Protein AF-A0A5N7XAN8-F1 (afdb_monomer)

Solvent-accessible surface area (backbone atoms only — not comparable to full-atom values): 53240 Å² total; per-residue (Å²): 127,88,76,73,79,57,90,89,50,70,60,90,85,42,97,58,27,72,60,46,53,51,50,52,51,31,22,45,68,47,75,44,75,97,44,58,69,82,52,76,64,63,40,39,79,68,49,58,24,40,84,37,102,83,81,48,78,39,79,50,81,86,82,87,80,84,79,43,78,50,57,37,69,55,53,51,70,75,47,65,48,52,42,47,48,33,35,41,38,36,36,53,80,86,84,63,63,42,13,84,13,81,47,35,39,39,32,30,34,38,80,55,64,92,91,60,83,82,56,44,72,92,72,43,42,82,74,50,72,46,68,86,41,64,51,77,48,79,49,65,50,64,39,36,35,26,31,34,35,29,33,25,18,60,57,71,26,50,18,83,49,62,27,40,68,70,50,31,44,72,39,56,23,38,77,60,66,68,60,52,51,54,68,53,57,73,74,69,43,72,66,57,52,49,52,59,52,46,58,55,51,54,50,36,70,30,74,88,14,70,53,27,46,47,53,52,50,51,50,51,51,50,51,52,48,51,50,50,52,52,50,51,50,48,52,50,49,50,52,49,49,50,50,49,52,50,50,50,54,49,49,50,52,38,52,74,68,34,43,47,64,40,90,90,76,72,46,80,44,44,52,72,57,53,55,51,51,54,50,50,54,52,49,50,54,51,49,53,52,50,52,53,53,51,61,72,71,69,50,71,67,64,57,53,52,55,51,58,72,70,72,64,62,97,80,77,83,78,82,86,83,86,90,86,76,83,74,77,69,70,74,73,64,71,80,73,71,71,85,71,77,65,99,71,82,85,93,67,66,81,64,54,55,56,56,54,48,54,52,48,53,54,49,46,54,51,46,52,52,48,62,76,43,71,60,43,70,65,57,48,50,48,51,48,44,53,46,48,50,52,44,48,51,48,45,52,52,59,67,66,46,53,58,68,59,52,49,50,48,52,51,49,49,57,45,48,51,51,52,49,51,49,48,51,50,50,51,52,50,48,52,51,50,51,50,51,50,47,55,50,50,51,50,50,50,51,49,52,50,52,52,49,51,51,51,50,51,54,50,53,50,51,50,50,49,52,52,51,54,49,49,52,52,51,51,51,50,52,49,50,50,52,50,49,51,52,48,51,52,48,50,51,52,52,49,49,50,49,48,51,53,48,48,54,49,45,51,50,51,48,47,52,48,47,48,52,46,48,50,49,46,50,55,41,47,76,71,70,68,81,86,91,88,86,72,71,56,76,50,78,47,76,62,96,89,49,79,49,75,32,36,47,41,66,50,75,51,74,53,97,87,75,53,79,45,76,48,79,49,78,44,64,92,65,66,73,65,67,69,62,92,86,62,61,98,86,69,74,81,52,56,62,49,41,61,36,92,52,68,42,72,59,96,85,40,83,41,67,52,44,80,46,59,86,70,83,91,72,94,75,88,86,74,98,79,85,87,67,97,73,84,88,72,99,74,86,89,71,99,71,83,92,61,98,73,76,75,70,76,96,63,81,62,90,54,71,50,60,47,94,67,49,39,92,97,73,33,43,32,40,39,38,72,88,72,55,68,48,62,67,71,84,88,83,86,80,88,85,89,72,72,57,51,74,58,96,75,31,38,39,40,93,48,30,45,19,22,72,52,32,86,36,96,54,74,38,63,73,93,42,41,40,34,29,44,35,92,62,26,37,40,35,42,18,66,78,66,73,51,30,39,36,32,41,63,86,66,52,72,50,40,83,57,66,45,77,53,100,90,46,72,49,68,53,74,68,74,56,96,54,84,86,88,73,98,61,90,82,90,71,96,83,85,84,55,90,85,82,62,62,71,74,71,63,76,56,81,45,79,38,71,28,80,34,45,51,38,64,49,80,43,75,59,36,41,65,65,26,34,39,41,32,43,34,33,40,37,44,61,78,84,79,63,79,98,46,63,29,33,45,32,36,23,51,70,86,40,81,76,47,76,42,75,45,37,38,48,81,48,79,27,71,44,77,50,75,49,74,48,64,31,82,58,50,62,42,44,38,36,40,38,51,51,39,97,88,57,86,64,60,21,38,27,38,42,30,41,33,46,37,48,103

Mean predicted aligned error: 25.42 Å

Secondary structure (DSSP, 8-state):
---PPPTTS--TTSTTHHHHHHHHHHHHTTSSSS--PPPHHHHHHTTSEEE-TTS-EEE--PPPPPP--PPPPPP-S-EEEE-SSEEEEE-PPP---GGGSEEEEEEEEEE--TTSPPPPGGG-EEEEEESSSEEEEE--TT-EEEEEEEEEETTSPBPSS-BS-SS-EEEEPPP-HHHHHHHHTTSS-HHHHHHHHHHHHHHHHSTTSHHHHHHHHHHHHHHHHHHHHHHHHHHHHHHHHHHHHHHHHHHHHHHHTTEEE-TTT--EEEHHHHHHHHHHHHHHHHHHHHHHHHHHH-SHHHHHHHHHHHH--TTSSSS-----SSSSSGGGTTTSSSTTS------STHHHHHHHHHHHHHHHHHHHHHHHT-S-HHHHHHHHHHHHHHHHHHHHHHHHS-HHHHHHHHHHHHHHHHHHHHHHHHHHHHHHHHHHHHHHHHHHHHHHHHHHHHHHHHHHHHHHHHHHHHHHHHHHHHHHHHHHHHHHHHHHHHHHHHHHHHHHHHHHHHHHHHHHHHHHHHHHHHHH-------EEEEEEEETTEEEEEEEEEEEE--TTT--EEEEEEE-S-----PPTTPPTT-----S-EEESS-EEETTEEE-SEEE-S----S----S----SS---S----S----S----SS----S-EE-TT-BTTTBSEEE-TTS-EEESS----S----SSEEETTEEEETTEEEEET-SSSSPPSTT--EEEEETTEEEEEEGGGTEEEEEETT--EE-TTEEEETTEEEE-S---S-----SS----S----GGG--TTS--EEEEEEESSSEEEEEEPP--TTEEEEEEEEEEEE-------EEEEEEEETTEEEEEEEEEETTS-EEEEEEEEEE--SS-EEEEEEEE-TT---EEEEEEEEEEEE-

Sequence (902 aa):
MATTPRKDLPGTNAPNWSQRVTEELRVLMGRAGNGRALTAKDLMDSGIAKPGAGGGLVPGGAGERQPDLTPPPTPTGFVANAAISNIVIEHDAPTYRQGHGHGMTVVYGVIHESGSELPTFDQTVELMRFMGTVASYSTNPATKWRLWIKWLTADGVLSAAPAGGINGLAVETGQDVDRLLNALQGKITESQLYEHLGSRIDLLDKEDGPLGRSLVTAAQQQDALNQSVRGNINQMAEGLLEAALAADKALERITDAGVYVDPATGQVKIYGLEQTNEHVTTLQVLLDAVQGQLVLKATTAYVDGAIADATLSPADLILYEGLDARIVEVTQQLDSINGQLSQKASALELQGAMVRLTAAESNLDALNGQIALRVTRAEYEADKGLLNERMNSAEIQLSAIDAPAITATVIAVKKAERDAQKSAEALLRDILSGEQTRNAADTALAFARTELTAKVEEGLSAEATARTELAATVDEQAAALSQESKVRATDIAAEAFAREQLAARVDGDLGEVSAAIAEEKSVRTDQTGYLGALYSLRMQLSQGGQLVVGGVAISGTSSEESGPRIDYGVMANSFWIAAPAGSPVGVSNVKPFTVQTTEQTINGVVVPAGVYMDAAYINNVTVLFGRFGTLLADKIQATAISASQLTAGNGVIGGTLKSSNYVAGSSGWTMRPDGMAEFSGVIVRGTIYSTAGTIGGITINGNGLNAGGFWGYAWPPAGQSGFHIGPNGILLGNANNGRYVEIQSSGNIYAPGLRIENGNATFFGNLSGASGTFSGTITAQKVITTGNLEDNAAAVPLFAQSASTYTALWVPAFDGAMTCVVHYGGSFNFMNFRDEAVYLTLYVDGVAVQSIVIGSLNYPGNGAFAFAFSGNGAGRSIELRLSAGGQTPSANVFVQATLHKR

Structure (mmCIF, N/CA/C/O backbone):
data_AF-A0A5N7XAN8-F1
#
_entry.id   AF-A0A5N7XAN8-F1
#
loop_
_atom_site.group_PDB
_atom_site.id
_atom_site.type_symbol
_atom_site.label_atom_id
_atom_site.label_alt_id
_atom_site.label_comp_id
_atom_site.label_asym_id
_atom_site.label_entity_id
_atom_site.label_seq_id
_atom_site.pdbx_PDB_ins_code
_atom_site.Cartn_x
_atom_site.Cartn_y
_atom_site.Cartn_z
_atom_site.occupancy
_atom_site.B_iso_or_equiv
_atom_site.auth_seq_id
_atom_site.auth_comp_id
_atom_site.auth_asym_id
_atom_site.auth_atom_id
_atom_site.pdbx_PDB_model_num
ATOM 1 N N . MET A 1 1 ? -80.202 28.716 107.932 1.00 34.88 1 MET A N 1
ATOM 2 C CA . MET A 1 1 ? -78.830 28.341 107.525 1.00 34.88 1 MET A CA 1
ATOM 3 C C . MET A 1 1 ? -77.984 29.597 107.538 1.00 34.88 1 MET A C 1
ATOM 5 O O . MET A 1 1 ? -78.483 30.624 107.101 1.00 34.88 1 MET A O 1
ATOM 9 N N . ALA A 1 2 ? -76.794 29.527 108.139 1.00 33.88 2 ALA A N 1
ATOM 10 C CA . ALA A 1 2 ? -75.928 30.663 108.448 1.00 33.88 2 ALA A CA 1
ATOM 11 C C . ALA A 1 2 ? -75.774 31.610 107.248 1.00 33.88 2 ALA A C 1
ATOM 13 O O . ALA A 1 2 ? -75.170 31.254 106.240 1.00 33.88 2 ALA A O 1
ATOM 14 N N . THR A 1 3 ? -76.357 32.805 107.351 1.00 44.62 3 THR A N 1
ATOM 15 C CA . THR A 1 3 ? -76.182 33.854 106.352 1.00 44.62 3 THR A CA 1
ATOM 16 C C . THR A 1 3 ? -74.739 34.316 106.429 1.00 44.62 3 THR A C 1
ATOM 18 O O . THR A 1 3 ? -74.326 34.906 107.429 1.00 44.62 3 THR A O 1
ATOM 21 N N . THR A 1 4 ? -73.966 34.011 105.392 1.00 50.56 4 THR A N 1
ATOM 22 C CA . THR A 1 4 ? -72.638 34.578 105.172 1.00 50.56 4 THR A CA 1
ATOM 23 C C . THR A 1 4 ? -72.724 36.096 105.381 1.00 50.56 4 THR A C 1
ATOM 25 O O . THR A 1 4 ? -73.610 36.717 104.786 1.00 50.56 4 THR A O 1
ATOM 28 N N . PRO A 1 5 ? -71.878 36.710 106.229 1.00 54.62 5 PRO A N 1
ATOM 29 C CA . PRO A 1 5 ? -71.885 38.156 106.397 1.00 54.62 5 PRO A CA 1
ATOM 30 C C . PRO A 1 5 ? -71.664 38.802 105.028 1.00 54.62 5 PRO A C 1
ATOM 32 O O . PRO A 1 5 ? -70.673 38.506 104.356 1.00 54.62 5 PRO A O 1
ATOM 35 N N . ARG A 1 6 ? -72.613 39.632 104.584 1.00 59.69 6 ARG A N 1
ATOM 36 C CA . ARG A 1 6 ? -72.471 40.410 103.351 1.00 59.69 6 ARG A CA 1
ATOM 37 C C . ARG A 1 6 ? -71.214 41.274 103.496 1.00 59.69 6 ARG A C 1
ATOM 39 O O . ARG A 1 6 ? -71.140 42.082 104.415 1.00 59.69 6 ARG A O 1
ATOM 46 N N . LYS A 1 7 ? -70.205 41.036 102.646 1.00 62.28 7 LYS A N 1
ATOM 47 C CA . LYS A 1 7 ? -68.853 41.646 102.712 1.00 62.28 7 LYS A CA 1
ATOM 48 C C . LYS A 1 7 ? -68.866 43.179 102.706 1.00 62.28 7 LYS A C 1
ATOM 50 O O . LYS A 1 7 ? -67.899 43.815 103.103 1.00 62.28 7 LYS A O 1
ATOM 55 N N . ASP A 1 8 ? -69.950 43.731 102.202 1.00 64.19 8 ASP A N 1
ATOM 56 C CA . ASP A 1 8 ? -70.263 45.128 101.964 1.00 64.19 8 ASP A CA 1
ATOM 57 C C . ASP A 1 8 ? -70.964 45.815 103.150 1.00 64.19 8 ASP A C 1
ATOM 59 O O . ASP A 1 8 ? -71.103 47.036 103.154 1.00 64.19 8 ASP A O 1
ATOM 63 N N . LEU A 1 9 ? -71.342 45.070 104.197 1.00 69.19 9 LEU A N 1
ATOM 64 C CA . LEU A 1 9 ? -71.888 45.636 105.428 1.00 69.19 9 LEU A CA 1
ATOM 65 C C . LEU A 1 9 ? -71.008 45.269 106.643 1.00 69.19 9 LEU A C 1
ATOM 67 O O . LEU A 1 9 ? -70.583 44.120 106.768 1.00 69.19 9 LEU A O 1
ATOM 71 N N . PRO A 1 10 ? -70.714 46.219 107.557 1.00 70.62 10 PRO A N 1
ATOM 72 C CA . PRO A 1 10 ? -69.946 45.931 108.774 1.00 70.62 10 PRO A CA 1
ATOM 73 C C . PRO A 1 10 ? -70.711 44.975 109.712 1.00 70.62 10 PRO A C 1
ATOM 75 O O . PRO A 1 10 ? -71.866 44.666 109.472 1.00 70.62 10 PRO A O 1
ATOM 78 N N . GLY A 1 11 ? -70.115 44.471 110.797 1.00 72.81 11 GLY A N 1
ATOM 79 C CA . GLY A 1 11 ? -70.859 43.623 111.748 1.00 72.81 11 GLY A CA 1
ATOM 80 C C . GLY A 1 11 ? -72.094 44.339 112.322 1.00 72.81 11 GLY A C 1
ATOM 81 O O . GLY A 1 11 ? -72.054 45.549 112.533 1.00 72.81 11 GLY A O 1
ATOM 82 N N . THR A 1 12 ? -73.180 43.614 112.621 1.00 74.56 12 THR A N 1
ATOM 83 C CA . THR A 1 12 ? -74.475 44.199 113.053 1.00 74.56 12 THR A CA 1
ATOM 84 C C . THR A 1 12 ? -74.397 45.064 114.314 1.00 74.56 12 THR A C 1
ATOM 86 O O . THR A 1 12 ? -75.289 45.867 114.565 1.00 74.56 12 THR A O 1
ATOM 89 N N . ASN A 1 13 ? -73.327 44.915 115.099 1.00 72.25 13 ASN A N 1
ATOM 90 C CA . ASN A 1 13 ? -73.088 45.655 116.339 1.00 72.25 13 ASN A CA 1
ATOM 91 C C . ASN A 1 13 ? -72.145 46.861 116.139 1.00 72.25 13 ASN A C 1
ATOM 93 O O . ASN A 1 13 ? -71.763 47.508 117.112 1.00 72.25 13 ASN A O 1
ATOM 97 N N . ALA A 1 14 ? -71.725 47.152 114.902 1.00 73.75 14 ALA A N 1
ATOM 98 C CA . ALA A 1 14 ? -70.848 48.276 114.600 1.00 73.75 14 ALA A CA 1
ATOM 99 C C . ALA A 1 14 ? -71.610 49.614 114.706 1.00 73.75 14 ALA A C 1
ATOM 101 O O . ALA A 1 14 ? -72.736 49.708 114.208 1.00 73.75 14 ALA A O 1
ATOM 102 N N . PRO A 1 15 ? -71.002 50.681 115.264 1.00 71.50 15 PRO A N 1
ATOM 103 C CA . PRO A 1 15 ? -71.670 51.976 115.448 1.00 71.50 15 PRO A CA 1
ATOM 104 C C . PRO A 1 15 ? -72.216 52.599 114.152 1.00 71.50 15 PRO A C 1
ATOM 106 O O . PRO A 1 15 ? -73.148 53.394 114.191 1.00 71.50 15 PRO A O 1
ATOM 109 N N . ASN A 1 16 ? -71.648 52.236 112.998 1.00 76.69 16 ASN A N 1
ATOM 110 C CA . ASN A 1 16 ? -72.017 52.735 111.672 1.00 76.69 16 ASN A CA 1
ATOM 111 C C . ASN A 1 16 ? -72.892 51.762 110.851 1.00 76.69 16 ASN A C 1
ATOM 113 O O . ASN A 1 16 ? -73.129 52.021 109.669 1.00 76.69 16 ASN A O 1
ATOM 117 N N . TRP A 1 17 ? -73.375 50.659 111.439 1.00 80.56 17 TRP A N 1
ATOM 118 C CA . TRP A 1 17 ? -74.181 49.645 110.742 1.00 80.56 17 TRP A CA 1
ATOM 119 C C . TRP A 1 17 ? -75.414 50.242 110.056 1.00 80.56 17 TRP A C 1
ATOM 121 O O . TRP A 1 17 ? -75.611 50.052 108.857 1.00 80.56 17 TRP A O 1
ATOM 131 N N . SER A 1 18 ? -76.216 51.022 110.783 1.00 78.44 18 SER A N 1
ATOM 132 C CA . SER A 1 18 ? -77.442 51.629 110.248 1.00 78.44 18 SER A CA 1
ATOM 133 C C . SER A 1 18 ? -77.165 52.590 109.086 1.00 78.44 18 SER A C 1
ATOM 135 O O . SER A 1 18 ? -77.911 52.604 108.103 1.00 78.44 18 SER A O 1
ATOM 137 N N . GLN A 1 19 ? -76.067 53.348 109.157 1.00 80.06 19 GLN A N 1
ATOM 138 C CA . GLN A 1 19 ? -75.661 54.266 108.096 1.00 80.06 19 GLN A CA 1
ATOM 139 C C . GLN A 1 19 ? -75.235 53.504 106.833 1.00 80.06 19 GLN A C 1
ATOM 141 O O . GLN A 1 19 ? -75.716 53.819 105.746 1.00 80.06 19 GLN A O 1
ATOM 146 N N . ARG A 1 20 ? -74.423 52.447 106.977 1.00 80.44 20 ARG A N 1
ATOM 147 C CA . ARG A 1 20 ? -73.975 51.612 105.850 1.00 80.44 20 ARG A CA 1
ATOM 148 C C . ARG A 1 20 ? -75.099 50.809 105.207 1.00 80.44 20 ARG A C 1
ATOM 150 O O . ARG A 1 20 ? -75.183 50.768 103.986 1.00 80.44 20 ARG A O 1
ATOM 157 N N . VAL A 1 21 ? -76.012 50.250 106.001 1.00 79.88 21 VAL A N 1
ATOM 158 C CA . VAL A 1 21 ? -77.214 49.581 105.474 1.00 79.88 21 VAL A CA 1
ATOM 159 C C . VAL A 1 21 ? -78.057 50.553 104.652 1.00 79.88 21 VAL A C 1
ATOM 161 O O . VAL A 1 21 ? -78.540 50.191 103.583 1.00 79.88 21 VAL A O 1
ATOM 164 N N . THR A 1 22 ? -78.202 51.797 105.114 1.00 80.94 22 THR A N 1
ATOM 165 C CA . THR A 1 22 ? -78.964 52.825 104.393 1.00 80.94 22 THR A CA 1
ATOM 166 C C . THR A 1 22 ? -78.279 53.243 103.089 1.00 80.94 22 THR A C 1
ATOM 168 O O . THR A 1 22 ? -78.963 53.416 102.080 1.00 80.94 22 THR A O 1
ATOM 171 N N . GLU A 1 23 ? -76.951 53.388 103.080 1.00 78.19 23 GLU A N 1
ATOM 172 C CA . GLU A 1 23 ? -76.176 53.657 101.860 1.00 78.19 23 GLU A CA 1
ATOM 173 C C . GLU A 1 23 ? -76.320 52.527 100.835 1.00 78.19 23 GLU A C 1
ATOM 175 O O . GLU A 1 23 ? -76.705 52.790 99.697 1.00 78.19 23 GLU A O 1
ATOM 180 N N . GLU A 1 24 ? -76.123 51.274 101.244 1.00 75.81 24 GLU A N 1
ATOM 181 C CA . GLU A 1 24 ? -76.223 50.116 100.346 1.00 75.81 24 GLU A CA 1
ATOM 182 C C . GLU A 1 24 ? -77.645 49.905 99.808 1.00 75.81 24 GLU A C 1
ATOM 184 O O . GLU A 1 24 ? -77.834 49.583 98.635 1.00 75.81 24 GLU A O 1
ATOM 189 N N . LEU A 1 25 ? -78.679 50.155 100.620 1.00 76.06 25 LEU A N 1
ATOM 190 C CA . LEU A 1 25 ? -80.066 50.149 100.143 1.00 76.06 25 LEU A CA 1
ATOM 191 C C . LEU A 1 25 ? -80.328 51.264 99.125 1.00 76.06 25 LEU A C 1
ATOM 193 O O . LEU A 1 25 ? -81.045 51.036 98.151 1.00 76.06 25 LEU A O 1
ATOM 197 N N . ARG A 1 26 ? -79.748 52.460 99.301 1.00 75.56 26 ARG A N 1
ATOM 198 C CA . ARG A 1 26 ? -79.880 53.541 98.310 1.00 75.56 26 ARG A CA 1
ATOM 199 C C . ARG A 1 26 ? -79.170 53.213 97.000 1.00 75.56 26 ARG A C 1
ATOM 201 O O . ARG A 1 26 ? -79.738 53.529 95.955 1.00 75.56 26 ARG A O 1
ATOM 208 N N . VAL A 1 27 ? -78.005 52.562 97.045 1.00 76.69 27 VAL A N 1
ATOM 209 C CA . VAL A 1 27 ? -77.306 52.074 95.845 1.00 76.69 27 VAL A CA 1
ATOM 210 C C . VAL A 1 27 ? -78.124 50.984 95.157 1.00 76.69 27 VAL A C 1
ATOM 212 O O . VAL A 1 27 ? -78.408 51.089 93.973 1.00 76.69 27 VAL A O 1
ATOM 215 N N . LEU A 1 28 ? -78.626 49.980 95.877 1.00 73.88 28 LEU A N 1
ATOM 216 C CA . LEU A 1 28 ? -79.417 48.903 95.263 1.00 73.88 28 LEU A CA 1
ATOM 217 C C . LEU A 1 28 ? -80.753 49.385 94.671 1.00 73.88 28 LEU A C 1
ATOM 219 O O . LEU A 1 28 ? -81.203 48.848 93.657 1.00 73.88 28 LEU A O 1
ATOM 223 N N . MET A 1 29 ? -81.364 50.423 95.250 1.00 74.81 29 MET A N 1
ATOM 224 C CA . MET A 1 29 ? -82.565 51.073 94.708 1.00 74.81 29 MET A CA 1
ATOM 225 C C . MET A 1 29 ? -82.274 52.102 93.600 1.00 74.81 29 MET A C 1
ATOM 227 O O . MET A 1 29 ? -83.215 52.727 93.109 1.00 74.81 29 MET A O 1
ATOM 231 N N . GLY A 1 30 ? -81.009 52.315 93.214 1.00 68.69 30 GLY A N 1
ATOM 232 C CA . GLY A 1 30 ? -80.628 53.282 92.178 1.00 68.69 30 GLY A CA 1
ATOM 233 C C . GLY A 1 30 ? -80.856 54.746 92.552 1.00 68.69 30 GLY A C 1
ATOM 234 O O . GLY A 1 30 ? -81.049 55.581 91.674 1.00 68.69 30 GLY A O 1
ATOM 235 N N . ARG A 1 31 ? -80.879 55.072 93.852 1.00 72.88 31 ARG A N 1
ATOM 236 C CA . ARG A 1 31 ? -81.083 56.439 94.371 1.00 72.88 31 ARG A CA 1
ATOM 237 C C . ARG A 1 31 ? -79.786 57.139 94.803 1.00 72.88 31 ARG A C 1
ATOM 239 O O . ARG A 1 31 ? -79.844 58.301 95.196 1.00 72.88 31 ARG A O 1
ATOM 246 N N . ALA A 1 32 ? -78.641 56.455 94.748 1.00 64.62 32 ALA A N 1
ATOM 247 C CA . ALA A 1 32 ? -77.298 57.026 94.896 1.00 64.62 32 ALA A CA 1
ATOM 248 C C . ALA A 1 32 ? -76.258 56.102 94.225 1.00 64.62 32 ALA A C 1
ATOM 250 O O . ALA A 1 32 ? -76.325 54.893 94.407 1.00 64.62 32 ALA A O 1
ATOM 251 N N . GLY A 1 33 ? -75.297 56.653 93.473 1.00 67.81 33 GLY A N 1
ATOM 252 C CA . GLY A 1 33 ? -74.335 55.869 92.676 1.00 67.81 33 GLY A CA 1
ATOM 253 C C . GLY A 1 33 ? -74.924 55.275 91.381 1.00 67.81 33 GLY A C 1
ATOM 254 O O . GLY A 1 33 ? -76.118 55.387 91.127 1.00 67.81 33 GLY A O 1
ATOM 255 N N . ASN A 1 34 ? -74.080 54.645 90.552 1.00 63.31 34 ASN A N 1
ATOM 256 C CA . ASN A 1 34 ? -74.459 54.083 89.237 1.00 63.31 34 ASN A CA 1
ATOM 257 C C . ASN A 1 34 ? -74.998 52.634 89.293 1.00 63.31 34 ASN A C 1
ATOM 259 O O . ASN A 1 34 ? -75.123 51.982 88.259 1.00 63.31 34 ASN A O 1
ATOM 263 N N . GLY A 1 35 ? -75.284 52.098 90.482 1.00 61.44 35 GLY A N 1
ATOM 264 C CA . GLY A 1 35 ? -75.844 50.752 90.644 1.00 61.44 35 GLY A CA 1
ATOM 265 C C . GLY A 1 35 ? -77.369 50.782 90.756 1.00 61.44 35 GLY A C 1
ATOM 266 O O . GLY A 1 35 ? -77.909 51.694 91.362 1.00 61.44 35 GLY A O 1
ATOM 267 N N . ARG A 1 36 ? -78.069 49.788 90.197 1.00 74.75 36 ARG A N 1
ATOM 268 C CA . ARG A 1 36 ? -79.465 49.422 90.518 1.00 74.75 36 ARG A CA 1
ATOM 269 C C . ARG A 1 36 ? -79.572 47.899 90.431 1.00 74.75 36 ARG A C 1
ATOM 271 O O . ARG A 1 36 ? -79.008 47.304 89.516 1.00 74.75 36 ARG A O 1
ATOM 278 N N . ALA A 1 37 ? -80.301 47.262 91.345 1.00 72.81 37 ALA A N 1
ATOM 279 C CA . ALA A 1 37 ? -80.584 45.831 91.242 1.00 72.81 37 ALA A CA 1
ATOM 280 C C . ALA A 1 37 ? -81.543 45.542 90.066 1.00 72.81 37 ALA A C 1
ATOM 282 O O . ALA A 1 37 ? -82.616 46.144 89.973 1.00 72.81 37 ALA A O 1
ATOM 283 N N . LEU A 1 38 ? -81.154 44.620 89.180 1.00 69.94 38 LEU A N 1
ATOM 284 C CA . LEU A 1 38 ? -81.971 44.138 88.063 1.00 69.94 38 LEU A CA 1
ATOM 285 C C . LEU A 1 38 ? -82.814 42.941 88.529 1.00 69.94 38 LEU A C 1
ATOM 287 O O . LEU A 1 38 ? -82.279 42.016 89.144 1.00 69.94 38 LEU A O 1
ATOM 291 N N . THR A 1 39 ? -84.120 42.943 88.264 1.00 76.00 39 THR A N 1
ATOM 292 C CA . THR A 1 39 ? -84.992 41.819 88.638 1.00 76.00 39 THR A CA 1
ATOM 293 C C . THR A 1 39 ? -85.053 40.772 87.524 1.00 76.00 39 THR A C 1
ATOM 295 O O . THR A 1 39 ? -84.833 41.072 86.353 1.00 76.00 39 THR A O 1
ATOM 298 N N . ALA A 1 40 ? -85.411 39.529 87.861 1.00 70.12 40 ALA A N 1
ATOM 299 C CA . ALA A 1 40 ? -85.619 38.477 86.861 1.00 70.12 40 ALA A CA 1
ATOM 300 C C . ALA A 1 40 ? -86.695 38.847 85.820 1.00 70.12 40 ALA A C 1
ATOM 302 O O . ALA A 1 40 ? -86.618 38.410 84.675 1.00 70.12 40 ALA A O 1
ATOM 303 N N . LYS A 1 41 ? -87.666 39.688 86.200 1.00 73.81 41 LYS A N 1
ATOM 304 C CA . LYS A 1 41 ? -88.689 40.220 85.295 1.00 73.81 41 LYS A CA 1
ATOM 305 C C . LYS A 1 41 ? -88.092 41.175 84.255 1.00 73.81 41 LYS A C 1
ATOM 307 O O . LYS A 1 41 ? -88.418 41.050 83.081 1.00 73.81 41 LYS A O 1
ATOM 312 N N . ASP A 1 42 ? -87.162 42.043 84.661 1.00 75.31 42 ASP A N 1
ATOM 313 C CA . ASP A 1 42 ? -86.473 42.974 83.751 1.00 75.31 42 ASP A CA 1
ATOM 314 C C . ASP A 1 42 ? -85.650 42.223 82.671 1.00 75.31 42 ASP A C 1
ATOM 316 O O . ASP A 1 42 ? -85.520 42.678 81.533 1.00 75.31 42 ASP A O 1
ATOM 320 N N . LEU A 1 43 ? -85.129 41.032 82.993 1.00 75.62 43 LEU A N 1
ATOM 321 C CA . LEU A 1 43 ? -84.410 40.166 82.043 1.00 75.62 43 LEU A CA 1
ATOM 322 C C . LEU A 1 43 ? -85.332 39.414 81.066 1.00 75.62 43 LEU A C 1
ATOM 324 O O . LEU A 1 43 ? -84.918 39.128 79.944 1.00 75.62 43 LEU A O 1
ATOM 328 N N . MET A 1 44 ? -86.567 39.098 81.471 1.00 74.12 44 MET A N 1
ATOM 329 C CA . MET A 1 44 ? -87.556 38.474 80.582 1.00 74.12 44 MET A CA 1
ATOM 330 C C . MET A 1 44 ? -88.185 39.491 79.628 1.00 74.12 44 MET A C 1
ATOM 332 O O . MET A 1 44 ? -88.294 39.227 78.433 1.00 74.12 44 MET A O 1
ATOM 336 N N . ASP A 1 45 ? -88.544 40.672 80.138 1.00 76.19 45 ASP A N 1
ATOM 337 C CA . ASP A 1 45 ? -89.183 41.731 79.347 1.00 76.19 45 ASP A CA 1
ATOM 338 C C . ASP A 1 45 ? -88.226 42.306 78.271 1.00 76.19 45 ASP A C 1
ATOM 340 O O . ASP A 1 45 ? -88.678 42.855 77.269 1.00 76.19 45 ASP A O 1
ATOM 344 N N . SER A 1 46 ? -86.905 42.138 78.430 1.00 73.69 46 SER A N 1
ATOM 345 C CA . SER A 1 46 ? -85.884 42.537 77.441 1.00 73.69 46 SER A CA 1
ATOM 346 C C . SER A 1 46 ? -85.577 41.478 76.370 1.00 73.69 46 SER A C 1
ATOM 348 O O . SER A 1 46 ? -84.796 41.748 75.459 1.00 73.69 46 SER A O 1
ATOM 350 N N . GLY A 1 47 ? -86.154 40.274 76.459 1.00 68.62 47 GLY A N 1
ATOM 351 C CA . GLY A 1 47 ? -85.936 39.183 75.497 1.00 68.62 47 GLY A CA 1
ATOM 352 C C . GLY A 1 47 ? -84.585 38.464 75.617 1.00 68.62 47 GLY A C 1
ATOM 353 O O . GLY A 1 47 ? -84.334 37.507 74.888 1.00 68.62 47 GLY A O 1
ATOM 354 N N . ILE A 1 48 ? -83.730 38.881 76.558 1.00 70.75 48 ILE A N 1
ATOM 355 C CA . ILE A 1 48 ? -82.416 38.272 76.814 1.00 70.75 48 ILE A CA 1
ATOM 356 C C . ILE A 1 48 ? -82.574 36.905 77.497 1.00 70.75 48 ILE A C 1
ATOM 358 O O . ILE A 1 48 ? -81.764 36.004 77.269 1.00 70.75 48 ILE A O 1
ATOM 362 N N . ALA A 1 49 ? -83.633 36.717 78.293 1.00 73.00 49 ALA A N 1
ATOM 363 C CA . ALA A 1 49 ? -83.949 35.443 78.925 1.00 73.00 49 ALA A CA 1
ATOM 364 C C . ALA A 1 49 ? -85.446 35.084 78.867 1.00 73.00 49 ALA A C 1
ATOM 366 O O . ALA A 1 49 ? -86.308 35.938 78.704 1.00 73.00 49 ALA A O 1
ATOM 367 N N . LYS A 1 50 ? -85.763 33.801 79.053 1.00 73.38 50 LYS A N 1
ATOM 368 C CA . LYS A 1 50 ? -87.115 33.245 79.211 1.00 73.38 50 LYS A CA 1
ATOM 369 C C . LYS A 1 50 ? -87.173 32.312 80.434 1.00 73.38 50 LYS A C 1
ATOM 371 O O . LYS A 1 50 ? -86.120 31.856 80.889 1.00 73.38 50 LYS A O 1
ATOM 376 N N . PRO A 1 51 ? -88.362 31.988 80.974 1.00 71.25 51 PRO A N 1
ATOM 377 C CA . PRO A 1 51 ? -88.478 31.023 82.063 1.00 71.25 51 PRO A CA 1
ATOM 378 C C . PRO A 1 51 ? -88.095 29.608 81.598 1.00 71.25 51 PRO A C 1
ATOM 380 O O . PRO A 1 51 ? -88.583 29.127 80.575 1.00 71.25 51 PRO A O 1
ATOM 383 N N . GLY A 1 52 ? -87.232 28.934 82.356 1.00 68.06 52 GLY A N 1
ATOM 384 C CA . GLY A 1 52 ? -86.933 27.509 82.225 1.00 68.06 52 GLY A CA 1
ATOM 385 C C . GLY A 1 52 ? -87.833 26.656 83.125 1.00 68.06 52 GLY A C 1
ATOM 386 O O . GLY A 1 52 ? -88.346 27.129 84.139 1.00 68.06 52 GLY A O 1
ATOM 387 N N . ALA A 1 53 ? -87.993 25.374 82.789 1.00 62.72 53 ALA A N 1
ATOM 388 C CA . ALA A 1 53 ? -88.957 24.451 83.407 1.00 62.72 53 ALA A CA 1
ATOM 389 C C . ALA A 1 53 ? -88.778 24.185 84.927 1.00 62.72 53 ALA A C 1
ATOM 391 O O . ALA A 1 53 ? -89.606 23.505 85.521 1.00 62.72 53 ALA A O 1
ATOM 392 N N . GLY A 1 54 ? -87.737 24.735 85.567 1.00 59.03 54 GLY A N 1
ATOM 393 C CA . GLY A 1 54 ? -87.466 24.631 87.010 1.00 59.03 54 GLY A CA 1
ATOM 394 C C . GLY A 1 54 ? -87.451 25.965 87.771 1.00 59.03 54 GLY A C 1
ATOM 395 O O . GLY A 1 54 ? -86.937 26.013 88.883 1.00 59.03 54 GLY A O 1
ATOM 396 N N . GLY A 1 55 ? -87.953 27.059 87.182 1.00 66.19 55 GLY A N 1
ATOM 397 C CA . GLY A 1 55 ? -88.022 28.378 87.836 1.00 66.19 55 GLY A CA 1
ATOM 398 C C . GLY A 1 55 ? -86.772 29.264 87.699 1.00 66.19 55 GLY A C 1
ATOM 399 O O . GLY A 1 55 ? -86.752 30.364 88.245 1.00 66.19 55 GLY A O 1
ATOM 400 N N . GLY A 1 56 ? -85.749 28.827 86.953 1.00 73.81 56 GLY A N 1
ATOM 401 C CA . GLY A 1 56 ? -84.588 29.643 86.554 1.00 73.81 56 GLY A CA 1
ATOM 402 C C . GLY A 1 56 ? -84.758 30.321 85.183 1.00 73.81 56 GLY A C 1
ATOM 403 O O . GLY A 1 56 ? -85.647 29.959 84.417 1.00 73.81 56 GLY A O 1
ATOM 404 N N . LEU A 1 57 ? -83.901 31.294 84.858 1.00 69.88 57 LEU A N 1
ATOM 405 C CA . LEU A 1 57 ? -83.858 31.990 83.560 1.00 69.88 57 LEU A CA 1
ATOM 406 C C . LEU A 1 57 ? -82.941 31.261 82.556 1.00 69.88 57 LEU A C 1
ATOM 408 O O . LEU A 1 57 ? -81.844 30.856 82.932 1.00 69.88 57 LEU A O 1
ATOM 412 N N . VAL A 1 58 ? -83.350 31.135 81.286 1.00 74.38 58 VAL A N 1
ATOM 413 C CA . VAL A 1 58 ? -82.523 30.609 80.169 1.00 74.38 58 VAL A CA 1
ATOM 414 C C . VAL A 1 58 ? -82.479 31.594 78.985 1.00 74.38 58 VAL A C 1
ATOM 416 O O . VAL A 1 58 ? -83.444 32.334 78.823 1.00 74.38 58 VAL A O 1
ATOM 419 N N . PRO A 1 59 ? -81.428 31.630 78.139 1.00 69.19 59 PRO A N 1
ATOM 420 C CA . PRO A 1 59 ? -81.291 32.630 77.064 1.00 69.19 59 PRO A CA 1
ATOM 421 C C . PRO A 1 59 ? -82.362 32.541 75.950 1.00 69.19 59 PRO A C 1
ATOM 423 O O . PRO A 1 59 ? -82.800 31.442 75.599 1.00 69.19 59 PRO A O 1
ATOM 426 N N . GLY A 1 60 ? -82.769 33.681 75.370 1.00 59.84 60 GLY A N 1
ATOM 427 C CA . GLY A 1 60 ? -83.674 33.778 74.204 1.00 59.84 60 GLY A CA 1
ATOM 428 C C . GLY A 1 60 ? -82.929 34.068 72.886 1.00 59.84 60 GLY A C 1
ATOM 429 O O . GLY A 1 60 ? -82.114 34.982 72.840 1.00 59.84 60 GLY A O 1
ATOM 430 N N . GLY A 1 61 ? -83.173 33.290 71.818 1.00 59.47 61 GLY A N 1
ATOM 431 C CA . GLY A 1 61 ? -82.519 33.428 70.500 1.00 59.47 61 GLY A CA 1
ATOM 432 C C . GLY A 1 61 ? -83.436 34.010 69.410 1.00 59.47 61 GLY A C 1
ATOM 433 O O . GLY A 1 61 ? -84.635 33.736 69.409 1.00 59.47 61 GLY A O 1
ATOM 434 N N . ALA A 1 62 ? -82.871 34.813 68.498 1.00 51.19 62 ALA A N 1
ATOM 435 C CA . ALA A 1 62 ? -83.552 35.481 67.379 1.00 51.19 62 ALA A CA 1
ATOM 436 C C . ALA A 1 62 ? -83.975 34.508 66.249 1.00 51.19 62 ALA A C 1
ATOM 438 O O . ALA A 1 62 ? -83.308 33.504 66.018 1.00 51.19 62 ALA A O 1
ATOM 439 N N . GLY A 1 63 ? -85.093 34.814 65.573 1.00 53.44 63 GLY A N 1
ATOM 440 C CA . GLY A 1 63 ? -85.865 33.908 64.706 1.00 53.44 63 GLY A CA 1
ATOM 441 C C . GLY A 1 63 ? -85.199 33.390 63.420 1.00 53.44 63 GLY A C 1
ATOM 442 O O . GLY A 1 63 ? -84.274 33.990 62.875 1.00 53.44 63 GLY A O 1
ATOM 443 N N . GLU A 1 64 ? -85.718 32.254 62.943 1.00 50.47 64 GLU A N 1
ATOM 444 C CA . GLU A 1 64 ? -85.268 31.501 61.764 1.00 50.47 64 GLU A CA 1
ATOM 445 C C . GLU A 1 64 ? -85.476 32.277 60.446 1.00 50.47 64 GLU A C 1
ATOM 447 O O . GLU A 1 64 ? -86.538 32.848 60.194 1.00 50.47 64 GLU A O 1
ATOM 452 N N . ARG A 1 65 ? -84.449 32.290 59.587 1.00 58.72 65 ARG A N 1
ATOM 453 C CA . ARG A 1 65 ? -84.437 32.939 58.265 1.00 58.72 65 ARG A CA 1
ATOM 454 C C . ARG A 1 65 ? -85.074 31.988 57.234 1.00 58.72 65 ARG A C 1
ATOM 456 O O . ARG A 1 65 ? -84.613 30.858 57.110 1.00 58.72 65 ARG A O 1
ATOM 463 N N . GLN A 1 66 ? -86.118 32.411 56.512 1.00 72.31 66 GLN A N 1
ATOM 464 C CA . GLN A 1 66 ? -86.757 31.585 55.471 1.00 72.31 66 GLN A CA 1
ATOM 465 C C . GLN A 1 66 ? -85.869 31.535 54.204 1.00 72.31 66 GLN A C 1
ATOM 467 O O . GLN A 1 66 ? -85.568 32.607 53.675 1.00 72.31 66 GLN A O 1
ATOM 472 N N . PRO A 1 67 ? -85.440 30.353 53.712 1.00 76.69 67 PRO A N 1
ATOM 473 C CA . PRO A 1 67 ? -84.592 30.250 52.515 1.00 76.69 67 PRO A CA 1
ATOM 474 C C . PRO A 1 67 ? -85.339 30.618 51.220 1.00 76.69 67 PRO A C 1
ATOM 476 O O . PRO A 1 67 ? -86.439 30.113 50.984 1.00 76.69 67 PRO A O 1
ATOM 479 N N . ASP A 1 68 ? -84.736 31.443 50.357 1.00 83.62 68 ASP A N 1
ATOM 480 C CA . ASP A 1 68 ? -85.188 31.692 48.983 1.00 83.62 68 ASP A CA 1
ATOM 481 C C . ASP A 1 68 ? -84.522 30.688 48.028 1.00 83.62 68 ASP A C 1
ATOM 483 O O . ASP A 1 68 ? -83.323 30.739 47.750 1.00 83.62 68 ASP A O 1
ATOM 487 N N . LEU A 1 69 ? -85.329 29.758 47.509 1.00 87.62 69 LEU A N 1
ATOM 488 C CA . LEU A 1 69 ? -84.858 28.672 46.651 1.00 87.62 69 LEU A CA 1
ATOM 489 C C . LEU A 1 69 ? -84.858 29.016 45.149 1.00 87.62 69 LEU A C 1
ATOM 491 O O . LEU A 1 69 ? -84.705 28.123 44.311 1.00 87.62 69 LEU A O 1
ATOM 495 N N . THR A 1 70 ? -85.050 30.285 44.777 1.00 86.88 70 THR A N 1
ATOM 496 C CA . THR A 1 70 ? -85.066 30.696 43.368 1.00 86.88 70 THR A CA 1
ATOM 497 C C . THR A 1 70 ? -83.648 30.633 42.774 1.00 86.88 70 THR A C 1
ATOM 499 O O . THR A 1 70 ? -82.735 31.251 43.326 1.00 86.88 70 THR A O 1
ATOM 502 N N . PRO A 1 71 ? -83.417 29.933 41.644 1.00 90.12 71 PRO A N 1
ATOM 503 C CA . PRO A 1 71 ? -82.093 29.882 41.030 1.00 90.12 71 PRO A CA 1
ATOM 504 C C . PRO A 1 71 ? -81.601 31.254 40.545 1.00 90.12 71 PRO A C 1
ATOM 506 O O . PRO A 1 71 ? -82.390 32.037 40.003 1.00 90.12 71 PRO A O 1
ATOM 509 N N . PRO A 1 72 ? -80.295 31.546 40.669 1.00 93.12 72 PRO A N 1
ATOM 510 C CA . PRO A 1 72 ? -79.698 32.735 40.086 1.00 93.12 72 PRO A CA 1
ATOM 511 C C . PRO A 1 72 ? -79.578 32.589 38.556 1.00 93.12 72 PRO A C 1
ATOM 513 O O . PRO A 1 72 ? -79.604 31.470 38.026 1.00 93.12 72 PRO A O 1
ATOM 516 N N . PRO A 1 73 ? -79.417 33.699 37.813 1.00 94.25 73 PRO A N 1
ATOM 517 C CA . PRO A 1 73 ? -79.142 33.643 36.380 1.00 94.25 73 PRO A CA 1
ATOM 518 C C . PRO A 1 73 ? -77.816 32.921 36.081 1.00 94.25 73 PRO A C 1
ATOM 520 O O . PRO A 1 73 ? -76.975 32.720 36.963 1.00 94.25 73 PRO A O 1
ATOM 523 N N . THR A 1 74 ? -77.625 32.521 34.823 1.00 94.25 74 THR A N 1
ATOM 524 C CA . THR A 1 74 ? -76.347 31.977 34.340 1.00 94.25 74 THR A CA 1
ATOM 525 C C . THR A 1 74 ? -75.259 33.058 34.390 1.00 94.25 74 THR A C 1
ATOM 527 O O . THR A 1 74 ? -75.542 34.191 33.995 1.00 94.25 74 THR A O 1
ATOM 530 N N . PRO A 1 75 ? -74.033 32.737 34.852 1.00 95.44 75 PRO A N 1
ATOM 531 C CA . PRO A 1 75 ? -72.931 33.697 34.879 1.00 95.44 75 PRO A CA 1
ATOM 532 C C . PRO A 1 75 ? -72.629 34.292 33.497 1.00 95.44 75 PRO A C 1
ATOM 534 O O . PRO A 1 75 ? -72.701 33.591 32.486 1.00 95.44 75 PRO A O 1
ATOM 537 N N . THR A 1 76 ? -72.244 35.566 33.452 1.00 93.38 76 THR A N 1
ATOM 538 C CA . THR A 1 76 ? -71.816 36.261 32.224 1.00 93.38 76 THR A CA 1
ATOM 539 C C . THR A 1 76 ? -70.338 36.648 32.301 1.00 93.38 76 THR A C 1
ATOM 541 O O . THR A 1 76 ? -69.738 36.607 33.375 1.00 93.38 76 THR A O 1
ATOM 544 N N . GLY A 1 77 ? -69.721 36.952 31.154 1.00 92.94 77 GLY A N 1
ATOM 545 C CA . GLY A 1 77 ? -68.319 37.388 31.092 1.00 92.94 77 GLY A CA 1
ATOM 546 C C . GLY A 1 77 ? -67.288 36.311 31.441 1.00 92.94 77 GLY A C 1
ATOM 547 O O . GLY A 1 77 ? -66.148 36.646 31.736 1.00 92.94 77 GLY A O 1
ATOM 548 N N . PHE A 1 78 ? -67.671 35.027 31.436 1.00 96.50 78 PHE A N 1
ATOM 549 C CA . PHE A 1 78 ? -66.765 33.936 31.798 1.00 96.50 78 PHE A CA 1
ATOM 550 C C . PHE A 1 78 ? -65.591 33.819 30.816 1.00 96.50 78 PHE A C 1
ATOM 552 O O . PHE A 1 78 ? -65.789 33.476 29.647 1.00 96.50 78 PHE A O 1
ATOM 559 N N . VAL A 1 79 ? -64.378 34.049 31.315 1.00 95.69 79 VAL A N 1
ATOM 560 C CA . VAL A 1 79 ? -63.115 33.861 30.593 1.00 95.69 79 VAL A CA 1
ATOM 561 C C . VAL A 1 79 ? -62.125 33.066 31.445 1.00 95.69 79 VAL A C 1
ATOM 563 O O . VAL A 1 79 ? -62.186 33.081 32.675 1.00 95.69 79 VAL A O 1
ATOM 566 N N . ALA A 1 80 ? -61.214 32.350 30.789 1.00 95.00 80 ALA A N 1
ATOM 567 C CA . ALA A 1 80 ? -60.157 31.589 31.439 1.00 95.00 80 ALA A CA 1
ATOM 568 C C . ALA A 1 80 ? -58.851 31.726 30.649 1.00 95.00 80 ALA A C 1
ATOM 570 O O . ALA A 1 80 ? -58.819 31.434 29.455 1.00 95.00 80 ALA A O 1
ATOM 571 N N . ASN A 1 81 ? -57.782 32.144 31.323 1.00 93.75 81 ASN A N 1
ATOM 572 C CA . ASN A 1 81 ? -56.452 32.341 30.750 1.00 93.75 81 ASN A CA 1
ATOM 573 C C . ASN A 1 81 ? -55.443 31.448 31.476 1.00 93.75 81 ASN A C 1
ATOM 575 O O . ASN A 1 81 ? -55.370 31.472 32.703 1.00 93.75 81 ASN A O 1
ATOM 579 N N . ALA A 1 82 ? -54.651 30.669 30.744 1.00 90.69 82 ALA A N 1
ATOM 580 C CA . ALA A 1 82 ? -53.634 29.807 31.343 1.00 90.69 82 ALA A CA 1
ATOM 581 C C . ALA A 1 82 ? -52.248 30.457 31.387 1.00 90.69 82 ALA A C 1
ATOM 583 O O . ALA A 1 82 ? -51.825 31.136 30.453 1.00 90.69 82 ALA A O 1
ATOM 584 N N . ALA A 1 83 ? -51.527 30.166 32.466 1.00 87.31 83 ALA A N 1
ATOM 585 C CA . ALA A 1 83 ? -50.079 30.282 32.574 1.00 87.31 83 ALA A CA 1
ATOM 586 C C . ALA A 1 83 ? -49.443 28.875 32.498 1.00 87.31 83 ALA A C 1
ATOM 588 O O . ALA A 1 83 ? -50.061 27.925 32.017 1.00 87.31 83 ALA A O 1
ATOM 589 N N . ILE A 1 84 ? -48.196 28.711 32.952 1.00 85.75 84 ILE A N 1
ATOM 590 C CA . ILE A 1 84 ? -47.500 27.411 32.900 1.00 85.75 84 ILE A CA 1
ATOM 591 C C . ILE A 1 84 ? -48.091 26.410 33.909 1.00 85.75 84 ILE A C 1
ATOM 593 O O . ILE A 1 84 ? -48.234 25.242 33.577 1.00 85.75 84 ILE A O 1
ATOM 597 N N . SER A 1 85 ? -48.475 26.842 35.116 1.00 89.00 85 SER A N 1
ATOM 598 C CA . SER A 1 85 ? -48.925 25.941 36.199 1.00 89.00 85 SER A CA 1
ATOM 599 C C . SER A 1 85 ? -50.233 26.364 36.880 1.00 89.00 85 SER A C 1
ATOM 601 O O . SER A 1 85 ? -50.598 25.864 37.947 1.00 89.00 85 SER A O 1
ATOM 603 N N . ASN A 1 86 ? -50.969 27.300 36.286 1.00 91.25 86 ASN A N 1
ATOM 604 C CA . ASN A 1 86 ? -52.261 27.740 36.797 1.00 91.25 86 ASN A CA 1
ATOM 605 C C . ASN A 1 86 ? -53.143 28.319 35.688 1.00 91.25 86 ASN A C 1
ATOM 607 O O . ASN A 1 86 ? -52.659 28.737 34.638 1.00 91.25 86 ASN A O 1
ATOM 611 N N . ILE A 1 87 ? -54.446 28.360 35.951 1.00 95.56 87 ILE A N 1
ATOM 612 C CA . ILE A 1 87 ? -55.467 28.969 35.103 1.00 95.56 87 ILE A CA 1
ATOM 613 C C . ILE A 1 87 ? -56.146 30.078 35.904 1.00 95.56 87 ILE A C 1
ATOM 615 O O . ILE A 1 87 ? -56.663 29.831 36.991 1.00 95.56 87 ILE A O 1
ATOM 619 N N . VAL A 1 88 ? -56.157 31.291 35.363 1.00 95.44 88 VAL A N 1
ATOM 620 C CA . VAL A 1 88 ? -56.892 32.439 35.899 1.00 95.44 88 VAL A CA 1
ATOM 621 C C . VAL A 1 88 ? -58.291 32.443 35.293 1.00 95.44 88 VAL A C 1
ATOM 623 O O . VAL A 1 88 ? -58.434 32.434 34.074 1.00 95.44 88 VAL A O 1
ATOM 626 N N . ILE A 1 89 ? -59.310 32.426 36.143 1.00 96.38 89 ILE A N 1
ATOM 627 C CA . ILE A 1 89 ? -60.731 32.355 35.803 1.00 96.38 89 ILE A CA 1
ATOM 628 C C . ILE A 1 89 ? -61.397 33.658 36.221 1.00 96.38 89 ILE A C 1
ATOM 630 O O . ILE A 1 89 ? -61.268 34.068 37.374 1.00 96.38 89 ILE A O 1
ATOM 634 N N . GLU A 1 90 ? -62.150 34.269 35.312 1.00 95.88 90 GLU A N 1
ATOM 635 C CA . GLU A 1 90 ? -62.836 35.539 35.548 1.00 95.88 90 GLU A CA 1
ATOM 636 C C . GLU A 1 90 ? -64.290 35.482 35.071 1.00 95.88 90 GLU A C 1
ATOM 638 O O . GLU A 1 90 ? -64.623 34.722 34.161 1.00 95.88 90 GLU A O 1
ATOM 643 N N . HIS A 1 91 ? -65.165 36.275 35.688 1.00 95.94 91 HIS A N 1
ATOM 644 C CA . HIS A 1 91 ? -66.541 36.508 35.239 1.00 95.94 91 HIS A CA 1
ATOM 645 C C . HIS A 1 91 ? -67.031 37.903 35.650 1.00 95.94 91 HIS A C 1
ATOM 647 O O . HIS A 1 91 ? -66.447 38.548 36.520 1.00 95.94 91 HIS A O 1
ATOM 653 N N . ASP A 1 92 ? -68.152 38.355 35.085 1.00 95.44 92 ASP A N 1
ATOM 654 C CA . ASP A 1 92 ? -68.740 39.658 35.418 1.00 95.44 92 ASP A CA 1
ATOM 655 C C . ASP A 1 92 ? -69.206 39.735 36.882 1.00 95.44 92 ASP A C 1
ATOM 657 O O . ASP A 1 92 ? -69.558 38.728 37.503 1.00 95.44 92 ASP A O 1
ATOM 661 N N . ALA A 1 93 ? -69.280 40.946 37.440 1.00 92.12 93 ALA A N 1
ATOM 662 C CA . ALA A 1 93 ? -69.791 41.167 38.793 1.00 92.12 93 ALA A CA 1
ATOM 663 C C . ALA A 1 93 ? -71.253 40.673 38.944 1.00 92.12 93 ALA A C 1
ATOM 665 O O . ALA A 1 93 ? -72.137 41.156 38.227 1.00 92.12 93 ALA A O 1
ATOM 666 N N . PRO A 1 94 ? -71.555 39.760 39.890 1.00 90.38 94 PRO A N 1
ATOM 667 C CA . PRO A 1 94 ? -72.917 39.271 40.097 1.00 90.38 94 PRO A CA 1
ATOM 668 C C . PRO A 1 94 ? -73.835 40.374 40.651 1.00 90.38 94 PRO A C 1
ATOM 670 O O . PRO A 1 94 ? -73.595 40.904 41.733 1.00 90.38 94 PRO A O 1
ATOM 673 N N . THR A 1 95 ? -74.915 40.707 39.938 1.00 89.25 95 THR A N 1
ATOM 674 C CA . THR A 1 95 ? -75.880 41.765 40.331 1.00 89.25 95 THR A CA 1
ATOM 675 C C . THR A 1 95 ? -77.277 41.236 40.684 1.00 89.25 95 THR A C 1
ATOM 677 O O . THR A 1 95 ? -78.213 42.009 40.906 1.00 89.25 95 THR A O 1
ATOM 680 N N . TYR A 1 96 ? -77.436 39.913 40.753 1.00 90.62 96 TYR A N 1
ATOM 681 C CA . TYR A 1 96 ? -78.712 39.253 41.025 1.00 90.62 96 TYR A CA 1
ATOM 682 C C . TYR A 1 96 ? -79.086 39.284 42.521 1.00 90.62 96 TYR A C 1
ATOM 684 O O . TYR A 1 96 ? -78.224 39.435 43.387 1.00 90.62 96 TYR A O 1
ATOM 692 N N . ARG A 1 97 ? -80.383 39.138 42.834 1.00 88.81 97 ARG A N 1
ATOM 693 C CA . ARG A 1 97 ? -80.915 39.193 44.217 1.00 88.81 97 ARG A CA 1
ATOM 694 C C . ARG A 1 97 ? -81.544 37.886 44.712 1.00 88.81 97 ARG A C 1
ATOM 696 O O . ARG A 1 97 ? -81.805 37.777 45.905 1.00 88.81 97 ARG A O 1
ATOM 703 N N . GLN A 1 98 ? -81.779 36.926 43.818 1.00 91.00 98 GLN A N 1
ATOM 704 C CA . GLN A 1 98 ? -82.293 35.591 44.133 1.00 91.00 98 GLN A CA 1
ATOM 705 C C . GLN A 1 98 ? -81.418 34.900 45.192 1.00 91.00 98 GLN A C 1
ATOM 707 O O . GLN A 1 98 ? -80.195 35.054 45.171 1.00 91.00 98 GLN A O 1
ATOM 712 N N . GLY A 1 99 ? -82.040 34.167 46.116 1.00 86.12 99 GLY A N 1
ATOM 713 C CA . GLY A 1 99 ? -81.382 33.431 47.200 1.00 86.12 99 GLY A CA 1
ATOM 714 C C . GLY A 1 99 ? -80.544 34.313 48.129 1.00 86.12 99 GLY A C 1
ATOM 715 O O . GLY A 1 99 ? -79.429 33.943 48.491 1.00 86.12 99 GLY A O 1
ATOM 716 N N . HIS A 1 100 ? -81.045 35.517 48.431 1.00 88.12 100 HIS A N 1
ATOM 717 C CA . HIS A 1 100 ? -80.355 36.583 49.172 1.00 88.12 100 HIS A CA 1
ATOM 718 C C . HIS A 1 100 ? -79.054 37.098 48.522 1.00 88.12 100 HIS A C 1
ATOM 720 O O . HIS A 1 100 ? -78.216 37.709 49.189 1.00 88.12 100 HIS A O 1
ATOM 726 N N . GLY A 1 101 ? -78.924 36.937 47.203 1.00 88.94 101 GLY A N 1
ATOM 727 C CA . GLY A 1 101 ? -77.802 37.440 46.415 1.00 88.94 101 GLY A CA 1
ATOM 728 C C . GLY A 1 101 ? -76.671 36.428 46.272 1.00 88.94 101 GLY A C 1
ATOM 729 O O . GLY A 1 101 ? -76.829 35.237 46.536 1.00 88.94 101 GLY A O 1
ATOM 730 N N . HIS A 1 102 ? -75.525 36.902 45.786 1.00 93.00 102 HIS A N 1
ATOM 731 C CA . HIS A 1 102 ? -74.406 36.031 45.450 1.00 93.00 102 HIS A CA 1
ATOM 732 C C . HIS A 1 102 ? -73.709 35.469 46.687 1.00 93.00 102 HIS A C 1
ATOM 734 O O . HIS A 1 102 ? -73.210 36.220 47.522 1.00 93.00 102 HIS A O 1
ATOM 740 N N . GLY A 1 103 ? -73.650 34.141 46.772 1.00 92.12 103 GLY A N 1
ATOM 741 C CA . GLY A 1 103 ? -72.846 33.425 47.751 1.00 92.12 103 GLY A CA 1
ATOM 742 C C . GLY A 1 103 ? -71.436 33.178 47.222 1.00 92.12 103 GLY A C 1
ATOM 743 O O . GLY A 1 103 ? -70.469 33.694 47.775 1.00 92.12 103 GLY A O 1
ATOM 744 N N . MET A 1 104 ? -71.325 32.378 46.157 1.00 94.62 104 MET A N 1
ATOM 745 C CA . MET A 1 104 ? -70.049 31.921 45.585 1.00 94.62 104 MET A CA 1
ATOM 746 C C . MET A 1 104 ? -70.163 31.683 44.075 1.00 94.62 104 MET A C 1
ATOM 748 O O . MET A 1 104 ? -71.241 31.381 43.560 1.00 94.62 104 MET A O 1
ATOM 752 N N . THR A 1 105 ? -69.038 31.695 43.369 1.00 96.75 105 THR A N 1
ATOM 753 C CA . THR A 1 105 ? -68.910 31.083 42.042 1.00 96.75 105 THR A CA 1
ATOM 754 C C . THR A 1 105 ? -68.307 29.696 42.187 1.00 96.75 105 THR A C 1
ATOM 756 O O . THR A 1 105 ? -67.301 29.523 42.870 1.00 96.75 105 THR A O 1
ATOM 759 N N . VAL A 1 106 ? -68.922 28.705 41.544 1.00 97.19 106 VAL A N 1
ATOM 760 C CA . VAL A 1 106 ? -68.450 27.320 41.501 1.00 97.19 106 VAL A CA 1
ATOM 761 C C . VAL A 1 106 ? -67.869 27.043 40.122 1.00 97.19 106 VAL A C 1
ATOM 763 O O . VAL A 1 106 ? -68.558 27.223 39.116 1.00 97.19 106 VAL A O 1
ATOM 766 N N . VAL A 1 107 ? -66.610 26.617 40.086 1.00 97.12 107 VAL A N 1
ATOM 767 C CA . VAL A 1 107 ? -65.869 26.272 38.873 1.00 97.12 107 VAL A CA 1
ATOM 768 C C . VAL A 1 107 ? -65.906 24.767 38.677 1.00 97.12 107 VAL A C 1
ATOM 770 O O . VAL A 1 107 ? -65.589 24.010 39.592 1.00 97.12 107 VAL A O 1
ATOM 773 N N . TYR A 1 108 ? -66.223 24.350 37.461 1.00 97.12 108 TYR A N 1
ATOM 774 C CA . TYR A 1 108 ? -66.201 22.964 37.025 1.00 97.12 108 TYR A CA 1
ATOM 775 C C . TYR A 1 108 ? -65.217 22.795 35.879 1.00 97.12 108 TYR A C 1
ATOM 777 O O . TYR A 1 108 ? -65.041 23.705 35.064 1.00 97.12 108 TYR A O 1
ATOM 785 N N . GLY A 1 109 ? -64.613 21.619 35.773 1.00 95.75 109 GLY A N 1
ATOM 786 C CA . GLY A 1 109 ? -63.765 21.324 34.636 1.00 95.75 109 GLY A CA 1
ATOM 787 C C . GLY A 1 109 ? -63.415 19.863 34.455 1.00 95.75 109 GLY A C 1
ATOM 788 O O . GLY A 1 109 ? -63.670 19.023 35.316 1.00 95.75 109 GLY A O 1
ATOM 789 N N . VAL A 1 110 ? -62.830 19.580 33.296 1.00 95.62 110 VAL A N 1
ATOM 790 C CA . VAL A 1 110 ? -62.309 18.267 32.911 1.00 95.62 110 VAL A CA 1
ATOM 791 C C . VAL A 1 110 ? -61.084 18.437 32.008 1.00 95.62 110 VAL A C 1
ATOM 793 O O . VAL A 1 110 ? -61.019 19.377 31.208 1.00 95.62 110 VAL A O 1
ATOM 796 N N . ILE A 1 111 ? -60.108 17.537 32.142 1.00 93.75 111 ILE A N 1
ATOM 797 C CA . ILE A 1 111 ? -58.934 17.477 31.265 1.00 93.75 111 ILE A CA 1
ATOM 798 C C . ILE A 1 111 ? -59.347 16.822 29.944 1.00 93.75 111 ILE A C 1
ATOM 800 O O . ILE A 1 111 ? -60.012 15.789 29.936 1.00 93.75 111 ILE A O 1
ATOM 804 N N . HIS A 1 112 ? -58.958 17.424 28.826 1.00 90.88 112 HIS A N 1
ATOM 805 C CA . HIS A 1 112 ? -59.292 16.963 27.486 1.00 90.88 112 HIS A CA 1
ATOM 806 C C . HIS A 1 112 ? -58.034 16.562 26.716 1.00 90.88 112 HIS A C 1
ATOM 808 O O . HIS A 1 112 ? -57.219 17.402 26.335 1.00 90.88 112 HIS A O 1
ATOM 814 N N . GLU A 1 113 ? -57.918 15.267 26.450 1.00 84.88 113 GLU A N 1
ATOM 815 C CA . GLU A 1 113 ? -56.837 14.674 25.667 1.00 84.88 113 GLU A CA 1
ATOM 816 C C . GLU A 1 113 ? -57.000 14.994 24.173 1.00 84.88 113 GLU A C 1
ATOM 818 O O . GLU A 1 113 ? -58.112 14.992 23.631 1.00 84.88 113 GLU A O 1
ATOM 823 N N . SER A 1 114 ? -55.887 15.249 23.484 1.00 75.62 114 SER A N 1
ATOM 824 C CA . SER A 1 114 ? -55.902 15.569 22.054 1.00 75.62 114 SER A CA 1
ATOM 825 C C . SER A 1 114 ? -56.418 14.378 21.233 1.00 75.62 114 SER A C 1
ATOM 827 O O . SER A 1 114 ? -55.877 13.281 21.324 1.00 75.62 114 SER A O 1
ATOM 829 N N . GLY A 1 115 ? -57.470 14.587 20.433 1.00 76.06 115 GLY A N 1
ATOM 830 C CA . GLY A 1 115 ? -58.092 13.543 19.602 1.00 76.06 115 GLY A CA 1
ATOM 831 C C . GLY A 1 115 ? -59.288 12.815 20.232 1.00 76.06 115 GLY A C 1
ATOM 832 O O . GLY A 1 115 ? -59.884 11.973 19.566 1.00 76.06 115 GLY A O 1
ATOM 833 N N . SER A 1 116 ? -59.668 13.147 21.472 1.00 83.38 116 SER A N 1
ATOM 834 C CA . SER A 1 116 ? -60.902 12.654 22.108 1.00 83.38 116 SER A CA 1
ATOM 835 C C . SER A 1 116 ? -62.138 13.489 21.720 1.00 83.38 116 SER A C 1
ATOM 837 O O . SER A 1 116 ? -62.007 14.607 21.214 1.00 83.38 116 SER A O 1
ATOM 839 N N . GLU A 1 117 ? -63.352 12.964 21.930 1.00 88.50 117 GLU A N 1
ATOM 840 C CA . GLU A 1 117 ? -64.588 13.745 21.750 1.00 88.50 117 GLU A CA 1
ATOM 841 C C . GLU A 1 117 ? -64.666 14.910 22.756 1.00 88.50 117 GLU A C 1
ATOM 843 O O . GLU A 1 117 ? -64.082 14.866 23.841 1.00 88.50 117 GLU A O 1
ATOM 848 N N . LEU A 1 118 ? -65.366 15.991 22.386 1.00 90.38 118 LEU A N 1
ATOM 849 C CA . LEU A 1 118 ? -65.499 17.160 23.256 1.00 90.38 118 LEU A CA 1
ATOM 850 C C . LEU A 1 118 ? -66.421 16.847 24.442 1.00 90.38 118 LEU A C 1
ATOM 852 O O . LEU A 1 118 ? -67.557 16.431 24.214 1.00 90.38 118 LEU A O 1
ATOM 856 N N . PRO A 1 119 ? -65.970 17.075 25.687 1.00 91.56 119 PRO A N 1
ATOM 857 C CA . PRO A 1 119 ? -66.751 16.708 26.853 1.00 91.56 119 PRO A CA 1
ATOM 858 C C . PRO A 1 119 ? -67.902 17.680 27.109 1.00 91.56 119 PRO A C 1
ATOM 860 O O . PRO A 1 119 ? -67.784 18.880 26.852 1.00 91.56 119 PRO A O 1
ATOM 863 N N . THR A 1 120 ? -68.988 17.168 27.683 1.00 93.62 120 THR A N 1
ATOM 864 C CA . THR A 1 120 ? -70.150 17.955 28.124 1.00 93.62 120 THR A CA 1
ATOM 865 C C . THR A 1 120 ? -70.135 18.181 29.635 1.00 93.62 120 THR A C 1
ATOM 867 O O . THR A 1 120 ? -69.422 17.499 30.370 1.00 93.62 120 THR A O 1
ATOM 870 N N . PHE A 1 121 ? -70.956 19.116 30.128 1.00 93.81 121 PHE A N 1
ATOM 871 C CA . PHE A 1 121 ? -70.987 19.492 31.551 1.00 93.81 121 PHE A CA 1
ATOM 872 C C . PHE A 1 121 ? -71.176 18.302 32.518 1.00 93.81 121 PHE A C 1
ATOM 874 O O . PHE A 1 121 ? -70.594 18.301 33.600 1.00 93.81 121 PHE A O 1
ATOM 881 N N . ASP A 1 122 ? -71.906 17.259 32.116 1.00 92.75 122 ASP A N 1
ATOM 882 C CA . ASP A 1 122 ? -72.149 16.058 32.935 1.00 92.75 122 ASP A CA 1
ATOM 883 C C . ASP A 1 122 ? -70.884 15.227 33.234 1.00 92.75 122 ASP A C 1
ATOM 885 O O . ASP A 1 122 ? -70.896 14.382 34.125 1.00 92.75 122 ASP A O 1
ATOM 889 N N . GLN A 1 123 ? -69.789 15.460 32.504 1.00 91.06 123 GLN A N 1
ATOM 890 C CA . GLN A 1 123 ? -68.498 14.783 32.691 1.00 91.06 123 GLN A CA 1
ATOM 891 C C . GLN A 1 123 ? -67.518 15.601 33.544 1.00 91.06 123 GLN A C 1
ATOM 893 O O . GLN A 1 123 ? -66.360 15.217 33.711 1.00 91.06 123 GLN A O 1
ATOM 898 N N . THR A 1 124 ? -67.952 16.757 34.043 1.00 94.12 124 THR A N 1
ATOM 899 C CA . THR A 1 124 ? -67.093 17.679 34.785 1.00 94.12 124 THR A CA 1
ATOM 900 C C . THR A 1 124 ? -67.055 17.346 36.266 1.00 94.12 124 THR A C 1
ATOM 902 O O . THR A 1 124 ? -68.008 16.814 36.834 1.00 94.12 124 THR A O 1
ATOM 905 N N . VAL A 1 125 ? -65.950 17.710 36.911 1.00 94.88 125 VAL A N 1
ATOM 906 C CA . VAL A 1 125 ? -65.844 17.722 38.371 1.00 94.88 125 VAL A CA 1
ATOM 907 C C . VAL A 1 125 ? -65.777 19.159 38.865 1.00 94.88 125 VAL A C 1
ATOM 909 O O . VAL A 1 125 ? -65.296 20.050 38.162 1.00 94.88 125 VAL A O 1
ATOM 912 N N . GLU A 1 126 ? -66.267 19.396 40.079 1.00 96.25 126 GLU A N 1
ATOM 913 C CA . GLU A 1 126 ? -66.075 20.679 40.746 1.00 96.25 126 GLU A CA 1
ATOM 914 C C . GLU A 1 126 ? -64.589 20.852 41.090 1.00 96.25 126 GLU A C 1
ATOM 916 O O . GLU A 1 126 ? -64.002 20.016 41.774 1.00 96.25 126 GLU A O 1
ATOM 921 N N . LEU A 1 127 ? -63.982 21.931 40.599 1.00 95.25 127 LEU A N 1
ATOM 922 C CA . LEU A 1 127 ? -62.566 22.229 40.805 1.00 95.25 127 LEU A CA 1
ATOM 923 C C . LEU A 1 127 ? -62.349 23.121 42.022 1.00 95.25 127 LEU A C 1
ATOM 925 O O . LEU A 1 127 ? -61.457 22.869 42.829 1.00 95.25 127 LEU A O 1
ATOM 929 N N . MET A 1 128 ? -63.140 24.190 42.131 1.00 95.94 128 MET A N 1
ATOM 930 C CA . MET A 1 128 ? -63.033 25.150 43.224 1.00 95.94 128 MET A CA 1
ATOM 931 C C . MET A 1 128 ? -64.285 26.016 43.364 1.00 95.94 128 MET A C 1
ATOM 933 O O . MET A 1 128 ? -65.093 26.138 42.441 1.00 95.94 128 MET A O 1
ATOM 937 N N . ARG A 1 129 ? -64.388 26.696 44.509 1.00 96.19 129 ARG A N 1
ATOM 938 C CA . ARG A 1 129 ? -65.348 27.777 44.750 1.00 96.19 129 ARG A CA 1
ATOM 939 C C . ARG A 1 129 ? -64.610 29.038 45.159 1.00 96.19 129 ARG A C 1
ATOM 941 O O . ARG A 1 129 ? -63.620 28.951 45.882 1.00 96.19 129 ARG A O 1
ATOM 948 N N . PHE A 1 130 ? -65.094 30.197 44.737 1.00 95.50 130 PHE A N 1
ATOM 949 C CA . PHE A 1 130 ? -64.517 31.472 45.153 1.00 95.50 130 PHE A CA 1
ATOM 950 C C . PHE A 1 130 ? -65.562 32.577 45.284 1.00 95.50 130 PHE A C 1
ATOM 952 O O . PHE A 1 130 ? -66.638 32.511 44.689 1.00 95.50 130 PHE A O 1
ATOM 959 N N . MET A 1 131 ? -65.218 33.597 46.072 1.00 88.19 131 MET A N 1
ATOM 960 C CA . MET A 1 131 ? -65.959 34.854 46.175 1.00 88.19 131 MET A CA 1
ATOM 961 C C . MET A 1 131 ? -65.289 35.917 45.302 1.00 88.19 131 MET A C 1
ATOM 963 O O . MET A 1 131 ? -64.063 35.962 45.221 1.00 88.19 131 MET A O 1
ATOM 967 N N . GLY A 1 132 ? -66.079 36.811 44.708 1.00 87.88 132 GLY A N 1
ATOM 968 C CA . GLY A 1 132 ? -65.576 37.879 43.838 1.00 87.88 132 GLY A CA 1
ATOM 969 C C . GLY A 1 132 ? -65.701 37.531 42.355 1.00 87.88 132 GLY A C 1
ATOM 970 O O . GLY A 1 132 ? -66.550 36.728 41.983 1.00 87.88 132 GLY A O 1
ATOM 971 N N . THR A 1 133 ? -64.896 38.176 41.508 1.00 92.50 133 THR A N 1
ATOM 972 C CA . THR A 1 133 ? -64.979 38.067 40.037 1.00 92.50 133 THR A CA 1
ATOM 973 C C . THR A 1 133 ? -63.787 37.373 39.389 1.00 92.50 133 THR A C 1
ATOM 975 O O . THR A 1 133 ? -63.848 37.090 38.199 1.00 92.50 133 THR A O 1
ATOM 978 N N . VAL A 1 134 ? -62.715 37.096 40.141 1.00 94.19 134 VAL A N 1
ATOM 979 C CA . VAL A 1 134 ? -61.475 36.483 39.637 1.00 94.19 134 VAL A CA 1
ATOM 980 C C . VAL A 1 134 ? -60.954 35.449 40.631 1.00 94.19 134 VAL A C 1
ATOM 982 O O . VAL A 1 134 ? -60.941 35.699 41.837 1.00 94.19 134 VAL A O 1
ATOM 985 N N . ALA A 1 135 ? -60.472 34.316 40.126 1.00 94.19 135 ALA A N 1
ATOM 986 C CA . ALA A 1 135 ? -59.762 33.304 40.899 1.00 94.19 135 ALA A CA 1
ATOM 987 C C . ALA A 1 135 ? -58.671 32.616 40.074 1.00 94.19 135 ALA A C 1
ATOM 989 O O . ALA A 1 135 ? -58.695 32.637 38.849 1.00 94.19 135 ALA A O 1
ATOM 990 N N . SER A 1 136 ? -57.713 31.983 40.751 1.00 94.06 136 SER A N 1
ATOM 991 C CA . SER A 1 136 ? -56.659 31.187 40.118 1.00 94.06 136 SER A CA 1
ATOM 992 C C . SER A 1 136 ? -56.758 29.736 40.574 1.00 94.06 136 SER A C 1
ATOM 994 O O . SER A 1 136 ? -56.858 29.472 41.772 1.00 94.06 136 SER A O 1
ATOM 996 N N . TYR A 1 137 ? -56.697 28.807 39.624 1.00 94.94 137 TYR A N 1
ATOM 997 C CA . TYR A 1 137 ? -56.689 27.365 39.847 1.00 94.94 137 TYR A CA 1
ATOM 998 C C . TYR A 1 137 ? -55.335 26.778 39.434 1.00 94.94 137 TYR A C 1
ATOM 1000 O O . TYR A 1 137 ? -54.948 26.876 38.271 1.00 94.94 137 TYR A O 1
ATOM 1008 N N . SER A 1 138 ? -54.599 26.178 40.369 1.00 93.31 138 SER A N 1
ATOM 1009 C CA . SER A 1 138 ? -53.312 25.527 40.081 1.00 93.31 138 SER A CA 1
ATOM 1010 C C . SER A 1 138 ? -53.507 24.194 39.357 1.00 93.31 138 SER A C 1
ATOM 1012 O O . SER A 1 138 ? -54.343 23.385 39.752 1.00 93.31 138 SER A O 1
ATOM 1014 N N . THR A 1 139 ? -52.724 23.945 38.307 1.00 91.88 139 THR A N 1
ATOM 1015 C CA . THR A 1 139 ? -52.797 22.717 37.504 1.00 91.88 139 THR A CA 1
ATOM 1016 C C . THR A 1 139 ? -51.449 22.383 36.855 1.00 91.88 139 THR A C 1
ATOM 1018 O O . THR A 1 139 ? -50.509 23.174 36.907 1.00 91.88 139 THR A O 1
ATOM 1021 N N . ASN A 1 140 ? -51.328 21.198 36.260 1.00 88.50 140 ASN A N 1
ATOM 1022 C CA . ASN A 1 140 ? -50.079 20.752 35.647 1.00 88.50 140 ASN A CA 1
ATOM 1023 C C . ASN A 1 140 ? -49.770 21.527 34.345 1.00 88.50 140 ASN A C 1
ATOM 1025 O O . ASN A 1 140 ? -50.700 21.923 33.636 1.00 88.50 140 ASN A O 1
ATOM 1029 N N . PRO A 1 141 ? -48.484 21.702 33.985 1.00 87.62 141 PRO A N 1
ATOM 1030 C CA . PRO A 1 141 ? -48.067 22.162 32.657 1.00 87.62 141 PRO A CA 1
ATOM 1031 C C . PRO A 1 141 ? -48.568 21.254 31.523 1.00 87.62 141 PRO A C 1
ATOM 1033 O O . PRO A 1 141 ? -48.894 20.088 31.757 1.00 87.62 141 PRO A O 1
ATOM 1036 N N . ALA A 1 142 ? -48.616 21.783 30.296 1.00 85.94 142 ALA A N 1
ATOM 1037 C CA . ALA A 1 142 ? -49.038 21.084 29.074 1.00 85.94 142 ALA A CA 1
ATOM 1038 C C . ALA A 1 142 ? -50.392 20.346 29.185 1.00 85.94 142 ALA A C 1
ATOM 1040 O O . ALA A 1 142 ? -50.588 19.284 28.596 1.00 85.94 142 ALA A O 1
ATOM 1041 N N . THR A 1 143 ? -51.324 20.886 29.972 1.00 90.50 143 THR A N 1
ATOM 1042 C CA . THR A 1 143 ? -52.625 20.270 30.251 1.00 90.50 143 THR A CA 1
ATOM 1043 C C . THR A 1 143 ? -53.739 21.103 29.636 1.00 90.50 143 THR A C 1
ATOM 1045 O O . THR A 1 143 ? -53.865 22.300 29.905 1.00 90.50 143 THR A O 1
ATOM 1048 N N . LYS A 1 144 ? -54.587 20.458 28.835 1.00 92.69 144 LYS A N 1
ATOM 1049 C CA . LYS A 1 144 ? -55.735 21.089 28.186 1.00 92.69 144 LYS A CA 1
ATOM 1050 C C . LYS A 1 144 ? -57.009 20.843 28.985 1.00 92.69 144 LYS A C 1
ATOM 1052 O O . LYS A 1 144 ? -57.391 19.702 29.216 1.00 92.69 144 LYS A O 1
ATOM 1057 N N . TRP A 1 145 ? -57.685 21.913 29.375 1.00 94.75 145 TRP A N 1
ATOM 1058 C CA . TRP A 1 145 ? -58.902 21.909 30.177 1.00 94.75 145 TRP A CA 1
ATOM 1059 C C . TRP A 1 145 ? -60.116 22.386 29.380 1.00 94.75 145 TRP A C 1
ATOM 1061 O O . TRP A 1 145 ? -60.018 23.250 28.503 1.00 94.75 145 TRP A O 1
ATOM 1071 N N . ARG A 1 146 ? -61.282 21.843 29.734 1.00 95.81 146 ARG A N 1
ATOM 1072 C CA . ARG A 1 146 ? -62.604 22.390 29.410 1.00 95.81 146 ARG A CA 1
ATOM 1073 C C . ARG A 1 146 ? -63.259 22.841 30.704 1.00 95.81 146 ARG A C 1
ATOM 1075 O O . ARG A 1 146 ? -63.361 22.036 31.626 1.00 95.81 146 ARG A O 1
ATOM 1082 N N . LEU A 1 147 ? -63.648 24.111 30.784 1.00 96.69 147 LEU A N 1
ATOM 1083 C CA . LEU A 1 147 ? -64.117 24.743 32.017 1.00 96.69 147 LEU A CA 1
ATOM 1084 C C . LEU A 1 147 ? -65.536 25.304 31.896 1.00 96.69 147 LEU A C 1
ATOM 1086 O O . LEU A 1 147 ? -65.958 25.759 30.832 1.00 96.69 147 LEU A O 1
ATOM 1090 N N . TRP A 1 148 ? -66.237 25.320 33.026 1.00 97.81 148 TRP A N 1
ATOM 1091 C CA . TRP A 1 148 ? -67.557 25.913 33.201 1.00 97.81 148 TRP A CA 1
ATOM 1092 C C . TRP A 1 148 ? -67.660 26.598 34.558 1.00 97.81 148 TRP A C 1
ATOM 1094 O O . TRP A 1 148 ? -66.962 26.227 35.500 1.00 97.81 148 TRP A O 1
ATOM 1104 N N . ILE A 1 149 ? -68.592 27.541 34.691 1.00 97.19 149 ILE A N 1
ATOM 1105 C CA . ILE A 1 149 ? -68.922 28.133 35.992 1.00 97.19 149 ILE A CA 1
ATOM 1106 C C . ILE A 1 149 ? -70.430 28.207 36.234 1.00 97.19 149 ILE A C 1
ATOM 1108 O O . ILE A 1 149 ? -71.225 28.375 35.306 1.00 97.19 149 ILE A O 1
ATOM 1112 N N . LYS A 1 150 ? -70.827 28.127 37.505 1.00 96.75 150 LYS A N 1
ATOM 1113 C CA . LYS A 1 150 ? -72.182 28.439 37.985 1.00 96.75 150 LYS A CA 1
ATOM 1114 C C . LYS A 1 150 ? -72.111 29.410 39.156 1.00 96.75 150 LYS A C 1
ATOM 1116 O O . LYS A 1 150 ? -71.195 29.329 39.970 1.00 96.75 150 LYS A O 1
ATOM 1121 N N . TRP A 1 151 ? -73.098 30.292 39.278 1.00 96.69 151 TRP A N 1
ATOM 1122 C CA . TRP A 1 151 ? -73.265 31.095 40.485 1.00 96.69 151 TRP A CA 1
ATOM 1123 C C . TRP A 1 151 ? -74.109 30.331 41.504 1.00 96.69 151 TRP A C 1
ATOM 1125 O O . TRP A 1 151 ? -75.093 29.689 41.148 1.00 96.69 151 TRP A O 1
ATOM 1135 N N . LEU A 1 152 ? -73.707 30.403 42.767 1.00 95.50 152 LEU A N 1
ATOM 1136 C CA . LEU A 1 152 ? -74.384 29.847 43.930 1.00 95.50 152 LEU A CA 1
ATOM 1137 C C . LEU A 1 152 ? -74.903 31.008 44.780 1.00 95.50 152 LEU A C 1
ATOM 1139 O O . LEU A 1 152 ? -74.128 31.900 45.130 1.00 95.50 152 LEU A O 1
ATOM 1143 N N . THR A 1 153 ? -76.192 31.007 45.107 1.00 94.25 153 THR A N 1
ATOM 1144 C CA . THR A 1 153 ? -76.803 32.024 45.975 1.00 94.25 153 THR A CA 1
ATOM 1145 C C . THR A 1 153 ? -76.364 31.861 47.434 1.00 94.25 153 THR A C 1
ATOM 1147 O O . THR A 1 153 ? -75.860 30.804 47.823 1.00 94.25 153 THR A O 1
ATOM 1150 N N . ALA A 1 154 ? -76.572 32.884 48.268 1.00 89.19 154 ALA A N 1
ATOM 1151 C CA . ALA A 1 154 ? -76.311 32.803 49.709 1.00 89.19 154 ALA A CA 1
ATOM 1152 C C . ALA A 1 154 ? -77.173 31.733 50.416 1.00 89.19 154 ALA A C 1
ATOM 1154 O O . ALA A 1 154 ? -76.739 31.168 51.418 1.00 89.19 154 ALA A O 1
ATOM 1155 N N . ASP A 1 155 ? -78.337 31.401 49.851 1.00 89.19 155 ASP A N 1
ATOM 1156 C CA . ASP A 1 155 ? -79.216 30.317 50.316 1.00 89.19 155 ASP A CA 1
ATOM 1157 C C . ASP A 1 155 ? -78.893 28.934 49.710 1.00 89.19 155 ASP A C 1
ATOM 1159 O O . ASP A 1 155 ? -79.610 27.964 49.955 1.00 89.19 155 ASP A O 1
ATOM 1163 N N . GLY A 1 156 ? -77.811 28.810 48.932 1.00 89.50 156 GLY A N 1
ATOM 1164 C CA . GLY A 1 156 ? -77.296 27.520 48.463 1.00 89.50 156 GLY A CA 1
ATOM 1165 C C . GLY A 1 156 ? -77.893 26.995 47.152 1.00 89.50 156 GLY A C 1
ATOM 1166 O O . GLY A 1 156 ? -77.762 25.804 46.867 1.00 89.50 156 GLY A O 1
ATOM 1167 N N . VAL A 1 157 ? -78.507 27.849 46.327 1.00 94.00 157 VAL A N 1
ATOM 1168 C CA . VAL A 1 157 ? -79.076 27.453 45.025 1.00 94.00 157 VAL A CA 1
ATOM 1169 C C . VAL A 1 157 ? -78.145 27.812 43.868 1.00 94.00 157 VAL A C 1
ATOM 1171 O O . VAL A 1 157 ? -77.658 28.935 43.773 1.00 94.00 157 VAL A O 1
ATOM 1174 N N . LEU A 1 158 ? -77.894 26.856 42.969 1.00 95.50 158 LEU A N 1
ATOM 1175 C CA . LEU A 1 158 ? -77.040 27.034 41.789 1.00 95.50 158 LEU A CA 1
ATOM 1176 C C . LEU A 1 158 ? -77.810 27.580 40.583 1.00 95.50 158 LEU A C 1
ATOM 1178 O O . LEU A 1 158 ? -78.980 27.249 40.390 1.00 95.50 158 LEU A O 1
ATOM 1182 N N . SER A 1 159 ? -77.124 28.326 39.708 1.00 94.94 159 SER A N 1
ATOM 1183 C CA . SER A 1 159 ? -77.638 28.699 38.384 1.00 94.94 159 SER A CA 1
ATOM 1184 C C . SER A 1 159 ? -78.170 27.469 37.649 1.00 94.94 159 SER A C 1
ATOM 1186 O O . SER A 1 159 ? -77.545 26.404 37.677 1.00 94.94 159 SER A O 1
ATOM 1188 N N . ALA A 1 160 ? -79.291 27.614 36.940 1.00 91.62 160 ALA A N 1
ATOM 1189 C CA . ALA A 1 160 ? -79.890 26.504 36.198 1.00 91.62 160 ALA A CA 1
ATOM 1190 C C . ALA A 1 160 ? -78.926 25.954 35.127 1.00 91.62 160 ALA A C 1
ATOM 1192 O O . ALA A 1 160 ? -78.587 24.769 35.146 1.00 91.62 160 ALA A O 1
ATOM 1193 N N . ALA A 1 161 ? -78.389 26.829 34.271 1.00 92.19 161 ALA A N 1
ATOM 1194 C CA . ALA A 1 161 ? -77.397 26.482 33.254 1.00 92.19 161 ALA A CA 1
ATOM 1195 C C . ALA A 1 161 ? -75.998 27.029 33.607 1.00 92.19 161 ALA A C 1
ATOM 1197 O O . ALA A 1 161 ? -75.908 28.132 34.161 1.00 92.19 161 ALA A O 1
ATOM 1198 N N . PRO A 1 162 ? -74.916 26.287 33.303 1.00 94.88 162 PRO A N 1
ATOM 1199 C CA . PRO A 1 162 ? -73.548 26.768 33.462 1.00 94.88 162 PRO A CA 1
ATOM 1200 C C . PRO A 1 162 ? -73.153 27.751 32.350 1.00 94.88 162 PRO A C 1
ATOM 1202 O O . PRO A 1 162 ? -73.631 27.656 31.219 1.00 94.88 162 PRO A O 1
ATOM 1205 N N . ALA A 1 163 ? -72.229 28.662 32.650 1.00 94.00 163 ALA A N 1
ATOM 1206 C CA . ALA A 1 163 ? -71.489 29.398 31.628 1.00 94.00 163 ALA A CA 1
ATOM 1207 C C . ALA A 1 163 ? -70.333 28.528 31.105 1.00 94.00 163 ALA A C 1
ATOM 1209 O O . ALA A 1 163 ? -69.778 27.736 31.864 1.00 94.00 163 ALA A O 1
ATOM 1210 N N . GLY A 1 164 ? -69.981 28.659 29.822 1.00 89.50 164 GLY A N 1
ATOM 1211 C CA . GLY A 1 164 ? -69.011 27.787 29.130 1.00 89.50 164 GLY A CA 1
ATOM 1212 C C . GLY A 1 164 ? -69.589 27.039 27.919 1.00 89.50 164 GLY A C 1
ATOM 1213 O O . GLY A 1 164 ? -68.850 26.407 27.171 1.00 89.50 164 GLY A O 1
ATOM 1214 N N . GLY A 1 165 ? -70.902 27.141 27.678 1.00 90.62 165 GLY A N 1
ATOM 1215 C CA . GLY A 1 165 ? -71.572 26.489 26.548 1.00 90.62 165 GLY A CA 1
ATOM 1216 C C . GLY A 1 165 ? -71.660 24.966 26.699 1.00 90.62 165 GLY A C 1
ATOM 1217 O O . GLY A 1 165 ? -71.472 24.429 27.787 1.00 90.62 165 GLY A O 1
ATOM 1218 N N . ILE A 1 166 ? -71.957 24.256 25.606 1.00 92.69 166 ILE A N 1
ATOM 1219 C CA . ILE A 1 166 ? -72.148 22.792 25.628 1.00 92.69 166 ILE A CA 1
ATOM 1220 C C . ILE A 1 166 ? -70.836 22.058 25.954 1.00 92.69 166 ILE A C 1
ATOM 1222 O O . ILE A 1 166 ? -70.853 21.118 26.740 1.00 92.69 166 ILE A O 1
ATOM 1226 N N . ASN A 1 167 ? -69.712 22.532 25.401 1.00 93.56 167 ASN A N 1
ATOM 1227 C CA . ASN A 1 167 ? -68.417 21.833 25.419 1.00 93.56 167 ASN A CA 1
ATOM 1228 C C . ASN A 1 167 ? -67.337 22.506 26.284 1.00 93.56 167 ASN A C 1
ATOM 1230 O O . ASN A 1 167 ? -66.157 22.156 26.192 1.00 93.56 167 ASN A O 1
ATOM 1234 N N . GLY A 1 168 ? -67.726 23.502 27.080 1.00 92.44 168 GLY A N 1
ATOM 1235 C CA . GLY A 1 168 ? -66.836 24.195 28.004 1.00 92.44 168 GLY A CA 1
ATOM 1236 C C . GLY A 1 168 ? -65.865 25.142 27.312 1.00 92.44 168 GLY A C 1
ATOM 1237 O O . GLY A 1 168 ? -65.515 25.004 26.134 1.00 92.44 168 GLY A O 1
ATOM 1238 N N . LEU A 1 169 ? -65.388 26.119 28.075 1.00 95.25 169 LEU A N 1
ATOM 1239 C CA . LEU A 1 169 ? -64.345 27.028 27.628 1.00 95.25 169 LEU A CA 1
ATOM 1240 C C . LEU A 1 169 ? -63.003 26.285 27.593 1.00 95.25 169 LEU A C 1
ATOM 1242 O O . LEU A 1 169 ? -62.616 25.668 28.584 1.00 95.25 169 LEU A O 1
ATOM 1246 N N . ALA A 1 170 ? -62.311 26.315 26.452 1.00 93.62 170 ALA A N 1
ATOM 1247 C CA . ALA A 1 170 ? -61.030 25.631 26.276 1.00 93.62 170 ALA A CA 1
ATOM 1248 C C . ALA A 1 170 ? -59.872 26.485 26.791 1.00 93.62 170 ALA A C 1
ATOM 1250 O O . ALA A 1 170 ? -59.780 27.657 26.432 1.00 93.62 170 ALA A O 1
ATOM 1251 N N . VAL A 1 171 ? -58.955 25.883 27.545 1.00 93.50 171 VAL A N 1
ATOM 1252 C CA . VAL A 1 171 ? -57.720 26.543 27.981 1.00 93.50 171 VAL A CA 1
ATOM 1253 C C . VAL A 1 171 ? -56.589 25.517 28.110 1.00 93.50 171 VAL A C 1
ATOM 1255 O O . VAL A 1 171 ? -56.844 24.379 28.487 1.00 93.50 171 VAL A O 1
ATOM 1258 N N . GLU A 1 172 ? -55.352 25.873 27.764 1.00 92.88 172 GLU A N 1
ATOM 1259 C CA . GLU A 1 172 ? -54.201 24.955 27.769 1.00 92.88 172 GLU A CA 1
ATOM 1260 C C . GLU A 1 172 ? -52.994 25.609 28.448 1.00 92.88 172 GLU A C 1
ATOM 1262 O O . GLU A 1 172 ? -52.641 26.740 28.114 1.00 92.88 172 GLU A O 1
ATOM 1267 N N . THR A 1 173 ? -52.386 24.922 29.420 1.00 91.06 173 THR A N 1
ATOM 1268 C CA . THR A 1 173 ? -51.198 25.416 30.135 1.00 91.06 173 THR A CA 1
ATOM 1269 C C . THR A 1 173 ? -49.913 25.261 29.320 1.00 91.06 173 THR A C 1
ATOM 1271 O O . THR A 1 173 ? -49.782 24.358 28.496 1.00 91.06 173 THR A O 1
ATOM 1274 N N . GLY A 1 174 ? -48.940 26.151 29.551 1.00 82.94 174 GLY A N 1
ATOM 1275 C CA . GLY A 1 174 ? -47.640 26.141 28.856 1.00 82.94 174 GLY A CA 1
ATOM 1276 C C . GLY A 1 174 ? -46.784 24.898 29.153 1.00 82.94 174 GLY A C 1
ATOM 1277 O O . GLY A 1 174 ? -47.038 24.187 30.122 1.00 82.94 174 GLY A O 1
ATOM 1278 N N . GLN A 1 175 ? -45.766 24.623 28.326 1.00 81.00 175 GLN A N 1
ATOM 1279 C CA . GLN A 1 175 ? -44.862 23.473 28.509 1.00 81.00 175 GLN A CA 1
ATOM 1280 C C . GLN A 1 175 ? -43.760 23.727 29.553 1.00 81.00 175 GLN A C 1
ATOM 1282 O O . GLN A 1 175 ? -43.349 24.864 29.773 1.00 81.00 175 GLN A O 1
ATOM 1287 N N . ASP A 1 176 ? -43.261 22.645 30.159 1.00 74.50 176 ASP A N 1
ATOM 1288 C CA . ASP A 1 176 ? -42.152 22.642 31.123 1.00 74.50 176 ASP A CA 1
ATOM 1289 C C . ASP A 1 176 ? -40.813 22.361 30.409 1.00 74.50 176 ASP A C 1
ATOM 1291 O O . ASP A 1 176 ? -40.571 21.257 29.909 1.00 74.50 176 ASP A O 1
ATOM 1295 N N . VAL A 1 177 ? -39.954 23.381 30.342 1.00 74.00 177 VAL A N 1
ATOM 1296 C CA . VAL A 1 177 ? -38.668 23.347 29.624 1.00 74.00 177 VAL A CA 1
ATOM 1297 C C . VAL A 1 177 ? -37.645 22.440 30.317 1.00 74.00 177 VAL A C 1
ATOM 1299 O O . VAL A 1 177 ? -36.884 21.759 29.630 1.00 74.00 177 VAL A O 1
ATOM 1302 N N . ASP A 1 178 ? -37.663 22.340 31.647 1.00 70.81 178 ASP A N 1
ATOM 1303 C CA . ASP A 1 178 ? -36.705 21.518 32.400 1.00 70.81 178 ASP A CA 1
ATOM 1304 C C . ASP A 1 178 ? -37.002 20.024 32.238 1.00 70.81 178 ASP A C 1
ATOM 1306 O O . ASP A 1 178 ? -36.095 19.188 32.172 1.00 70.81 178 ASP A O 1
ATOM 1310 N N . ARG A 1 179 ? -38.282 19.662 32.097 1.00 66.12 179 ARG A N 1
ATOM 1311 C CA . ARG A 1 179 ? -38.682 18.295 31.731 1.00 66.12 179 ARG A CA 1
ATOM 1312 C C . ARG A 1 179 ? -38.268 17.921 30.312 1.00 66.12 179 ARG A C 1
ATOM 1314 O O . ARG A 1 179 ? -37.833 16.791 30.094 1.00 66.12 179 ARG A O 1
ATOM 1321 N N . LEU A 1 180 ? -38.374 18.849 29.362 1.00 69.69 180 LEU A N 1
ATOM 1322 C CA . LEU A 1 180 ? -37.882 18.656 27.994 1.00 69.69 180 LEU A CA 1
ATOM 1323 C C . LEU A 1 180 ? -36.361 18.470 27.966 1.00 69.69 180 LEU A C 1
ATOM 1325 O O . LEU A 1 180 ? -35.874 17.563 27.290 1.00 69.69 180 LEU A O 1
ATOM 1329 N N . LEU A 1 181 ? -35.624 19.271 28.742 1.00 73.62 181 LEU A N 1
ATOM 1330 C CA . LEU A 1 181 ? -34.171 19.160 28.857 1.00 73.62 181 LEU A CA 1
ATOM 1331 C C . LEU A 1 181 ? -33.760 17.810 29.463 1.00 73.62 181 LEU A C 1
ATOM 1333 O O . LEU A 1 181 ? -32.927 17.116 28.887 1.00 73.62 181 LEU A O 1
ATOM 1337 N N . ASN A 1 182 ? -34.416 17.376 30.544 1.00 74.44 182 ASN A N 1
ATOM 1338 C CA . ASN A 1 182 ? -34.186 16.061 31.153 1.00 74.44 182 ASN A CA 1
ATOM 1339 C C . ASN A 1 182 ? -34.542 14.893 30.220 1.00 74.44 182 ASN A C 1
ATOM 1341 O O . ASN A 1 182 ? -33.847 13.882 30.211 1.00 74.44 182 ASN A O 1
ATOM 1345 N N . ALA A 1 183 ? -35.603 15.010 29.416 1.00 65.75 183 ALA A N 1
ATOM 1346 C CA . ALA A 1 183 ? -35.977 13.974 28.450 1.00 65.75 183 ALA A CA 1
ATOM 1347 C C . ALA A 1 183 ? -34.970 13.842 27.291 1.00 65.75 183 ALA A C 1
ATOM 1349 O O . ALA A 1 183 ? -34.846 12.763 26.703 1.00 65.75 183 ALA A O 1
ATOM 1350 N N . LEU A 1 184 ? -34.266 14.929 26.962 1.00 66.62 184 LEU A N 1
ATOM 1351 C CA . LEU A 1 184 ? -33.169 14.963 25.991 1.00 66.62 184 LEU A CA 1
ATOM 1352 C C . LEU A 1 184 ? -31.829 14.539 26.614 1.00 66.62 184 LEU A C 1
ATOM 1354 O O . LEU A 1 184 ? -30.967 13.996 25.917 1.00 66.62 184 LEU A O 1
ATOM 1358 N N . GLN A 1 185 ? -31.656 14.733 27.921 1.00 63.94 185 GLN A N 1
ATOM 1359 C CA . GLN A 1 185 ? -30.447 14.367 28.646 1.00 63.94 185 GLN A CA 1
ATOM 1360 C C . GLN A 1 185 ? -30.295 12.837 28.707 1.00 63.94 185 GLN A C 1
ATOM 1362 O O . GLN A 1 185 ? -31.169 12.114 29.177 1.00 63.94 185 GLN A O 1
ATOM 1367 N N . GLY A 1 186 ? -29.188 12.324 28.160 1.00 62.41 186 GLY A N 1
ATOM 1368 C CA . GLY A 1 186 ? -28.916 10.883 28.056 1.00 62.41 186 GLY A CA 1
ATOM 1369 C C . GLY A 1 186 ? -29.462 10.195 26.798 1.00 62.41 186 GLY A C 1
ATOM 1370 O O . GLY A 1 186 ? -29.255 8.995 26.631 1.00 62.41 186 GLY A O 1
ATOM 1371 N N . LYS A 1 187 ? -30.117 10.923 25.878 1.00 70.00 187 LYS A N 1
ATOM 1372 C CA . LYS A 1 187 ? -30.505 10.387 24.555 1.00 70.00 187 LYS A CA 1
ATOM 1373 C C . LYS A 1 187 ? -29.335 10.258 23.574 1.00 70.00 187 LYS A C 1
ATOM 1375 O O . LYS A 1 187 ? -29.469 9.551 22.581 1.00 70.00 187 LYS A O 1
ATOM 1380 N N . ILE A 1 188 ? -28.212 10.911 23.866 1.00 66.12 188 ILE A N 1
ATOM 1381 C CA . ILE A 1 188 ? -26.911 10.695 23.228 1.00 66.12 188 ILE A CA 1
ATOM 1382 C C . ILE A 1 188 ? -25.944 10.365 24.362 1.00 66.12 188 ILE A C 1
ATOM 1384 O O . ILE A 1 188 ? -25.675 11.221 25.205 1.00 66.12 188 ILE A O 1
ATOM 1388 N N . THR A 1 189 ? -25.474 9.122 24.432 1.00 71.88 189 THR A N 1
ATOM 1389 C CA . THR A 1 189 ? -24.473 8.719 25.430 1.00 71.88 189 THR A CA 1
ATOM 1390 C C . THR A 1 189 ? -23.060 8.951 24.896 1.00 71.88 189 THR A C 1
ATOM 1392 O O . THR A 1 189 ? -22.829 8.889 23.687 1.00 71.88 189 THR A O 1
ATOM 1395 N N . GLU A 1 190 ? -22.086 9.175 25.786 1.00 68.81 190 GLU A N 1
ATOM 1396 C CA . GLU A 1 190 ? -20.666 9.233 25.399 1.00 68.81 190 GLU A CA 1
ATOM 1397 C C . GLU A 1 190 ? -20.234 7.965 24.656 1.00 68.81 190 GLU A C 1
ATOM 1399 O O . GLU A 1 190 ? -19.484 8.045 23.690 1.00 68.81 190 GLU A O 1
ATOM 1404 N N . SER A 1 191 ? -20.767 6.802 25.041 1.00 71.06 191 SER A N 1
ATOM 1405 C CA . SER A 1 191 ? -20.495 5.527 24.376 1.00 71.06 191 SER A CA 1
ATOM 1406 C C . SER A 1 191 ? -21.014 5.495 22.937 1.00 71.06 191 SER A C 1
ATOM 1408 O O . SER A 1 191 ? -20.294 5.047 22.053 1.00 71.06 191 SER A O 1
ATOM 1410 N N . GLN A 1 192 ? -22.218 6.017 22.677 1.00 74.31 192 GLN A N 1
ATOM 1411 C CA . GLN A 1 192 ? -22.748 6.127 21.313 1.00 74.31 192 GLN A CA 1
ATOM 1412 C C . GLN A 1 192 ? -21.940 7.116 20.472 1.00 74.31 192 GLN A C 1
ATOM 1414 O O . GLN A 1 192 ? -21.678 6.852 19.301 1.00 74.31 192 GLN A O 1
ATOM 1419 N N . LEU A 1 193 ? -21.521 8.242 21.056 1.00 77.69 193 LEU A N 1
ATOM 1420 C CA . LEU A 1 193 ? -20.692 9.219 20.355 1.00 77.69 193 LEU A CA 1
ATOM 1421 C C . LEU A 1 193 ? -19.299 8.645 20.045 1.00 77.69 193 LEU A C 1
ATOM 1423 O O . LEU A 1 193 ? -18.812 8.804 18.927 1.00 77.69 193 LEU A O 1
ATOM 1427 N N . TYR A 1 194 ? -18.695 7.927 20.995 1.00 76.44 194 TYR A N 1
ATOM 1428 C CA . TYR A 1 194 ? -17.421 7.229 20.827 1.00 76.44 194 TYR A CA 1
ATOM 1429 C C . TYR A 1 194 ? -17.507 6.138 19.753 1.00 76.44 194 TYR A C 1
ATOM 1431 O O . TYR A 1 194 ? -16.645 6.068 18.886 1.00 76.44 194 TYR A O 1
ATOM 1439 N N . GLU A 1 195 ? -18.571 5.335 19.745 1.00 79.62 195 GLU A N 1
ATOM 1440 C CA . GLU A 1 195 ? -18.779 4.269 18.757 1.00 79.62 195 GLU A CA 1
ATOM 1441 C C . GLU A 1 195 ? -19.026 4.833 17.342 1.00 79.62 195 GLU A C 1
ATOM 1443 O O . GLU A 1 195 ? -18.445 4.367 16.357 1.00 79.62 195 GLU A O 1
ATOM 1448 N N . HIS A 1 196 ? -19.822 5.899 17.219 1.00 81.12 196 HIS A N 1
ATOM 1449 C CA . HIS A 1 196 ? -20.084 6.555 15.932 1.00 81.12 196 HIS A CA 1
ATOM 1450 C C . HIS A 1 196 ? -18.879 7.332 15.381 1.00 81.12 196 HIS A C 1
ATOM 1452 O O . HIS A 1 196 ? -18.668 7.354 14.166 1.00 81.12 196 HIS A O 1
ATOM 1458 N N . LEU A 1 197 ? -18.097 7.996 16.235 1.00 82.12 197 LEU A N 1
ATOM 1459 C CA . LEU A 1 197 ? -16.883 8.694 15.804 1.00 82.12 197 LEU A CA 1
ATOM 1460 C C . LEU A 1 197 ? -15.746 7.706 15.533 1.00 82.12 197 LEU A C 1
ATOM 1462 O O . LEU A 1 197 ? -15.098 7.818 14.496 1.00 82.12 197 LEU A O 1
ATOM 1466 N N . GLY A 1 198 ? -15.566 6.704 16.396 1.00 80.62 198 GLY A N 1
ATOM 1467 C CA . GLY A 1 198 ? -14.579 5.636 16.234 1.00 80.62 198 GLY A CA 1
ATOM 1468 C C . GLY A 1 198 ? -14.779 4.869 14.931 1.00 80.62 198 GLY A C 1
ATOM 1469 O O . GLY A 1 198 ? -13.858 4.783 14.130 1.00 80.62 198 GLY A O 1
ATOM 1470 N N . SER A 1 199 ? -16.009 4.446 14.624 1.00 80.38 199 SER A N 1
ATOM 1471 C CA . SER A 1 199 ? -16.306 3.758 13.356 1.00 80.38 199 SER A CA 1
ATOM 1472 C C . SER A 1 199 ? -16.034 4.604 12.103 1.00 80.38 199 SER A C 1
ATOM 1474 O O . SER A 1 199 ? -15.664 4.058 11.063 1.00 80.38 199 SER A O 1
ATOM 1476 N N . ARG A 1 200 ? -16.176 5.938 12.167 1.00 80.06 200 ARG A N 1
ATOM 1477 C CA . ARG A 1 200 ? -15.784 6.833 11.060 1.00 80.06 200 ARG A CA 1
ATOM 1478 C C . ARG A 1 200 ? -14.273 7.027 10.971 1.00 80.06 200 ARG A C 1
ATOM 1480 O O . ARG A 1 200 ? -13.772 7.135 9.856 1.00 80.06 200 ARG A O 1
ATOM 1487 N N . ILE A 1 201 ? -13.568 7.076 12.100 1.00 78.38 201 ILE A N 1
ATOM 1488 C CA . ILE A 1 201 ? -12.103 7.192 12.153 1.00 78.38 201 ILE A CA 1
ATOM 1489 C C . ILE A 1 201 ? -11.449 5.901 11.641 1.00 78.38 201 ILE A C 1
ATOM 1491 O O . ILE A 1 201 ? -10.589 5.964 10.768 1.00 78.38 201 ILE A O 1
ATOM 1495 N N . ASP A 1 202 ? -11.948 4.734 12.046 1.00 76.56 202 ASP A N 1
ATOM 1496 C CA . ASP A 1 202 ? -11.458 3.431 11.577 1.00 76.56 202 ASP A CA 1
ATOM 1497 C C . ASP A 1 202 ? -11.606 3.260 10.052 1.00 76.56 202 ASP A C 1
ATOM 1499 O O . ASP A 1 202 ? -10.792 2.604 9.399 1.00 76.56 202 ASP A O 1
ATOM 1503 N N . LEU A 1 203 ? -12.631 3.874 9.446 1.00 76.94 203 LEU A N 1
ATOM 1504 C CA . LEU A 1 203 ? -12.806 3.906 7.987 1.00 76.94 203 LEU A CA 1
ATOM 1505 C C . LEU A 1 203 ? -11.773 4.789 7.270 1.00 76.94 203 LEU A C 1
ATOM 1507 O O . LEU A 1 203 ? -11.510 4.561 6.087 1.00 76.94 203 LEU A O 1
ATOM 1511 N N . LEU A 1 204 ? -11.205 5.788 7.951 1.00 73.88 204 LEU A N 1
ATOM 1512 C CA . LEU A 1 204 ? -10.136 6.629 7.410 1.00 73.88 204 LEU A CA 1
ATOM 1513 C C . LEU A 1 204 ? -8.787 5.899 7.454 1.00 73.88 204 LEU A C 1
ATOM 1515 O O . LEU A 1 204 ? -8.079 5.921 6.445 1.00 73.88 204 LEU A O 1
ATOM 1519 N N . ASP A 1 205 ? -8.489 5.219 8.566 1.00 70.56 205 ASP A N 1
ATOM 1520 C CA . ASP A 1 205 ? -7.192 4.576 8.852 1.00 70.56 205 ASP A CA 1
ATOM 1521 C C . ASP A 1 205 ? -7.037 3.156 8.286 1.00 70.56 205 ASP A C 1
ATOM 1523 O O . ASP A 1 205 ? -5.955 2.567 8.334 1.00 70.56 205 ASP A O 1
ATOM 1527 N N . LYS A 1 206 ? -8.097 2.582 7.711 1.00 75.00 206 LYS A N 1
ATOM 1528 C CA . LYS A 1 206 ? -8.010 1.293 7.020 1.00 75.00 206 LYS A CA 1
ATOM 1529 C C . LYS A 1 206 ? -7.052 1.380 5.823 1.00 75.00 206 LYS A C 1
ATOM 1531 O O . LYS A 1 206 ? -7.016 2.382 5.116 1.00 75.00 206 LYS A O 1
ATOM 1536 N N . GLU A 1 207 ? -6.348 0.286 5.538 1.00 61.72 207 GLU A N 1
ATOM 1537 C CA . GLU A 1 207 ? -5.382 0.171 4.428 1.00 61.72 207 GLU A CA 1
ATOM 1538 C C . GLU A 1 207 ? -5.994 0.547 3.051 1.00 61.72 207 GLU A C 1
ATOM 1540 O O . GLU A 1 207 ? -5.336 1.181 2.229 1.00 61.72 207 GLU A O 1
ATOM 1545 N N . ASP A 1 208 ? -7.295 0.280 2.851 1.00 65.69 208 ASP A N 1
ATOM 1546 C CA . ASP A 1 208 ? -8.085 0.674 1.664 1.00 65.69 208 ASP A CA 1
ATOM 1547 C C . ASP A 1 208 ? -8.880 1.993 1.829 1.00 65.69 208 ASP A C 1
ATOM 1549 O O . ASP A 1 208 ? -9.643 2.394 0.942 1.00 65.69 208 ASP A O 1
ATOM 1553 N N . GLY A 1 209 ? -8.763 2.650 2.982 1.00 71.31 209 GLY A N 1
ATOM 1554 C CA . GLY A 1 209 ? -9.408 3.921 3.305 1.00 71.31 209 GLY A CA 1
ATOM 1555 C C . GLY A 1 209 ? -8.766 5.104 2.570 1.00 71.31 209 GLY A C 1
ATOM 1556 O O . GLY A 1 209 ? -7.698 4.974 1.972 1.00 71.31 209 GLY A O 1
ATOM 1557 N N . PRO A 1 210 ? -9.393 6.289 2.566 1.00 74.81 210 PRO A N 1
ATOM 1558 C CA . PRO A 1 210 ? -8.871 7.457 1.858 1.00 74.81 210 PRO A CA 1
ATOM 1559 C C . PRO A 1 210 ? -7.480 7.906 2.345 1.00 74.81 210 PRO A C 1
ATOM 1561 O O . PRO A 1 210 ? -6.678 8.322 1.508 1.00 74.81 210 PRO A O 1
ATOM 1564 N N . LEU A 1 211 ? -7.149 7.777 3.641 1.00 75.25 211 LEU A N 1
ATOM 1565 C CA . LEU A 1 211 ? -5.792 8.064 4.134 1.00 75.25 211 LEU A CA 1
ATOM 1566 C C . LEU A 1 211 ? -4.806 6.963 3.731 1.00 75.25 211 LEU A C 1
ATOM 1568 O O . LEU A 1 211 ? -3.746 7.286 3.204 1.00 75.25 211 LEU A O 1
ATOM 1572 N N . GLY A 1 212 ? -5.176 5.684 3.867 1.00 76.12 212 GLY A N 1
ATOM 1573 C CA . GLY A 1 212 ? -4.363 4.555 3.394 1.00 76.12 212 GLY A CA 1
ATOM 1574 C C . GLY A 1 212 ? -4.027 4.654 1.901 1.00 76.12 212 GLY A C 1
ATOM 1575 O O . GLY A 1 212 ? -2.861 4.601 1.514 1.00 76.12 212 GLY A O 1
ATOM 1576 N N . ARG A 1 213 ? -5.022 4.938 1.051 1.00 75.88 213 ARG A N 1
ATOM 1577 C CA . ARG A 1 213 ? -4.833 5.152 -0.396 1.00 75.88 213 ARG A CA 1
ATOM 1578 C C . ARG A 1 213 ? -3.991 6.385 -0.702 1.00 75.88 213 ARG A C 1
ATOM 1580 O O . ARG A 1 213 ? -3.186 6.333 -1.629 1.00 75.88 213 ARG A O 1
ATOM 1587 N N . SER A 1 214 ? -4.154 7.472 0.054 1.00 78.69 214 SER A N 1
ATOM 1588 C CA . SER A 1 214 ? -3.327 8.678 -0.073 1.00 78.69 214 SER A CA 1
ATOM 1589 C C . SER A 1 214 ? -1.862 8.387 0.264 1.00 78.69 214 SER A C 1
ATOM 1591 O O . SER A 1 214 ? -0.985 8.713 -0.532 1.00 78.69 214 SER A O 1
ATOM 1593 N N . LEU A 1 215 ? -1.589 7.686 1.372 1.00 78.19 215 LEU A N 1
ATOM 1594 C CA . LEU A 1 215 ? -0.234 7.279 1.750 1.00 78.19 215 LEU A CA 1
ATOM 1595 C C . LEU A 1 215 ? 0.384 6.305 0.741 1.00 78.19 215 LEU A C 1
ATOM 1597 O O . LEU A 1 215 ? 1.544 6.476 0.379 1.00 78.19 215 LEU A O 1
ATOM 1601 N N . VAL A 1 216 ? -0.374 5.324 0.244 1.00 80.81 216 VAL A N 1
ATOM 1602 C CA . VAL A 1 216 ? 0.100 4.394 -0.797 1.00 80.81 216 VAL A CA 1
ATOM 1603 C C . VAL A 1 216 ? 0.398 5.138 -2.100 1.00 80.81 216 VAL A C 1
ATOM 1605 O O . VAL A 1 216 ? 1.430 4.897 -2.720 1.00 80.81 216 VAL A O 1
ATOM 1608 N N . THR A 1 217 ? -0.457 6.084 -2.496 1.00 81.69 217 THR A N 1
ATOM 1609 C CA . THR A 1 217 ? -0.244 6.912 -3.696 1.00 81.69 217 THR A CA 1
ATOM 1610 C C . THR A 1 217 ? 0.976 7.818 -3.531 1.00 81.69 217 THR A C 1
ATOM 1612 O O . THR A 1 217 ? 1.794 7.914 -4.443 1.00 81.69 217 THR A O 1
ATOM 1615 N N . ALA A 1 218 ? 1.145 8.434 -2.358 1.00 79.12 218 ALA A N 1
ATOM 1616 C CA . ALA A 1 218 ? 2.302 9.263 -2.037 1.00 79.12 218 ALA A CA 1
ATOM 1617 C C . ALA A 1 218 ? 3.601 8.440 -2.005 1.00 79.12 218 ALA A C 1
ATOM 1619 O O . ALA A 1 218 ? 4.611 8.874 -2.552 1.00 79.12 218 ALA A O 1
ATOM 1620 N N . ALA A 1 219 ? 3.574 7.226 -1.445 1.00 80.06 219 ALA A N 1
ATOM 1621 C CA . ALA A 1 219 ? 4.710 6.306 -1.450 1.00 80.06 219 ALA A CA 1
ATOM 1622 C C . ALA A 1 219 ? 5.074 5.853 -2.874 1.00 80.06 219 ALA A C 1
ATOM 1624 O O . ALA A 1 219 ? 6.246 5.863 -3.239 1.00 80.06 219 ALA A O 1
ATOM 1625 N N . GLN A 1 220 ? 4.081 5.541 -3.714 1.00 83.50 220 GLN A N 1
ATOM 1626 C CA . GLN A 1 220 ? 4.295 5.208 -5.127 1.00 83.50 220 GLN A CA 1
ATOM 1627 C C . GLN A 1 220 ? 4.854 6.392 -5.928 1.00 83.50 220 GLN A C 1
ATOM 1629 O O . GLN A 1 220 ? 5.753 6.203 -6.748 1.00 83.50 220 GLN A O 1
ATOM 1634 N N . GLN A 1 221 ? 4.366 7.613 -5.685 1.00 84.62 221 GLN A N 1
ATOM 1635 C CA . GLN A 1 221 ? 4.924 8.827 -6.287 1.00 84.62 221 GLN A CA 1
ATOM 1636 C C . GLN A 1 221 ? 6.364 9.076 -5.830 1.00 84.62 221 GLN A C 1
ATOM 1638 O O . GLN A 1 221 ? 7.207 9.414 -6.659 1.00 84.62 221 GLN A O 1
ATOM 1643 N N . GLN A 1 222 ? 6.669 8.863 -4.548 1.00 87.06 222 GLN A N 1
ATOM 1644 C CA . GLN A 1 222 ? 8.022 9.002 -4.014 1.00 87.06 222 GLN A CA 1
ATOM 1645 C C . GLN A 1 222 ? 8.975 7.947 -4.592 1.00 87.06 222 GLN A C 1
ATOM 1647 O O . GLN A 1 222 ? 10.103 8.283 -4.945 1.00 87.06 222 GLN A O 1
ATOM 1652 N N . ASP A 1 223 ? 8.540 6.695 -4.748 1.00 86.44 223 ASP A N 1
ATOM 1653 C CA . ASP A 1 223 ? 9.346 5.635 -5.363 1.00 86.44 223 ASP A CA 1
ATOM 1654 C C . ASP A 1 223 ? 9.582 5.881 -6.856 1.00 86.44 223 ASP A C 1
ATOM 1656 O O . ASP A 1 223 ? 10.706 5.712 -7.333 1.00 86.44 223 ASP A O 1
ATOM 1660 N N . ALA A 1 224 ? 8.566 6.346 -7.588 1.00 82.56 224 ALA A N 1
ATOM 1661 C CA . ALA A 1 224 ? 8.713 6.747 -8.986 1.00 82.56 224 ALA A CA 1
ATOM 1662 C C . ALA A 1 224 ? 9.684 7.930 -9.134 1.00 82.56 224 ALA A C 1
ATOM 1664 O O . ALA A 1 224 ? 10.550 7.919 -10.014 1.00 82.56 224 ALA A O 1
ATOM 1665 N N . LEU A 1 225 ? 9.599 8.920 -8.237 1.00 84.69 225 LEU A N 1
ATOM 1666 C CA . LEU A 1 225 ? 10.533 10.042 -8.191 1.00 84.69 225 LEU A CA 1
ATOM 1667 C C . LEU A 1 225 ? 11.954 9.566 -7.856 1.00 84.69 225 LEU A C 1
ATOM 1669 O O . LEU A 1 225 ? 12.895 9.936 -8.549 1.00 84.69 225 LEU A O 1
ATOM 1673 N N . ASN A 1 226 ? 12.122 8.689 -6.864 1.00 84.81 226 ASN A N 1
ATOM 1674 C CA . ASN A 1 226 ? 13.417 8.116 -6.489 1.00 84.81 226 ASN A CA 1
ATOM 1675 C C . ASN A 1 226 ? 14.043 7.300 -7.635 1.00 84.81 226 ASN A C 1
ATOM 1677 O O . ASN A 1 226 ? 15.255 7.359 -7.847 1.00 84.81 226 ASN A O 1
ATOM 1681 N N . GLN A 1 227 ? 13.238 6.548 -8.391 1.00 87.19 227 GLN A N 1
ATOM 1682 C CA . GLN A 1 227 ? 13.693 5.811 -9.573 1.00 87.19 227 GLN A CA 1
ATOM 1683 C C . GLN A 1 227 ? 14.085 6.752 -10.716 1.00 87.19 227 GLN A C 1
ATOM 1685 O O . GLN A 1 227 ? 15.136 6.553 -11.323 1.00 87.19 227 GLN A O 1
ATOM 1690 N N . SER A 1 228 ? 13.301 7.804 -10.969 1.00 86.62 228 SER A N 1
ATOM 1691 C CA . SER A 1 228 ? 13.632 8.831 -11.963 1.00 86.62 228 SER A CA 1
ATOM 1692 C C . SER A 1 228 ? 14.907 9.589 -11.594 1.00 86.62 228 SER A C 1
ATOM 1694 O O . SER A 1 228 ? 15.782 9.748 -12.438 1.00 86.62 228 SER A O 1
ATOM 1696 N N . VAL A 1 229 ? 15.073 9.978 -10.327 1.00 87.00 229 VAL A N 1
ATOM 1697 C CA . VAL A 1 229 ? 16.289 10.633 -9.827 1.00 87.00 229 VAL A CA 1
ATOM 1698 C C . VAL A 1 229 ? 17.500 9.712 -9.968 1.00 87.00 229 VAL A C 1
ATOM 1700 O O . VAL A 1 229 ? 18.534 10.157 -10.454 1.00 87.00 229 VAL A O 1
ATOM 1703 N N . ARG A 1 230 ? 17.387 8.420 -9.631 1.00 82.94 230 ARG A N 1
ATOM 1704 C CA . ARG A 1 230 ? 18.463 7.437 -9.862 1.00 82.94 230 ARG A CA 1
ATOM 1705 C C . ARG A 1 230 ? 18.792 7.268 -11.346 1.00 82.94 230 ARG A C 1
ATOM 1707 O O . ARG A 1 230 ? 19.966 7.210 -11.693 1.00 82.94 230 ARG A O 1
ATOM 1714 N N . GLY A 1 231 ? 17.780 7.221 -12.212 1.00 88.19 231 GLY A N 1
ATOM 1715 C CA . GLY A 1 231 ? 17.959 7.174 -13.664 1.00 88.19 231 GLY A CA 1
ATOM 1716 C C . GLY A 1 231 ? 18.689 8.408 -14.194 1.00 88.19 231 GLY A C 1
ATOM 1717 O O . GLY A 1 231 ? 19.688 8.270 -14.891 1.00 88.19 231 GLY A O 1
ATOM 1718 N N . ASN A 1 232 ? 18.260 9.601 -13.782 1.00 86.25 232 ASN A N 1
ATOM 1719 C CA . ASN A 1 232 ? 18.887 10.867 -14.158 1.00 86.25 232 ASN A CA 1
ATOM 1720 C C . ASN A 1 232 ? 20.321 10.973 -13.619 1.00 86.25 232 ASN A C 1
ATOM 1722 O O . ASN A 1 232 ? 21.202 11.435 -14.332 1.00 86.25 232 ASN A O 1
ATOM 1726 N N . ILE A 1 233 ? 20.582 10.523 -12.385 1.00 82.56 233 ILE A N 1
ATOM 1727 C CA . ILE A 1 233 ? 21.934 10.474 -11.806 1.00 82.56 233 ILE A CA 1
ATOM 1728 C C . ILE A 1 233 ? 22.828 9.520 -12.597 1.00 82.56 233 ILE A C 1
ATOM 1730 O O . ILE A 1 233 ? 23.963 9.881 -12.886 1.00 82.56 233 ILE A O 1
ATOM 1734 N N . ASN A 1 234 ? 22.332 8.345 -12.989 1.00 84.81 234 ASN A N 1
ATOM 1735 C CA . ASN A 1 234 ? 23.104 7.404 -13.797 1.00 84.81 234 ASN A CA 1
ATOM 1736 C C . ASN A 1 234 ? 23.381 7.952 -15.203 1.00 84.81 234 ASN A C 1
ATOM 1738 O O . ASN A 1 234 ? 24.511 7.861 -15.660 1.00 84.81 234 ASN A O 1
ATOM 1742 N N . GLN A 1 235 ? 22.400 8.589 -15.849 1.00 84.56 235 GLN A N 1
ATOM 1743 C CA . GLN A 1 235 ? 22.591 9.233 -17.154 1.00 84.56 235 GLN A CA 1
ATOM 1744 C C . GLN A 1 235 ? 23.556 10.422 -17.081 1.00 84.56 235 GLN A C 1
ATOM 1746 O O . GLN A 1 235 ? 24.394 10.593 -17.961 1.00 84.56 235 GLN A O 1
ATOM 1751 N N . MET A 1 236 ? 23.483 11.230 -16.018 1.00 82.50 236 MET A N 1
ATOM 1752 C CA . MET A 1 236 ? 24.454 12.298 -15.770 1.00 82.50 236 MET A CA 1
ATOM 1753 C C . MET A 1 236 ? 25.845 11.734 -15.472 1.00 82.50 236 MET A C 1
ATOM 1755 O O . MET A 1 236 ? 26.826 12.291 -15.948 1.00 82.50 236 MET A O 1
ATOM 1759 N N . ALA A 1 237 ? 25.949 10.639 -14.715 1.00 82.50 237 ALA A N 1
ATOM 1760 C CA . ALA A 1 237 ? 27.219 9.985 -14.418 1.00 82.50 237 ALA A CA 1
ATOM 1761 C C . ALA A 1 237 ? 27.845 9.359 -15.673 1.00 82.50 237 ALA A C 1
ATOM 1763 O O . ALA A 1 237 ? 29.043 9.521 -15.884 1.00 82.50 237 ALA A O 1
ATOM 1764 N N . GLU A 1 238 ? 27.051 8.707 -16.527 1.00 86.38 238 GLU A N 1
ATOM 1765 C CA . GLU A 1 238 ? 27.490 8.197 -17.830 1.00 86.38 238 GLU A CA 1
ATOM 1766 C C . GLU A 1 238 ? 27.925 9.336 -18.753 1.00 86.38 238 GLU A C 1
ATOM 1768 O O . GLU A 1 238 ? 29.026 9.282 -19.288 1.00 86.38 238 GLU A O 1
ATOM 1773 N N . GLY A 1 239 ? 27.132 10.406 -18.871 1.00 84.88 239 GLY A N 1
ATOM 1774 C CA . GLY A 1 239 ? 27.488 11.566 -19.690 1.00 84.88 239 GLY A CA 1
ATOM 1775 C C . GLY A 1 239 ? 28.730 12.305 -19.183 1.00 84.88 239 GLY A C 1
ATOM 1776 O O . GLY A 1 239 ? 29.556 12.744 -19.980 1.00 84.88 239 GLY A O 1
ATOM 1777 N N . LEU A 1 240 ? 28.912 12.410 -17.863 1.00 83.56 240 LEU A N 1
ATOM 1778 C CA . LEU A 1 240 ? 30.099 13.021 -17.262 1.00 83.56 240 LEU A CA 1
ATOM 1779 C C . LEU A 1 240 ? 31.336 12.127 -17.425 1.00 83.56 240 LEU A C 1
ATOM 1781 O O . LEU A 1 240 ? 32.419 12.640 -17.693 1.00 83.56 240 LEU A O 1
ATOM 1785 N N . LEU A 1 241 ? 31.184 10.806 -17.301 1.00 85.88 241 LEU A N 1
ATOM 1786 C CA . LEU A 1 241 ? 32.251 9.838 -17.557 1.00 85.88 241 LEU A CA 1
ATOM 1787 C C . LEU A 1 241 ? 32.652 9.838 -19.036 1.00 85.88 241 LEU A C 1
ATOM 1789 O O . LEU A 1 241 ? 33.839 9.827 -19.346 1.00 85.88 241 LEU A O 1
ATOM 1793 N N . GLU A 1 242 ? 31.685 9.898 -19.948 1.00 87.00 242 GLU A N 1
ATOM 1794 C CA . GLU A 1 242 ? 31.924 9.983 -21.386 1.00 87.00 242 GLU A CA 1
ATOM 1795 C C . GLU A 1 242 ? 32.594 11.311 -21.763 1.00 87.00 242 GLU A C 1
ATOM 1797 O O . GLU A 1 242 ? 33.567 11.312 -22.516 1.00 87.00 242 GLU A O 1
ATOM 1802 N N . ALA A 1 243 ? 32.164 12.429 -21.171 1.00 78.94 243 ALA A N 1
ATOM 1803 C CA . ALA A 1 243 ? 32.812 13.728 -21.336 1.00 78.94 243 ALA A CA 1
ATOM 1804 C C . ALA A 1 243 ? 34.240 13.745 -20.762 1.00 78.94 243 ALA A C 1
ATOM 1806 O O . ALA A 1 243 ? 35.142 14.294 -21.394 1.00 78.94 243 ALA A O 1
ATOM 1807 N N . ALA A 1 244 ? 34.470 13.115 -19.606 1.00 79.00 244 ALA A N 1
ATOM 1808 C CA . ALA A 1 244 ? 35.796 12.990 -19.005 1.00 79.00 244 ALA A CA 1
ATOM 1809 C C . ALA A 1 244 ? 36.725 12.115 -19.859 1.00 79.00 244 ALA A C 1
ATOM 1811 O O . ALA A 1 244 ? 37.854 12.511 -20.123 1.00 79.00 244 ALA A O 1
ATOM 1812 N N . LEU A 1 245 ? 36.241 10.977 -20.365 1.00 81.81 245 LEU A N 1
ATOM 1813 C CA . LEU A 1 245 ? 36.987 10.110 -21.286 1.00 81.81 245 LEU A CA 1
ATOM 1814 C C . LEU A 1 245 ? 37.245 10.787 -22.639 1.00 81.81 245 LEU A C 1
ATOM 1816 O O . LEU A 1 245 ? 38.286 10.563 -23.255 1.00 81.81 245 LEU A O 1
ATOM 1820 N N . ALA A 1 246 ? 36.317 11.612 -23.125 1.00 78.06 246 ALA A N 1
ATOM 1821 C CA . ALA A 1 246 ? 36.504 12.399 -24.339 1.00 78.06 246 ALA A CA 1
ATOM 1822 C C . ALA A 1 246 ? 37.539 13.517 -24.139 1.00 78.06 246 ALA A C 1
ATOM 1824 O O . ALA A 1 246 ? 38.360 13.743 -25.027 1.00 78.06 246 ALA A O 1
ATOM 1825 N N . ALA A 1 247 ? 37.533 14.181 -22.978 1.00 79.88 247 ALA A N 1
ATOM 1826 C CA . ALA A 1 247 ? 38.537 15.172 -22.603 1.00 79.88 247 ALA A CA 1
ATOM 1827 C C . ALA A 1 247 ? 39.923 14.536 -22.426 1.00 79.88 247 ALA A C 1
ATOM 1829 O O . ALA A 1 247 ? 40.901 15.085 -22.924 1.00 79.88 247 ALA A O 1
ATOM 1830 N N . ASP A 1 248 ? 39.997 13.360 -21.799 1.00 83.62 248 ASP A N 1
ATOM 1831 C CA . ASP A 1 248 ? 41.232 12.590 -21.623 1.00 83.62 248 ASP A CA 1
ATOM 1832 C C . ASP A 1 248 ? 41.810 12.149 -22.975 1.00 83.62 248 ASP A C 1
ATOM 1834 O O . ASP A 1 248 ? 42.960 12.442 -23.277 1.00 83.62 248 ASP A O 1
ATOM 1838 N N . LYS A 1 249 ? 40.983 11.604 -23.880 1.00 76.94 249 LYS A N 1
ATOM 1839 C CA . LYS A 1 249 ? 41.394 11.296 -25.266 1.00 76.94 249 LYS A CA 1
ATOM 1840 C C . LYS A 1 249 ? 41.803 12.530 -26.070 1.00 76.94 249 LYS A C 1
ATOM 1842 O O . LYS A 1 249 ? 42.635 12.429 -26.972 1.00 76.94 249 LYS A O 1
ATOM 1847 N N . ALA A 1 250 ? 41.183 13.684 -25.825 1.00 73.62 250 ALA A N 1
ATOM 1848 C CA . ALA A 1 250 ? 41.560 14.933 -26.482 1.00 73.62 250 ALA A CA 1
ATOM 1849 C C . ALA A 1 250 ? 42.911 15.443 -25.964 1.00 73.62 250 ALA A C 1
ATOM 1851 O O . ALA A 1 250 ? 43.740 15.857 -26.770 1.00 73.62 250 ALA A O 1
ATOM 1852 N N . LEU A 1 251 ? 43.150 15.360 -24.653 1.00 75.94 251 LEU A N 1
ATOM 1853 C CA . LEU A 1 251 ? 44.440 15.648 -24.029 1.00 75.94 251 LEU A CA 1
ATOM 1854 C C . LEU A 1 251 ? 45.520 14.695 -24.537 1.00 75.94 251 LEU A C 1
ATOM 1856 O O . LEU A 1 251 ? 46.546 15.183 -24.993 1.00 75.94 251 LEU A O 1
ATOM 1860 N N . GLU A 1 252 ? 45.248 13.387 -24.573 1.00 72.06 252 GLU A N 1
ATOM 1861 C CA . GLU A 1 252 ? 46.145 12.354 -25.107 1.00 72.06 252 GLU A CA 1
ATOM 1862 C C . GLU A 1 252 ? 46.535 12.656 -26.563 1.00 72.06 252 GLU A C 1
ATOM 1864 O O . GLU A 1 252 ? 47.716 12.678 -26.897 1.00 72.06 252 GLU A O 1
ATOM 1869 N N . ARG A 1 253 ? 45.567 13.018 -27.419 1.00 67.38 253 ARG A N 1
ATOM 1870 C CA . ARG A 1 253 ? 45.823 13.447 -28.809 1.00 67.38 253 ARG A CA 1
ATOM 1871 C C . ARG A 1 253 ? 46.632 14.739 -28.921 1.00 67.38 253 ARG A C 1
ATOM 1873 O O . ARG A 1 253 ? 47.413 14.871 -29.858 1.00 67.38 253 ARG A O 1
ATOM 1880 N N . ILE A 1 254 ? 46.434 15.700 -28.018 1.00 70.00 254 ILE A N 1
ATOM 1881 C CA . ILE A 1 254 ? 47.205 16.954 -27.976 1.00 70.00 254 ILE A CA 1
ATOM 1882 C C . ILE A 1 254 ? 48.647 16.665 -27.529 1.00 70.00 254 ILE A C 1
ATOM 1884 O O . ILE A 1 254 ? 49.585 17.192 -28.130 1.00 70.00 254 ILE A O 1
ATOM 1888 N N . THR A 1 255 ? 48.837 15.779 -26.546 1.00 64.25 255 THR A N 1
ATOM 1889 C CA . THR A 1 255 ? 50.164 15.336 -26.101 1.00 64.25 255 THR A CA 1
ATOM 1890 C C . THR A 1 255 ? 50.884 14.478 -27.145 1.00 64.25 255 THR A C 1
ATOM 1892 O O . THR A 1 255 ? 52.062 14.722 -27.393 1.00 64.25 255 THR A O 1
ATOM 1895 N N . ASP A 1 256 ? 50.196 13.560 -27.832 1.00 64.69 256 ASP A N 1
ATOM 1896 C CA . ASP A 1 256 ? 50.754 12.747 -28.929 1.00 64.69 256 ASP A CA 1
ATOM 1897 C C . ASP A 1 256 ? 51.101 13.591 -30.164 1.00 64.69 256 ASP A C 1
ATOM 1899 O O . ASP A 1 256 ? 52.062 13.303 -30.876 1.00 64.69 256 ASP A O 1
ATOM 1903 N N . ALA A 1 257 ? 50.367 14.684 -30.402 1.00 67.75 257 ALA A N 1
ATOM 1904 C CA . ALA A 1 257 ? 50.708 15.688 -31.410 1.00 67.75 257 ALA A CA 1
ATOM 1905 C C . ALA A 1 257 ? 51.919 16.564 -31.012 1.00 67.75 257 ALA A C 1
ATOM 1907 O O . ALA A 1 257 ? 52.309 17.460 -31.764 1.00 67.75 257 ALA A O 1
ATOM 1908 N N . GLY A 1 258 ? 52.519 16.319 -29.840 1.00 65.19 258 GLY A N 1
ATOM 1909 C CA . GLY A 1 258 ? 53.693 17.024 -29.335 1.00 65.19 258 GLY A CA 1
ATOM 1910 C C . GLY A 1 258 ? 53.409 18.452 -28.875 1.00 65.19 258 GLY A C 1
ATOM 1911 O O . GLY A 1 258 ? 54.340 19.253 -28.818 1.00 65.19 258 GLY A O 1
ATOM 1912 N N . VAL A 1 259 ? 52.154 18.806 -28.582 1.00 73.25 259 VAL A N 1
ATOM 1913 C CA . VAL A 1 259 ? 51.760 20.163 -28.188 1.00 73.25 259 VAL A CA 1
ATOM 1914 C C . VAL A 1 259 ? 51.782 20.296 -26.661 1.00 73.25 259 VAL A C 1
ATOM 1916 O O . VAL A 1 259 ? 51.057 19.588 -25.968 1.00 73.25 259 VAL A O 1
ATOM 1919 N N . TYR A 1 260 ? 52.586 21.209 -26.116 1.00 75.81 260 TYR A N 1
ATOM 1920 C CA . TYR A 1 260 ? 52.688 21.453 -24.671 1.00 75.81 260 TYR A CA 1
ATOM 1921 C C . TYR A 1 260 ? 52.740 22.949 -24.349 1.00 75.81 260 TYR A C 1
ATOM 1923 O O . TYR A 1 260 ? 53.090 23.767 -25.194 1.00 75.81 260 TYR A O 1
ATOM 1931 N N . VAL A 1 261 ? 52.381 23.328 -23.122 1.00 72.56 261 VAL A N 1
ATOM 1932 C CA . VAL A 1 261 ? 52.468 24.721 -22.656 1.00 72.56 261 VAL A CA 1
ATOM 1933 C C . VAL A 1 261 ? 53.771 24.904 -21.895 1.00 72.56 261 VAL A C 1
ATOM 1935 O O . VAL A 1 261 ? 54.047 24.164 -20.954 1.00 72.56 261 VAL A O 1
ATOM 1938 N N . ASP A 1 262 ? 54.573 25.887 -22.293 1.00 67.44 262 ASP A N 1
ATOM 1939 C CA . ASP A 1 262 ? 55.806 26.236 -21.595 1.00 67.44 262 ASP A CA 1
ATOM 1940 C C . ASP A 1 262 ? 55.473 26.805 -20.199 1.00 67.44 262 ASP A C 1
ATOM 1942 O O . ASP A 1 262 ? 54.844 27.867 -20.107 1.00 67.44 262 ASP A O 1
ATOM 1946 N N . PRO A 1 263 ? 55.881 26.142 -19.101 1.00 64.44 263 PRO A N 1
ATOM 1947 C CA . PRO A 1 263 ? 55.483 26.534 -17.752 1.00 64.44 263 PRO A CA 1
ATOM 1948 C C . PRO A 1 263 ? 56.066 27.882 -17.297 1.00 64.44 263 PRO A C 1
ATOM 1950 O O . PRO A 1 263 ? 55.556 28.458 -16.339 1.00 64.44 263 PRO A O 1
ATOM 1953 N N . ALA A 1 264 ? 57.099 28.412 -17.963 1.00 63.25 264 ALA A N 1
ATOM 1954 C CA . ALA A 1 264 ? 57.692 29.706 -17.622 1.00 63.25 264 ALA A CA 1
ATOM 1955 C C . ALA A 1 264 ? 57.025 30.887 -18.348 1.00 63.25 264 ALA A C 1
ATOM 1957 O O . ALA A 1 264 ? 57.083 32.016 -17.862 1.00 63.25 264 ALA A O 1
ATOM 1958 N N . THR A 1 265 ? 56.403 30.649 -19.509 1.00 74.44 265 THR A N 1
ATOM 1959 C CA . THR A 1 265 ? 55.883 31.724 -20.381 1.00 74.44 265 THR A CA 1
ATOM 1960 C C . THR A 1 265 ? 54.391 31.618 -20.687 1.00 74.44 265 THR A C 1
ATOM 1962 O O . THR A 1 265 ? 53.804 32.578 -21.184 1.00 74.44 265 THR A O 1
ATOM 1965 N N . GLY A 1 266 ? 53.763 30.475 -20.398 1.00 71.81 266 GLY A N 1
ATOM 1966 C CA . GLY A 1 266 ? 52.354 30.213 -20.695 1.00 71.81 266 GLY A CA 1
ATOM 1967 C C . GLY A 1 266 ? 52.046 30.058 -22.188 1.00 71.81 266 GLY A C 1
ATOM 1968 O O . GLY A 1 266 ? 50.876 30.014 -22.564 1.00 71.81 266 GLY A O 1
ATOM 1969 N N . GLN A 1 267 ? 53.063 29.993 -23.053 1.00 68.56 267 GLN A N 1
ATOM 1970 C CA . GLN A 1 267 ? 52.884 29.855 -24.499 1.00 68.56 267 GLN A CA 1
ATOM 1971 C C . GLN A 1 267 ? 52.736 28.385 -24.910 1.00 68.56 267 GLN A C 1
ATOM 1973 O O . GLN A 1 267 ? 53.446 27.516 -24.406 1.00 68.56 267 GLN A O 1
ATOM 1978 N N . VAL A 1 268 ? 51.825 28.117 -25.850 1.00 69.69 268 VAL A N 1
ATOM 1979 C CA . VAL A 1 268 ? 51.605 26.787 -26.440 1.00 69.69 268 VAL A CA 1
ATOM 1980 C C . VAL A 1 268 ? 52.673 26.525 -27.509 1.00 69.69 268 VAL A C 1
ATOM 1982 O O . VAL A 1 268 ? 52.802 27.300 -28.455 1.00 69.69 268 VAL A O 1
ATOM 1985 N N . LYS A 1 269 ? 53.431 25.436 -27.369 1.00 74.75 269 LYS A N 1
ATOM 1986 C CA . LYS A 1 269 ? 54.544 25.016 -28.233 1.00 74.75 269 LYS A CA 1
ATOM 1987 C C . LYS A 1 269 ? 54.288 23.632 -28.828 1.00 74.75 269 LYS A C 1
ATOM 1989 O O . LYS A 1 269 ? 53.551 22.849 -28.244 1.00 74.75 269 LYS A O 1
ATOM 1994 N N . ILE A 1 270 ? 54.899 23.328 -29.978 1.00 76.44 270 ILE A N 1
ATOM 1995 C CA . ILE A 1 270 ? 54.794 22.031 -30.674 1.00 76.44 270 ILE A CA 1
ATOM 1996 C C . ILE A 1 270 ? 56.202 21.451 -30.859 1.00 76.44 270 ILE A C 1
ATOM 1998 O O . ILE A 1 270 ? 57.013 22.020 -31.590 1.00 76.44 270 ILE A O 1
ATOM 2002 N N . TYR A 1 271 ? 56.486 20.314 -30.226 1.00 70.88 271 TYR A N 1
ATOM 2003 C CA . TYR A 1 271 ? 57.817 19.708 -30.094 1.00 70.88 271 TYR A CA 1
ATOM 2004 C C . TYR A 1 271 ? 58.535 19.481 -31.439 1.00 70.88 271 TYR A C 1
ATOM 2006 O O . TYR A 1 271 ? 59.713 19.800 -31.584 1.00 70.88 271 TYR A O 1
ATOM 2014 N N . GLY A 1 272 ? 57.820 19.018 -32.474 1.00 68.12 272 GLY A N 1
ATOM 2015 C CA . GLY A 1 272 ? 58.405 18.802 -33.807 1.00 68.12 272 GLY A CA 1
ATOM 2016 C C . GLY A 1 272 ? 58.855 20.089 -34.521 1.00 68.12 272 GLY A C 1
ATOM 2017 O O . GLY A 1 272 ? 59.779 20.061 -35.338 1.00 68.12 272 GLY A O 1
ATOM 2018 N N . LEU A 1 273 ? 58.246 21.236 -34.199 1.00 67.44 273 LEU A N 1
ATOM 2019 C CA . LEU A 1 273 ? 58.603 22.526 -34.795 1.00 67.44 273 LEU A CA 1
ATOM 2020 C C . LEU A 1 273 ? 59.834 23.145 -34.113 1.00 67.44 273 LEU A C 1
ATOM 2022 O O . LEU A 1 273 ? 60.647 23.768 -34.791 1.00 67.44 273 LEU A O 1
ATOM 2026 N N . GLU A 1 274 ? 60.017 22.921 -32.807 1.00 70.56 274 GLU A N 1
ATOM 2027 C CA . GLU A 1 274 ? 61.237 23.328 -32.091 1.00 70.56 274 GLU A CA 1
ATOM 2028 C C . GLU A 1 274 ? 62.466 22.573 -32.601 1.00 70.56 274 GLU A C 1
ATOM 2030 O O . GLU A 1 274 ? 63.478 23.207 -32.894 1.00 70.56 274 GLU A O 1
ATOM 2035 N N . GLN A 1 275 ? 62.350 21.261 -32.830 1.00 65.06 275 GLN A N 1
ATOM 2036 C CA . GLN A 1 275 ? 63.441 20.464 -33.398 1.00 65.06 275 GLN A CA 1
ATOM 2037 C C . GLN A 1 275 ? 63.842 20.982 -34.789 1.00 65.06 275 GLN A C 1
ATOM 2039 O O . GLN A 1 275 ? 65.021 21.137 -35.101 1.00 65.06 275 GLN A O 1
ATOM 2044 N N . THR A 1 276 ? 62.856 21.336 -35.619 1.00 63.12 276 THR A N 1
ATOM 2045 C CA . THR A 1 276 ? 63.102 21.869 -36.968 1.00 63.12 276 THR A CA 1
ATOM 2046 C C . THR A 1 276 ? 63.727 23.270 -36.926 1.00 63.12 276 THR A C 1
ATOM 2048 O O . THR A 1 276 ? 64.641 23.547 -37.700 1.00 63.12 276 THR A O 1
ATOM 2051 N N . ASN A 1 277 ? 63.309 24.140 -35.998 1.00 68.00 277 ASN A N 1
ATOM 2052 C CA . ASN A 1 277 ? 63.932 25.454 -35.798 1.00 68.00 277 ASN A CA 1
ATOM 2053 C C . ASN A 1 277 ? 65.376 25.343 -35.277 1.00 68.00 277 ASN A C 1
ATOM 2055 O O . ASN A 1 277 ? 66.242 26.092 -35.733 1.00 68.00 277 ASN A O 1
ATOM 2059 N N . GLU A 1 278 ? 65.674 24.392 -34.387 1.00 65.81 278 GLU A N 1
ATOM 2060 C CA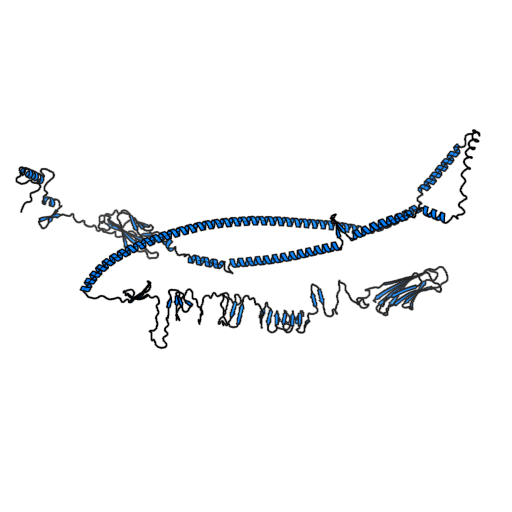 . GLU A 1 278 ? 67.049 24.084 -33.963 1.00 65.81 278 GLU A CA 1
ATOM 2061 C C . GLU A 1 278 ? 67.909 23.609 -35.143 1.00 65.81 278 GLU A C 1
ATOM 2063 O O . GLU A 1 278 ? 69.039 24.076 -35.323 1.00 65.81 278 GLU A O 1
ATOM 2068 N N . HIS A 1 279 ? 67.363 22.746 -36.007 1.00 62.66 279 HIS A N 1
ATOM 2069 C CA . HIS A 1 279 ? 68.045 22.281 -37.214 1.00 62.66 279 HIS A CA 1
ATOM 2070 C C . HIS A 1 279 ? 68.299 23.411 -38.223 1.00 62.66 279 HIS A C 1
ATOM 2072 O O . HIS A 1 279 ? 69.401 23.489 -38.766 1.00 62.66 279 HIS A O 1
ATOM 2078 N N . VAL A 1 280 ? 67.334 24.312 -38.445 1.00 65.75 280 VAL A N 1
ATOM 2079 C CA . VAL A 1 280 ? 67.485 25.478 -39.339 1.00 65.75 280 VAL A CA 1
ATOM 2080 C C . VAL A 1 280 ? 68.512 26.467 -38.789 1.00 65.75 280 VAL A C 1
ATOM 2082 O O . VAL A 1 280 ? 69.369 26.929 -39.539 1.00 65.75 280 VAL A O 1
ATOM 2085 N N . THR A 1 281 ? 68.506 26.723 -37.479 1.00 68.06 281 THR A N 1
ATOM 2086 C CA . THR A 1 281 ? 69.487 27.611 -36.830 1.00 68.06 281 THR A CA 1
ATOM 2087 C C . THR A 1 281 ? 70.900 27.020 -36.908 1.00 68.06 281 THR A C 1
ATOM 2089 O O . THR A 1 281 ? 71.856 27.727 -37.217 1.00 68.06 281 THR A O 1
ATOM 2092 N N . THR A 1 282 ? 71.044 25.704 -36.725 1.00 65.56 282 THR A N 1
ATOM 2093 C CA . THR A 1 282 ? 72.336 25.003 -36.848 1.00 65.56 282 THR A CA 1
ATOM 2094 C C . THR A 1 282 ? 72.841 24.970 -38.298 1.00 65.56 282 THR A C 1
ATOM 2096 O O . THR A 1 282 ? 74.035 25.150 -38.540 1.00 65.56 282 THR A O 1
ATOM 2099 N N . LEU A 1 283 ? 71.945 24.794 -39.278 1.00 64.75 283 LEU A N 1
ATOM 2100 C CA . LEU A 1 283 ? 72.264 24.874 -40.710 1.00 64.75 283 LEU A CA 1
ATOM 2101 C C . LEU A 1 283 ? 72.685 26.282 -41.135 1.00 64.75 283 LEU A C 1
ATOM 2103 O O . LEU A 1 283 ? 73.607 26.413 -41.933 1.00 64.75 283 LEU A O 1
ATOM 2107 N N . GLN A 1 284 ? 72.052 27.319 -40.588 1.00 72.94 284 GLN A N 1
ATOM 2108 C CA . GLN A 1 284 ? 72.403 28.711 -40.858 1.00 72.94 284 GLN A CA 1
ATOM 2109 C C . GLN A 1 284 ? 73.797 29.046 -40.306 1.00 72.94 284 GLN A C 1
ATOM 2111 O O . GLN A 1 284 ? 74.626 29.586 -41.032 1.00 72.94 284 GLN A O 1
ATOM 2116 N N . VAL A 1 285 ? 74.117 28.590 -39.087 1.00 71.50 285 VAL A N 1
ATOM 2117 C CA . VAL A 1 285 ? 75.466 28.710 -38.501 1.00 71.50 285 VAL A CA 1
ATOM 2118 C C . VAL A 1 285 ? 76.519 27.933 -39.309 1.00 71.50 285 VAL A C 1
ATOM 2120 O O . VAL A 1 285 ? 77.630 28.425 -39.509 1.00 71.50 285 VAL A O 1
ATOM 2123 N N . LEU A 1 286 ? 76.187 26.739 -39.816 1.00 69.25 286 LEU A N 1
ATOM 2124 C CA . LEU A 1 286 ? 77.073 25.966 -40.697 1.00 69.25 286 LEU A CA 1
ATOM 2125 C C . LEU A 1 286 ? 77.277 26.641 -42.060 1.00 69.25 286 LEU A C 1
ATOM 2127 O O . LEU A 1 286 ? 78.391 26.624 -42.580 1.00 69.25 286 LEU A O 1
ATOM 2131 N N . LEU A 1 287 ? 76.236 27.246 -42.632 1.00 72.19 287 LEU A N 1
ATOM 2132 C CA . LEU A 1 287 ? 76.313 27.931 -43.920 1.00 72.19 287 LEU A CA 1
ATOM 2133 C C . LEU A 1 287 ? 77.119 29.232 -43.816 1.00 72.19 287 LEU A C 1
ATOM 2135 O O . LEU A 1 287 ? 77.972 29.468 -44.668 1.00 72.19 287 LEU A O 1
ATOM 2139 N N . ASP A 1 288 ? 76.946 30.002 -42.740 1.00 72.06 288 ASP A N 1
ATOM 2140 C CA . ASP A 1 288 ? 77.749 31.197 -42.449 1.00 72.06 288 ASP A CA 1
ATOM 2141 C C . ASP A 1 288 ? 79.229 30.835 -42.219 1.00 72.06 288 ASP A C 1
ATOM 2143 O O . ASP A 1 288 ? 80.134 31.525 -42.696 1.00 72.06 288 ASP A O 1
ATOM 2147 N N . ALA A 1 289 ? 79.502 29.700 -41.561 1.00 65.94 289 ALA A N 1
ATOM 2148 C CA . ALA A 1 289 ? 80.859 29.178 -41.390 1.00 65.94 289 ALA A CA 1
ATOM 2149 C C . ALA A 1 289 ? 81.489 28.710 -42.719 1.00 65.94 289 ALA A C 1
ATOM 2151 O O . ALA A 1 289 ? 82.669 28.975 -42.971 1.00 65.94 289 ALA A O 1
ATOM 2152 N N . VAL A 1 290 ? 80.715 28.066 -43.602 1.00 65.38 290 VAL A N 1
ATOM 2153 C CA . VAL A 1 290 ? 81.156 27.678 -44.956 1.00 65.38 290 VAL A CA 1
ATOM 2154 C C . VAL A 1 290 ? 81.370 28.911 -45.841 1.00 65.38 290 VAL A C 1
ATOM 2156 O O . VAL A 1 290 ? 82.348 28.964 -46.587 1.00 65.38 290 VAL A O 1
ATOM 2159 N N . GLN A 1 291 ? 80.531 29.941 -45.716 1.00 67.94 291 GLN A N 1
ATOM 2160 C CA . GLN A 1 291 ? 80.682 31.217 -46.417 1.00 67.94 291 GLN A CA 1
ATOM 2161 C C . GLN A 1 291 ? 81.939 31.968 -45.944 1.00 67.94 291 GLN A C 1
ATOM 2163 O O . GLN A 1 291 ? 82.697 32.476 -46.772 1.00 67.94 291 GLN A O 1
ATOM 2168 N N . GLY A 1 292 ? 82.241 31.938 -44.641 1.00 65.56 292 GLY A N 1
ATOM 2169 C CA . GLY A 1 292 ? 83.498 32.444 -44.081 1.00 65.56 292 GLY A CA 1
ATOM 2170 C C . GLY A 1 292 ? 84.741 31.692 -44.583 1.00 65.56 292 GLY A C 1
ATOM 2171 O O . GLY A 1 292 ? 85.760 32.316 -44.882 1.00 65.56 292 GLY A O 1
ATOM 2172 N N . GLN A 1 293 ? 84.659 30.367 -44.760 1.00 63.06 293 GLN A N 1
ATOM 2173 C CA . GLN A 1 293 ? 85.745 29.571 -45.349 1.00 63.06 293 GLN A CA 1
ATOM 2174 C C . GLN A 1 293 ? 85.921 29.803 -46.858 1.00 63.06 293 GLN A C 1
ATOM 2176 O O . GLN A 1 293 ? 87.053 29.755 -47.347 1.00 63.06 293 GLN A O 1
ATOM 2181 N N . LEU A 1 294 ? 84.844 30.085 -47.598 1.00 54.91 294 LEU A N 1
ATOM 2182 C CA . LEU A 1 294 ? 84.913 30.407 -49.027 1.00 54.91 294 LEU A CA 1
ATOM 2183 C C . LEU A 1 294 ? 85.568 31.776 -49.273 1.00 54.91 294 LEU A C 1
ATOM 2185 O O . LEU A 1 294 ? 86.368 31.910 -50.197 1.00 54.91 294 LEU A O 1
ATOM 2189 N N . VAL A 1 295 ? 85.298 32.767 -48.414 1.00 59.12 295 VAL A N 1
ATOM 2190 C CA . VAL A 1 295 ? 85.932 34.098 -48.479 1.00 59.12 295 VAL A CA 1
ATOM 2191 C C . VAL A 1 295 ? 87.432 34.023 -48.161 1.00 59.12 295 VAL A C 1
ATOM 2193 O O . VAL A 1 295 ? 88.223 34.739 -48.773 1.00 59.12 295 VAL A O 1
ATOM 2196 N N . LEU A 1 296 ? 87.862 33.098 -47.293 1.00 54.47 296 LEU A N 1
ATOM 2197 C CA . LEU A 1 296 ? 89.287 32.881 -47.004 1.00 54.47 296 LEU A CA 1
ATOM 2198 C C . LEU A 1 296 ? 90.057 32.170 -48.137 1.00 54.47 296 LEU A C 1
ATOM 2200 O O . LEU A 1 296 ? 91.278 32.290 -48.199 1.00 54.47 296 LEU A O 1
ATOM 2204 N N . LYS A 1 297 ? 89.377 31.440 -49.034 1.00 55.72 297 LYS A N 1
ATOM 2205 C CA . LYS A 1 297 ? 89.999 30.706 -50.159 1.00 55.72 297 LYS A CA 1
ATOM 2206 C C . LYS A 1 297 ? 89.910 31.414 -51.517 1.00 55.72 297 LYS A C 1
ATOM 2208 O O . LYS A 1 297 ? 90.427 30.890 -52.499 1.00 55.72 297 LYS A O 1
ATOM 2213 N N . ALA A 1 298 ? 89.305 32.599 -51.580 1.00 47.72 298 ALA A N 1
ATOM 2214 C CA . ALA A 1 298 ? 89.081 33.346 -52.818 1.00 47.72 298 ALA A CA 1
ATOM 2215 C C . ALA A 1 298 ? 89.708 34.754 -52.795 1.00 47.72 298 ALA A C 1
ATOM 2217 O O . ALA A 1 298 ? 89.075 35.732 -53.183 1.00 47.72 298 ALA A O 1
ATOM 2218 N N . THR A 1 299 ? 90.963 34.875 -52.355 1.00 50.22 299 THR A N 1
ATOM 2219 C CA . THR A 1 299 ? 91.782 36.070 -52.621 1.00 50.22 299 THR A CA 1
ATOM 2220 C C . THR A 1 299 ? 92.930 35.719 -53.564 1.00 50.22 299 THR A C 1
ATOM 2222 O O . THR A 1 299 ? 93.543 34.655 -53.456 1.00 50.22 299 THR A O 1
ATOM 2225 N N . THR A 1 300 ? 93.229 36.634 -54.489 1.00 56.00 300 THR A N 1
ATOM 2226 C CA . THR A 1 300 ? 94.334 36.571 -55.466 1.00 56.00 300 THR A CA 1
ATOM 2227 C C . THR A 1 300 ? 95.694 36.263 -54.824 1.00 56.00 300 THR A C 1
ATOM 22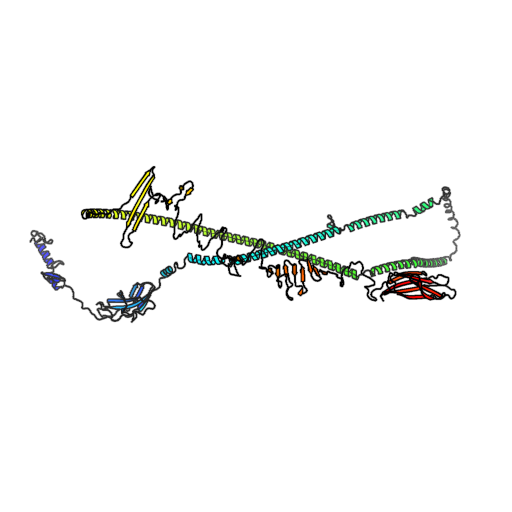29 O O . THR A 1 300 ? 96.564 35.710 -55.479 1.00 56.00 300 THR A O 1
ATOM 2232 N N . ALA A 1 301 ? 95.837 36.468 -53.511 1.00 55.03 301 ALA A N 1
ATOM 2233 C CA . ALA A 1 301 ? 97.019 36.130 -52.723 1.00 55.03 301 ALA A CA 1
ATOM 2234 C C . ALA A 1 301 ? 97.367 34.622 -52.661 1.00 55.03 301 ALA A C 1
ATOM 2236 O O . ALA A 1 301 ? 98.547 34.287 -52.596 1.00 55.03 301 ALA A O 1
ATOM 2237 N N . TYR A 1 302 ? 96.391 33.699 -52.703 1.00 58.00 302 TYR A N 1
ATOM 2238 C CA . TYR A 1 302 ? 96.685 32.249 -52.739 1.00 58.00 302 TYR A CA 1
ATOM 2239 C C . TYR A 1 302 ? 97.135 31.787 -54.136 1.00 58.00 302 TYR A C 1
ATOM 2241 O O . TYR A 1 302 ? 97.966 30.890 -54.263 1.00 58.00 302 TYR A O 1
ATOM 2249 N N . VAL A 1 303 ? 96.621 32.435 -55.186 1.00 56.91 303 VAL A N 1
ATOM 2250 C CA . VAL A 1 303 ? 96.976 32.150 -56.584 1.00 56.91 303 VAL A CA 1
ATOM 2251 C C . VAL A 1 303 ? 98.331 32.776 -56.944 1.00 56.91 303 VAL A C 1
ATOM 2253 O O . VAL A 1 303 ? 99.151 32.104 -57.561 1.00 56.91 303 VAL A O 1
ATOM 2256 N N . ASP A 1 304 ? 98.634 33.987 -56.465 1.00 57.09 304 ASP A N 1
ATOM 2257 C CA . ASP A 1 304 ? 99.930 34.646 -56.689 1.00 57.09 304 ASP A CA 1
ATOM 2258 C C . ASP A 1 304 ? 101.078 33.953 -55.923 1.00 57.09 304 ASP A C 1
ATOM 2260 O O . ASP A 1 304 ? 102.191 33.842 -56.440 1.00 57.09 304 ASP A O 1
ATOM 2264 N N . GLY A 1 305 ? 100.805 33.390 -54.735 1.00 60.34 305 GLY A N 1
ATOM 2265 C CA . GLY A 1 305 ? 101.771 32.586 -53.974 1.00 60.34 305 GLY A CA 1
ATOM 2266 C C . GLY A 1 305 ? 102.096 31.231 -54.617 1.00 60.34 305 GLY A C 1
ATOM 2267 O O . GLY A 1 305 ? 103.249 30.812 -54.610 1.00 60.34 305 GLY A O 1
ATOM 2268 N N . ALA A 1 306 ? 101.113 30.570 -55.238 1.00 58.75 306 ALA A N 1
ATOM 2269 C CA . ALA A 1 306 ? 101.313 29.292 -55.929 1.00 58.75 306 ALA A CA 1
ATOM 2270 C C . ALA A 1 306 ? 101.960 29.442 -57.325 1.00 58.75 306 ALA A C 1
ATOM 2272 O O . ALA A 1 306 ? 102.589 28.502 -57.807 1.00 58.75 306 ALA A O 1
ATOM 2273 N N . ILE A 1 307 ? 101.851 30.616 -57.964 1.00 59.38 307 ILE A N 1
ATOM 2274 C CA . ILE A 1 307 ? 102.532 30.945 -59.233 1.00 59.38 307 ILE A CA 1
ATOM 2275 C C . ILE A 1 307 ? 103.998 31.351 -58.989 1.00 59.38 307 ILE A C 1
ATOM 2277 O O . ILE A 1 307 ? 104.876 30.992 -59.777 1.00 59.38 307 ILE A O 1
ATOM 2281 N N . ALA A 1 308 ? 104.301 32.025 -57.875 1.00 54.75 308 ALA A N 1
ATOM 2282 C CA . ALA A 1 308 ? 105.679 32.335 -57.484 1.00 54.75 308 ALA A CA 1
ATOM 2283 C C . ALA A 1 308 ? 106.498 31.075 -57.121 1.00 54.75 308 ALA A C 1
ATOM 2285 O O . ALA A 1 308 ? 107.680 31.011 -57.452 1.00 54.75 308 ALA A O 1
ATOM 2286 N N . ASP A 1 309 ? 105.863 30.050 -56.537 1.00 54.59 309 ASP A N 1
ATOM 2287 C CA . ASP A 1 309 ? 106.511 28.784 -56.138 1.00 54.59 309 ASP A CA 1
ATOM 2288 C C . ASP A 1 309 ? 106.666 27.771 -57.297 1.00 54.59 309 ASP A C 1
ATOM 2290 O O . ASP A 1 309 ? 107.473 26.846 -57.224 1.00 54.59 309 ASP A O 1
ATOM 2294 N N . ALA A 1 310 ? 105.916 27.941 -58.395 1.00 55.84 310 ALA A N 1
ATOM 2295 C CA . ALA A 1 310 ? 105.888 27.001 -59.522 1.00 55.84 310 ALA A CA 1
ATOM 2296 C C . ALA A 1 310 ? 106.705 27.441 -60.758 1.00 55.84 310 ALA A C 1
ATOM 2298 O O . ALA A 1 310 ? 106.845 26.650 -61.693 1.00 55.84 310 ALA A O 1
ATOM 2299 N N . THR A 1 311 ? 107.254 28.667 -60.789 1.00 58.66 311 THR A N 1
ATOM 2300 C CA . THR A 1 311 ? 107.858 29.234 -62.020 1.00 58.66 311 THR A CA 1
ATOM 2301 C C . THR A 1 311 ? 109.235 29.894 -61.867 1.00 58.66 311 THR A C 1
ATOM 2303 O O . THR A 1 311 ? 109.790 30.354 -62.864 1.00 58.66 311 THR A O 1
ATOM 2306 N N . LEU A 1 312 ? 109.829 29.915 -60.668 1.00 48.28 312 LEU A N 1
ATOM 2307 C CA . LEU A 1 312 ? 111.162 30.486 -60.432 1.00 48.28 312 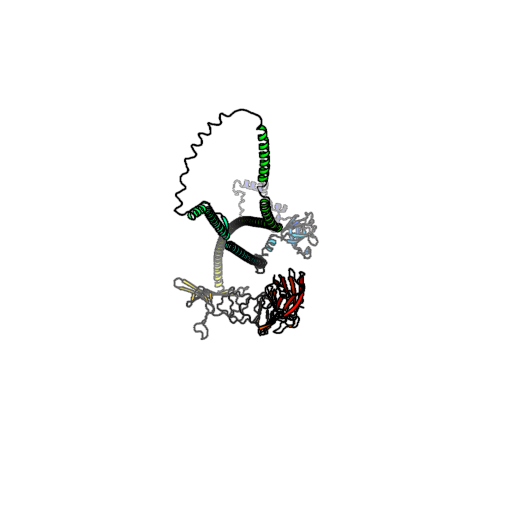LEU A CA 1
ATOM 2308 C C . LEU A 1 312 ? 112.151 29.419 -59.955 1.00 48.28 312 LEU A C 1
ATOM 2310 O O . LEU A 1 312 ? 111.968 28.786 -58.918 1.00 48.28 312 LEU A O 1
ATOM 2314 N N . SER A 1 313 ? 113.225 29.232 -60.727 1.00 55.62 313 SER A N 1
ATOM 2315 C CA . SER A 1 313 ? 114.369 28.429 -60.302 1.00 55.62 313 SER A CA 1
ATOM 2316 C C . SER A 1 313 ? 115.221 29.240 -59.306 1.00 55.62 313 SER A C 1
ATOM 2318 O O . SER A 1 313 ? 115.384 30.448 -59.502 1.00 55.62 313 SER A O 1
ATOM 2320 N N . PRO A 1 314 ? 115.815 28.622 -58.264 1.00 52.62 314 PRO A N 1
ATOM 2321 C CA . PRO A 1 314 ? 116.613 29.319 -57.243 1.00 52.62 314 PRO A CA 1
ATOM 2322 C C . PRO A 1 314 ? 117.866 30.069 -57.747 1.00 52.62 314 PRO A C 1
ATOM 2324 O O . PRO A 1 314 ? 118.599 30.626 -56.935 1.00 52.62 314 PRO A O 1
ATOM 2327 N N . ALA A 1 315 ? 118.139 30.078 -59.057 1.00 51.88 315 ALA A N 1
ATOM 2328 C CA . ALA A 1 315 ? 119.302 30.716 -59.670 1.00 51.88 315 ALA A CA 1
ATOM 2329 C C . ALA A 1 315 ? 118.993 32.031 -60.421 1.00 51.88 315 ALA A C 1
ATOM 2331 O O . ALA A 1 315 ? 119.927 32.774 -60.710 1.00 51.88 315 ALA A O 1
ATOM 2332 N N . ASP A 1 316 ? 117.723 32.378 -60.669 1.00 52.12 316 ASP A N 1
ATOM 2333 C CA . ASP A 1 316 ? 117.348 33.584 -61.440 1.00 52.12 316 ASP A CA 1
ATOM 2334 C C . ASP A 1 316 ? 116.921 34.781 -60.560 1.00 52.12 316 ASP A C 1
ATOM 2336 O O . ASP A 1 316 ? 116.349 35.760 -61.036 1.00 52.12 316 ASP A O 1
ATOM 2340 N N . LEU A 1 317 ? 117.243 34.738 -59.261 1.00 52.91 317 LEU A N 1
ATOM 2341 C CA . LEU A 1 317 ? 116.796 35.695 -58.238 1.00 52.91 317 LEU A CA 1
ATOM 2342 C C . LEU A 1 317 ? 117.829 36.793 -57.881 1.00 52.91 317 LEU A C 1
ATOM 2344 O O . LEU A 1 317 ? 117.750 37.370 -56.802 1.00 52.91 317 LEU A O 1
ATOM 2348 N N . ILE A 1 318 ? 118.823 37.074 -58.740 1.00 54.56 318 ILE A N 1
ATOM 2349 C CA . ILE A 1 318 ? 119.972 37.957 -58.401 1.00 54.56 318 ILE A CA 1
ATOM 2350 C C . ILE A 1 318 ? 120.245 39.091 -59.424 1.00 54.56 318 ILE A C 1
ATOM 2352 O O . ILE A 1 318 ? 121.139 39.903 -59.212 1.00 54.56 318 ILE A O 1
ATOM 2356 N N . LEU A 1 319 ? 119.468 39.245 -60.507 1.00 48.03 319 LEU A N 1
ATOM 2357 C CA . LEU A 1 319 ? 119.801 40.213 -61.577 1.00 48.03 319 LEU A CA 1
ATOM 2358 C C . LEU A 1 319 ? 118.768 41.312 -61.882 1.00 48.03 319 LEU A C 1
ATOM 2360 O O . LEU A 1 319 ? 118.834 41.921 -62.948 1.00 48.03 319 LEU A O 1
ATOM 2364 N N . TYR A 1 320 ? 117.861 41.628 -60.952 1.00 41.66 320 TYR A N 1
ATOM 2365 C CA . TYR A 1 320 ? 116.937 42.765 -61.114 1.00 41.66 320 TYR A CA 1
ATOM 2366 C C . TYR A 1 320 ? 116.847 43.706 -59.898 1.00 41.66 320 TYR A C 1
ATOM 2368 O O . TYR A 1 320 ? 115.841 44.382 -59.699 1.00 41.66 320 TYR A O 1
ATOM 2376 N N . GLU A 1 321 ? 117.933 43.807 -59.123 1.00 44.56 321 GLU A N 1
ATOM 2377 C CA . GLU A 1 321 ? 118.169 44.912 -58.185 1.00 44.56 321 GLU A CA 1
ATOM 2378 C C . GLU A 1 321 ? 119.164 45.918 -58.798 1.00 44.56 321 GLU A C 1
ATOM 2380 O O . GLU A 1 321 ? 120.335 45.600 -58.994 1.00 44.56 321 GLU A O 1
ATOM 2385 N N . GLY A 1 322 ? 118.709 47.145 -59.096 1.00 48.47 322 GLY A N 1
ATOM 2386 C CA . GLY A 1 322 ? 119.592 48.293 -59.361 1.00 48.47 322 GLY A CA 1
ATOM 2387 C C . GLY A 1 322 ? 119.375 49.036 -60.685 1.00 48.47 322 GLY A C 1
ATOM 2388 O O . GLY A 1 322 ? 120.201 48.955 -61.592 1.00 48.47 322 GLY A O 1
ATOM 2389 N N . LEU A 1 323 ? 118.317 49.850 -60.783 1.00 46.41 323 LEU A N 1
ATOM 2390 C CA . LEU A 1 323 ? 118.180 50.868 -61.840 1.00 46.41 323 LEU A CA 1
ATOM 2391 C C . LEU A 1 323 ? 117.625 52.194 -61.279 1.00 46.41 323 LEU A C 1
ATOM 2393 O O . LEU A 1 323 ? 116.716 52.794 -61.842 1.00 46.41 323 LEU A O 1
ATOM 2397 N N . ASP A 1 324 ? 118.207 52.644 -60.160 1.00 53.34 324 ASP A N 1
ATOM 2398 C CA . ASP A 1 324 ? 117.711 53.738 -59.303 1.00 53.34 324 ASP A CA 1
ATOM 2399 C C . ASP A 1 324 ? 118.603 55.007 -59.269 1.00 53.34 324 ASP A C 1
ATOM 2401 O O . ASP A 1 324 ? 118.737 55.648 -58.238 1.00 53.34 324 ASP A O 1
ATOM 2405 N N . ALA A 1 325 ? 119.281 55.410 -60.356 1.00 48.59 325 ALA A N 1
ATOM 2406 C CA . ALA A 1 325 ? 120.170 56.596 -60.268 1.00 48.59 325 ALA A CA 1
ATOM 2407 C C . ALA A 1 325 ? 120.286 57.504 -61.506 1.00 48.59 325 ALA A C 1
ATOM 2409 O O . ALA A 1 325 ? 120.928 58.547 -61.431 1.00 48.59 325 ALA A O 1
ATOM 2410 N N . ARG A 1 326 ? 119.686 57.171 -62.659 1.00 46.12 326 ARG A N 1
ATOM 2411 C CA . ARG A 1 326 ? 120.017 57.843 -63.941 1.00 46.12 326 ARG A CA 1
ATOM 2412 C C . ARG A 1 326 ? 119.004 58.856 -64.488 1.00 46.12 326 ARG A C 1
ATOM 2414 O O . ARG A 1 326 ? 119.254 59.410 -65.552 1.00 46.12 326 ARG A O 1
ATOM 2421 N N . ILE A 1 327 ? 117.899 59.139 -63.797 1.00 54.69 327 ILE A N 1
ATOM 2422 C CA . ILE A 1 327 ? 116.857 60.068 -64.298 1.00 54.69 327 ILE A CA 1
ATOM 2423 C C . ILE A 1 327 ? 116.750 61.379 -63.488 1.00 54.69 327 ILE A C 1
ATOM 2425 O O . ILE A 1 327 ? 116.009 62.279 -63.865 1.00 54.69 327 ILE A O 1
ATOM 2429 N N . VAL A 1 328 ? 117.574 61.577 -62.453 1.00 55.03 328 VAL A N 1
ATOM 2430 C CA . VAL A 1 328 ? 117.567 62.823 -61.654 1.00 55.03 328 VAL A CA 1
ATOM 2431 C C . VAL A 1 328 ? 118.373 63.977 -62.296 1.00 55.03 328 VAL A C 1
ATOM 2433 O O . VAL A 1 328 ? 118.103 65.136 -62.007 1.00 55.03 328 VAL A O 1
ATOM 2436 N N . GLU A 1 329 ? 119.289 63.721 -63.238 1.00 57.16 329 GLU A N 1
ATOM 2437 C CA . GLU A 1 329 ? 120.174 64.761 -63.816 1.00 57.16 329 GLU A CA 1
ATOM 2438 C C . GLU A 1 329 ? 119.653 65.388 -65.134 1.00 57.16 329 GLU A C 1
ATOM 2440 O O . GLU A 1 329 ? 120.013 66.510 -65.487 1.00 57.16 329 GLU A O 1
ATOM 2445 N N . VAL A 1 330 ? 118.724 64.726 -65.839 1.00 60.94 330 VAL A N 1
ATOM 2446 C CA . VAL A 1 330 ? 118.138 65.235 -67.105 1.00 60.94 330 VAL A CA 1
ATOM 2447 C C . VAL A 1 330 ? 117.180 66.416 -66.869 1.00 60.94 330 VAL A C 1
ATOM 2449 O O . VAL A 1 330 ? 116.950 67.231 -67.762 1.00 60.94 330 VAL A O 1
ATOM 2452 N N . THR A 1 331 ? 116.692 66.581 -65.642 1.00 59.62 331 THR A N 1
ATOM 2453 C CA . THR A 1 331 ? 115.736 67.629 -65.261 1.00 59.62 331 THR A CA 1
ATOM 2454 C C . THR A 1 331 ? 116.359 69.034 -65.171 1.00 59.62 331 THR A C 1
ATOM 2456 O O . THR A 1 331 ? 115.619 70.004 -65.104 1.00 59.62 331 THR A O 1
ATOM 2459 N N . GLN A 1 332 ? 117.690 69.206 -65.218 1.00 53.78 332 GLN A N 1
ATOM 2460 C CA . GLN A 1 332 ? 118.315 70.513 -64.922 1.00 53.78 332 GLN A CA 1
ATOM 2461 C C . GLN A 1 332 ? 118.885 71.286 -66.132 1.00 53.78 332 GLN A C 1
ATOM 2463 O O . GLN A 1 332 ? 119.231 72.457 -65.992 1.00 53.78 332 GLN A O 1
ATOM 2468 N N . GLN A 1 333 ? 118.947 70.700 -67.335 1.00 61.81 333 GLN A N 1
ATOM 2469 C CA . GLN A 1 333 ? 119.466 71.388 -68.537 1.00 61.81 333 GLN A CA 1
ATOM 2470 C C . GLN A 1 333 ? 118.381 71.878 -69.515 1.00 61.81 333 GLN A C 1
ATOM 2472 O O . GLN A 1 333 ? 118.644 72.791 -70.300 1.00 61.81 333 GLN A O 1
ATOM 2477 N N . LEU A 1 334 ? 117.160 71.327 -69.463 1.00 65.62 334 LEU A N 1
ATOM 2478 C CA . LEU A 1 334 ? 116.101 71.658 -70.429 1.00 65.62 334 LEU A CA 1
ATOM 2479 C C . LEU A 1 334 ? 115.477 73.055 -70.232 1.00 65.62 334 LEU A C 1
ATOM 2481 O O . LEU A 1 334 ? 115.003 73.640 -71.204 1.00 65.62 334 LEU A O 1
ATOM 2485 N N . ASP A 1 335 ? 115.556 73.635 -69.033 1.00 59.94 335 ASP A N 1
ATOM 2486 C CA . ASP A 1 335 ? 114.940 74.939 -68.727 1.00 59.94 335 ASP A CA 1
ATOM 2487 C C . ASP A 1 335 ? 115.740 76.164 -69.223 1.00 59.94 335 ASP A C 1
ATOM 2489 O O . ASP A 1 335 ? 115.224 77.280 -69.230 1.00 59.94 335 ASP A O 1
ATOM 2493 N N . SER A 1 336 ? 116.983 76.001 -69.695 1.00 53.22 336 SER A N 1
ATOM 2494 C CA . SER A 1 336 ? 117.867 77.141 -70.016 1.00 53.22 336 SER A CA 1
ATOM 2495 C C . SER A 1 336 ? 117.874 77.564 -71.502 1.00 53.22 336 SER A C 1
ATOM 2497 O O . SER A 1 336 ? 118.242 78.694 -71.816 1.00 53.22 336 SER A O 1
ATOM 2499 N N . ILE A 1 337 ? 117.439 76.714 -72.447 1.00 64.19 337 ILE A N 1
ATOM 2500 C CA . ILE A 1 337 ? 117.741 76.925 -73.885 1.00 64.19 337 ILE A CA 1
ATOM 2501 C C . ILE A 1 337 ? 116.604 77.522 -74.739 1.00 64.19 337 ILE A C 1
ATOM 2503 O O . ILE A 1 337 ? 116.910 78.204 -75.712 1.00 64.19 337 ILE A O 1
ATOM 2507 N N . ASN A 1 338 ? 115.316 77.404 -74.394 1.00 50.28 338 ASN A N 1
ATOM 2508 C CA . ASN A 1 338 ? 114.251 77.986 -75.245 1.00 50.28 338 ASN A CA 1
ATOM 2509 C C . ASN A 1 338 ? 113.635 79.304 -74.753 1.00 50.28 338 ASN A C 1
ATOM 2511 O O . ASN A 1 338 ? 112.820 79.897 -75.458 1.00 50.28 338 ASN A O 1
ATOM 2515 N N . GLY A 1 339 ? 114.116 79.857 -73.637 1.00 58.38 339 GLY A N 1
ATOM 2516 C CA . GLY A 1 339 ? 113.781 81.215 -73.193 1.00 58.38 339 GLY A CA 1
ATOM 2517 C C . GLY A 1 339 ? 114.249 82.355 -74.115 1.00 58.38 339 GLY A C 1
ATOM 2518 O O . GLY A 1 339 ? 113.985 83.511 -73.801 1.00 58.38 339 GLY A O 1
ATOM 2519 N N . GLN A 1 340 ? 114.925 82.095 -75.242 1.00 55.31 340 GLN A N 1
ATOM 2520 C CA . GLN A 1 340 ? 115.481 83.167 -76.083 1.00 55.31 340 GLN A CA 1
ATOM 2521 C C . GLN A 1 340 ? 115.032 83.205 -77.545 1.00 55.31 340 GLN A C 1
ATOM 2523 O O . GLN A 1 340 ? 115.286 84.219 -78.193 1.00 55.31 340 GLN A O 1
ATOM 2528 N N . LEU A 1 341 ? 114.313 82.214 -78.085 1.00 44.78 341 LEU A N 1
ATOM 2529 C CA . LEU A 1 341 ? 113.986 82.235 -79.518 1.00 44.78 341 LEU A CA 1
ATOM 2530 C C . LEU A 1 341 ? 112.546 82.627 -79.856 1.00 44.78 341 LEU A C 1
ATOM 2532 O O . LEU A 1 341 ? 111.840 81.978 -80.612 1.00 44.78 341 LEU A O 1
ATOM 2536 N N . SER A 1 342 ? 112.253 83.882 -79.532 1.00 44.19 342 SER A N 1
ATOM 2537 C CA . SER A 1 342 ? 111.743 84.740 -80.608 1.00 44.19 342 SER A CA 1
ATOM 2538 C C . SER A 1 342 ? 110.262 84.541 -80.965 1.00 44.19 342 SER A C 1
ATOM 2540 O O . SER A 1 342 ? 109.887 84.225 -82.089 1.00 44.19 342 SER A O 1
ATOM 2542 N N . GLN A 1 343 ? 109.384 84.840 -80.012 1.00 59.47 343 GLN A N 1
ATOM 2543 C CA . GLN A 1 343 ? 108.893 86.218 -79.854 1.00 59.47 343 GLN A CA 1
ATOM 2544 C C . GLN A 1 343 ? 108.510 87.026 -81.121 1.00 59.47 343 GLN A C 1
ATOM 2546 O O . GLN A 1 343 ? 108.461 88.253 -81.048 1.00 59.47 343 GLN A O 1
ATOM 2551 N N . LYS A 1 344 ? 108.186 86.423 -82.270 1.00 41.81 344 LYS A N 1
ATOM 2552 C CA . LYS A 1 344 ? 107.706 87.167 -83.450 1.00 41.81 344 LYS A CA 1
ATOM 2553 C C . LYS A 1 344 ? 106.707 86.356 -84.283 1.00 41.81 344 LYS A C 1
ATOM 2555 O O . LYS A 1 344 ? 107.091 85.387 -84.917 1.00 41.81 344 LYS A O 1
ATOM 2560 N N . ALA A 1 345 ? 105.484 86.888 -84.365 1.00 38.78 345 ALA A N 1
ATOM 2561 C CA . ALA A 1 345 ? 104.368 86.533 -85.258 1.00 38.78 345 ALA A CA 1
ATOM 2562 C C . ALA A 1 345 ? 103.428 85.436 -84.713 1.00 38.78 345 ALA A C 1
ATOM 2564 O O . ALA A 1 345 ? 103.700 84.253 -84.828 1.00 38.78 345 ALA A O 1
ATOM 2565 N N . SER A 1 346 ? 102.369 85.766 -83.966 1.00 51.66 346 SER A N 1
ATOM 2566 C CA . SER A 1 346 ? 101.120 86.428 -84.403 1.00 51.66 346 SER A CA 1
ATOM 2567 C C . SER A 1 346 ? 100.320 85.622 -85.442 1.00 51.66 346 SER A C 1
ATOM 2569 O O . SER A 1 346 ? 100.785 85.412 -86.554 1.00 51.66 346 SER A O 1
ATOM 2571 N N . ALA A 1 347 ? 99.060 85.318 -85.101 1.00 50.94 347 ALA A N 1
ATOM 2572 C CA . ALA A 1 347 ? 97.944 85.092 -86.033 1.00 50.94 347 ALA A CA 1
ATOM 2573 C C . ALA A 1 347 ? 97.888 83.790 -86.872 1.00 50.94 347 ALA A C 1
ATOM 2575 O O . ALA A 1 347 ? 97.605 83.856 -88.066 1.00 50.94 347 ALA A O 1
ATOM 2576 N N . LEU A 1 348 ? 98.005 82.603 -86.250 1.00 56.22 348 LEU A N 1
ATOM 2577 C CA . LEU A 1 348 ? 97.499 81.368 -86.894 1.00 56.22 348 LEU A CA 1
ATOM 2578 C C . LEU A 1 348 ? 96.839 80.326 -85.960 1.00 56.22 348 LEU A C 1
ATOM 2580 O O . LEU A 1 348 ? 96.005 79.546 -86.412 1.00 56.22 348 LEU A O 1
ATOM 2584 N N . GLU A 1 349 ? 97.111 80.321 -84.651 1.00 54.25 349 GLU A N 1
ATOM 2585 C CA . GLU A 1 349 ? 96.646 79.226 -83.771 1.00 54.25 349 GLU A CA 1
ATOM 2586 C C . GLU A 1 349 ? 95.215 79.365 -83.215 1.00 54.25 349 GLU A C 1
ATOM 2588 O O . GLU A 1 349 ? 94.646 78.381 -82.737 1.00 54.25 349 GLU A O 1
ATOM 2593 N N . LEU A 1 350 ? 94.562 80.523 -83.378 1.00 57.78 350 LEU A N 1
ATOM 2594 C CA . LEU A 1 350 ? 93.139 80.690 -83.032 1.00 57.78 350 LEU A CA 1
ATOM 2595 C C . LEU A 1 350 ? 92.207 79.854 -83.946 1.00 57.78 350 LEU A C 1
ATOM 2597 O O . LEU A 1 350 ? 91.060 79.605 -83.591 1.00 57.78 350 LEU A O 1
ATOM 2601 N N . GLN A 1 351 ? 92.706 79.340 -85.078 1.00 59.34 351 GLN A N 1
ATOM 2602 C CA . GLN A 1 351 ? 91.963 78.467 -85.999 1.00 59.34 351 GLN A CA 1
ATOM 2603 C C . GLN A 1 351 ? 92.149 76.962 -85.693 1.00 59.34 351 GLN A C 1
ATOM 2605 O O . GLN A 1 351 ? 91.290 76.150 -86.029 1.00 59.34 351 GLN A O 1
ATOM 2610 N N . GLY A 1 352 ? 93.216 76.582 -84.975 1.00 62.28 352 GLY A N 1
ATOM 2611 C CA . GLY A 1 352 ? 93.440 75.209 -84.496 1.00 62.28 352 GLY A CA 1
ATOM 2612 C C . GLY A 1 352 ? 92.653 74.862 -83.225 1.00 62.28 352 GLY A C 1
ATOM 2613 O O . GLY A 1 352 ? 92.273 73.706 -83.029 1.00 62.28 352 GLY A O 1
ATOM 2614 N N . ALA A 1 353 ? 92.348 75.860 -82.389 1.00 60.97 353 ALA A N 1
ATOM 2615 C CA . ALA A 1 353 ? 91.532 75.686 -81.186 1.00 60.97 353 ALA A CA 1
ATOM 2616 C C . ALA A 1 353 ? 90.053 75.365 -81.501 1.00 60.97 353 ALA A C 1
ATOM 2618 O O . ALA A 1 353 ? 89.453 74.555 -80.799 1.00 60.97 353 ALA A O 1
ATOM 2619 N N . MET A 1 354 ? 89.488 75.894 -82.598 1.00 63.75 354 MET A N 1
ATOM 2620 C CA . MET A 1 354 ? 88.135 75.532 -83.062 1.00 63.75 354 MET A CA 1
ATOM 2621 C C . MET A 1 354 ? 88.049 74.083 -83.572 1.00 63.75 354 MET A C 1
ATOM 2623 O O . MET A 1 354 ? 87.096 73.388 -83.247 1.00 63.75 354 MET A O 1
ATOM 2627 N N . VAL A 1 355 ? 89.061 73.578 -84.290 1.00 69.94 355 VAL A N 1
ATOM 2628 C CA . VAL A 1 355 ? 89.073 72.183 -84.786 1.00 69.94 355 VAL A CA 1
ATOM 2629 C C . VAL A 1 355 ? 89.226 71.168 -83.644 1.00 69.94 355 VAL A C 1
ATOM 2631 O O . VAL A 1 355 ? 88.612 70.102 -83.679 1.00 69.94 355 VAL A O 1
ATOM 2634 N N . ARG A 1 356 ? 89.997 71.493 -82.596 1.00 65.00 356 ARG A N 1
ATOM 2635 C CA . ARG A 1 356 ? 90.120 70.628 -81.407 1.00 65.00 356 ARG A CA 1
ATOM 2636 C C . ARG A 1 356 ? 88.866 70.639 -80.531 1.00 65.00 356 ARG A C 1
ATOM 2638 O O . ARG A 1 356 ? 88.570 69.610 -79.934 1.00 65.00 356 ARG A O 1
ATOM 2645 N N . LEU A 1 357 ? 88.116 71.742 -80.494 1.00 69.00 357 LEU A N 1
ATOM 2646 C CA . LEU A 1 357 ? 86.833 71.805 -79.791 1.00 69.00 357 LEU A CA 1
ATOM 2647 C C . LEU A 1 357 ? 85.751 70.993 -80.523 1.00 69.00 357 LEU A C 1
ATOM 2649 O O . LEU A 1 357 ? 85.081 70.192 -79.887 1.00 69.00 357 LEU A O 1
ATOM 2653 N N . THR A 1 358 ? 85.678 71.062 -81.856 1.00 70.81 358 THR A N 1
ATOM 2654 C CA . THR A 1 358 ? 84.748 70.231 -82.648 1.00 70.81 358 THR A CA 1
ATOM 2655 C C . THR A 1 358 ? 85.089 68.733 -82.585 1.00 70.81 358 THR A C 1
ATOM 2657 O O . THR A 1 358 ? 84.193 67.893 -82.546 1.00 70.81 358 THR A O 1
ATOM 2660 N N . ALA A 1 359 ? 86.376 68.365 -82.514 1.00 72.19 359 ALA A N 1
ATOM 2661 C CA . ALA A 1 359 ? 86.793 66.973 -82.302 1.00 72.19 359 ALA A CA 1
ATOM 2662 C C . ALA A 1 359 ? 86.532 66.480 -80.863 1.00 72.19 359 ALA A C 1
ATOM 2664 O O . ALA A 1 359 ? 86.205 65.311 -80.665 1.00 72.19 359 ALA A O 1
ATOM 2665 N N . ALA A 1 360 ? 86.648 67.356 -79.859 1.00 69.31 360 ALA A N 1
ATOM 2666 C CA . ALA A 1 360 ? 86.305 67.041 -78.474 1.00 69.31 360 ALA A CA 1
ATOM 2667 C C . ALA A 1 360 ? 84.785 66.909 -78.269 1.00 69.31 360 ALA A C 1
ATOM 2669 O O . ALA A 1 360 ? 84.362 65.979 -77.592 1.00 69.31 360 ALA A O 1
ATOM 2670 N N . GLU A 1 361 ? 83.969 67.758 -78.898 1.00 75.81 361 GLU A N 1
ATOM 2671 C CA . GLU A 1 361 ? 82.502 67.648 -78.902 1.00 75.81 361 GLU A CA 1
ATOM 2672 C C . GLU A 1 361 ? 82.037 66.378 -79.634 1.00 75.81 361 GLU A C 1
ATOM 2674 O O . GLU A 1 361 ? 81.218 65.636 -79.103 1.00 75.81 361 GLU A O 1
ATOM 2679 N N . SER A 1 362 ? 82.642 66.035 -80.780 1.00 71.88 362 SER A N 1
ATOM 2680 C CA . SER A 1 362 ? 82.345 64.782 -81.493 1.00 71.88 362 SER A CA 1
ATOM 2681 C C . SER A 1 362 ? 82.765 63.525 -80.717 1.00 71.88 362 SER A C 1
ATOM 2683 O O . SER A 1 362 ? 82.071 62.511 -80.784 1.00 71.88 362 SER A O 1
ATOM 2685 N N . ASN A 1 363 ? 83.888 63.563 -79.990 1.00 74.50 363 ASN A N 1
ATOM 2686 C CA . ASN A 1 363 ? 84.310 62.454 -79.129 1.00 74.50 363 ASN A CA 1
ATOM 2687 C C . ASN A 1 363 ? 83.475 62.372 -77.849 1.00 74.50 363 ASN A C 1
ATOM 2689 O O . ASN A 1 363 ? 83.248 61.268 -77.363 1.00 74.50 363 ASN A O 1
ATOM 2693 N N . LEU A 1 364 ? 82.992 63.500 -77.318 1.00 74.88 364 LEU A N 1
ATOM 2694 C CA . LEU A 1 364 ? 82.050 63.516 -76.202 1.00 74.88 364 LEU A CA 1
ATOM 2695 C C . LEU A 1 364 ? 80.684 62.977 -76.623 1.00 74.88 364 LEU A C 1
ATOM 2697 O O . LEU A 1 364 ? 80.154 62.167 -75.882 1.00 74.88 364 LEU A O 1
ATOM 2701 N N . ASP A 1 365 ? 80.160 63.293 -77.809 1.00 74.56 365 ASP A N 1
ATOM 2702 C CA . ASP A 1 365 ? 78.919 62.684 -78.317 1.00 74.56 365 ASP A CA 1
ATOM 2703 C C . ASP A 1 365 ? 79.077 61.178 -78.592 1.00 74.56 365 ASP A C 1
ATOM 2705 O O . ASP A 1 365 ? 78.183 60.390 -78.274 1.00 74.56 365 ASP A O 1
ATOM 2709 N N . ALA A 1 366 ? 80.237 60.739 -79.095 1.00 70.06 366 ALA A N 1
ATOM 2710 C CA . ALA A 1 366 ? 80.546 59.317 -79.258 1.00 70.06 366 ALA A CA 1
ATOM 2711 C C . ALA A 1 366 ? 80.704 58.585 -77.908 1.00 70.06 366 ALA A C 1
ATOM 2713 O O . ALA A 1 366 ? 80.184 57.479 -77.752 1.00 70.06 366 ALA A O 1
ATOM 2714 N N . LEU A 1 367 ? 81.360 59.194 -76.908 1.00 69.38 367 LEU A N 1
ATOM 2715 C CA . LEU A 1 367 ? 81.450 58.643 -75.549 1.00 69.38 367 LEU A CA 1
ATOM 2716 C C . LEU A 1 367 ? 80.100 58.685 -74.817 1.00 69.38 367 LEU A C 1
ATOM 2718 O O . LEU A 1 367 ? 79.794 57.746 -74.092 1.00 69.38 367 LEU A O 1
ATOM 2722 N N . ASN A 1 368 ? 79.273 59.714 -75.011 1.00 68.62 368 ASN A N 1
ATOM 2723 C CA . ASN A 1 368 ? 77.934 59.820 -74.421 1.00 68.62 368 ASN A CA 1
ATOM 2724 C C . ASN A 1 368 ? 76.985 58.784 -75.054 1.00 68.62 368 ASN A C 1
ATOM 2726 O O . ASN A 1 368 ? 76.202 58.146 -74.353 1.00 68.62 368 ASN A O 1
ATOM 2730 N N . GLY A 1 369 ? 77.148 58.507 -76.354 1.00 67.19 369 GLY A N 1
ATOM 2731 C CA . GLY A 1 369 ? 76.534 57.366 -77.035 1.00 67.19 369 GLY A CA 1
ATOM 2732 C C . GLY A 1 369 ? 77.006 56.009 -76.493 1.00 67.19 369 GLY A C 1
ATOM 2733 O O . GLY A 1 369 ? 76.184 55.125 -76.278 1.00 67.19 369 GLY A O 1
ATOM 2734 N N . GLN A 1 370 ? 78.301 55.841 -76.196 1.00 66.44 370 GLN A N 1
ATOM 2735 C CA . GLN A 1 370 ? 78.850 54.609 -75.601 1.00 66.44 370 GLN A CA 1
ATOM 2736 C C . GLN A 1 370 ? 78.472 54.421 -74.122 1.00 66.44 370 GLN A C 1
ATOM 2738 O O . GLN A 1 370 ? 78.289 53.288 -73.682 1.00 66.44 370 GLN A O 1
ATOM 2743 N N . ILE A 1 371 ? 78.307 55.502 -73.356 1.00 62.38 371 ILE A N 1
ATOM 2744 C CA . ILE A 1 371 ? 77.860 55.476 -71.954 1.00 62.38 371 ILE A CA 1
ATOM 2745 C C . ILE A 1 371 ? 76.348 55.207 -71.869 1.00 62.38 371 ILE A C 1
ATOM 2747 O O . ILE A 1 371 ? 75.927 54.446 -71.001 1.00 62.38 371 ILE A O 1
ATOM 2751 N N . ALA A 1 372 ? 75.545 55.702 -72.819 1.00 60.47 372 ALA A N 1
ATOM 2752 C CA . ALA A 1 372 ? 74.139 55.312 -72.978 1.00 60.47 372 ALA A CA 1
ATOM 2753 C C . ALA A 1 372 ? 73.952 53.852 -73.460 1.00 60.47 372 ALA A C 1
ATOM 2755 O O . ALA A 1 372 ? 72.880 53.279 -73.280 1.00 60.47 372 ALA A O 1
ATOM 2756 N N . LEU A 1 373 ? 74.991 53.238 -74.044 1.00 56.22 373 LEU A N 1
ATOM 2757 C CA . LEU A 1 373 ? 75.009 51.860 -74.565 1.00 56.22 373 LEU A CA 1
ATOM 2758 C C . LEU A 1 373 ? 75.778 50.859 -73.676 1.00 56.22 373 LEU A C 1
ATOM 2760 O O . LEU A 1 373 ? 75.958 49.708 -74.074 1.00 56.22 373 LEU A O 1
ATOM 2764 N N . ARG A 1 374 ? 76.223 51.258 -72.474 1.00 60.31 374 ARG A N 1
ATOM 2765 C CA . ARG A 1 374 ? 77.008 50.404 -71.557 1.00 60.31 374 ARG A CA 1
ATOM 2766 C C . ARG A 1 374 ? 76.174 49.457 -70.680 1.00 60.31 374 ARG A C 1
ATOM 2768 O O . ARG A 1 374 ? 76.701 48.863 -69.748 1.00 60.31 374 ARG A O 1
ATOM 2775 N N . VAL A 1 375 ? 74.902 49.271 -71.014 1.00 57.50 375 VAL A N 1
ATOM 2776 C CA . VAL A 1 375 ? 74.265 47.958 -70.892 1.00 57.50 375 VAL A CA 1
ATOM 2777 C C . VAL A 1 375 ? 74.100 47.503 -72.328 1.00 57.50 375 VAL A C 1
ATOM 2779 O O . VAL A 1 375 ? 73.318 48.100 -73.074 1.00 57.50 375 VAL A O 1
ATOM 2782 N N . THR A 1 376 ? 74.894 46.530 -72.773 1.00 61.03 376 THR A N 1
ATOM 2783 C CA . THR A 1 376 ? 74.766 46.081 -74.160 1.00 61.03 376 THR A CA 1
ATOM 2784 C C . THR A 1 376 ? 73.326 45.615 -74.374 1.00 61.03 376 THR A C 1
ATOM 2786 O O . THR A 1 376 ? 72.733 44.983 -73.503 1.00 61.03 376 THR A O 1
ATOM 2789 N N . ARG A 1 377 ? 72.718 45.928 -75.526 1.00 60.00 377 ARG A N 1
ATOM 2790 C CA . ARG A 1 377 ? 71.354 45.465 -75.842 1.00 60.00 377 ARG A CA 1
ATOM 2791 C C . ARG A 1 377 ? 71.227 43.944 -75.670 1.00 60.00 377 ARG A C 1
ATOM 2793 O O . ARG A 1 377 ? 70.153 43.478 -75.346 1.00 60.00 377 ARG A O 1
ATOM 2800 N N . ALA A 1 378 ? 72.318 43.192 -75.817 1.00 64.06 378 ALA A N 1
ATOM 2801 C CA . ALA A 1 378 ? 72.369 41.764 -75.529 1.00 64.06 378 ALA A CA 1
ATOM 2802 C C . ALA A 1 378 ? 72.277 41.432 -74.025 1.00 64.06 378 ALA A C 1
ATOM 2804 O O . ALA A 1 378 ? 71.507 40.550 -73.674 1.00 64.06 378 ALA A O 1
ATOM 2805 N N . GLU A 1 379 ? 72.987 42.137 -73.137 1.00 66.62 379 GLU A N 1
ATOM 2806 C CA . GLU A 1 379 ? 72.877 41.958 -71.676 1.00 66.62 379 GLU A CA 1
ATOM 2807 C C . GLU A 1 379 ? 71.537 42.473 -71.138 1.00 66.62 379 GLU A C 1
ATOM 2809 O O . GLU A 1 379 ? 70.913 41.798 -70.331 1.00 66.62 379 GLU A O 1
ATOM 2814 N N . TYR A 1 380 ? 71.031 43.605 -71.641 1.00 70.31 380 TYR A N 1
ATOM 2815 C CA . TYR A 1 380 ? 69.697 44.100 -71.287 1.00 70.31 380 TYR A CA 1
ATOM 2816 C C . TYR A 1 380 ? 68.587 43.178 -71.799 1.00 70.31 380 TYR A C 1
ATOM 2818 O O . TYR A 1 380 ? 67.641 42.942 -71.067 1.00 70.31 380 TYR A O 1
ATOM 2826 N N . GLU A 1 381 ? 68.662 42.646 -73.026 1.00 71.06 381 GLU A N 1
ATOM 2827 C CA . GLU A 1 381 ? 67.661 41.698 -73.552 1.00 71.06 381 GLU A CA 1
ATOM 2828 C C . GLU A 1 381 ? 67.795 40.307 -72.904 1.00 71.06 381 GLU A C 1
ATOM 2830 O O . GLU A 1 381 ? 66.783 39.630 -72.751 1.00 71.06 381 GLU A O 1
ATOM 2835 N N . ALA A 1 382 ? 68.991 39.890 -72.464 1.00 72.94 382 ALA A N 1
ATOM 2836 C CA . ALA A 1 382 ? 69.196 38.655 -71.699 1.00 72.94 382 ALA A CA 1
ATOM 2837 C C . ALA A 1 382 ? 68.696 38.780 -70.252 1.00 72.94 382 ALA A C 1
ATOM 2839 O O . ALA A 1 382 ? 67.959 37.910 -69.798 1.00 72.94 382 ALA A O 1
ATOM 2840 N N . ASP A 1 383 ? 68.993 39.881 -69.555 1.00 73.12 383 ASP A N 1
ATOM 2841 C CA . ASP A 1 383 ? 68.438 40.160 -68.226 1.00 73.12 383 ASP A CA 1
ATOM 2842 C C . ASP A 1 383 ? 66.940 40.448 -68.298 1.00 73.12 383 ASP A C 1
ATOM 2844 O O . ASP A 1 383 ? 66.200 39.991 -67.441 1.00 73.12 383 ASP A O 1
ATOM 2848 N N . LYS A 1 384 ? 66.447 41.133 -69.336 1.00 73.88 384 LYS A N 1
ATOM 2849 C CA . LYS A 1 384 ? 65.009 41.304 -69.598 1.00 73.88 384 LYS A CA 1
ATOM 2850 C C . LYS A 1 384 ? 64.348 39.983 -69.986 1.00 73.88 384 LYS A C 1
ATOM 2852 O O . LYS A 1 384 ? 63.188 39.792 -69.651 1.00 73.88 384 LYS A O 1
ATOM 2857 N N . GLY A 1 385 ? 65.057 39.073 -70.651 1.00 77.94 385 GLY A N 1
ATOM 2858 C CA . GLY A 1 385 ? 64.615 37.714 -70.962 1.00 77.94 385 GLY A CA 1
ATOM 2859 C C . GLY A 1 385 ? 64.497 36.856 -69.707 1.00 77.94 385 GLY A C 1
ATOM 2860 O O . GLY A 1 385 ? 63.428 36.319 -69.450 1.00 77.94 385 GLY A O 1
ATOM 2861 N N . LEU A 1 386 ? 65.532 36.824 -68.865 1.00 77.81 386 LEU A N 1
ATOM 2862 C CA . LEU A 1 386 ? 65.522 36.157 -67.560 1.00 77.81 386 LEU A CA 1
ATOM 2863 C C . LEU A 1 386 ? 64.530 36.805 -66.589 1.00 77.81 386 LEU A C 1
ATOM 2865 O O . LEU A 1 386 ? 63.873 36.110 -65.819 1.00 77.81 386 LEU A O 1
ATOM 2869 N N . LEU A 1 387 ? 64.382 38.129 -66.622 1.00 78.06 387 LEU A N 1
ATOM 2870 C CA . LEU A 1 387 ? 63.379 38.854 -65.850 1.00 78.06 387 LEU A CA 1
ATOM 2871 C C . LEU A 1 387 ? 61.977 38.543 -66.371 1.00 78.06 387 LEU A C 1
ATOM 2873 O O . LEU A 1 387 ? 61.100 38.315 -65.554 1.00 78.06 387 LEU A O 1
ATOM 2877 N N . ASN A 1 388 ? 61.764 38.455 -67.685 1.00 78.75 388 ASN A N 1
ATOM 2878 C CA . ASN A 1 388 ? 60.494 38.038 -68.278 1.00 78.75 388 ASN A CA 1
ATOM 2879 C C . ASN A 1 388 ? 60.201 36.559 -68.036 1.00 78.75 388 ASN A C 1
ATOM 2881 O O . ASN A 1 388 ? 59.043 36.223 -67.866 1.00 78.75 388 ASN A O 1
ATOM 2885 N N . GLU A 1 389 ? 61.195 35.675 -67.980 1.00 80.56 389 GLU A N 1
ATOM 2886 C CA . GLU A 1 389 ? 61.021 34.264 -67.620 1.00 80.56 389 GLU A CA 1
ATOM 2887 C C . GLU A 1 389 ? 60.742 34.097 -66.128 1.00 80.56 389 GLU A C 1
ATOM 2889 O O . GLU A 1 389 ? 59.873 33.313 -65.756 1.00 80.56 389 GLU A O 1
ATOM 2894 N N . ARG A 1 390 ? 61.417 34.860 -65.260 1.00 76.12 390 ARG A N 1
ATOM 2895 C CA . ARG A 1 390 ? 61.119 34.913 -63.822 1.00 76.12 390 ARG A CA 1
ATOM 2896 C C . ARG A 1 390 ? 59.772 35.567 -63.555 1.00 76.12 390 ARG A C 1
ATOM 2898 O O . ARG A 1 390 ? 59.079 35.121 -62.653 1.00 76.12 390 ARG A O 1
ATOM 2905 N N . MET A 1 391 ? 59.393 36.577 -64.333 1.00 79.06 391 MET A N 1
ATOM 2906 C CA . MET A 1 391 ? 58.099 37.247 -64.253 1.00 79.06 391 MET A CA 1
ATOM 2907 C C . MET A 1 391 ? 56.993 36.371 -64.834 1.00 79.06 391 MET A C 1
ATOM 2909 O O . MET A 1 391 ? 55.972 36.269 -64.186 1.00 79.06 391 MET A O 1
ATOM 2913 N N . ASN A 1 392 ? 57.213 35.642 -65.934 1.00 82.50 392 ASN A N 1
ATOM 2914 C CA . ASN A 1 392 ? 56.287 34.619 -66.433 1.00 82.50 392 ASN A CA 1
ATOM 2915 C C . ASN A 1 392 ? 56.185 33.449 -65.461 1.00 82.50 392 ASN A C 1
ATOM 2917 O O . ASN A 1 392 ? 55.101 32.944 -65.243 1.00 82.50 392 ASN A O 1
ATOM 2921 N N . SER A 1 393 ? 57.285 32.996 -64.859 1.00 78.25 393 SER A N 1
ATOM 2922 C CA . SER A 1 393 ? 57.247 31.926 -63.855 1.00 78.25 393 SER A CA 1
ATOM 2923 C C . SER A 1 393 ? 56.538 32.397 -62.588 1.00 78.25 393 SER A C 1
ATOM 2925 O O . SER A 1 393 ? 55.748 31.650 -62.023 1.00 78.25 393 SER A O 1
ATOM 2927 N N . ALA A 1 394 ? 56.764 33.644 -62.168 1.00 74.06 394 ALA A N 1
ATOM 2928 C CA . ALA A 1 394 ? 56.040 34.268 -61.070 1.00 74.06 394 ALA A CA 1
ATOM 2929 C C . ALA A 1 394 ? 54.569 34.520 -61.424 1.00 74.06 394 ALA A C 1
ATOM 2931 O O . ALA A 1 394 ? 53.731 34.286 -60.570 1.00 74.06 394 ALA A O 1
ATOM 2932 N N . GLU A 1 395 ? 54.231 34.921 -62.652 1.00 75.44 395 GLU A N 1
ATOM 2933 C CA . GLU A 1 395 ? 52.859 35.087 -63.147 1.00 75.44 395 GLU A CA 1
ATOM 2934 C C . GLU A 1 395 ? 52.165 33.741 -63.290 1.00 75.44 395 GLU A C 1
ATOM 2936 O O . GLU A 1 395 ? 51.025 33.629 -62.875 1.00 75.44 395 GLU A O 1
ATOM 2941 N N . ILE A 1 396 ? 52.822 32.697 -63.794 1.00 73.50 396 ILE A N 1
ATOM 2942 C CA . ILE A 1 396 ? 52.287 31.333 -63.866 1.00 73.50 396 ILE A CA 1
ATOM 2943 C C . ILE A 1 396 ? 52.074 30.791 -62.454 1.00 73.50 396 ILE A C 1
ATOM 2945 O O . ILE A 1 396 ? 51.017 30.228 -62.190 1.00 73.50 396 ILE A O 1
ATOM 2949 N N . GLN A 1 397 ? 53.010 31.005 -61.522 1.00 72.19 397 GLN A N 1
ATOM 2950 C CA . GLN A 1 397 ? 52.805 30.635 -60.122 1.00 72.19 397 GLN A CA 1
ATOM 2951 C C . GLN A 1 397 ? 51.699 31.469 -59.462 1.00 72.19 397 GLN A C 1
ATOM 2953 O O . GLN A 1 397 ? 50.866 30.884 -58.784 1.00 72.19 397 GLN A O 1
ATOM 2958 N N . LEU A 1 398 ? 51.605 32.783 -59.704 1.00 68.81 398 LEU A N 1
ATOM 2959 C CA . LEU A 1 398 ? 50.516 33.633 -59.194 1.00 68.81 398 LEU A CA 1
ATOM 2960 C C . LEU A 1 398 ? 49.157 33.319 -59.834 1.00 68.81 398 LEU A C 1
ATOM 2962 O O . LEU A 1 398 ? 48.136 33.472 -59.177 1.00 68.81 398 LEU A O 1
ATOM 2966 N N . SER A 1 399 ? 49.133 32.888 -61.093 1.00 67.19 399 SER A N 1
ATOM 2967 C CA . SER A 1 399 ? 47.917 32.515 -61.830 1.00 67.19 399 SER A CA 1
ATOM 2968 C C . SER A 1 399 ? 47.457 31.100 -61.483 1.00 67.19 399 SER A C 1
ATOM 2970 O O . SER A 1 399 ? 46.270 30.802 -61.568 1.00 67.19 399 SER A O 1
ATOM 2972 N N . ALA A 1 400 ? 48.392 30.228 -61.090 1.00 65.12 400 ALA A N 1
ATOM 2973 C CA . ALA A 1 400 ? 48.122 28.901 -60.545 1.00 65.12 400 ALA A CA 1
ATOM 2974 C C . ALA A 1 400 ? 47.756 28.936 -59.051 1.00 65.12 400 ALA A C 1
ATOM 2976 O O . ALA A 1 400 ? 47.256 27.939 -58.527 1.00 65.12 400 ALA A O 1
ATOM 2977 N N . ILE A 1 401 ? 47.969 30.066 -58.360 1.00 69.00 401 ILE A N 1
ATOM 2978 C CA . ILE A 1 401 ? 47.361 30.309 -57.053 1.00 69.00 401 ILE A CA 1
ATOM 2979 C C . ILE A 1 401 ? 45.852 30.443 -57.274 1.00 69.00 401 ILE A C 1
ATOM 2981 O O . ILE A 1 401 ? 45.366 31.429 -57.825 1.00 69.00 401 ILE A O 1
ATOM 2985 N N . ASP A 1 402 ? 45.106 29.438 -56.822 1.00 74.00 402 ASP A N 1
ATOM 2986 C CA . ASP A 1 402 ? 43.645 29.429 -56.828 1.00 74.00 402 ASP A CA 1
ATOM 2987 C C . ASP A 1 402 ? 43.125 30.473 -55.824 1.00 74.00 402 ASP A C 1
ATOM 2989 O O . ASP A 1 402 ? 42.785 30.180 -54.676 1.00 74.00 402 ASP A O 1
ATOM 2993 N N . ALA A 1 403 ? 43.136 31.741 -56.237 1.00 71.69 403 ALA A N 1
ATOM 2994 C CA . ALA A 1 403 ? 42.661 32.862 -55.439 1.00 71.69 403 ALA A CA 1
ATOM 2995 C C . ALA A 1 403 ? 41.210 32.661 -54.955 1.00 71.69 403 ALA A C 1
ATOM 2997 O O . ALA A 1 403 ? 40.937 33.008 -53.801 1.00 71.69 403 ALA A O 1
ATOM 2998 N N . PRO A 1 404 ? 40.286 32.067 -55.741 1.00 73.06 404 PRO A N 1
ATOM 2999 C CA . PRO A 1 404 ? 38.992 31.611 -55.241 1.00 73.06 404 PRO A CA 1
ATOM 3000 C C . PRO A 1 404 ? 39.088 30.589 -54.103 1.00 73.06 404 PRO A C 1
ATOM 3002 O O . PRO A 1 404 ? 38.418 30.788 -53.093 1.00 73.06 404 PRO A O 1
ATOM 3005 N N . ALA A 1 405 ? 39.923 29.550 -54.198 1.00 73.88 405 ALA A N 1
ATOM 3006 C CA . ALA A 1 405 ? 40.091 28.576 -53.115 1.00 73.88 405 ALA A CA 1
ATOM 3007 C C . ALA A 1 405 ? 40.765 29.175 -51.877 1.00 73.88 405 ALA A C 1
ATOM 3009 O O . ALA A 1 405 ? 40.334 28.888 -50.761 1.00 73.88 405 ALA A O 1
ATOM 3010 N N . ILE A 1 406 ? 41.760 30.054 -52.030 1.00 77.50 406 ILE A N 1
ATOM 3011 C CA . ILE A 1 406 ? 42.359 30.783 -50.902 1.00 77.50 406 ILE A CA 1
ATOM 3012 C C . ILE A 1 406 ? 41.324 31.713 -50.267 1.00 77.50 406 ILE A C 1
ATOM 3014 O O . ILE A 1 406 ? 41.181 31.724 -49.049 1.00 77.50 406 ILE A O 1
ATOM 3018 N N . THR A 1 407 ? 40.544 32.444 -51.062 1.00 79.25 407 THR A N 1
ATOM 3019 C CA . THR A 1 407 ? 39.486 33.332 -50.556 1.00 79.25 407 THR A CA 1
ATOM 3020 C C . THR A 1 407 ? 38.381 32.536 -49.866 1.00 79.25 407 THR A C 1
ATOM 3022 O O . THR A 1 407 ? 37.943 32.912 -48.782 1.00 79.25 407 THR A O 1
ATOM 3025 N N . ALA A 1 408 ? 37.966 31.403 -50.434 1.00 74.44 408 ALA A N 1
ATOM 3026 C CA . ALA A 1 408 ? 36.995 30.494 -49.838 1.00 74.44 408 ALA A CA 1
ATOM 3027 C C . ALA A 1 408 ? 37.526 29.878 -48.540 1.00 74.44 408 ALA A C 1
ATOM 3029 O O . ALA A 1 408 ? 36.789 29.817 -47.561 1.00 74.44 408 ALA A O 1
ATOM 3030 N N . THR A 1 409 ? 38.807 29.506 -48.494 1.00 80.88 409 THR A N 1
ATOM 3031 C CA . THR A 1 409 ? 39.474 28.995 -47.290 1.00 80.88 409 THR A CA 1
ATOM 3032 C C . THR A 1 409 ? 39.574 30.081 -46.223 1.00 80.88 409 THR A C 1
ATOM 3034 O O . THR A 1 409 ? 39.213 29.839 -45.080 1.00 80.88 409 THR A O 1
ATOM 3037 N N . VAL A 1 410 ? 39.951 31.312 -46.575 1.00 85.19 410 VAL A N 1
ATOM 3038 C CA . VAL A 1 410 ? 39.993 32.454 -45.645 1.00 85.19 410 VAL A CA 1
ATOM 3039 C C . VAL A 1 410 ? 38.593 32.815 -45.139 1.00 85.19 410 VAL A C 1
ATOM 3041 O O . VAL A 1 410 ? 38.424 33.101 -43.955 1.00 85.19 410 VAL A O 1
ATOM 3044 N N . ILE A 1 411 ? 37.565 32.776 -45.994 1.00 83.19 411 ILE A N 1
ATOM 3045 C CA . ILE A 1 411 ? 36.167 32.987 -45.590 1.00 83.19 411 ILE A CA 1
ATOM 3046 C C . ILE A 1 411 ? 35.692 31.846 -44.686 1.00 83.19 411 ILE A C 1
ATOM 3048 O O . ILE A 1 411 ? 35.026 32.117 -43.688 1.00 83.19 411 ILE A O 1
ATOM 3052 N N . ALA A 1 412 ? 36.040 30.597 -44.999 1.00 79.81 412 ALA A N 1
ATOM 3053 C CA . ALA A 1 412 ? 35.703 29.427 -44.197 1.00 79.81 412 ALA A CA 1
ATOM 3054 C C . ALA A 1 412 ? 36.389 29.470 -42.827 1.00 79.81 412 ALA A C 1
ATOM 3056 O O . ALA A 1 412 ? 35.714 29.260 -41.827 1.00 79.81 412 ALA A O 1
ATOM 3057 N N . VAL A 1 413 ? 37.670 29.844 -42.759 1.00 84.75 413 VAL A N 1
ATOM 3058 C CA . VAL A 1 413 ? 38.416 30.036 -41.506 1.00 84.75 413 VAL A CA 1
ATOM 3059 C C . VAL A 1 413 ? 37.827 31.194 -40.702 1.00 84.75 413 VAL A C 1
ATOM 3061 O O . VAL A 1 413 ? 37.478 31.001 -39.546 1.00 84.75 413 VAL A O 1
ATOM 3064 N N . LYS A 1 414 ? 37.575 32.366 -41.304 1.00 84.69 414 LYS A N 1
ATOM 3065 C CA . LYS A 1 414 ? 36.921 33.492 -40.602 1.00 84.69 414 LYS A CA 1
ATOM 3066 C C . LYS A 1 414 ? 35.486 33.193 -40.175 1.00 84.69 414 LYS A C 1
ATOM 3068 O O . LYS A 1 414 ? 34.954 33.830 -39.264 1.00 84.69 414 LYS A O 1
ATOM 3073 N N . LYS A 1 415 ? 34.790 32.302 -40.880 1.00 82.06 415 LYS A N 1
ATOM 3074 C CA . LYS A 1 415 ? 33.467 31.825 -40.478 1.00 82.06 415 LYS A CA 1
ATOM 3075 C C . LYS A 1 415 ? 33.600 30.844 -39.316 1.00 82.06 415 LYS A C 1
ATOM 3077 O O . LYS A 1 415 ? 32.918 31.042 -38.324 1.00 82.06 415 LYS A O 1
ATOM 3082 N N . ALA A 1 416 ? 34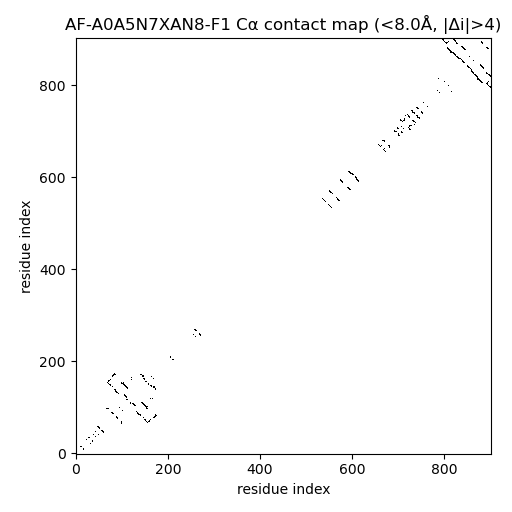.527 29.894 -39.392 1.00 81.69 416 ALA A N 1
ATOM 3083 C CA . ALA A 1 416 ? 34.826 28.950 -38.323 1.00 81.69 416 ALA A CA 1
ATOM 3084 C C . ALA A 1 416 ? 35.289 29.657 -37.039 1.00 81.69 416 ALA A C 1
ATOM 3086 O O . ALA A 1 416 ? 34.807 29.318 -35.969 1.00 81.69 416 ALA A O 1
ATOM 3087 N N . GLU A 1 417 ? 36.130 30.691 -37.127 1.00 86.38 417 GLU A N 1
ATOM 3088 C CA . GLU A 1 417 ? 36.529 31.518 -35.980 1.00 86.38 417 GLU A CA 1
ATOM 3089 C C . GLU A 1 417 ? 35.342 32.269 -35.374 1.00 86.38 417 GLU A C 1
ATOM 3091 O O . GLU A 1 417 ? 35.179 32.283 -34.157 1.00 86.38 417 GLU A O 1
ATOM 3096 N N . ARG A 1 418 ? 34.473 32.865 -36.201 1.00 84.69 418 ARG A N 1
ATOM 3097 C CA . ARG A 1 418 ? 33.259 33.537 -35.710 1.00 84.69 418 ARG A CA 1
ATOM 3098 C C . ARG A 1 418 ? 32.262 32.556 -35.104 1.00 84.69 418 ARG A C 1
ATOM 3100 O O . ARG A 1 418 ? 31.616 32.891 -34.117 1.00 84.69 418 ARG A O 1
ATOM 3107 N N . ASP A 1 419 ? 32.125 31.366 -35.673 1.00 82.31 419 ASP A N 1
ATOM 3108 C CA . ASP A 1 419 ? 31.237 30.324 -35.163 1.00 82.31 419 ASP A CA 1
ATOM 3109 C C . ASP A 1 419 ? 31.804 29.716 -33.867 1.00 82.31 419 ASP A C 1
ATOM 3111 O O . ASP A 1 419 ? 31.050 29.479 -32.924 1.00 82.31 419 ASP A O 1
ATOM 3115 N N . ALA A 1 420 ? 33.130 29.581 -33.752 1.00 82.75 420 ALA A N 1
ATOM 3116 C CA . ALA A 1 420 ? 33.817 29.211 -32.517 1.00 82.75 420 ALA A CA 1
ATOM 3117 C C . ALA A 1 420 ? 33.672 30.293 -31.434 1.00 82.75 420 ALA A C 1
ATOM 3119 O O . ALA A 1 420 ? 33.350 29.967 -30.296 1.00 82.75 420 ALA A O 1
ATOM 3120 N N . GLN A 1 421 ? 33.813 31.579 -31.777 1.00 87.88 421 GLN A N 1
ATOM 3121 C CA . GLN A 1 421 ? 33.578 32.697 -30.853 1.00 87.88 421 GLN A CA 1
ATOM 3122 C C . GLN A 1 421 ? 32.122 32.767 -30.391 1.00 87.88 421 GLN A C 1
ATOM 3124 O O . GLN A 1 421 ? 31.873 32.944 -29.205 1.00 87.88 421 GLN A O 1
ATOM 3129 N N . LYS A 1 422 ? 31.154 32.567 -31.293 1.00 86.31 422 LYS A N 1
ATOM 3130 C CA . LYS A 1 422 ? 29.732 32.476 -30.930 1.00 86.31 422 LYS A CA 1
ATOM 3131 C C . LYS A 1 422 ? 29.442 31.276 -30.040 1.00 86.31 422 LYS A C 1
ATOM 3133 O O . LYS A 1 422 ? 28.642 31.395 -29.123 1.00 86.31 422 LYS A O 1
ATOM 3138 N N . SER A 1 423 ? 30.081 30.138 -30.298 1.00 84.06 423 SER A N 1
ATOM 3139 C CA . SER A 1 423 ? 29.937 28.940 -29.465 1.00 84.06 423 SER A CA 1
ATOM 3140 C C . SER A 1 423 ? 30.548 29.159 -28.080 1.00 84.06 423 SER A C 1
ATOM 3142 O O . SER A 1 423 ? 29.927 28.812 -27.082 1.00 84.06 423 SER A O 1
ATOM 3144 N N . ALA A 1 424 ? 31.712 29.811 -27.997 1.00 85.69 424 ALA A N 1
ATOM 3145 C CA . ALA A 1 424 ? 32.326 30.213 -26.735 1.00 85.69 424 ALA A CA 1
ATOM 3146 C C . ALA A 1 424 ? 31.466 31.242 -25.980 1.00 85.69 424 ALA A C 1
ATOM 3148 O O . ALA A 1 424 ? 31.280 31.113 -24.774 1.00 85.69 424 ALA A O 1
ATOM 3149 N N . GLU A 1 425 ? 30.884 32.224 -26.675 1.00 89.38 425 GLU A N 1
ATOM 3150 C CA . GLU A 1 425 ? 29.943 33.184 -26.087 1.00 89.38 425 GLU A CA 1
ATOM 3151 C C . GLU A 1 425 ? 28.665 32.490 -25.597 1.00 89.38 425 GLU A C 1
ATOM 3153 O O . GLU A 1 425 ? 28.184 32.792 -24.508 1.00 89.38 425 GLU A O 1
ATOM 3158 N N . ALA A 1 426 ? 28.126 31.540 -26.362 1.00 84.44 426 ALA A N 1
ATOM 3159 C CA . ALA A 1 426 ? 26.960 30.758 -25.971 1.00 84.44 426 ALA A CA 1
ATOM 3160 C C . ALA A 1 426 ? 27.246 29.899 -24.732 1.00 84.44 426 ALA A C 1
ATOM 3162 O O . ALA A 1 426 ? 26.446 29.914 -23.805 1.00 84.44 426 ALA A O 1
ATOM 3163 N N . LEU A 1 427 ? 28.403 29.231 -24.671 1.00 87.75 427 LEU A N 1
ATOM 3164 C CA . LEU A 1 427 ? 28.847 28.480 -23.492 1.00 87.75 427 LEU A CA 1
ATOM 3165 C C . LEU A 1 427 ? 29.040 29.392 -22.276 1.00 87.75 427 LEU A C 1
ATOM 3167 O O . LEU A 1 427 ? 28.600 29.056 -21.183 1.00 87.75 427 LEU A O 1
ATOM 3171 N N . LEU A 1 428 ? 29.643 30.569 -22.455 1.00 88.38 428 LEU A N 1
ATOM 3172 C CA . LEU A 1 428 ? 29.787 31.558 -21.384 1.00 88.38 428 LEU A CA 1
ATOM 3173 C C . LEU A 1 428 ? 28.426 32.064 -20.887 1.00 88.38 428 LEU A C 1
ATOM 3175 O O . LEU A 1 428 ? 28.237 32.213 -19.682 1.00 88.38 428 LEU A O 1
ATOM 3179 N N . ARG A 1 429 ? 27.466 32.303 -21.789 1.00 87.62 429 ARG A N 1
ATOM 3180 C CA . ARG A 1 429 ? 26.089 32.679 -21.432 1.00 87.62 429 ARG A CA 1
ATOM 3181 C C . ARG A 1 429 ? 25.356 31.551 -20.719 1.00 87.62 429 ARG A C 1
ATOM 3183 O O . ARG A 1 429 ? 24.653 31.830 -19.754 1.00 87.62 429 ARG A O 1
ATOM 3190 N N . ASP A 1 430 ? 25.535 30.312 -21.161 1.00 89.19 430 ASP A N 1
ATOM 3191 C CA . ASP A 1 430 ? 24.923 29.135 -20.551 1.00 89.19 430 ASP A CA 1
ATOM 3192 C C . ASP A 1 430 ? 25.464 28.916 -19.133 1.00 89.19 430 ASP A C 1
ATOM 3194 O O . ASP A 1 430 ? 24.684 28.870 -18.184 1.00 89.19 430 ASP A O 1
ATOM 3198 N N . ILE A 1 431 ? 26.790 28.955 -18.953 1.00 89.31 431 ILE A N 1
ATOM 3199 C CA . ILE A 1 431 ? 27.449 28.905 -17.638 1.00 89.31 431 ILE A CA 1
ATOM 3200 C C . ILE A 1 431 ? 26.962 30.045 -16.737 1.00 89.31 431 ILE A C 1
ATOM 3202 O O . ILE A 1 431 ? 26.602 29.803 -15.587 1.00 89.31 431 ILE A O 1
ATOM 3206 N N . LEU A 1 432 ? 26.905 31.281 -17.247 1.00 91.94 432 LEU A N 1
ATOM 3207 C CA . LEU A 1 432 ? 26.436 32.433 -16.476 1.00 91.94 432 LEU A CA 1
ATOM 3208 C C . LEU A 1 432 ? 24.957 32.297 -16.084 1.00 91.94 432 LEU A C 1
ATOM 3210 O O . LEU A 1 432 ? 24.588 32.635 -14.962 1.00 91.94 432 LEU A O 1
ATOM 3214 N N . SER A 1 433 ? 24.114 31.776 -16.978 1.00 90.75 433 SER A N 1
ATOM 3215 C CA . SER A 1 433 ? 22.699 31.517 -16.695 1.00 90.75 433 SER A CA 1
ATOM 3216 C C . SER A 1 433 ? 22.512 30.375 -15.692 1.00 90.75 433 SER A C 1
ATOM 3218 O O . SER A 1 433 ? 21.674 30.468 -14.792 1.00 90.75 433 SER A O 1
ATOM 3220 N N . GLY A 1 434 ? 23.343 29.335 -15.780 1.00 91.25 434 GLY A N 1
ATOM 3221 C CA . GLY A 1 434 ? 23.390 28.234 -14.828 1.00 91.25 434 GLY A CA 1
ATOM 3222 C C . GLY A 1 434 ? 23.814 28.713 -13.444 1.00 91.25 434 GLY A C 1
ATOM 3223 O O . GLY A 1 434 ? 23.185 28.350 -12.455 1.00 91.25 434 GLY A O 1
ATOM 3224 N N . GLU A 1 435 ? 24.812 29.591 -13.365 1.00 91.81 435 GLU A N 1
ATOM 3225 C CA . GLU A 1 435 ? 25.273 30.192 -12.111 1.00 91.81 435 GLU A CA 1
ATOM 3226 C C . GLU A 1 435 ? 24.230 31.144 -11.509 1.00 91.81 435 GLU A C 1
ATOM 3228 O O . GLU A 1 435 ? 23.982 31.126 -10.305 1.00 91.81 435 GLU A O 1
ATOM 3233 N N . GLN A 1 436 ? 23.541 31.938 -12.331 1.00 91.38 436 GLN A N 1
ATOM 3234 C CA . GLN A 1 436 ? 22.397 32.737 -11.876 1.00 91.38 436 GLN A CA 1
ATOM 3235 C C . GLN A 1 436 ? 21.264 31.853 -11.343 1.00 91.38 436 GLN A C 1
ATOM 3237 O O . GLN A 1 436 ? 20.678 32.166 -10.308 1.00 91.38 436 GLN A O 1
ATOM 3242 N N . THR A 1 437 ? 20.988 30.728 -12.004 1.00 89.31 437 THR A N 1
ATOM 3243 C CA . THR A 1 437 ? 19.966 29.765 -11.572 1.00 89.31 437 THR A CA 1
ATOM 3244 C C . THR A 1 437 ? 20.362 29.081 -10.263 1.00 89.31 437 THR A C 1
ATOM 3246 O O . THR A 1 437 ? 19.516 28.930 -9.385 1.00 89.31 437 THR A O 1
ATOM 3249 N N . ARG A 1 438 ? 21.644 28.730 -10.080 1.00 89.62 438 ARG A N 1
ATOM 3250 C CA . ARG A 1 438 ? 22.166 28.215 -8.801 1.00 89.62 438 ARG A CA 1
ATOM 3251 C C . ARG A 1 438 ? 22.039 29.242 -7.686 1.00 89.62 438 ARG A C 1
ATOM 3253 O O . ARG A 1 438 ? 21.451 28.928 -6.662 1.00 89.62 438 ARG A O 1
ATOM 3260 N N . ASN A 1 439 ? 22.475 30.481 -7.910 1.00 90.88 439 ASN A N 1
ATOM 3261 C CA . ASN A 1 439 ? 22.341 31.552 -6.919 1.00 90.88 439 ASN A CA 1
ATOM 3262 C C . ASN A 1 439 ? 20.869 31.818 -6.546 1.00 90.88 439 ASN A C 1
ATOM 3264 O O . ASN A 1 439 ? 20.548 32.051 -5.378 1.00 90.88 439 ASN A O 1
ATOM 3268 N N . ALA A 1 440 ? 19.952 31.743 -7.517 1.00 87.44 440 ALA A N 1
ATOM 3269 C CA . ALA A 1 440 ? 18.517 31.844 -7.263 1.00 87.44 440 ALA A CA 1
ATOM 3270 C C . ALA A 1 440 ? 17.986 30.649 -6.449 1.00 87.44 440 ALA A C 1
ATOM 3272 O O . ALA A 1 440 ? 17.201 30.848 -5.521 1.00 87.44 440 ALA A O 1
ATOM 3273 N N . ALA A 1 441 ? 18.438 29.429 -6.751 1.00 80.12 441 ALA A N 1
ATOM 3274 C CA . ALA A 1 441 ? 18.090 28.225 -6.000 1.00 80.12 441 ALA A CA 1
ATOM 3275 C C . ALA A 1 441 ? 18.632 28.259 -4.561 1.00 80.12 441 ALA A C 1
ATOM 3277 O O . ALA A 1 441 ? 17.897 27.928 -3.634 1.00 80.12 441 ALA A O 1
ATOM 3278 N N . ASP A 1 442 ? 19.863 28.730 -4.352 1.00 90.25 442 ASP A N 1
ATOM 3279 C CA . ASP A 1 442 ? 20.467 28.898 -3.026 1.00 90.25 442 ASP A CA 1
ATOM 3280 C C . ASP A 1 442 ? 19.726 29.954 -2.201 1.00 90.25 442 ASP A C 1
ATOM 3282 O O . ASP A 1 442 ? 19.447 29.748 -1.019 1.00 90.25 442 ASP A O 1
ATOM 3286 N N . THR A 1 443 ? 19.323 31.060 -2.832 1.00 92.81 443 THR A N 1
ATOM 3287 C CA . THR A 1 443 ? 18.502 32.096 -2.187 1.00 92.81 443 THR A CA 1
ATOM 3288 C C . THR A 1 443 ? 17.121 31.556 -1.809 1.00 92.81 443 THR A C 1
ATOM 3290 O O . THR A 1 443 ? 16.653 31.783 -0.692 1.00 92.81 443 THR A O 1
ATOM 3293 N N . ALA A 1 444 ? 16.472 30.804 -2.703 1.00 85.81 444 ALA A N 1
ATOM 3294 C CA . ALA A 1 444 ? 15.186 30.168 -2.429 1.00 85.81 444 ALA A CA 1
ATOM 3295 C C . ALA A 1 444 ? 15.294 29.118 -1.311 1.00 85.81 444 ALA A C 1
ATOM 3297 O O . ALA A 1 444 ? 14.423 29.044 -0.446 1.00 85.81 444 ALA A O 1
ATOM 3298 N N . LEU A 1 445 ? 16.386 28.348 -1.280 1.00 90.31 445 LEU A N 1
ATOM 3299 C CA . LEU A 1 445 ? 16.668 27.383 -0.222 1.00 90.31 445 LEU A CA 1
ATOM 3300 C C . LEU A 1 445 ? 16.918 28.074 1.124 1.00 90.31 445 LEU A C 1
ATOM 3302 O O . LEU A 1 445 ? 16.422 27.605 2.148 1.00 90.31 445 LEU A O 1
ATOM 3306 N N . ALA A 1 446 ? 17.661 29.183 1.141 1.00 91.19 446 ALA A N 1
ATOM 3307 C CA . ALA A 1 446 ? 17.871 29.986 2.342 1.00 91.19 446 ALA A CA 1
ATOM 3308 C C . ALA A 1 446 ? 16.545 30.554 2.869 1.00 91.19 446 ALA A C 1
ATOM 3310 O O . ALA A 1 446 ? 16.255 30.419 4.055 1.00 91.19 446 ALA A O 1
ATOM 3311 N N . PHE A 1 447 ? 15.702 31.094 1.983 1.00 92.12 447 PHE A N 1
ATOM 3312 C CA . PHE A 1 447 ? 14.372 31.588 2.337 1.00 92.12 447 PHE A CA 1
ATOM 3313 C C . PHE A 1 447 ? 13.478 30.477 2.905 1.00 92.12 447 PHE A C 1
ATOM 3315 O O . PHE A 1 447 ? 12.925 30.636 3.991 1.00 92.12 447 PHE A O 1
ATOM 3322 N N . ALA A 1 448 ? 13.408 29.320 2.239 1.00 87.88 448 ALA A N 1
ATOM 3323 C CA . ALA A 1 448 ? 12.638 28.171 2.713 1.00 87.88 448 ALA A CA 1
ATOM 3324 C C . ALA A 1 448 ? 13.135 27.661 4.078 1.00 87.88 448 ALA A C 1
ATOM 3326 O O . ALA A 1 448 ? 12.333 27.278 4.926 1.00 87.88 448 ALA A O 1
ATOM 3327 N N . ARG A 1 449 ? 14.452 27.686 4.334 1.00 89.69 449 ARG A N 1
ATOM 3328 C CA . ARG A 1 449 ? 15.027 27.345 5.648 1.00 89.69 449 ARG A CA 1
ATOM 3329 C C . ARG A 1 449 ? 14.655 28.355 6.730 1.00 89.69 449 ARG A C 1
ATOM 3331 O O . ARG A 1 449 ? 14.386 27.941 7.858 1.00 89.69 449 ARG A O 1
ATOM 3338 N N . THR A 1 450 ? 14.633 29.647 6.413 1.00 91.94 450 THR A N 1
ATOM 3339 C CA . THR A 1 450 ? 14.181 30.690 7.344 1.00 91.94 450 THR A CA 1
ATOM 3340 C C . THR A 1 450 ? 12.692 30.545 7.647 1.00 91.94 450 THR A C 1
ATOM 3342 O O . THR A 1 450 ? 12.314 30.567 8.814 1.00 91.94 450 THR A O 1
ATOM 3345 N N . GLU A 1 451 ? 11.858 30.324 6.629 1.00 92.06 451 GLU A N 1
ATOM 3346 C CA . GLU A 1 451 ? 10.413 30.135 6.791 1.00 92.06 451 GLU A CA 1
ATOM 3347 C C . GLU A 1 451 ? 10.091 28.860 7.583 1.00 92.06 451 GLU A C 1
ATOM 3349 O O . GLU A 1 451 ? 9.271 28.893 8.500 1.00 92.06 451 GLU A O 1
ATOM 3354 N N . LEU A 1 452 ? 10.789 27.754 7.300 1.00 89.69 452 LEU A N 1
ATOM 3355 C CA . LEU A 1 452 ? 10.648 26.506 8.048 1.00 89.69 452 LEU A CA 1
ATOM 3356 C C . LEU A 1 452 ? 11.065 26.682 9.511 1.00 89.69 452 LEU A C 1
ATOM 3358 O O . LEU A 1 452 ? 10.327 26.265 10.396 1.00 89.69 452 LEU A O 1
ATOM 3362 N N . THR A 1 453 ? 12.216 27.309 9.773 1.00 91.56 453 THR A N 1
ATOM 3363 C CA . THR A 1 453 ? 12.669 27.586 11.147 1.00 91.56 453 THR A CA 1
ATOM 3364 C C . THR A 1 453 ? 11.646 28.449 11.887 1.00 91.56 453 THR A C 1
ATOM 3366 O O . THR A 1 453 ? 11.247 28.087 12.988 1.00 91.56 453 THR A O 1
ATOM 3369 N N . ALA A 1 454 ? 11.135 29.513 11.257 1.00 88.56 454 ALA A N 1
ATOM 3370 C CA . ALA A 1 454 ? 10.110 30.373 11.846 1.00 88.56 454 ALA A CA 1
ATOM 3371 C C . ALA A 1 454 ? 8.805 29.612 12.141 1.00 88.56 454 ALA A C 1
ATOM 3373 O O . ALA A 1 454 ? 8.257 29.732 13.231 1.00 88.56 454 ALA A O 1
ATOM 3374 N N . LYS A 1 455 ? 8.327 28.772 11.212 1.00 87.25 455 LYS A N 1
ATOM 3375 C CA . LYS A 1 455 ? 7.119 27.953 11.415 1.00 87.25 455 LYS A CA 1
ATOM 3376 C C . LYS A 1 455 ? 7.296 26.893 12.496 1.00 87.25 455 LYS A C 1
ATOM 3378 O O . LYS A 1 455 ? 6.356 26.624 13.241 1.00 87.25 455 LYS A O 1
ATOM 3383 N N . VAL A 1 456 ? 8.482 26.295 12.587 1.00 91.88 456 VAL A N 1
ATOM 3384 C CA . VAL A 1 456 ? 8.819 25.330 13.637 1.00 91.88 456 VAL A CA 1
ATOM 3385 C C . VAL A 1 456 ? 8.889 26.023 14.997 1.00 91.88 456 VAL A C 1
ATOM 3387 O O . VAL A 1 456 ? 8.315 25.507 15.948 1.00 91.88 456 VAL A O 1
ATOM 3390 N N . GLU A 1 457 ? 9.516 27.194 15.103 1.00 91.88 457 GLU A N 1
ATOM 3391 C CA . GLU A 1 457 ? 9.557 27.976 16.346 1.00 91.88 457 GLU A CA 1
ATOM 3392 C C . GLU A 1 457 ? 8.163 28.458 16.773 1.00 91.88 457 GLU A C 1
ATOM 3394 O O . GLU A 1 457 ? 7.793 28.285 17.934 1.00 91.88 457 GLU A O 1
ATOM 3399 N N . GLU A 1 458 ? 7.354 28.981 15.844 1.00 91.19 458 GLU A N 1
ATOM 3400 C CA . GLU A 1 458 ? 5.951 29.347 16.091 1.00 91.19 458 GLU A CA 1
ATOM 3401 C C . GLU A 1 458 ? 5.137 28.140 16.578 1.00 91.19 458 GLU A C 1
ATOM 3403 O O . GLU A 1 458 ? 4.419 28.238 17.573 1.00 91.19 458 GLU A O 1
ATOM 3408 N N . GLY A 1 459 ? 5.271 26.989 15.911 1.00 92.38 459 GLY A N 1
ATOM 3409 C CA . GLY A 1 459 ? 4.585 25.752 16.280 1.00 92.38 459 GLY A CA 1
ATOM 3410 C C . GLY A 1 459 ? 5.018 25.216 17.644 1.00 92.38 459 GLY A C 1
ATOM 3411 O O . GLY A 1 459 ? 4.170 24.853 18.455 1.00 92.38 459 GLY A O 1
ATOM 3412 N N . LEU A 1 460 ? 6.322 25.219 17.934 1.00 89.69 460 LEU A N 1
ATOM 3413 C CA . LEU A 1 460 ? 6.861 24.816 19.234 1.00 89.69 460 LEU A CA 1
ATOM 3414 C C . LEU A 1 460 ? 6.427 25.771 20.349 1.00 89.69 460 LEU A C 1
ATOM 3416 O O . LEU A 1 460 ? 6.121 25.315 21.448 1.00 89.69 460 LEU A O 1
ATOM 3420 N N . SER A 1 461 ? 6.352 27.076 20.077 1.00 90.12 461 SER A N 1
ATOM 3421 C CA . SER A 1 461 ? 5.847 28.061 21.035 1.00 90.12 461 SER A CA 1
ATOM 3422 C C . SER A 1 461 ? 4.350 27.883 21.291 1.00 90.12 461 SER A C 1
ATOM 3424 O O . SER A 1 461 ? 3.928 27.941 22.443 1.00 90.12 461 SER A O 1
ATOM 3426 N N . ALA A 1 462 ? 3.546 27.652 20.250 1.00 88.19 462 ALA A N 1
ATOM 3427 C CA . ALA A 1 462 ? 2.112 27.406 20.389 1.00 88.19 462 ALA A CA 1
ATOM 3428 C C . ALA A 1 462 ? 1.833 26.105 21.162 1.00 88.19 462 ALA A C 1
ATOM 3430 O O . ALA A 1 462 ? 1.004 26.094 22.069 1.00 88.19 462 ALA A O 1
ATOM 3431 N N . GLU A 1 463 ? 2.576 25.037 20.866 1.00 90.56 463 GLU A N 1
ATOM 3432 C CA . GLU A 1 463 ? 2.513 23.761 21.587 1.00 90.56 463 GLU A CA 1
ATOM 3433 C C . GLU A 1 463 ? 2.960 23.912 23.049 1.00 90.56 463 GLU A C 1
ATOM 3435 O O . GLU A 1 463 ? 2.335 23.353 23.949 1.00 90.56 463 GLU A O 1
ATOM 3440 N N . ALA A 1 464 ? 4.010 24.694 23.326 1.00 90.12 464 ALA A N 1
ATOM 3441 C CA . ALA A 1 464 ? 4.446 24.974 24.693 1.00 90.12 464 ALA A CA 1
ATOM 3442 C C . ALA A 1 464 ? 3.373 25.738 25.492 1.00 90.12 464 ALA A C 1
ATOM 3444 O O . ALA A 1 464 ? 3.118 25.402 26.653 1.00 90.12 464 ALA A O 1
ATOM 3445 N N . THR A 1 465 ? 2.702 26.713 24.870 1.00 91.44 465 THR A N 1
ATOM 3446 C CA . THR A 1 465 ? 1.561 27.414 25.476 1.00 91.44 465 THR A CA 1
ATOM 3447 C C . THR A 1 465 ? 0.402 26.454 25.738 1.00 91.44 465 THR A C 1
ATOM 3449 O O . THR A 1 465 ? -0.068 26.384 26.872 1.00 91.44 465 THR A O 1
ATOM 3452 N N . ALA A 1 466 ? 0.011 25.640 24.754 1.00 89.75 466 ALA A N 1
ATOM 3453 C CA . ALA A 1 466 ? -1.065 24.659 24.905 1.00 89.75 466 ALA A CA 1
ATOM 3454 C C . ALA A 1 466 ? -0.767 23.632 26.014 1.00 89.75 466 ALA A C 1
ATOM 3456 O O . ALA A 1 466 ? -1.645 23.292 26.806 1.00 89.75 466 ALA A O 1
ATOM 3457 N N . ARG A 1 467 ? 0.487 23.177 26.141 1.00 89.75 467 ARG A N 1
ATOM 3458 C CA . ARG A 1 467 ? 0.916 22.299 27.244 1.00 89.75 467 ARG A CA 1
ATOM 3459 C C . ARG A 1 467 ? 0.873 22.984 28.601 1.00 89.75 467 ARG A C 1
ATOM 3461 O O . ARG A 1 467 ? 0.556 22.327 29.587 1.00 89.75 467 ARG A O 1
ATOM 3468 N N . THR A 1 468 ? 1.184 24.275 28.660 1.00 92.38 468 THR A N 1
ATOM 3469 C CA . THR A 1 468 ? 1.116 25.055 29.903 1.00 92.38 468 THR A CA 1
ATOM 3470 C C . THR A 1 468 ? -0.337 25.269 30.336 1.00 92.38 468 THR A C 1
ATOM 3472 O O . THR A 1 468 ? -0.652 25.095 31.510 1.00 92.38 468 THR A O 1
ATOM 3475 N N . GLU A 1 469 ? -1.241 25.564 29.397 1.00 91.06 469 GLU A N 1
ATOM 3476 C CA . GLU A 1 469 ? -2.686 25.672 29.653 1.00 91.06 469 GLU A CA 1
ATOM 3477 C C . GLU A 1 469 ? -3.299 24.330 30.073 1.00 91.06 469 GLU A C 1
ATOM 3479 O O . GLU A 1 469 ? -4.087 24.266 31.021 1.00 91.06 469 GLU A O 1
ATOM 3484 N N . LEU A 1 470 ? -2.892 23.236 29.423 1.00 93.19 470 LEU A N 1
ATOM 3485 C CA . LEU A 1 470 ? -3.307 21.891 29.810 1.00 93.19 470 LEU A CA 1
ATOM 3486 C C . LEU A 1 470 ? -2.790 21.528 31.206 1.00 93.19 470 LEU A C 1
ATOM 3488 O O . LEU A 1 470 ? -3.556 21.001 32.005 1.00 93.19 470 LEU A O 1
ATOM 3492 N N . ALA A 1 471 ? -1.528 21.835 31.523 1.00 91.69 471 ALA A N 1
ATOM 3493 C CA . ALA A 1 471 ? -0.972 21.615 32.856 1.00 91.69 471 ALA A CA 1
ATOM 3494 C C . ALA A 1 471 ? -1.749 22.398 33.926 1.00 91.69 471 AL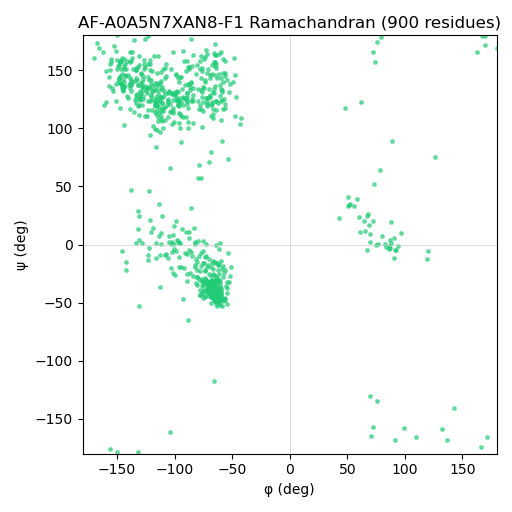A A C 1
ATOM 3496 O O . ALA A 1 471 ? -2.136 21.813 34.932 1.00 91.69 471 ALA A O 1
ATOM 3497 N N . ALA A 1 472 ? -2.075 23.670 33.672 1.00 91.44 472 ALA A N 1
ATOM 3498 C CA . ALA A 1 472 ? -2.899 24.474 34.576 1.00 91.44 472 ALA A CA 1
ATOM 3499 C C . ALA A 1 472 ? -4.305 23.878 34.774 1.00 91.44 472 ALA A C 1
ATOM 3501 O O . ALA A 1 472 ? -4.788 23.800 35.901 1.00 91.44 472 ALA A O 1
ATOM 3502 N N . THR A 1 473 ? -4.934 23.396 33.698 1.00 91.69 473 THR A N 1
ATOM 3503 C CA . THR A 1 473 ? -6.252 22.739 33.761 1.00 91.69 473 THR A CA 1
ATOM 3504 C C . THR A 1 473 ? -6.188 21.431 34.554 1.00 91.69 473 THR A C 1
ATOM 3506 O O . THR A 1 473 ? -7.073 21.139 35.355 1.00 91.69 473 THR A O 1
ATOM 3509 N N . VAL A 1 474 ? -5.134 20.634 34.355 1.00 93.12 474 VAL A N 1
ATOM 3510 C CA . VAL A 1 474 ? -4.912 19.378 35.084 1.00 93.12 474 VAL A CA 1
ATOM 3511 C C . VAL A 1 474 ? -4.646 19.642 36.566 1.00 93.12 474 VAL A C 1
ATOM 3513 O O . VAL A 1 474 ? -5.199 18.934 37.405 1.00 93.12 474 VAL A O 1
ATOM 3516 N N . ASP A 1 475 ? -3.870 20.671 36.904 1.00 94.12 475 ASP A N 1
ATOM 3517 C CA . ASP A 1 475 ? -3.621 21.071 38.292 1.00 94.12 475 ASP A CA 1
ATOM 3518 C C . ASP A 1 475 ? -4.901 21.585 38.972 1.00 94.12 475 ASP A C 1
ATOM 3520 O O . ASP A 1 475 ? -5.178 21.237 40.124 1.00 94.12 475 ASP A O 1
ATOM 3524 N N . GLU A 1 476 ? -5.731 22.349 38.255 1.00 94.25 476 GLU A N 1
ATOM 3525 C CA . GLU A 1 476 ? -7.047 22.786 38.731 1.00 94.25 476 GLU A CA 1
ATOM 3526 C C . GLU A 1 476 ? -7.982 21.591 38.974 1.00 94.25 476 GLU A C 1
ATOM 3528 O O . GLU A 1 476 ? -8.604 21.492 40.035 1.00 94.25 476 GLU A O 1
ATOM 3533 N N . GLN A 1 477 ? -8.029 20.630 38.046 1.00 93.38 477 GLN A N 1
ATOM 3534 C CA . GLN A 1 477 ? -8.797 19.392 38.205 1.00 93.38 477 GLN A CA 1
ATOM 3535 C C . GLN A 1 477 ? -8.284 18.545 39.377 1.00 93.38 477 GLN A C 1
ATOM 3537 O O . GLN A 1 477 ? -9.081 18.016 40.153 1.00 93.38 477 GLN A O 1
ATOM 3542 N N . ALA A 1 478 ? -6.965 18.442 39.556 1.00 92.06 478 ALA A N 1
ATOM 3543 C CA . ALA A 1 478 ? -6.361 17.736 40.681 1.00 92.06 478 ALA A CA 1
ATOM 3544 C C . ALA A 1 478 ? -6.713 18.403 42.023 1.00 92.06 478 ALA A C 1
ATOM 3546 O O . ALA A 1 478 ? -7.021 17.712 43.001 1.00 92.06 478 ALA A O 1
ATOM 3547 N N . ALA A 1 479 ? -6.732 19.739 42.074 1.00 91.06 479 ALA A N 1
ATOM 3548 C CA . ALA A 1 479 ? -7.170 20.495 43.243 1.00 91.06 479 ALA A CA 1
ATOM 3549 C C . ALA A 1 479 ? -8.670 20.303 43.525 1.00 91.06 479 ALA A C 1
ATOM 3551 O O . ALA A 1 479 ? -9.044 20.052 44.675 1.00 91.06 479 ALA A O 1
ATOM 3552 N N . ALA A 1 480 ? -9.519 20.350 42.494 1.00 91.38 480 ALA A N 1
ATOM 3553 C CA . ALA A 1 480 ? -10.956 20.112 42.605 1.00 91.38 480 ALA A CA 1
ATOM 3554 C C . ALA A 1 480 ? -11.263 18.693 43.108 1.00 91.38 480 ALA A C 1
ATOM 3556 O O . ALA A 1 480 ? -12.050 18.530 44.038 1.00 91.38 480 ALA A O 1
ATOM 3557 N N . LEU A 1 481 ? -10.577 17.676 42.578 1.00 94.19 481 LEU A N 1
ATOM 3558 C CA . LEU A 1 481 ? -10.723 16.284 43.010 1.00 94.19 481 LEU A CA 1
ATOM 3559 C C . LEU A 1 481 ? -10.236 16.076 44.451 1.00 94.19 481 LEU A C 1
ATOM 3561 O O . LEU A 1 481 ? -10.867 15.361 45.229 1.00 94.19 481 LEU A O 1
ATOM 3565 N N . SER A 1 482 ? -9.135 16.727 44.840 1.00 92.75 482 SER A N 1
ATOM 3566 C CA . SER A 1 482 ? -8.646 16.716 46.225 1.00 92.75 482 SER A CA 1
ATOM 3567 C C . SER A 1 482 ? -9.653 17.363 47.182 1.00 92.75 482 SER A C 1
ATOM 3569 O O . SER A 1 482 ? -9.920 16.831 48.263 1.00 92.75 482 SER A O 1
ATOM 3571 N N . GLN A 1 483 ? -10.268 18.477 46.775 1.00 94.12 483 GLN A N 1
ATOM 3572 C CA . GLN A 1 483 ? -11.315 19.139 47.546 1.00 94.12 483 GLN A CA 1
ATOM 3573 C C . GLN A 1 483 ? -12.574 18.271 47.645 1.00 94.12 483 GLN A C 1
ATOM 3575 O O . GLN A 1 483 ? -13.094 18.088 48.743 1.00 94.12 483 GLN A O 1
ATOM 3580 N N . GLU A 1 484 ? -13.026 17.673 46.544 1.00 93.88 484 GLU A N 1
ATOM 3581 C CA . GLU A 1 484 ? -14.161 16.749 46.527 1.00 93.88 484 GLU A CA 1
ATOM 3582 C C . GLU A 1 484 ? -13.891 15.514 47.397 1.00 93.88 484 GLU A C 1
ATOM 3584 O O . GLU A 1 484 ? -14.762 15.089 48.151 1.00 93.88 484 GLU A O 1
ATOM 3589 N N . SER A 1 485 ? -12.675 14.960 47.366 1.00 91.75 485 SER A N 1
ATOM 3590 C CA . SER A 1 485 ? -12.281 13.849 48.235 1.00 91.75 485 SER A CA 1
ATOM 3591 C C . SER A 1 485 ? -12.317 14.237 49.713 1.00 91.75 485 SER A C 1
ATOM 3593 O O . SER A 1 485 ? -12.728 13.418 50.533 1.00 91.75 485 SER A O 1
ATOM 3595 N N . LYS A 1 486 ? -11.908 15.461 50.074 1.00 90.75 486 LYS A N 1
ATOM 3596 C CA . LYS A 1 486 ? -12.006 15.971 51.452 1.00 90.75 486 LYS A CA 1
ATOM 3597 C C . LYS A 1 486 ? -13.454 16.205 51.868 1.00 90.75 486 LYS A C 1
ATOM 3599 O O . LYS A 1 486 ? -13.807 15.859 52.992 1.00 90.75 486 LYS A O 1
ATOM 3604 N N . VAL A 1 487 ? -14.286 16.754 50.981 1.00 93.12 487 VAL A N 1
ATOM 3605 C CA . VAL A 1 487 ? -15.719 16.958 51.238 1.00 93.12 487 VAL A CA 1
ATOM 3606 C C . VAL A 1 487 ? -16.407 15.609 51.417 1.00 93.12 487 VAL A C 1
ATOM 3608 O O . VAL A 1 487 ? -16.984 15.378 52.470 1.00 93.12 487 VAL A O 1
ATOM 3611 N N . ARG A 1 488 ? -16.224 14.659 50.492 1.00 92.00 488 ARG A N 1
ATOM 3612 C CA . ARG A 1 488 ? -16.775 13.303 50.619 1.00 92.00 488 ARG A CA 1
ATOM 3613 C C . ARG A 1 488 ? -16.282 12.580 51.864 1.00 92.00 488 ARG A C 1
ATOM 3615 O O . ARG A 1 488 ? -17.086 11.954 52.535 1.00 92.00 488 ARG A O 1
ATOM 3622 N N . ALA A 1 489 ? -14.998 12.666 52.211 1.00 88.75 489 ALA A N 1
ATOM 3623 C CA . ALA A 1 489 ? -14.496 12.069 53.451 1.00 88.75 489 ALA A CA 1
ATOM 3624 C C . ALA A 1 489 ? -15.134 12.703 54.700 1.00 88.75 489 ALA A C 1
ATOM 3626 O O . ALA A 1 489 ? -15.427 11.996 55.660 1.00 88.75 489 ALA A O 1
ATOM 3627 N N . THR A 1 490 ? -15.376 14.017 54.674 1.00 93.00 490 THR A N 1
ATOM 3628 C CA . THR A 1 490 ? -16.049 14.748 55.759 1.00 93.00 490 THR A CA 1
ATOM 3629 C C . THR A 1 490 ? -17.520 14.355 55.862 1.00 93.00 490 THR A C 1
ATOM 3631 O O . THR A 1 490 ? -17.989 14.053 56.955 1.00 93.00 490 THR A O 1
ATOM 3634 N N . ASP A 1 491 ? -18.223 14.284 54.733 1.00 92.56 491 ASP A N 1
ATOM 3635 C CA . ASP A 1 491 ? -19.625 13.870 54.656 1.00 92.56 491 ASP A CA 1
ATOM 3636 C C . ASP A 1 491 ? -19.792 12.410 55.079 1.00 92.56 491 ASP A C 1
ATOM 3638 O O . ASP A 1 491 ? -20.678 12.098 55.867 1.00 92.56 491 ASP A O 1
ATOM 3642 N N . ILE A 1 492 ? -18.894 11.521 54.644 1.00 95.00 492 ILE A N 1
ATOM 3643 C CA . ILE A 1 492 ? -18.860 10.119 55.077 1.00 95.00 492 ILE A CA 1
ATOM 3644 C C . ILE A 1 492 ? -18.586 10.031 56.579 1.00 95.00 492 ILE A C 1
ATOM 3646 O O . ILE A 1 492 ? -19.224 9.232 57.255 1.00 95.00 492 ILE A O 1
ATOM 3650 N N . ALA A 1 493 ? -17.673 10.837 57.128 1.00 90.00 493 ALA A N 1
ATOM 3651 C CA . ALA A 1 493 ? -17.425 10.869 58.568 1.00 90.00 493 ALA A CA 1
ATOM 3652 C C . ALA A 1 493 ? -18.645 11.394 59.348 1.00 90.00 493 ALA A C 1
ATOM 3654 O O . ALA A 1 493 ? -18.985 10.843 60.394 1.00 90.00 493 ALA A O 1
ATOM 3655 N N . ALA A 1 494 ? -19.337 12.414 58.831 1.00 89.19 494 ALA A N 1
ATOM 3656 C CA . ALA A 1 494 ? -20.567 12.943 59.414 1.00 89.19 494 ALA A CA 1
ATOM 3657 C C . ALA A 1 494 ? -21.722 11.930 59.335 1.00 89.19 494 ALA A C 1
ATOM 3659 O O . ALA A 1 494 ? -22.458 11.762 60.306 1.00 89.19 494 ALA A O 1
ATOM 3660 N N . GLU A 1 495 ? -21.856 11.211 58.219 1.00 92.75 495 GLU A N 1
ATOM 3661 C CA . GLU A 1 495 ? -22.843 10.146 58.050 1.00 92.75 495 GLU A CA 1
ATOM 3662 C C . GLU A 1 495 ? -22.510 8.932 58.926 1.00 92.75 495 GLU A C 1
ATOM 3664 O O . GLU A 1 495 ? -23.405 8.368 59.548 1.00 92.75 495 GLU A O 1
ATOM 3669 N N . ALA A 1 496 ? -21.236 8.550 59.042 1.00 90.19 496 ALA A N 1
ATOM 3670 C CA . ALA A 1 496 ? -20.784 7.504 59.956 1.00 90.19 496 ALA A CA 1
ATOM 3671 C C . ALA A 1 496 ? -21.104 7.871 61.409 1.00 90.19 496 ALA A C 1
ATOM 3673 O O . ALA A 1 496 ? -21.677 7.058 62.126 1.00 90.19 496 ALA A O 1
ATOM 3674 N N . PHE A 1 497 ? -20.851 9.117 61.816 1.00 91.06 497 PHE A N 1
ATOM 3675 C CA . PHE A 1 497 ? -21.225 9.618 63.137 1.00 91.06 497 PHE A CA 1
ATOM 3676 C C . PHE A 1 497 ? -22.749 9.655 63.343 1.00 91.06 497 PHE A C 1
ATOM 3678 O O . PHE A 1 497 ? -23.247 9.308 64.414 1.00 91.06 497 PHE A O 1
ATOM 3685 N N . ALA A 1 498 ? -23.524 10.032 62.321 1.00 90.88 498 ALA A N 1
ATOM 3686 C CA . ALA A 1 498 ? -24.985 9.962 62.364 1.00 90.88 498 ALA A CA 1
ATOM 3687 C C . ALA A 1 498 ? -25.484 8.510 62.479 1.00 90.88 498 ALA A C 1
ATOM 3689 O O . ALA A 1 498 ? -26.427 8.242 63.223 1.00 90.88 498 ALA A O 1
ATOM 3690 N N . ARG A 1 499 ? -24.827 7.560 61.801 1.00 86.81 499 ARG A N 1
ATOM 3691 C CA . ARG A 1 499 ? -25.104 6.121 61.895 1.00 86.81 499 ARG A CA 1
ATOM 3692 C C . ARG A 1 499 ? -24.693 5.540 63.243 1.00 86.81 499 ARG A C 1
ATOM 3694 O O . ARG A 1 499 ? -25.420 4.696 63.742 1.00 86.81 499 ARG A O 1
ATOM 3701 N N . GLU A 1 500 ? -23.602 5.993 63.854 1.00 90.38 500 GLU A N 1
ATOM 3702 C CA . GLU A 1 500 ? -23.210 5.611 65.218 1.00 90.38 500 GLU A CA 1
ATOM 3703 C C . GLU A 1 500 ? -24.204 6.139 66.255 1.00 90.38 500 GLU A C 1
ATOM 3705 O O . GLU A 1 500 ? -24.611 5.395 67.142 1.00 90.38 500 GLU A O 1
ATOM 3710 N N . GLN A 1 501 ? -24.666 7.386 66.123 1.00 88.94 501 GLN A N 1
ATOM 3711 C CA . GLN A 1 501 ? -25.731 7.924 66.975 1.00 88.94 501 GLN A CA 1
ATOM 3712 C C . GLN A 1 501 ? -27.054 7.182 66.777 1.00 88.94 501 GLN A C 1
ATOM 3714 O O . GLN A 1 501 ? -27.746 6.894 67.753 1.00 88.94 501 GLN A O 1
ATOM 3719 N N . LEU A 1 502 ? -27.404 6.848 65.531 1.00 89.62 502 LEU A N 1
ATOM 3720 C CA . LEU A 1 502 ? -28.574 6.029 65.235 1.00 89.62 502 LEU A CA 1
ATOM 3721 C C . LEU A 1 502 ? -28.408 4.614 65.790 1.00 89.62 502 LEU A C 1
ATOM 3723 O O . LEU A 1 502 ? -29.359 4.098 66.352 1.00 89.62 502 LEU A O 1
ATOM 3727 N N . ALA A 1 503 ? -27.228 4.004 65.688 1.00 85.88 503 ALA A N 1
ATOM 3728 C CA . ALA A 1 503 ? -26.937 2.696 66.263 1.00 85.88 503 ALA A CA 1
ATOM 3729 C C . ALA A 1 503 ? -27.021 2.732 67.791 1.00 85.88 503 ALA A C 1
ATOM 3731 O O . ALA A 1 503 ? -27.655 1.864 68.363 1.00 85.88 503 ALA A O 1
ATOM 3732 N N . ALA A 1 504 ? -26.493 3.765 68.452 1.00 84.62 504 ALA A N 1
ATOM 3733 C CA . ALA A 1 504 ? -26.621 3.944 69.897 1.00 84.62 504 ALA A CA 1
ATOM 3734 C C . ALA A 1 504 ? -28.078 4.183 70.326 1.00 84.62 504 ALA A C 1
ATOM 3736 O O . ALA A 1 504 ? -28.515 3.674 71.357 1.00 84.62 504 ALA A O 1
ATOM 3737 N N . ARG A 1 505 ? -28.847 4.936 69.528 1.00 85.38 505 ARG A N 1
ATOM 3738 C CA . ARG A 1 505 ? -30.285 5.132 69.740 1.00 85.38 505 ARG A CA 1
ATOM 3739 C C . ARG A 1 505 ? -31.050 3.830 69.542 1.00 85.38 505 ARG A C 1
ATOM 3741 O O . ARG A 1 505 ? -31.861 3.497 70.387 1.00 85.38 505 ARG A O 1
ATOM 3748 N N . VAL A 1 506 ? -30.766 3.095 68.470 1.00 84.75 506 VAL A N 1
ATOM 3749 C CA . VAL A 1 506 ? -31.363 1.793 68.179 1.00 84.75 506 VAL A CA 1
ATOM 3750 C C . VAL A 1 506 ? -30.975 0.792 69.250 1.00 84.75 506 VAL A C 1
ATOM 3752 O O . VAL A 1 506 ? -31.866 0.117 69.706 1.00 84.75 506 VAL A O 1
ATOM 3755 N N . ASP A 1 507 ? -29.730 0.715 69.715 1.00 78.31 507 ASP A N 1
ATOM 3756 C CA . ASP A 1 507 ? -29.313 -0.168 70.813 1.00 78.31 507 ASP A CA 1
ATOM 3757 C C . ASP A 1 507 ? -29.977 0.218 72.140 1.00 78.31 507 ASP A C 1
ATOM 3759 O O . ASP A 1 507 ? -30.340 -0.661 72.919 1.00 78.31 507 ASP A O 1
ATOM 3763 N N . GLY A 1 508 ? -30.175 1.517 72.392 1.00 82.62 508 GLY A N 1
ATOM 3764 C CA . GLY A 1 508 ? -30.960 2.019 73.520 1.00 82.62 508 GLY A CA 1
ATOM 3765 C C . GLY A 1 508 ? -32.426 1.598 73.422 1.00 82.62 508 GLY A C 1
ATOM 3766 O O . GLY A 1 508 ? -32.938 0.950 74.330 1.00 82.62 508 GLY A O 1
ATOM 3767 N N . ASP A 1 509 ? -33.066 1.876 72.287 1.00 83.75 509 ASP A N 1
ATOM 3768 C CA . ASP A 1 509 ? -34.447 1.501 71.989 1.00 83.75 509 ASP A CA 1
ATOM 3769 C C . ASP A 1 509 ? -34.604 -0.040 71.968 1.00 83.75 509 ASP A C 1
ATOM 3771 O O . ASP A 1 509 ? -35.594 -0.568 72.459 1.00 83.75 509 ASP A O 1
ATOM 3775 N N . LEU A 1 510 ? -33.620 -0.798 71.467 1.00 78.88 510 LEU A N 1
ATOM 3776 C CA . LEU A 1 510 ? -33.580 -2.266 71.455 1.00 78.88 510 LEU A CA 1
ATOM 3777 C C . LEU A 1 510 ? -33.322 -2.810 72.856 1.00 78.88 510 LEU A C 1
ATOM 3779 O O . LEU A 1 510 ? -33.794 -3.894 73.164 1.00 78.88 510 LEU A O 1
ATOM 3783 N N . GLY A 1 511 ? -32.583 -2.091 73.699 1.00 81.00 511 GLY A N 1
ATOM 3784 C CA . GLY A 1 511 ? -32.390 -2.387 75.114 1.00 81.00 511 GLY A CA 1
ATOM 3785 C C . GLY A 1 511 ? -33.677 -2.184 75.907 1.00 81.00 511 GLY A C 1
ATOM 3786 O O . GLY A 1 511 ? -34.053 -3.065 76.675 1.00 81.00 511 GLY A O 1
ATOM 3787 N N . GLU A 1 512 ? -34.398 -1.088 75.661 1.00 80.62 512 GLU A N 1
ATOM 3788 C CA . GLU A 1 512 ? -35.730 -0.823 76.220 1.00 80.62 512 GLU A CA 1
ATOM 3789 C C . GLU A 1 512 ? -36.761 -1.842 75.721 1.00 80.62 512 GLU A C 1
ATOM 3791 O O . GLU A 1 512 ? -37.492 -2.424 76.518 1.00 80.62 512 GLU A O 1
ATOM 3796 N N . VAL A 1 513 ? -36.775 -2.139 74.419 1.00 79.38 513 VAL A N 1
ATOM 3797 C CA . VAL A 1 513 ? -37.634 -3.166 73.817 1.00 79.38 513 VAL A CA 1
ATOM 3798 C C . VAL A 1 513 ? -37.225 -4.559 74.281 1.00 79.38 513 VAL A C 1
ATOM 3800 O O . VAL A 1 513 ? -38.092 -5.379 74.523 1.00 79.38 513 VAL A O 1
ATOM 3803 N N . SER A 1 514 ? -35.939 -4.856 74.459 1.00 74.88 514 SER A N 1
ATOM 3804 C CA . SER A 1 514 ? -35.456 -6.128 75.009 1.00 74.88 514 SER A CA 1
ATOM 3805 C C . SER A 1 514 ? -35.820 -6.260 76.481 1.00 74.88 514 SER A C 1
ATOM 3807 O O . SER A 1 514 ? -36.189 -7.351 76.892 1.00 74.88 514 SER A O 1
ATOM 3809 N N . ALA A 1 515 ? -35.795 -5.177 77.261 1.00 75.94 515 ALA A N 1
ATOM 3810 C CA . ALA A 1 515 ? -36.284 -5.158 78.635 1.00 75.94 515 ALA A CA 1
ATOM 3811 C C . ALA A 1 515 ? -37.804 -5.366 78.680 1.00 75.94 515 ALA A C 1
ATOM 3813 O O . ALA A 1 515 ? -38.264 -6.241 79.405 1.00 75.94 515 ALA A O 1
ATOM 3814 N N . ALA A 1 516 ? -38.565 -4.676 77.827 1.00 77.06 516 ALA A N 1
ATOM 3815 C CA . ALA A 1 516 ? -40.011 -4.852 77.694 1.00 77.06 516 ALA A CA 1
ATOM 3816 C C . ALA A 1 516 ? -40.387 -6.247 77.165 1.00 77.06 516 ALA A C 1
ATOM 3818 O O . ALA A 1 516 ? -41.355 -6.846 77.614 1.00 77.06 516 ALA A O 1
ATOM 3819 N N . ILE A 1 517 ? -39.604 -6.808 76.239 1.00 72.56 517 ILE A N 1
ATOM 3820 C CA . ILE A 1 517 ? -39.759 -8.169 75.718 1.00 72.56 517 ILE A CA 1
ATOM 3821 C C . ILE A 1 517 ? -39.269 -9.190 76.741 1.00 72.56 517 ILE A C 1
ATOM 3823 O O . ILE A 1 517 ? -39.800 -10.286 76.760 1.00 72.56 517 ILE A O 1
ATOM 3827 N N . ALA A 1 518 ? -38.270 -8.905 77.574 1.00 67.88 518 ALA A N 1
ATOM 3828 C CA . ALA A 1 518 ? -37.841 -9.777 78.666 1.00 67.88 518 ALA A CA 1
ATOM 3829 C C . ALA A 1 518 ? -38.889 -9.799 79.780 1.00 67.88 518 ALA A C 1
ATOM 3831 O O . ALA A 1 518 ? -39.154 -10.863 80.329 1.00 67.88 518 ALA A O 1
ATOM 3832 N N . GLU A 1 519 ? -39.527 -8.663 80.049 1.00 76.69 519 GLU A N 1
ATOM 3833 C CA . GLU A 1 519 ? -40.681 -8.533 80.932 1.00 76.69 519 GLU A CA 1
ATOM 3834 C C . GLU A 1 519 ? -41.898 -9.266 80.344 1.00 76.69 519 GLU A C 1
ATOM 3836 O O . GLU A 1 519 ? -42.465 -10.120 81.011 1.00 76.69 519 GLU A O 1
ATOM 3841 N N . GLU A 1 520 ? -42.210 -9.092 79.056 1.00 71.81 520 GLU A N 1
ATOM 3842 C CA . GLU A 1 520 ? -43.261 -9.846 78.351 1.00 71.81 520 GLU A CA 1
ATOM 3843 C C . GLU A 1 520 ? -42.922 -11.342 78.221 1.00 71.81 520 GLU A C 1
ATOM 3845 O O . GLU A 1 520 ? -43.803 -12.188 78.306 1.00 71.81 520 GLU A O 1
ATOM 3850 N N . LYS A 1 521 ? -41.649 -11.714 78.040 1.00 54.72 521 LYS A N 1
ATOM 3851 C CA . LYS A 1 521 ? -41.172 -13.107 78.025 1.00 54.72 521 LYS A CA 1
ATOM 3852 C C . LYS A 1 521 ? -41.255 -13.708 79.412 1.00 54.72 521 LYS A C 1
ATOM 3854 O O . LYS A 1 521 ? -41.617 -14.868 79.495 1.00 54.72 521 LYS A O 1
ATOM 3859 N N . SER A 1 522 ? -40.949 -12.963 80.471 1.00 60.47 522 SER A N 1
ATOM 3860 C CA . SER A 1 522 ? -41.193 -13.351 81.863 1.00 60.47 522 SER A CA 1
ATOM 3861 C C . SER A 1 522 ? -42.689 -13.603 82.060 1.00 60.47 522 SER A C 1
ATOM 3863 O O . SER A 1 522 ? -43.080 -14.716 82.390 1.00 60.47 522 SER A O 1
ATOM 3865 N N . VAL A 1 523 ? -43.536 -12.641 81.684 1.00 65.06 523 VAL A N 1
ATOM 3866 C CA . VAL A 1 523 ? -45.003 -12.728 81.771 1.00 65.06 523 VAL A CA 1
ATOM 3867 C C . VAL A 1 523 ? -45.575 -13.890 80.939 1.00 65.06 523 VAL A C 1
ATOM 3869 O O . VAL A 1 523 ? -46.445 -14.612 81.421 1.00 65.06 523 VAL A O 1
ATOM 3872 N N . ARG A 1 524 ? -45.073 -14.151 79.722 1.00 56.34 524 ARG A N 1
ATOM 3873 C CA . ARG A 1 524 ? -45.493 -15.279 78.862 1.00 56.34 524 ARG A CA 1
ATOM 3874 C C . ARG A 1 524 ? -44.880 -16.616 79.245 1.00 56.34 524 ARG A C 1
ATOM 3876 O O . ARG A 1 524 ? -45.511 -17.643 79.001 1.00 56.34 524 ARG A O 1
ATOM 3883 N N . THR A 1 525 ? -43.682 -16.634 79.819 1.00 47.03 525 THR A N 1
ATOM 3884 C CA . THR A 1 525 ? -43.087 -17.841 80.413 1.00 47.03 525 THR A CA 1
ATOM 3885 C C . THR A 1 525 ? -43.932 -18.266 81.607 1.00 47.03 525 THR A C 1
ATOM 3887 O O . THR A 1 525 ? -44.279 -19.442 81.696 1.00 47.03 525 THR A O 1
ATOM 3890 N N . ASP A 1 526 ? -44.377 -17.299 82.413 1.00 56.03 526 ASP A N 1
ATOM 3891 C CA . ASP A 1 526 ? -45.297 -17.501 83.532 1.00 56.03 526 ASP A CA 1
ATOM 3892 C C . ASP A 1 526 ? -46.721 -17.878 83.073 1.00 56.03 526 ASP A C 1
ATOM 3894 O O . ASP A 1 526 ? -47.404 -18.641 83.756 1.00 56.03 526 ASP A O 1
ATOM 3898 N N . GLN A 1 527 ? -47.176 -17.405 81.902 1.00 43.72 527 GLN A N 1
ATOM 3899 C CA . GLN A 1 527 ? -48.505 -17.730 81.354 1.00 43.72 527 GLN A CA 1
ATOM 3900 C C . GLN A 1 527 ? -48.579 -18.993 80.473 1.00 43.72 527 GLN A C 1
ATOM 3902 O O . GLN A 1 527 ? -49.644 -19.606 80.416 1.00 43.72 527 GLN A O 1
ATOM 3907 N N . THR A 1 528 ? -47.527 -19.369 79.730 1.00 52.00 528 THR A N 1
ATOM 3908 C CA . THR 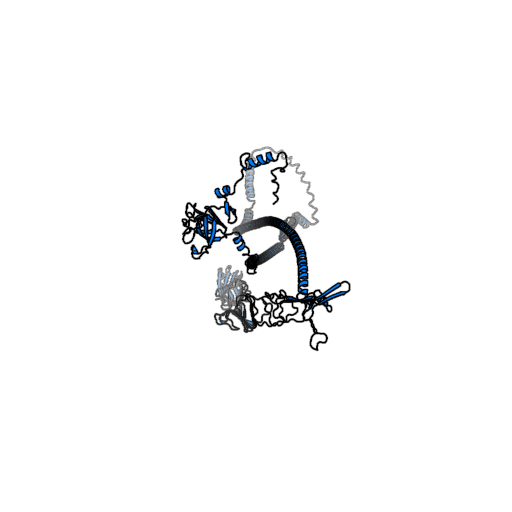A 1 528 ? -47.638 -20.354 78.622 1.00 52.00 528 THR A CA 1
ATOM 3909 C C . THR A 1 528 ? -46.471 -21.336 78.438 1.00 52.00 528 THR A C 1
ATOM 3911 O O . THR A 1 528 ? -46.657 -22.344 77.759 1.00 52.00 528 THR A O 1
ATOM 3914 N N . GLY A 1 529 ? -45.293 -21.110 79.033 1.00 47.84 529 GLY A N 1
ATOM 3915 C CA . GLY A 1 529 ? -44.250 -22.142 79.167 1.00 47.84 529 GLY A CA 1
ATOM 3916 C C . GLY A 1 529 ? -43.514 -22.671 77.913 1.00 47.84 529 GLY A C 1
ATOM 3917 O O . GLY A 1 529 ? -43.008 -23.788 77.985 1.00 47.84 529 GLY A O 1
ATOM 3918 N N . TYR A 1 530 ? -43.378 -21.938 76.792 1.00 44.41 530 TYR A N 1
ATOM 3919 C CA . TYR A 1 530 ? -42.602 -22.418 75.617 1.00 44.41 530 TYR A CA 1
ATOM 3920 C C . TYR A 1 530 ? -41.683 -21.367 74.944 1.00 44.41 530 TYR A C 1
ATOM 3922 O O . TYR A 1 530 ? -42.092 -20.230 74.721 1.00 44.41 530 TYR A O 1
ATOM 3930 N N . LEU A 1 531 ? -40.463 -21.785 74.540 1.00 49.28 531 LEU A N 1
ATOM 3931 C CA . LEU A 1 531 ? -39.475 -21.035 73.726 1.00 49.28 531 LEU A CA 1
ATOM 3932 C C . LEU A 1 531 ? -38.682 -21.994 72.785 1.00 49.28 531 LEU A C 1
ATOM 3934 O O . LEU A 1 531 ? -38.268 -23.061 73.232 1.00 49.28 531 LEU A O 1
ATOM 3938 N N . GLY A 1 532 ? -38.457 -21.643 71.503 1.00 51.66 532 GLY A N 1
ATOM 3939 C CA . GLY A 1 532 ? -37.719 -22.454 70.497 1.00 51.66 532 GLY A CA 1
ATOM 3940 C C . GLY A 1 532 ? -36.241 -22.045 70.291 1.00 51.66 532 GLY A C 1
ATOM 3941 O O . GLY A 1 532 ? -35.914 -20.867 70.403 1.00 51.66 532 GLY A O 1
ATOM 3942 N N . ALA A 1 533 ? -35.344 -23.006 70.003 1.00 48.50 533 ALA A N 1
ATOM 3943 C CA . ALA A 1 533 ? -33.872 -22.875 70.071 1.00 48.50 533 ALA A CA 1
ATOM 3944 C C . ALA A 1 533 ? -33.119 -22.842 68.707 1.00 48.50 533 ALA A C 1
ATOM 3946 O O . ALA A 1 533 ? -33.550 -23.465 67.741 1.00 48.50 533 ALA A O 1
ATOM 3947 N N . LEU A 1 534 ? -31.946 -22.176 68.672 1.00 52.69 534 LEU A N 1
ATOM 3948 C CA . LEU A 1 534 ? -30.906 -22.174 67.612 1.00 52.69 534 LEU A CA 1
ATOM 3949 C C . LEU A 1 534 ? -29.786 -23.195 67.933 1.00 52.69 534 LEU A C 1
ATOM 3951 O O . LEU A 1 534 ? -29.333 -23.244 69.076 1.00 52.69 534 LEU A O 1
ATOM 3955 N N . TYR A 1 535 ? -29.262 -23.935 66.940 1.00 54.22 535 TYR A N 1
ATOM 3956 C CA . TYR A 1 535 ? -28.065 -24.792 67.085 1.00 54.22 535 TYR A CA 1
ATOM 3957 C C . TYR A 1 535 ? -26.855 -24.189 66.345 1.00 54.22 535 TYR A C 1
ATOM 3959 O O . TYR A 1 535 ? -26.869 -24.067 65.123 1.00 54.22 535 TYR A O 1
ATOM 3967 N N . SER A 1 536 ? -25.776 -23.858 67.064 1.00 57.34 536 SER A N 1
ATOM 3968 C CA . SER A 1 536 ? -24.479 -23.467 66.484 1.00 57.34 536 SER A CA 1
ATOM 3969 C C . SER A 1 536 ? -23.348 -24.270 67.126 1.00 57.34 536 SER A C 1
ATOM 3971 O O . SER A 1 536 ? -23.282 -24.322 68.355 1.00 57.34 536 SER A O 1
ATOM 3973 N N . LEU A 1 537 ? -22.438 -24.836 66.326 1.00 59.38 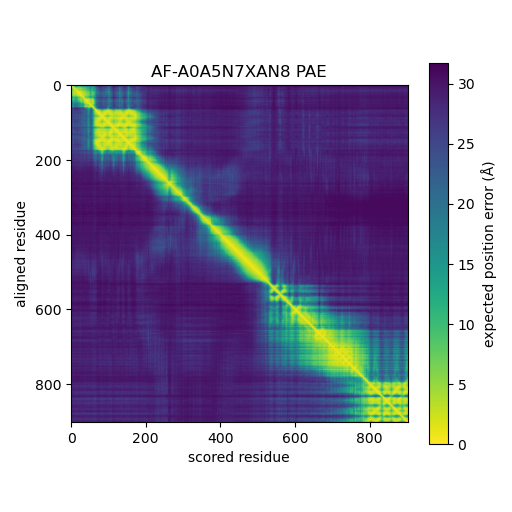537 LEU A N 1
ATOM 3974 C CA . LEU A 1 537 ? -21.205 -25.460 66.819 1.00 59.38 537 LEU A CA 1
ATOM 3975 C C . LEU A 1 537 ? -20.031 -24.502 66.564 1.00 59.38 537 LEU A C 1
ATOM 3977 O O . LEU A 1 537 ? -19.704 -24.204 65.413 1.00 59.38 537 LEU A O 1
ATOM 3981 N N . ARG A 1 538 ? -19.408 -24.002 67.636 1.00 61.28 538 ARG A N 1
ATOM 3982 C CA . ARG A 1 538 ? -18.218 -23.134 67.595 1.00 61.28 538 ARG A CA 1
ATOM 3983 C C . ARG A 1 538 ? -17.038 -23.838 68.251 1.00 61.28 538 ARG A C 1
ATOM 3985 O O . ARG A 1 538 ? -17.194 -24.414 69.324 1.00 61.28 538 ARG A O 1
ATOM 3992 N N . MET A 1 539 ? -15.864 -23.754 67.628 1.00 58.94 539 MET A N 1
ATOM 3993 C CA . MET A 1 539 ? -14.619 -24.293 68.168 1.00 58.94 539 MET A CA 1
ATOM 3994 C C . MET A 1 539 ? -13.528 -23.223 68.098 1.00 58.94 539 MET A C 1
ATOM 3996 O O . MET A 1 539 ? -13.265 -22.640 67.047 1.00 58.94 539 MET A O 1
ATOM 4000 N N . GLN A 1 540 ? -12.920 -22.946 69.245 1.00 65.25 540 GLN A N 1
ATOM 4001 C CA . GLN A 1 540 ? -11.884 -21.936 69.417 1.00 65.25 540 GLN A CA 1
ATOM 4002 C C . GLN A 1 540 ? -10.596 -22.651 69.813 1.00 65.25 540 GLN A C 1
ATOM 4004 O O . GLN A 1 540 ? -10.563 -23.344 70.829 1.00 65.25 540 GLN A O 1
ATOM 4009 N N . LEU A 1 541 ? -9.547 -22.498 69.006 1.00 58.75 541 LEU A N 1
ATOM 4010 C CA . LEU A 1 541 ? -8.212 -22.998 69.317 1.00 58.75 541 LEU A CA 1
ATOM 4011 C C . LEU A 1 541 ? -7.267 -21.821 69.551 1.00 58.75 541 LEU A C 1
ATOM 4013 O O . LEU A 1 541 ? -7.314 -20.814 68.847 1.00 58.75 541 LEU A O 1
ATOM 4017 N N . SER A 1 542 ? -6.407 -21.965 70.555 1.00 58.03 542 SER A N 1
ATOM 4018 C CA . SER A 1 542 ? -5.364 -20.999 70.889 1.00 58.03 542 SER A CA 1
ATOM 4019 C C . SER A 1 542 ? -4.054 -21.742 71.115 1.00 58.03 542 SER A C 1
ATOM 4021 O O . SER A 1 542 ? -3.980 -22.623 71.973 1.00 58.03 542 SER A O 1
ATOM 4023 N N . GLN A 1 543 ? -3.025 -21.403 70.342 1.00 58.38 543 GLN A N 1
ATOM 4024 C CA . GLN A 1 543 ? -1.656 -21.866 70.564 1.00 58.38 543 GLN A CA 1
ATOM 4025 C C . GLN A 1 543 ? -0.685 -20.752 70.150 1.00 58.38 543 GLN A C 1
ATOM 4027 O O . GLN A 1 543 ? -0.865 -20.121 69.113 1.00 58.38 543 GLN A O 1
ATOM 4032 N N . GLY A 1 544 ? 0.331 -20.473 70.974 1.00 55.19 544 GLY A N 1
ATOM 4033 C CA . GLY A 1 544 ? 1.385 -19.504 70.636 1.00 55.19 544 GLY A CA 1
ATOM 4034 C C . GLY A 1 544 ? 0.930 -18.043 70.485 1.00 55.19 544 GLY A C 1
ATOM 4035 O O . GLY A 1 544 ? 1.625 -17.265 69.845 1.00 55.19 544 GLY A O 1
ATOM 4036 N N . GLY A 1 545 ? -0.223 -17.658 71.047 1.00 65.00 545 GLY A N 1
ATOM 4037 C CA . GLY A 1 545 ? -0.751 -16.286 70.977 1.00 65.00 545 GLY A CA 1
ATOM 4038 C C . GLY A 1 545 ? -1.607 -15.980 69.740 1.00 65.00 545 GLY A C 1
ATOM 4039 O O . GLY A 1 545 ? -2.185 -14.899 69.666 1.00 65.00 545 GLY A O 1
ATOM 4040 N N . GLN A 1 546 ? -1.755 -16.927 68.807 1.00 48.53 546 GLN A N 1
ATOM 4041 C CA . GLN A 1 546 ? -2.722 -16.837 67.713 1.00 48.53 546 GLN A CA 1
ATOM 4042 C C . GLN A 1 546 ? -4.041 -17.511 68.102 1.00 48.53 546 GLN A C 1
ATOM 4044 O O . GLN A 1 546 ? -4.071 -18.681 68.490 1.00 48.53 546 GLN A O 1
ATOM 4049 N N . LEU A 1 547 ? -5.137 -16.758 67.978 1.00 63.25 547 LEU A N 1
ATOM 4050 C CA . LEU A 1 547 ? -6.494 -17.252 68.173 1.00 63.25 547 LEU A CA 1
ATOM 4051 C C . LEU A 1 547 ? -7.101 -17.626 66.817 1.00 63.25 547 LEU A C 1
ATOM 4053 O O . LEU A 1 547 ? -7.211 -16.772 65.939 1.00 63.25 547 LEU A O 1
ATOM 4057 N N . VAL A 1 548 ? -7.533 -18.877 66.660 1.00 60.06 548 VAL A N 1
ATOM 4058 C CA . VAL A 1 548 ? -8.271 -19.329 65.474 1.00 60.06 548 VAL A CA 1
ATOM 4059 C C . VAL A 1 548 ? -9.664 -19.770 65.907 1.00 60.06 548 VAL A C 1
ATOM 4061 O O . VAL A 1 548 ? -9.821 -20.666 66.738 1.00 60.06 548 VAL A O 1
ATOM 4064 N N . VAL A 1 549 ? -10.685 -19.119 65.349 1.00 66.94 549 VAL A N 1
ATOM 4065 C CA . VAL A 1 549 ? -12.097 -19.429 65.597 1.00 66.94 549 VAL A CA 1
ATOM 4066 C C . VAL A 1 549 ? -12.688 -20.016 64.322 1.00 66.94 549 VAL A C 1
ATOM 4068 O O . VAL A 1 549 ? -12.678 -19.365 63.280 1.00 66.94 549 VAL A O 1
ATOM 4071 N N . GLY A 1 550 ? -13.209 -21.238 64.416 1.00 69.62 550 GLY A N 1
ATOM 4072 C CA . GLY A 1 550 ? -13.932 -21.904 63.337 1.00 69.62 550 GLY A CA 1
ATOM 4073 C C . GLY A 1 550 ? -15.308 -22.383 63.793 1.00 69.62 550 GLY A C 1
ATOM 4074 O O . GLY A 1 550 ? -15.568 -22.543 64.990 1.00 69.62 550 GLY A O 1
ATOM 4075 N N . GLY A 1 551 ? -16.220 -22.607 62.852 1.00 74.50 551 GLY A N 1
ATOM 4076 C CA . GLY A 1 551 ? -17.569 -23.055 63.190 1.00 74.50 551 GLY A CA 1
ATOM 4077 C C . GLY A 1 551 ? -18.483 -23.255 61.992 1.00 74.50 551 GLY A C 1
ATOM 4078 O O . GLY A 1 551 ? -18.162 -22.862 60.868 1.00 74.50 551 GLY A O 1
ATOM 4079 N N . VAL A 1 552 ? -19.630 -23.876 62.268 1.00 72.88 552 VAL A N 1
ATOM 4080 C CA . VAL A 1 552 ? -20.708 -24.111 61.303 1.00 72.88 552 VAL A CA 1
ATOM 4081 C C . VAL A 1 552 ? -21.996 -23.510 61.854 1.00 72.88 552 VAL A C 1
ATOM 4083 O O . VAL A 1 552 ? -22.360 -23.757 63.009 1.00 72.88 552 VAL A O 1
ATOM 4086 N N . ALA A 1 553 ? -22.676 -22.723 61.022 1.00 67.12 553 ALA A N 1
ATOM 4087 C CA . ALA A 1 553 ? -23.958 -22.111 61.341 1.00 67.12 553 ALA A CA 1
ATOM 4088 C C . ALA A 1 553 ? -25.008 -22.495 60.293 1.00 67.12 553 ALA A C 1
ATOM 4090 O O . ALA A 1 553 ? -24.746 -22.443 59.090 1.00 67.12 553 ALA A O 1
ATOM 4091 N N . ILE A 1 554 ? -26.196 -22.863 60.776 1.00 66.75 554 ILE A N 1
ATOM 4092 C CA . ILE A 1 554 ? -27.399 -23.053 59.966 1.00 66.75 554 ILE A CA 1
ATOM 4093 C C . ILE A 1 554 ? -28.409 -22.022 60.454 1.00 66.75 554 ILE A C 1
ATOM 4095 O O . ILE A 1 554 ? -28.861 -22.096 61.598 1.00 66.75 554 ILE A O 1
ATOM 4099 N N . SER A 1 555 ? -28.754 -21.061 59.603 1.00 60.09 555 SER A N 1
ATOM 4100 C CA . SER A 1 555 ? -29.831 -20.108 59.871 1.00 60.09 555 SER A CA 1
ATOM 4101 C C . SER A 1 555 ? -30.980 -20.358 58.909 1.00 60.09 555 SER A C 1
ATOM 4103 O O . SER A 1 555 ? -30.785 -20.370 57.696 1.00 60.09 555 SER A O 1
ATOM 4105 N N . GLY A 1 556 ? -32.174 -20.565 59.457 1.00 55.09 556 GLY A N 1
ATOM 4106 C CA . GLY A 1 556 ? -33.409 -20.638 58.689 1.00 55.09 556 GLY A CA 1
ATOM 4107 C C . GLY A 1 556 ? -34.213 -19.358 58.868 1.00 55.09 556 GLY A C 1
ATOM 4108 O O . GLY A 1 556 ? -34.419 -18.923 60.001 1.00 55.09 556 GLY A O 1
ATOM 4109 N N . THR A 1 557 ? -34.687 -18.777 57.771 1.00 55.50 557 THR A N 1
ATOM 4110 C CA . THR A 1 557 ? -35.724 -17.742 57.794 1.00 55.50 557 THR A CA 1
ATOM 4111 C C . THR A 1 557 ? -36.909 -18.193 56.949 1.00 55.50 557 THR A C 1
ATOM 4113 O O . THR A 1 557 ? -36.758 -18.820 55.900 1.00 55.50 557 THR A O 1
ATOM 4116 N N . SER A 1 558 ? -38.116 -17.892 57.417 1.00 50.00 558 SER A N 1
ATOM 4117 C CA . SER A 1 558 ? -39.339 -18.037 56.634 1.00 50.00 558 SER A CA 1
ATOM 4118 C C . SER A 1 558 ? -40.168 -16.772 56.785 1.00 50.00 558 SER A C 1
ATOM 4120 O O . SER A 1 558 ? -40.476 -16.377 57.910 1.00 50.00 558 SER A O 1
ATOM 4122 N N . SER A 1 559 ? -40.544 -16.163 55.665 1.00 53.50 559 SER A N 1
ATOM 4123 C CA . SER A 1 559 ? -41.600 -15.154 55.593 1.00 53.50 559 SER A CA 1
ATOM 4124 C C . SER A 1 559 ? -42.617 -15.559 54.526 1.00 53.50 559 SER A C 1
ATOM 4126 O O . SER A 1 559 ? -42.291 -16.311 53.602 1.00 53.50 559 SER A O 1
ATOM 4128 N N . GLU A 1 560 ? -43.855 -15.078 54.665 1.00 45.00 560 GLU A N 1
ATOM 4129 C CA . GLU A 1 560 ? -44.986 -15.455 53.804 1.00 45.00 560 GLU A CA 1
ATOM 4130 C C . GLU A 1 560 ? -44.822 -15.008 52.334 1.00 45.00 560 GLU A C 1
ATOM 4132 O O . GLU A 1 560 ? -45.471 -15.569 51.457 1.00 45.00 560 GLU A O 1
ATOM 4137 N N . GLU A 1 561 ? -43.906 -14.078 52.033 1.00 54.12 561 GLU A N 1
ATOM 4138 C CA . GLU A 1 561 ? -43.735 -13.488 50.691 1.00 54.12 561 GLU A CA 1
ATOM 4139 C C . GLU A 1 561 ? -42.469 -13.928 49.928 1.00 54.12 561 GLU A C 1
ATOM 4141 O O . GLU A 1 561 ? -42.345 -13.627 48.743 1.00 54.12 561 GLU A O 1
ATOM 4146 N N . SER A 1 562 ? -41.516 -14.641 50.545 1.00 47.50 562 SER A N 1
ATOM 4147 C CA . SER A 1 562 ? -40.263 -15.049 49.860 1.00 47.50 562 SER A CA 1
ATOM 4148 C C . SER A 1 562 ? -39.876 -16.526 49.990 1.00 47.50 562 SER A C 1
ATOM 4150 O O . SER A 1 562 ? -38.856 -16.943 49.445 1.00 47.50 562 SER A O 1
ATOM 4152 N N . GLY A 1 563 ? -40.707 -17.352 50.629 1.00 51.22 563 GLY A N 1
ATOM 4153 C CA . GLY A 1 563 ? -40.431 -18.780 50.796 1.00 51.22 563 GLY A CA 1
ATOM 4154 C C . GLY A 1 563 ? -39.309 -19.073 51.809 1.00 51.22 563 GLY A C 1
ATOM 4155 O O . GLY A 1 563 ? -38.586 -18.172 52.238 1.00 51.22 563 GLY A O 1
ATOM 4156 N N . PRO A 1 564 ? -39.180 -20.333 52.261 1.00 51.00 564 PRO A N 1
ATOM 4157 C CA . PRO A 1 564 ? -38.188 -20.706 53.262 1.00 51.00 564 PRO A CA 1
ATOM 4158 C C . PRO A 1 564 ? -36.770 -20.654 52.680 1.00 51.00 564 PRO A C 1
ATOM 4160 O O . PRO A 1 564 ? -36.481 -21.306 51.675 1.00 51.00 564 PRO A O 1
ATOM 4163 N N . ARG A 1 565 ? -35.868 -19.931 53.353 1.00 51.56 565 ARG A N 1
ATOM 4164 C CA . ARG A 1 565 ? -34.434 -19.908 53.047 1.00 51.56 565 ARG A CA 1
ATOM 4165 C C . ARG A 1 565 ? -33.649 -20.529 54.194 1.00 51.56 565 ARG A C 1
ATOM 4167 O O . ARG A 1 565 ? -33.862 -20.208 55.361 1.00 51.56 565 ARG A O 1
ATOM 4174 N N . ILE A 1 566 ? -32.723 -21.414 53.843 1.00 54.62 566 ILE A N 1
ATOM 4175 C CA . ILE A 1 566 ? -31.718 -21.954 54.755 1.00 54.62 566 ILE A CA 1
ATOM 4176 C C . ILE A 1 566 ? -30.360 -21.477 54.254 1.00 54.62 566 ILE A C 1
ATOM 4178 O O . ILE A 1 566 ? -29.973 -21.792 53.131 1.00 54.62 566 ILE A O 1
ATOM 4182 N N . ASP A 1 567 ? -29.643 -20.736 55.091 1.00 51.47 567 ASP A N 1
ATOM 4183 C CA . ASP A 1 567 ? -28.263 -20.335 54.843 1.00 51.47 567 ASP A CA 1
ATOM 4184 C C . ASP A 1 567 ? -27.313 -21.226 55.656 1.00 51.47 567 ASP A C 1
ATOM 4186 O O . ASP A 1 567 ? -27.493 -21.424 56.862 1.00 51.47 567 ASP A O 1
ATOM 4190 N N . TYR A 1 568 ? -26.304 -21.779 54.976 1.00 66.88 568 TYR A N 1
ATOM 4191 C CA . TYR A 1 568 ? -25.262 -22.628 55.554 1.00 66.88 568 TYR A CA 1
ATOM 4192 C C . TYR A 1 568 ? -23.909 -21.921 55.455 1.00 66.88 568 TYR A C 1
ATOM 4194 O O . TYR A 1 568 ? -23.362 -21.760 54.363 1.00 66.88 568 TYR A O 1
ATOM 4202 N N . GLY A 1 569 ? -23.374 -21.488 56.596 1.00 66.94 569 GLY A N 1
ATOM 4203 C CA . GLY A 1 569 ? -22.085 -20.803 56.686 1.00 66.94 569 GLY A CA 1
ATOM 4204 C C . GLY A 1 569 ? -21.020 -21.684 57.333 1.00 66.94 569 GLY A C 1
ATOM 4205 O O . GLY A 1 569 ? -21.250 -22.249 58.404 1.00 66.94 569 GLY A O 1
ATOM 4206 N N . VAL A 1 570 ? -19.839 -21.766 56.711 1.00 74.06 570 VAL A N 1
ATOM 4207 C CA . VAL A 1 570 ? -18.664 -22.467 57.254 1.00 74.06 570 VAL A CA 1
ATOM 4208 C C . VAL A 1 570 ? -17.505 -21.488 57.381 1.00 74.06 570 VAL A C 1
ATOM 4210 O O . VAL A 1 570 ? -17.084 -20.895 56.392 1.00 74.06 570 VAL A O 1
ATOM 4213 N N . MET A 1 571 ? -16.962 -21.348 58.590 1.00 72.12 571 MET A N 1
ATOM 4214 C CA . MET A 1 571 ? -15.780 -20.529 58.858 1.00 72.12 571 MET A CA 1
ATOM 4215 C C . MET A 1 571 ? -14.612 -21.453 59.211 1.00 72.12 571 MET A C 1
ATOM 4217 O O . MET A 1 571 ? -14.604 -22.064 60.281 1.00 72.12 571 MET A O 1
ATOM 4221 N N . ALA A 1 572 ? -13.664 -21.613 58.283 1.00 66.56 572 ALA A N 1
ATOM 4222 C CA . ALA A 1 572 ? -12.521 -22.515 58.420 1.00 66.56 572 ALA A CA 1
ATOM 4223 C C . ALA A 1 572 ? -11.340 -22.078 57.534 1.00 66.56 572 ALA A C 1
ATOM 4225 O O . ALA A 1 572 ? -11.545 -21.551 56.445 1.00 66.56 572 ALA A O 1
ATOM 4226 N N . ASN A 1 573 ? -10.102 -22.363 57.958 1.00 64.12 573 ASN A N 1
ATOM 4227 C CA . ASN A 1 573 ? -8.895 -22.146 57.142 1.00 64.12 573 ASN A CA 1
ATOM 4228 C C . ASN A 1 573 ? -8.833 -23.063 55.908 1.00 64.12 573 ASN A C 1
ATOM 4230 O O . ASN A 1 573 ? -8.173 -22.742 54.928 1.00 64.12 573 ASN A O 1
ATOM 4234 N N . SER A 1 574 ? -9.498 -24.218 55.963 1.00 58.16 574 SER A N 1
ATOM 4235 C CA . SER A 1 574 ? -9.706 -25.094 54.813 1.00 58.16 574 SER A CA 1
ATOM 4236 C C . SER A 1 574 ? -11.057 -25.790 54.950 1.00 58.16 574 SER A C 1
ATOM 4238 O O . SER A 1 574 ? -11.417 -26.236 56.040 1.00 58.16 574 SER A O 1
ATOM 4240 N N . PHE A 1 575 ? -11.798 -25.882 53.850 1.00 65.69 575 PHE A N 1
ATOM 4241 C CA . PHE A 1 575 ? -13.045 -26.635 53.753 1.00 65.69 575 PHE A CA 1
ATOM 4242 C C . PHE A 1 575 ? -12.845 -27.767 52.746 1.00 65.69 575 PHE A C 1
ATOM 4244 O O . PHE A 1 575 ? -12.411 -27.522 51.621 1.00 65.69 575 PHE A O 1
ATOM 4251 N N . TRP A 1 576 ? -13.115 -29.004 53.156 1.00 62.44 576 TRP A N 1
ATOM 4252 C CA . TRP A 1 576 ? -13.016 -30.181 52.302 1.00 62.44 576 TRP A CA 1
ATOM 4253 C C . TRP A 1 576 ? -14.111 -31.178 52.669 1.00 62.44 576 TRP A C 1
ATOM 4255 O O . TRP A 1 576 ? -14.449 -31.353 53.837 1.00 62.44 576 TRP A O 1
ATOM 4265 N N . ILE A 1 577 ? -14.655 -31.839 51.655 1.00 66.44 577 ILE A N 1
ATOM 4266 C CA . ILE A 1 577 ? -15.547 -32.986 51.804 1.00 66.44 577 ILE A CA 1
ATOM 4267 C C . ILE A 1 577 ? -14.702 -34.197 51.421 1.00 66.44 577 ILE A C 1
ATOM 4269 O O . ILE A 1 577 ? -14.144 -34.212 50.326 1.00 66.44 577 ILE A O 1
ATOM 4273 N N . ALA A 1 578 ? -14.559 -35.175 52.313 1.00 63.06 578 ALA A N 1
ATOM 4274 C CA . ALA A 1 578 ? -13.847 -36.413 52.004 1.00 63.06 578 ALA A CA 1
ATOM 4275 C C . ALA A 1 578 ? -14.569 -37.627 52.586 1.00 63.06 578 ALA A C 1
ATOM 4277 O O . ALA A 1 578 ? -15.463 -37.503 53.426 1.00 63.06 578 ALA A O 1
ATOM 4278 N N . ALA A 1 579 ? -14.179 -38.806 52.113 1.00 60.47 579 ALA A N 1
ATOM 4279 C CA . ALA A 1 579 ? -14.739 -40.057 52.583 1.00 60.47 579 ALA A CA 1
ATOM 4280 C C . ALA A 1 579 ? -14.292 -40.342 54.039 1.00 60.47 579 ALA A C 1
ATOM 4282 O O . ALA A 1 579 ? -13.164 -40.004 54.411 1.00 60.47 579 ALA A O 1
ATOM 4283 N N . PRO A 1 580 ? -15.138 -40.966 54.880 1.00 55.28 580 PRO A N 1
ATOM 4284 C CA . PRO A 1 580 ? -14.772 -41.332 56.249 1.00 55.28 580 PRO A CA 1
ATOM 4285 C C . PRO A 1 580 ? -13.522 -42.223 56.309 1.00 55.28 580 PRO A C 1
ATOM 4287 O O . PRO A 1 580 ? -13.299 -43.065 55.432 1.00 55.28 580 PRO A O 1
ATOM 4290 N N . ALA A 1 581 ? -12.724 -42.096 57.373 1.00 52.66 581 ALA A N 1
ATOM 4291 C CA . ALA A 1 581 ? -11.611 -43.010 57.625 1.00 52.66 581 ALA A CA 1
ATOM 4292 C C . ALA A 1 581 ? -12.124 -44.465 57.706 1.00 52.66 581 ALA A C 1
ATOM 4294 O O . ALA A 1 581 ? -13.041 -44.752 58.473 1.00 52.66 581 ALA A O 1
ATOM 4295 N N . GLY A 1 582 ? -11.552 -45.369 56.90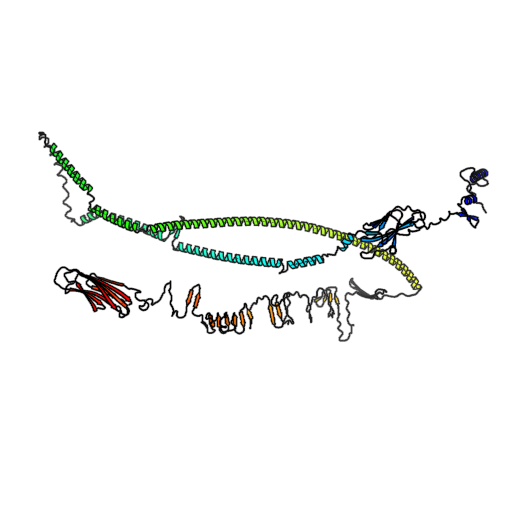0 1.00 61.16 582 GLY A N 1
ATOM 4296 C CA . GLY A 1 582 ? -12.003 -46.766 56.775 1.00 61.16 582 GLY A CA 1
ATOM 4297 C C . GLY A 1 582 ? -12.949 -47.052 55.599 1.00 61.16 582 GLY A C 1
ATOM 4298 O O . GLY A 1 582 ? -13.517 -48.140 55.531 1.00 61.16 582 GLY A O 1
ATOM 4299 N N . SER A 1 583 ? -13.127 -46.101 54.677 1.00 65.31 583 SER A N 1
ATOM 4300 C CA . SER A 1 583 ? -13.965 -46.292 53.486 1.00 65.31 583 SER A CA 1
ATOM 4301 C C . SER A 1 583 ? -13.482 -47.464 52.593 1.00 65.31 583 SER A C 1
ATOM 4303 O O . SER A 1 583 ? -12.270 -47.666 52.481 1.00 65.31 583 SER A O 1
ATOM 4305 N N . PRO A 1 584 ? -14.395 -48.242 51.962 1.00 58.69 584 PRO A N 1
ATOM 4306 C CA . PRO A 1 584 ? -14.062 -49.444 51.182 1.00 58.69 584 PRO A CA 1
ATOM 4307 C C . PRO A 1 584 ? -13.061 -49.213 50.037 1.00 58.69 584 PRO A C 1
ATOM 4309 O O . PRO A 1 584 ? -12.943 -48.114 49.503 1.00 58.69 584 PRO A O 1
ATOM 4312 N N . VAL A 1 585 ? -12.376 -50.270 49.588 1.00 52.06 585 VAL A N 1
ATOM 4313 C CA . VAL A 1 585 ? -11.473 -50.204 48.423 1.00 52.06 585 VAL A CA 1
ATOM 4314 C C . VAL A 1 585 ? -12.248 -49.696 47.197 1.00 52.06 585 VAL A C 1
ATOM 4316 O O . VAL A 1 585 ? -13.201 -50.338 46.763 1.00 52.06 585 VAL A O 1
ATOM 4319 N N . GLY A 1 586 ? -11.850 -48.537 46.659 1.00 58.81 586 GLY A N 1
ATOM 4320 C CA . GLY A 1 586 ? -12.473 -47.902 45.488 1.00 58.81 586 GLY A CA 1
ATOM 4321 C C . GLY A 1 586 ? -13.076 -46.512 45.730 1.00 58.81 586 GLY A C 1
ATOM 4322 O O . GLY A 1 586 ? -13.342 -45.808 44.759 1.00 58.81 586 GLY A O 1
ATOM 4323 N N . VAL A 1 587 ? -13.242 -46.065 46.984 1.00 54.12 587 VAL A N 1
ATOM 4324 C CA . VAL A 1 587 ? -13.589 -44.659 47.275 1.00 54.12 587 VAL A CA 1
ATOM 4325 C C . VAL A 1 587 ? -12.306 -43.846 47.410 1.00 54.12 587 VAL A C 1
ATOM 4327 O O . VAL A 1 587 ? -11.571 -43.966 48.389 1.00 54.12 587 VAL A O 1
ATOM 4330 N N . SER A 1 588 ? -12.009 -43.047 46.385 1.00 54.53 588 SER A N 1
ATOM 4331 C CA . SER A 1 588 ? -10.825 -42.190 46.370 1.00 54.53 588 SER A CA 1
ATOM 4332 C C . SER A 1 588 ? -10.981 -41.065 47.398 1.00 54.53 588 SER A C 1
ATOM 4334 O O . SER A 1 588 ? -11.994 -40.364 47.406 1.00 54.53 588 SER A O 1
ATOM 4336 N N . ASN A 1 589 ? -9.987 -40.884 48.272 1.00 55.00 589 ASN A N 1
ATOM 4337 C CA . ASN A 1 589 ? -9.961 -39.835 49.297 1.00 55.00 589 ASN A CA 1
ATOM 4338 C C . ASN A 1 589 ? -9.590 -38.474 48.670 1.00 55.00 589 ASN A C 1
ATOM 4340 O O . ASN A 1 589 ? -8.572 -37.869 49.003 1.00 55.00 589 ASN A O 1
ATOM 4344 N N . VAL A 1 590 ? -10.373 -38.046 47.680 1.00 57.91 590 VAL A N 1
ATOM 4345 C CA . VAL A 1 590 ? -10.128 -36.851 46.861 1.00 57.91 590 VAL A CA 1
ATOM 4346 C C . VAL A 1 590 ? -10.822 -35.658 47.499 1.00 57.91 590 VAL A C 1
ATOM 4348 O O . VAL A 1 590 ? -11.966 -35.763 47.931 1.00 57.91 590 VAL A O 1
ATOM 4351 N N . LYS A 1 591 ? -10.135 -34.512 47.535 1.00 65.00 591 LYS A N 1
ATOM 4352 C CA . LYS A 1 591 ? -10.729 -33.211 47.863 1.00 65.00 591 LYS A CA 1
ATOM 4353 C C . LYS A 1 591 ? -11.251 -32.590 46.555 1.00 65.00 591 LYS A C 1
ATOM 4355 O O . LYS A 1 591 ? -10.432 -32.071 45.800 1.00 65.00 591 LYS A O 1
ATOM 4360 N N . PRO A 1 592 ? -12.561 -32.651 46.245 1.00 64.38 592 PRO A N 1
ATOM 4361 C CA . PRO A 1 592 ? -13.077 -32.312 44.912 1.00 64.38 592 PRO A CA 1
ATOM 4362 C C . PRO A 1 592 ? -12.890 -30.835 44.532 1.00 64.38 592 PRO A C 1
ATOM 4364 O O . PRO A 1 592 ? -12.663 -30.529 43.366 1.00 64.38 592 PRO A O 1
ATOM 4367 N N . PHE A 1 593 ? -12.918 -29.924 45.508 1.00 70.62 593 PHE A N 1
ATOM 4368 C CA . PHE A 1 593 ? -12.370 -28.580 45.358 1.00 70.62 593 PHE A CA 1
ATOM 4369 C C . PHE A 1 593 ? -11.700 -28.139 46.661 1.00 70.62 593 PHE A C 1
ATOM 4371 O O . PHE A 1 593 ? -12.133 -28.506 47.753 1.00 70.62 593 PHE A O 1
ATOM 4378 N N . THR A 1 594 ? -10.613 -27.382 46.557 1.00 74.44 594 THR A N 1
ATOM 4379 C CA . THR A 1 594 ? -9.907 -26.769 47.689 1.00 74.44 594 THR A CA 1
ATOM 4380 C C . THR A 1 594 ? -9.720 -25.289 47.400 1.00 74.44 594 THR A C 1
ATOM 4382 O O . THR A 1 594 ? -9.242 -24.925 46.329 1.00 74.44 594 THR A O 1
ATOM 4385 N N . VAL A 1 595 ? -10.077 -24.439 48.361 1.00 76.19 595 VAL A N 1
ATOM 4386 C CA . VAL A 1 595 ? -9.774 -23.005 48.320 1.00 76.19 595 VAL A CA 1
ATOM 4387 C C . VAL A 1 595 ? -8.503 -22.771 49.125 1.00 76.19 595 VAL A C 1
ATOM 4389 O O . VAL A 1 595 ? -8.466 -23.069 50.318 1.00 76.19 595 VAL A O 1
ATOM 4392 N N . GLN A 1 596 ? -7.466 -22.254 48.475 1.00 79.94 596 GLN A N 1
ATOM 4393 C CA . GLN A 1 596 ? -6.260 -21.766 49.135 1.00 79.94 596 GLN A CA 1
ATOM 4394 C C . GLN A 1 596 ? -6.338 -20.245 49.193 1.00 79.94 596 GLN A C 1
ATOM 4396 O O . GLN A 1 596 ? -6.407 -19.586 48.161 1.00 79.94 596 GLN A O 1
ATOM 4401 N N . THR A 1 597 ? -6.379 -19.676 50.392 1.00 77.50 597 THR A N 1
ATOM 4402 C CA . THR A 1 597 ? -6.515 -18.222 50.587 1.00 77.50 597 THR A CA 1
ATOM 4403 C C . THR A 1 597 ? -5.170 -17.496 50.629 1.00 77.50 597 THR A C 1
ATOM 4405 O O . THR A 1 597 ? -5.134 -16.270 50.590 1.00 77.50 597 THR A O 1
ATOM 4408 N N . THR A 1 598 ? -4.064 -18.241 50.666 1.00 81.44 598 THR A N 1
ATOM 4409 C CA . THR A 1 598 ? -2.685 -17.750 50.587 1.00 81.44 598 THR A CA 1
ATOM 4410 C C . THR A 1 598 ? -1.864 -18.680 49.693 1.00 81.44 598 THR A C 1
ATOM 4412 O O . THR A 1 598 ? -2.235 -19.836 49.497 1.00 81.44 598 THR A O 1
ATOM 4415 N N . GLU A 1 599 ? -0.764 -18.179 49.133 1.00 84.94 599 GLU A N 1
ATOM 4416 C CA . GLU A 1 599 ? 0.206 -19.000 48.401 1.00 84.94 599 GLU A CA 1
ATOM 4417 C C . GLU A 1 599 ? 0.798 -20.084 49.319 1.00 84.94 599 GLU A C 1
ATOM 4419 O O . GLU A 1 599 ? 1.101 -19.820 50.485 1.00 84.94 599 GLU A O 1
ATOM 4424 N N . GLN A 1 600 ? 0.938 -21.309 48.811 1.00 77.88 600 GLN A N 1
ATOM 4425 C CA . GLN A 1 600 ? 1.469 -22.460 49.541 1.00 77.88 600 GLN A CA 1
ATOM 4426 C C . GLN A 1 600 ? 2.499 -23.204 48.694 1.00 77.88 600 GLN A C 1
ATOM 4428 O O . GLN A 1 600 ? 2.308 -23.395 47.499 1.00 77.88 600 GLN A O 1
ATOM 4433 N N . THR A 1 601 ? 3.555 -23.726 49.312 1.00 81.94 601 THR A N 1
ATOM 4434 C CA . THR A 1 601 ? 4.487 -24.640 48.636 1.00 81.94 601 THR A CA 1
ATOM 4435 C C . THR A 1 601 ? 4.090 -26.079 48.947 1.00 81.94 601 THR A C 1
ATOM 4437 O O . THR A 1 601 ? 4.344 -26.572 50.045 1.00 81.94 601 THR A O 1
ATOM 4440 N N . ILE A 1 602 ? 3.474 -26.770 47.988 1.00 74.81 602 ILE A N 1
ATOM 4441 C CA . ILE A 1 602 ? 3.076 -28.178 48.125 1.00 74.81 602 ILE A CA 1
ATOM 4442 C C . ILE A 1 602 ? 4.063 -29.027 47.323 1.00 74.81 602 ILE A C 1
ATOM 4444 O O . ILE A 1 602 ? 4.219 -28.834 46.121 1.00 74.81 602 ILE A O 1
ATOM 4448 N N . ASN A 1 603 ? 4.753 -29.964 47.982 1.00 71.88 603 ASN A N 1
ATOM 4449 C CA . ASN A 1 603 ? 5.759 -30.842 47.359 1.00 71.88 603 ASN A CA 1
ATOM 4450 C C . ASN A 1 603 ? 6.856 -30.091 46.567 1.00 71.88 603 ASN A C 1
ATOM 4452 O O . ASN A 1 603 ? 7.329 -30.575 45.543 1.00 71.88 603 ASN A O 1
ATOM 4456 N N . GLY A 1 604 ? 7.257 -28.899 47.027 1.00 78.62 604 GLY A N 1
ATOM 4457 C CA . GLY A 1 604 ? 8.292 -28.081 46.379 1.00 78.62 604 GLY A CA 1
ATOM 4458 C C . GLY A 1 604 ? 7.811 -27.227 45.199 1.00 78.62 604 GLY A C 1
ATOM 4459 O O . GLY A 1 604 ? 8.615 -26.498 44.626 1.00 78.62 604 GLY A O 1
ATOM 4460 N N . VAL A 1 605 ? 6.518 -27.272 44.858 1.00 74.06 605 VAL A N 1
ATOM 4461 C CA . VAL A 1 605 ? 5.903 -26.430 43.823 1.00 74.06 605 VAL A CA 1
ATOM 4462 C C . VAL A 1 605 ? 5.062 -25.344 44.490 1.00 74.06 605 VAL A C 1
ATOM 4464 O O . VAL A 1 605 ? 4.258 -25.632 45.377 1.00 74.06 605 VAL A O 1
ATOM 4467 N N . VAL A 1 606 ? 5.256 -24.093 44.069 1.00 84.00 606 VAL A N 1
ATOM 4468 C CA . VAL A 1 606 ? 4.460 -22.948 44.529 1.00 84.00 606 VAL A CA 1
ATOM 4469 C C . VAL A 1 606 ? 3.059 -23.035 43.925 1.00 84.00 606 VAL A C 1
ATOM 4471 O O . VAL A 1 606 ? 2.893 -23.057 42.707 1.00 84.00 606 VAL A O 1
ATOM 4474 N N . VAL A 1 607 ? 2.057 -23.088 44.795 1.00 82.50 607 VAL A N 1
ATOM 4475 C CA . VAL A 1 607 ? 0.628 -23.126 44.494 1.00 82.50 607 VAL A CA 1
ATOM 4476 C C . VAL A 1 607 ? 0.026 -21.795 44.962 1.00 82.50 607 VAL A C 1
ATOM 4478 O O . VAL A 1 607 ? -0.063 -21.560 46.166 1.00 82.50 607 VAL A O 1
ATOM 4481 N N . PRO A 1 608 ? -0.353 -20.887 44.048 1.00 86.88 608 PRO A N 1
ATOM 4482 C CA . PRO A 1 608 ? -0.927 -19.589 44.406 1.00 86.88 608 PRO A CA 1
ATOM 4483 C C . PRO A 1 608 ? -2.230 -19.688 45.215 1.00 86.88 608 PRO A C 1
ATOM 4485 O O . PRO A 1 608 ? -2.904 -20.719 45.218 1.00 86.88 608 PRO A O 1
ATOM 4488 N N . ALA A 1 609 ? -2.657 -18.587 45.833 1.00 84.44 609 ALA A N 1
ATOM 4489 C CA . ALA A 1 609 ? -4.024 -18.495 46.346 1.00 84.44 609 ALA A CA 1
ATOM 4490 C C . ALA A 1 609 ? -5.036 -18.677 45.193 1.00 84.44 609 ALA A C 1
ATOM 4492 O O . ALA A 1 609 ? -4.879 -18.085 44.124 1.00 84.44 609 ALA A O 1
ATOM 4493 N N . GLY A 1 610 ? -6.065 -19.504 45.384 1.00 84.38 610 GLY A N 1
ATOM 4494 C CA . GLY A 1 610 ? -7.045 -19.823 44.347 1.00 84.38 610 GLY A CA 1
ATOM 4495 C C . GLY A 1 610 ? -7.939 -21.019 44.671 1.00 84.38 610 GLY A C 1
ATOM 4496 O O . GLY A 1 610 ? -7.819 -21.652 45.722 1.00 84.38 610 GLY A O 1
ATOM 4497 N N . VAL A 1 611 ? -8.853 -21.327 43.748 1.00 83.62 611 VAL A N 1
ATOM 4498 C CA . VAL A 1 611 ? -9.702 -22.525 43.794 1.00 83.62 611 VAL A CA 1
ATOM 4499 C C . VAL A 1 611 ? -9.068 -23.606 42.924 1.00 83.62 611 VAL A C 1
ATOM 4501 O O . VAL A 1 611 ? -8.830 -23.388 41.739 1.00 83.62 611 VAL A O 1
ATOM 4504 N N . TYR A 1 612 ? -8.820 -24.772 43.510 1.00 82.69 612 TYR A N 1
ATOM 4505 C CA . TYR A 1 612 ? -8.198 -25.919 42.852 1.00 82.69 612 TYR A CA 1
ATOM 4506 C C . TYR A 1 612 ? -9.161 -27.092 42.816 1.00 82.69 612 TYR A C 1
ATOM 4508 O O . TYR A 1 612 ? -9.847 -27.357 43.803 1.00 82.69 612 TYR A O 1
ATOM 4516 N N . MET A 1 613 ? -9.187 -27.803 41.694 1.00 81.56 613 MET A N 1
ATOM 4517 C CA . MET A 1 613 ? -10.026 -28.977 41.462 1.00 81.56 613 MET A CA 1
ATOM 4518 C C . MET A 1 613 ? -9.182 -30.025 40.732 1.00 81.56 613 MET A C 1
ATOM 4520 O O . MET A 1 613 ? -8.385 -29.660 39.871 1.00 81.56 613 MET A O 1
ATOM 4524 N N . ASP A 1 614 ? -9.353 -31.303 41.067 1.00 76.75 614 ASP A N 1
ATOM 4525 C CA . ASP A 1 614 ? -8.685 -32.412 40.364 1.00 76.75 614 ASP A CA 1
ATOM 4526 C C . ASP A 1 614 ? -9.353 -32.686 39.000 1.00 76.75 614 ASP A C 1
ATOM 4528 O O . ASP A 1 614 ? -8.688 -32.840 37.980 1.00 76.75 614 ASP A O 1
ATOM 4532 N N . ALA A 1 615 ? -10.691 -32.639 38.964 1.00 79.25 615 ALA A N 1
ATOM 4533 C CA . ALA A 1 615 ? -11.502 -32.675 37.749 1.00 79.25 615 ALA A CA 1
ATOM 4534 C C . ALA A 1 615 ? -12.816 -31.902 37.953 1.00 79.25 615 ALA A C 1
ATOM 4536 O O . ALA A 1 615 ? -13.350 -31.850 39.063 1.00 79.25 615 ALA A O 1
ATOM 4537 N N . ALA A 1 616 ? -13.367 -31.334 36.878 1.00 81.06 616 ALA A N 1
ATOM 4538 C CA . ALA A 1 616 ? -14.660 -30.655 36.891 1.00 81.06 616 ALA A CA 1
ATOM 4539 C C . ALA A 1 616 ? -15.482 -31.027 35.647 1.00 81.06 616 ALA A C 1
ATOM 4541 O O . ALA A 1 616 ? -14.987 -30.948 34.525 1.00 81.06 616 ALA A O 1
ATOM 4542 N N . TYR A 1 617 ? -16.750 -31.392 35.848 1.00 83.94 617 TYR A N 1
ATOM 4543 C CA . TYR A 1 617 ? -17.731 -31.575 34.775 1.00 83.94 617 TYR A CA 1
ATOM 4544 C C . TYR A 1 617 ? -18.641 -30.352 34.752 1.00 83.94 617 TYR A C 1
ATOM 4546 O O . TYR A 1 617 ? -19.496 -30.195 35.623 1.00 83.94 617 TYR A O 1
ATOM 4554 N N . ILE A 1 618 ? -18.430 -29.460 33.788 1.00 84.69 618 ILE A N 1
ATOM 4555 C CA . ILE A 1 618 ? -19.141 -28.183 33.717 1.00 84.69 618 ILE A CA 1
ATOM 4556 C C . ILE A 1 618 ? -19.993 -28.166 32.452 1.00 84.69 618 ILE A C 1
ATOM 4558 O O . ILE A 1 618 ? -19.468 -28.314 31.354 1.00 84.69 618 ILE A O 1
ATOM 4562 N N . ASN A 1 619 ? -21.304 -27.964 32.606 1.00 88.44 619 ASN A N 1
ATOM 4563 C CA . ASN A 1 619 ? -22.228 -27.899 31.471 1.00 88.44 619 ASN A CA 1
ATOM 4564 C C . ASN A 1 619 ? -21.966 -26.667 30.585 1.00 88.44 619 ASN A C 1
ATOM 4566 O O . ASN A 1 619 ? -21.949 -26.778 29.368 1.00 88.44 619 ASN A O 1
ATOM 4570 N N . ASN A 1 620 ? -21.733 -25.501 31.204 1.00 84.81 620 ASN A N 1
ATOM 4571 C CA . ASN A 1 620 ? -21.383 -24.251 30.526 1.00 84.81 620 ASN A CA 1
ATOM 4572 C C . ASN A 1 620 ? -20.333 -23.484 31.330 1.00 84.81 620 ASN A C 1
ATOM 4574 O O . ASN A 1 620 ? -20.533 -23.205 32.512 1.00 84.81 620 ASN A O 1
ATOM 4578 N N . VAL A 1 621 ? -19.240 -23.101 30.676 1.00 88.25 621 VAL A N 1
ATOM 4579 C CA . VAL A 1 621 ? -18.195 -22.257 31.263 1.00 88.25 621 VAL A CA 1
ATOM 4580 C C . VAL A 1 621 ? -18.304 -20.863 30.645 1.00 88.25 621 VAL A C 1
ATOM 4582 O O . VAL A 1 621 ? -18.168 -20.718 29.436 1.00 88.25 621 VAL A O 1
ATOM 4585 N N . THR A 1 622 ? -18.537 -19.834 31.464 1.00 89.44 622 THR A N 1
ATOM 4586 C CA . THR A 1 622 ? -18.424 -18.418 31.062 1.00 89.44 622 THR A CA 1
ATOM 4587 C C . THR A 1 622 ? -17.259 -17.806 31.824 1.00 89.44 622 THR A C 1
ATOM 4589 O O . THR A 1 622 ? -17.304 -17.711 33.047 1.00 89.44 622 THR A O 1
ATOM 4592 N N . VAL A 1 623 ? -16.195 -17.430 31.118 1.00 88.12 623 VAL A N 1
ATOM 4593 C CA . VAL A 1 623 ? -14.980 -16.854 31.709 1.00 88.12 623 VAL A CA 1
ATOM 4594 C C . VAL A 1 623 ? -14.483 -15.705 30.843 1.00 88.12 623 VAL A C 1
ATOM 4596 O O . VAL A 1 623 ? -14.561 -15.780 29.620 1.00 88.12 623 VAL A O 1
ATOM 4599 N N . LEU A 1 624 ? -13.953 -14.653 31.471 1.00 87.81 624 LEU A N 1
ATOM 4600 C CA . LEU A 1 624 ? -13.355 -13.524 30.750 1.00 87.81 624 LEU A CA 1
ATOM 4601 C C . LEU A 1 624 ? -11.982 -13.899 30.163 1.00 87.81 624 LEU A C 1
ATOM 4603 O O . LEU A 1 624 ? -11.678 -13.557 29.026 1.00 87.81 624 LEU A O 1
ATOM 4607 N N . PHE A 1 625 ? -11.176 -14.652 30.925 1.00 81.69 625 PHE A N 1
ATOM 4608 C CA . PHE A 1 625 ? -9.864 -15.152 30.509 1.00 81.69 625 PHE A CA 1
ATOM 4609 C C . PHE A 1 625 ? -9.666 -16.603 30.968 1.00 81.69 625 PHE A C 1
ATOM 4611 O O . PHE A 1 625 ? -9.621 -16.876 32.166 1.00 81.69 625 PHE A O 1
ATOM 4618 N N . GLY A 1 626 ? -9.519 -17.531 30.018 1.00 85.81 626 GLY A N 1
ATOM 4619 C CA . GLY A 1 626 ? -9.161 -18.927 30.281 1.00 85.81 626 GLY A CA 1
ATOM 4620 C C . GLY A 1 626 ? -7.711 -19.203 29.886 1.00 85.81 626 GLY A C 1
ATOM 4621 O O . GLY A 1 626 ? -7.326 -18.951 28.746 1.00 85.81 626 GLY A O 1
ATOM 4622 N N . ARG A 1 627 ? -6.900 -19.723 30.811 1.00 86.25 627 ARG A N 1
ATOM 4623 C CA . ARG A 1 627 ? -5.542 -20.212 30.525 1.00 86.25 627 ARG A CA 1
ATOM 4624 C C . ARG A 1 627 ? -5.531 -21.728 30.665 1.00 86.25 627 ARG A C 1
ATOM 4626 O O . ARG A 1 627 ? -5.837 -22.241 31.736 1.00 86.25 627 ARG A O 1
ATOM 4633 N N . PHE A 1 628 ? -5.160 -22.426 29.599 1.00 85.69 628 PHE A N 1
ATOM 4634 C CA . PHE A 1 628 ? -5.082 -23.885 29.568 1.00 85.69 628 PHE A CA 1
ATOM 4635 C C . PHE A 1 628 ? -3.647 -24.302 29.251 1.00 85.69 628 PHE A C 1
ATOM 4637 O O . PHE A 1 628 ? -3.063 -23.788 28.301 1.00 85.69 628 PHE A O 1
ATOM 4644 N N . GLY A 1 629 ? -3.077 -25.232 30.023 1.00 85.69 629 GLY A N 1
ATOM 4645 C CA . GLY A 1 629 ? -1.785 -25.837 29.670 1.00 85.69 629 GLY A CA 1
ATOM 4646 C C . GLY A 1 629 ? -1.900 -26.739 28.436 1.00 85.69 629 GLY A C 1
ATOM 4647 O O . GLY A 1 629 ? -1.052 -26.723 27.552 1.00 85.69 629 GLY A O 1
ATOM 4648 N N . THR A 1 630 ? -2.990 -27.502 28.344 1.00 83.69 630 THR A N 1
ATOM 4649 C CA . THR A 1 630 ? -3.379 -28.287 27.166 1.00 83.69 630 THR A CA 1
ATOM 4650 C C . THR A 1 630 ? -4.898 -28.266 27.066 1.00 83.69 630 THR A C 1
ATOM 4652 O O . THR A 1 630 ? -5.580 -28.461 28.070 1.00 83.69 630 THR A O 1
ATOM 4655 N N . LEU A 1 631 ? -5.428 -28.017 25.868 1.00 88.00 631 LEU A N 1
ATOM 4656 C CA . LEU A 1 631 ? -6.859 -28.085 25.584 1.00 88.00 631 LEU A CA 1
ATOM 4657 C C . LEU A 1 631 ? -7.126 -29.300 24.694 1.00 88.00 631 LEU A C 1
ATOM 4659 O O . LEU A 1 631 ? -6.679 -29.338 23.551 1.00 88.00 631 LEU A O 1
ATOM 4663 N N . LEU A 1 632 ? -7.864 -30.276 25.219 1.00 88.25 632 LEU A N 1
ATOM 4664 C CA . LEU A 1 632 ? -8.428 -31.377 24.445 1.00 88.25 632 LEU A CA 1
ATOM 4665 C C . LEU A 1 632 ? -9.922 -31.094 24.269 1.00 88.25 632 LEU A C 1
ATOM 4667 O O . LEU A 1 632 ? -10.657 -31.052 25.252 1.00 88.25 632 LEU A O 1
ATOM 4671 N N . ALA A 1 633 ? -10.360 -30.854 23.036 1.00 86.62 633 ALA A N 1
ATOM 4672 C CA . ALA A 1 633 ? -11.751 -30.543 22.728 1.00 86.62 633 ALA A CA 1
ATOM 4673 C C . ALA A 1 633 ? -12.147 -31.166 21.386 1.00 86.62 633 ALA A C 1
ATOM 4675 O O . ALA A 1 633 ? -11.405 -31.041 20.413 1.00 86.62 633 ALA A O 1
ATOM 4676 N N . ASP A 1 634 ? -13.334 -31.775 21.319 1.00 88.31 634 ASP A N 1
ATOM 4677 C CA . ASP A 1 634 ? -13.865 -32.347 20.071 1.00 88.31 634 ASP A CA 1
ATOM 4678 C C . ASP A 1 634 ? -14.211 -31.259 19.044 1.00 88.31 634 ASP A C 1
ATOM 4680 O O . ASP A 1 634 ? -14.046 -31.437 17.837 1.00 88.31 634 ASP A O 1
ATOM 4684 N N . LYS A 1 635 ? -14.702 -30.106 19.518 1.00 85.06 635 LYS A N 1
ATOM 4685 C CA . LYS A 1 635 ? -15.056 -28.954 18.687 1.00 85.06 635 LYS A CA 1
ATOM 4686 C C . LYS A 1 635 ? -14.750 -27.653 19.417 1.00 85.06 635 LYS A C 1
ATOM 4688 O O . LYS A 1 635 ? -15.179 -27.454 20.548 1.00 85.06 635 LYS A O 1
ATOM 4693 N N . ILE A 1 636 ? -14.077 -26.737 18.725 1.00 88.00 636 ILE A N 1
ATOM 4694 C CA . ILE A 1 636 ? -13.852 -25.361 19.175 1.00 88.00 636 ILE A CA 1
ATOM 4695 C C . ILE A 1 636 ? -14.565 -24.434 18.189 1.00 88.00 636 ILE A C 1
ATOM 4697 O O . ILE A 1 636 ? -14.304 -24.481 16.988 1.00 88.00 636 ILE A O 1
ATOM 4701 N N . GLN A 1 637 ? -15.483 -23.603 18.684 1.00 86.62 637 GLN A N 1
ATOM 4702 C CA . GLN A 1 637 ? -16.092 -22.514 17.917 1.00 86.62 637 GLN A CA 1
ATOM 4703 C C . GLN A 1 637 ? -15.588 -21.194 18.490 1.00 86.62 637 GLN A C 1
ATOM 4705 O O . GLN A 1 637 ? -15.838 -20.891 19.651 1.00 86.62 637 GLN A O 1
ATOM 4710 N N . ALA A 1 638 ? -14.868 -20.424 17.681 1.00 82.69 638 ALA A N 1
ATOM 4711 C CA . ALA A 1 638 ? -14.333 -19.127 18.069 1.00 82.69 638 ALA A CA 1
ATOM 4712 C C . ALA A 1 638 ? -14.663 -18.099 16.986 1.00 82.69 638 ALA A C 1
ATOM 4714 O O . ALA A 1 638 ? -14.517 -18.387 15.799 1.00 82.69 638 ALA A O 1
ATOM 4715 N N . THR A 1 639 ? -15.085 -16.901 17.394 1.00 81.25 639 THR A N 1
ATOM 4716 C CA . THR A 1 639 ? -15.311 -15.775 16.471 1.00 81.25 639 THR A CA 1
ATOM 4717 C C . THR A 1 639 ? -13.998 -15.312 15.839 1.00 81.25 639 THR A C 1
ATOM 4719 O O . THR A 1 639 ? -13.955 -15.003 14.653 1.00 81.25 639 THR A O 1
ATOM 4722 N N . ALA A 1 640 ? -12.917 -15.308 16.622 1.00 75.19 640 ALA A N 1
ATOM 4723 C CA . ALA A 1 640 ? -11.560 -15.061 16.160 1.00 75.19 640 ALA A CA 1
ATOM 4724 C C . ALA A 1 640 ? -10.567 -15.852 17.020 1.00 75.19 640 ALA A C 1
ATOM 4726 O O . ALA A 1 640 ? -10.731 -15.956 18.236 1.00 75.19 640 ALA A O 1
ATOM 4727 N N . ILE A 1 641 ? -9.520 -16.379 16.390 1.00 81.19 641 ILE A N 1
ATOM 4728 C CA . ILE A 1 641 ? -8.335 -16.899 17.072 1.00 81.19 641 ILE A CA 1
ATOM 4729 C C . ILE A 1 641 ? -7.185 -15.991 16.642 1.00 81.19 641 ILE A C 1
ATOM 4731 O O . ILE A 1 641 ? -6.664 -16.127 15.538 1.00 81.19 641 ILE A O 1
ATOM 4735 N N . SER A 1 642 ? -6.828 -15.024 17.489 1.00 78.00 642 SER A N 1
ATOM 4736 C CA . SER A 1 642 ? -5.637 -14.201 17.266 1.00 78.00 642 SER A CA 1
ATOM 4737 C C . SER A 1 642 ? -4.414 -15.032 17.636 1.00 78.00 642 SER A C 1
ATOM 4739 O O . SER A 1 642 ? -4.130 -15.242 18.814 1.00 78.00 642 SER A O 1
ATOM 4741 N N . ALA A 1 643 ? -3.733 -15.582 16.636 1.00 63.88 643 ALA A N 1
ATOM 4742 C CA . ALA A 1 643 ? -2.561 -16.412 16.853 1.00 63.88 643 ALA A CA 1
ATOM 4743 C C . ALA A 1 643 ? -1.455 -16.022 15.878 1.00 63.88 643 ALA A C 1
ATOM 4745 O O . ALA A 1 643 ? -1.552 -16.258 14.679 1.00 63.88 643 ALA A O 1
ATOM 4746 N N . SER A 1 644 ? -0.365 -15.487 16.420 1.00 68.81 644 SER A N 1
ATOM 4747 C CA . SER A 1 644 ? 0.905 -15.374 15.701 1.00 68.81 644 SER A CA 1
ATOM 4748 C C . SER A 1 644 ? 1.590 -16.735 15.510 1.00 68.81 644 SER A C 1
ATOM 4750 O O . SER A 1 644 ? 2.476 -16.862 14.672 1.00 68.81 644 SER A O 1
ATOM 4752 N N . GLN A 1 645 ? 1.192 -17.755 16.285 1.00 61.28 645 GLN A N 1
ATOM 4753 C CA . GLN A 1 645 ? 1.870 -19.054 16.385 1.00 61.28 645 GLN A CA 1
ATOM 4754 C C . GLN A 1 645 ? 0.926 -20.262 16.233 1.00 61.28 645 GLN A C 1
ATOM 4756 O O . GLN A 1 645 ? 1.233 -21.343 16.741 1.00 61.28 645 GLN A O 1
ATOM 4761 N N . LEU A 1 646 ? -0.227 -20.122 15.556 1.00 78.56 646 LEU A N 1
ATOM 4762 C CA . LEU A 1 646 ? -1.093 -21.281 15.294 1.00 78.56 646 LEU A CA 1
ATOM 4763 C C . LEU A 1 646 ? -0.313 -22.318 14.475 1.00 78.56 646 LEU A C 1
ATOM 4765 O O . LEU A 1 646 ? -0.070 -22.134 13.287 1.00 78.56 646 LEU A O 1
ATOM 4769 N N . THR A 1 647 ? 0.067 -23.412 15.129 1.00 70.06 647 THR A N 1
ATOM 4770 C CA . THR A 1 647 ? 0.817 -24.507 14.518 1.00 70.06 647 THR A CA 1
ATOM 4771 C C . THR A 1 647 ? -0.112 -25.705 14.410 1.00 70.06 647 THR A C 1
ATOM 4773 O O . THR A 1 647 ? -0.352 -26.410 15.388 1.00 70.06 647 THR A O 1
ATOM 4776 N N . ALA A 1 648 ? -0.667 -25.936 13.223 1.00 70.25 648 ALA A N 1
ATOM 4777 C CA . ALA A 1 648 ? -1.274 -27.221 12.907 1.00 70.25 648 ALA A CA 1
ATOM 4778 C C . ALA A 1 648 ? -0.124 -28.192 12.602 1.00 70.25 648 ALA A C 1
ATOM 4780 O O . ALA A 1 648 ? 0.674 -27.904 11.719 1.00 70.25 648 ALA A O 1
ATOM 4781 N N . GLY A 1 649 ? 0.018 -29.288 13.356 1.00 72.00 649 GLY A N 1
ATOM 4782 C CA . GLY A 1 649 ? 1.017 -30.334 13.077 1.00 72.00 649 GLY A CA 1
ATOM 4783 C C . GLY A 1 649 ? 0.718 -31.064 11.756 1.00 72.00 649 GLY A C 1
ATOM 4784 O O . GLY A 1 649 ? 0.654 -30.454 10.696 1.00 72.00 649 GLY A O 1
ATOM 4785 N N . ASN A 1 650 ? 0.444 -32.372 11.792 1.00 70.62 650 ASN A N 1
ATOM 4786 C CA . ASN A 1 650 ? -0.181 -33.058 10.646 1.00 70.62 650 ASN A CA 1
ATOM 4787 C C . ASN A 1 650 ? -1.704 -32.808 10.635 1.00 70.62 650 ASN A C 1
ATOM 4789 O O . ASN A 1 650 ? -2.507 -33.727 10.791 1.00 70.62 650 ASN A O 1
ATOM 4793 N N . GLY A 1 651 ? -2.099 -31.534 10.593 1.00 67.56 651 GLY A N 1
ATOM 4794 C CA . GLY A 1 651 ? -3.498 -31.127 10.678 1.00 67.56 651 GLY A CA 1
ATOM 4795 C C . GLY A 1 651 ? -4.229 -31.358 9.358 1.00 67.56 651 GLY A C 1
ATOM 4796 O O . GLY A 1 651 ? -3.912 -30.720 8.359 1.00 67.56 651 GLY A O 1
ATOM 4797 N N . VAL A 1 652 ? -5.240 -32.231 9.357 1.00 72.69 652 VAL A N 1
ATOM 4798 C CA . VAL A 1 652 ? -6.175 -32.357 8.231 1.00 72.69 652 VAL A CA 1
ATOM 4799 C C . VAL A 1 652 ? -7.190 -31.222 8.319 1.00 72.69 652 VAL A C 1
ATOM 4801 O O . VAL A 1 652 ? -7.966 -31.144 9.272 1.00 72.69 652 VAL A O 1
ATOM 4804 N N . ILE A 1 653 ? -7.209 -30.342 7.320 1.00 76.06 653 ILE A N 1
ATOM 4805 C CA . ILE A 1 653 ? -8.235 -29.305 7.212 1.00 76.06 653 ILE A CA 1
ATOM 4806 C C . ILE A 1 653 ? -9.459 -29.925 6.525 1.00 76.06 653 ILE A C 1
ATOM 4808 O O . ILE A 1 653 ? -9.456 -30.159 5.321 1.00 76.06 653 ILE A O 1
ATOM 4812 N N . GLY A 1 654 ? -10.511 -30.215 7.297 1.00 74.31 654 GLY A N 1
ATOM 4813 C CA . GLY A 1 654 ? -11.736 -30.842 6.775 1.00 74.31 654 GLY A CA 1
ATOM 4814 C C . GLY A 1 654 ? -12.618 -29.926 5.914 1.00 74.31 654 GLY A C 1
ATOM 4815 O O . GLY A 1 654 ? -13.565 -30.399 5.292 1.00 74.31 654 GLY A O 1
ATOM 4816 N N . GLY A 1 655 ? -12.331 -28.622 5.876 1.00 84.38 655 GLY A N 1
ATOM 4817 C CA . GLY A 1 655 ? -13.072 -27.622 5.106 1.00 84.38 655 GLY A CA 1
ATOM 4818 C C . GLY A 1 655 ? -12.161 -26.714 4.281 1.00 84.38 655 GLY A C 1
ATOM 4819 O O . GLY A 1 655 ? -10.945 -26.860 4.269 1.00 84.38 655 GLY A O 1
ATOM 4820 N N . THR A 1 656 ? -12.747 -25.757 3.572 1.00 89.50 656 THR A N 1
ATOM 4821 C CA . THR A 1 656 ? -11.986 -24.789 2.774 1.00 89.50 656 THR A CA 1
ATOM 4822 C C . THR A 1 656 ? -11.353 -23.718 3.662 1.00 89.50 656 THR A C 1
ATOM 4824 O O . THR A 1 656 ? -12.064 -23.040 4.406 1.00 89.50 656 THR A O 1
ATOM 4827 N N . LEU A 1 657 ? -10.042 -23.513 3.541 1.00 90.81 657 LEU A N 1
ATOM 4828 C CA . LEU A 1 657 ? -9.343 -22.376 4.139 1.00 90.81 657 LEU A CA 1
ATOM 4829 C C . LEU A 1 657 ? -9.346 -21.215 3.141 1.00 90.81 657 LEU A C 1
ATOM 4831 O O . LEU A 1 657 ? -8.930 -21.400 2.005 1.00 90.81 657 LEU A O 1
ATOM 4835 N N . LYS A 1 658 ? -9.817 -20.028 3.526 1.00 91.81 658 LYS A N 1
ATOM 4836 C CA . LYS A 1 658 ? -9.906 -18.874 2.617 1.00 91.81 658 LYS A CA 1
ATOM 4837 C C . LYS A 1 658 ? -9.703 -17.552 3.339 1.00 91.81 658 LYS A C 1
ATOM 4839 O O . LYS A 1 658 ? -9.971 -17.459 4.538 1.00 91.81 658 LYS A O 1
ATOM 4844 N N . SER A 1 659 ? -9.298 -16.524 2.602 1.00 92.94 659 SER A N 1
ATOM 4845 C CA . SER A 1 659 ? -9.325 -15.153 3.108 1.00 92.94 659 SER A CA 1
ATOM 4846 C C . SER A 1 659 ? -10.764 -14.660 3.298 1.00 92.94 659 SER A C 1
ATOM 4848 O O . SER A 1 659 ? -11.700 -15.120 2.638 1.00 92.94 659 SER A O 1
ATOM 4850 N N . SER A 1 660 ? -10.955 -13.694 4.200 1.00 90.38 660 SER A N 1
ATOM 4851 C CA . SER A 1 660 ? -12.274 -13.110 4.491 1.00 90.38 660 SER A CA 1
ATOM 4852 C C . SER A 1 660 ? -12.894 -12.394 3.285 1.00 90.38 660 SER A C 1
ATOM 4854 O O . SER A 1 660 ? -14.112 -12.390 3.137 1.00 90.38 660 SER A O 1
ATOM 4856 N N . ASN A 1 661 ? -12.064 -11.834 2.404 1.00 92.81 661 ASN A N 1
ATOM 4857 C CA . ASN A 1 661 ? -12.460 -11.136 1.181 1.00 92.81 661 ASN A CA 1
ATOM 4858 C C . ASN A 1 661 ? -12.488 -12.036 -0.070 1.00 92.81 661 ASN A C 1
ATOM 4860 O O . ASN A 1 661 ? -12.514 -11.512 -1.183 1.00 92.81 661 ASN A O 1
ATOM 4864 N N . TYR A 1 662 ? -12.424 -13.364 0.085 1.00 95.50 662 TYR A N 1
ATOM 4865 C CA . TYR A 1 662 ? -12.391 -14.266 -1.062 1.00 95.50 662 TYR A CA 1
ATOM 4866 C C . TYR A 1 662 ? -13.666 -14.163 -1.913 1.00 95.50 662 TYR A C 1
ATOM 4868 O O . TYR A 1 662 ? -14.773 -14.437 -1.440 1.00 95.50 662 TYR A O 1
ATOM 4876 N N . VAL A 1 663 ? -13.475 -13.836 -3.190 1.00 94.75 663 VAL A N 1
ATOM 4877 C CA . VAL A 1 663 ? -14.477 -13.854 -4.258 1.00 94.75 663 VAL A CA 1
ATOM 4878 C C . VAL A 1 663 ? -13.861 -14.611 -5.430 1.00 94.75 663 VAL A C 1
ATOM 4880 O O . VAL A 1 663 ? -12.828 -14.191 -5.953 1.00 94.75 663 VAL A O 1
ATOM 4883 N N . ALA A 1 664 ? -14.492 -15.714 -5.840 1.00 95.19 664 ALA A N 1
ATOM 4884 C CA . ALA A 1 664 ? -13.992 -16.572 -6.913 1.00 95.19 664 ALA A CA 1
ATOM 4885 C C . ALA A 1 664 ? -13.695 -15.772 -8.194 1.00 95.19 664 ALA A C 1
ATOM 4887 O O . ALA A 1 664 ? -14.515 -14.970 -8.643 1.00 95.19 664 ALA A O 1
ATOM 4888 N N . GLY A 1 665 ? -12.513 -15.986 -8.762 1.00 92.31 665 GLY A N 1
ATOM 4889 C CA . GLY A 1 665 ? -12.001 -15.333 -9.963 1.00 92.31 665 GLY A CA 1
ATOM 4890 C C . GLY A 1 665 ? -11.650 -13.851 -9.808 1.00 92.31 665 GLY A C 1
ATOM 4891 O O . GLY A 1 665 ? -11.273 -13.235 -10.801 1.00 92.31 665 GLY A O 1
ATOM 4892 N N . SER A 1 666 ? -11.789 -13.260 -8.615 1.00 93.62 666 SER A N 1
ATOM 4893 C CA . SER A 1 666 ? -11.703 -11.804 -8.436 1.00 93.62 666 SER A CA 1
ATOM 4894 C C . SER A 1 666 ? -10.775 -11.368 -7.308 1.00 93.62 666 SER A C 1
ATOM 4896 O O . SER A 1 666 ? -9.938 -10.492 -7.510 1.00 93.62 666 SER A O 1
ATOM 4898 N N . SER A 1 667 ? -10.946 -11.884 -6.090 1.00 95.31 667 SER A N 1
ATOM 4899 C CA . SER A 1 667 ? -10.260 -11.333 -4.913 1.00 95.31 667 SER A CA 1
ATOM 4900 C C . SER A 1 667 ? -9.976 -12.394 -3.864 1.00 95.31 667 SER A C 1
ATOM 4902 O O . SER A 1 667 ? -10.687 -13.391 -3.757 1.00 95.31 667 SER A O 1
ATOM 4904 N N . GLY A 1 668 ? -8.941 -12.155 -3.059 1.00 95.50 668 GLY A N 1
ATOM 4905 C CA . GLY A 1 668 ? -8.566 -13.035 -1.959 1.00 95.50 668 GLY A CA 1
ATOM 4906 C C . GLY A 1 668 ? -7.927 -14.350 -2.409 1.00 95.50 668 GLY A C 1
ATOM 4907 O O . GLY A 1 668 ? -7.348 -14.447 -3.493 1.00 95.50 668 GLY A O 1
ATOM 4908 N N . TRP A 1 669 ? -7.994 -15.355 -1.540 1.00 96.50 669 TRP A N 1
ATOM 4909 C CA . TRP A 1 669 ? -7.469 -16.691 -1.811 1.00 96.50 669 TRP A CA 1
ATOM 4910 C C . TRP A 1 669 ? -8.288 -17.780 -1.122 1.00 96.50 669 TRP A C 1
ATOM 4912 O O . TRP A 1 669 ? -8.959 -17.529 -0.120 1.00 96.50 669 TRP A O 1
ATOM 4922 N N . THR A 1 670 ? -8.216 -18.998 -1.652 1.00 95.31 670 THR A N 1
ATOM 4923 C CA . THR A 1 670 ? -8.853 -20.189 -1.093 1.00 95.31 670 THR A CA 1
ATOM 4924 C C . THR A 1 670 ? -8.003 -21.440 -1.324 1.00 95.31 670 THR A C 1
ATOM 4926 O O . THR A 1 670 ? -7.330 -21.570 -2.343 1.00 95.31 670 THR A O 1
ATOM 4929 N N . MET A 1 671 ? -8.045 -22.375 -0.381 1.00 93.88 671 MET A N 1
ATOM 4930 C CA . MET A 1 671 ? -7.426 -23.695 -0.427 1.00 93.88 671 MET A CA 1
ATOM 4931 C C . MET A 1 671 ? -8.470 -24.724 -0.008 1.00 93.88 671 MET A C 1
ATOM 4933 O O . MET A 1 671 ? -9.009 -24.671 1.102 1.00 93.88 671 MET A O 1
ATOM 4937 N N . ARG A 1 672 ? -8.788 -25.647 -0.908 1.00 91.19 672 ARG A N 1
ATOM 4938 C CA . ARG A 1 672 ? -9.870 -26.615 -0.740 1.00 91.19 672 ARG A CA 1
ATOM 4939 C C . ARG A 1 672 ? -9.321 -27.997 -0.360 1.00 91.19 672 ARG A C 1
ATOM 4941 O O . ARG A 1 672 ? -8.226 -28.355 -0.794 1.00 91.19 672 ARG A O 1
ATOM 4948 N N . PRO A 1 673 ? -10.093 -28.815 0.380 1.00 87.75 673 PRO A N 1
ATOM 4949 C CA . PRO A 1 673 ? -9.688 -30.180 0.735 1.00 87.75 673 PRO A CA 1
ATOM 4950 C C . PRO A 1 673 ? -9.488 -31.128 -0.459 1.00 87.75 673 PRO A C 1
ATOM 4952 O O . PRO A 1 673 ? -8.855 -32.166 -0.306 1.00 87.75 673 PRO A O 1
ATOM 4955 N N . ASP A 1 674 ? -10.014 -30.792 -1.642 1.00 88.62 674 ASP A N 1
ATOM 4956 C CA . ASP A 1 674 ? -9.833 -31.553 -2.888 1.00 88.62 674 ASP A CA 1
ATOM 4957 C C . ASP A 1 674 ? -8.506 -31.247 -3.612 1.00 88.62 674 ASP A C 1
ATOM 4959 O O . ASP A 1 674 ? -8.246 -31.795 -4.681 1.00 88.62 674 ASP A O 1
ATOM 4963 N N . GLY A 1 675 ? -7.657 -30.390 -3.032 1.00 87.62 675 GLY A N 1
ATOM 4964 C CA . GLY A 1 675 ? -6.342 -30.023 -3.564 1.00 87.62 675 GLY A CA 1
ATOM 4965 C C . GLY A 1 675 ? -6.348 -28.794 -4.475 1.00 87.62 675 GLY A C 1
ATOM 4966 O O . GLY A 1 675 ? -5.279 -28.335 -4.876 1.00 87.62 675 GLY A O 1
ATOM 4967 N N . MET A 1 676 ? -7.517 -28.224 -4.780 1.00 90.25 676 MET A N 1
ATOM 4968 C CA . MET A 1 676 ? -7.604 -26.984 -5.549 1.00 90.25 676 MET A CA 1
ATOM 4969 C C . MET A 1 676 ? -7.235 -25.782 -4.672 1.00 90.25 676 MET A C 1
ATOM 4971 O O . MET A 1 676 ? -7.776 -25.602 -3.579 1.00 90.25 676 MET A O 1
ATOM 4975 N N . ALA A 1 677 ? -6.359 -24.919 -5.180 1.00 93.88 677 ALA A N 1
ATOM 4976 C CA . ALA A 1 677 ? -6.024 -23.650 -4.551 1.00 93.88 677 ALA A CA 1
ATOM 4977 C C . ALA A 1 677 ? -6.143 -22.510 -5.566 1.00 93.88 677 ALA A C 1
ATOM 4979 O O . ALA A 1 677 ? -5.744 -22.649 -6.721 1.00 93.88 677 ALA A O 1
ATOM 4980 N N . GLU A 1 678 ? -6.690 -21.383 -5.131 1.00 95.31 678 GLU A N 1
ATOM 4981 C CA . GLU A 1 678 ? -6.851 -20.179 -5.939 1.00 95.31 678 GLU A CA 1
ATOM 4982 C C . GLU A 1 678 ? -6.307 -18.990 -5.154 1.00 95.31 678 GLU A C 1
ATOM 4984 O O . GLU A 1 678 ? -6.675 -18.777 -4.000 1.00 95.31 678 GLU A O 1
ATOM 4989 N N . PHE A 1 679 ? -5.440 -18.208 -5.789 1.00 95.69 679 PHE A N 1
ATOM 4990 C CA . PHE A 1 679 ? -4.839 -17.015 -5.209 1.00 95.69 679 PHE A CA 1
ATOM 4991 C C . PHE A 1 679 ? -4.980 -15.866 -6.204 1.00 95.69 679 PHE A C 1
ATOM 4993 O O . PHE A 1 679 ? -4.534 -15.990 -7.343 1.00 95.69 679 PHE A O 1
ATOM 5000 N N . SER A 1 680 ? -5.550 -14.736 -5.775 1.00 94.38 680 SER A N 1
ATOM 5001 C CA . SER A 1 680 ? -5.613 -13.518 -6.598 1.00 94.38 680 SER A CA 1
ATOM 5002 C C . SER A 1 680 ? -4.219 -12.963 -6.925 1.00 94.38 680 SER A C 1
ATOM 5004 O O . SER A 1 680 ? -4.035 -12.356 -7.977 1.00 94.38 680 SER A O 1
ATOM 5006 N N . GLY A 1 681 ? -3.236 -13.195 -6.051 1.00 90.25 681 GLY A N 1
ATOM 5007 C CA . GLY A 1 681 ? -1.825 -12.897 -6.278 1.00 90.25 681 GLY A CA 1
ATOM 5008 C C . GLY A 1 681 ? -0.945 -13.873 -5.501 1.00 90.25 681 GLY A C 1
ATOM 5009 O O . GLY A 1 681 ? -1.247 -14.205 -4.355 1.00 90.25 681 GLY A O 1
ATOM 5010 N N . VAL A 1 682 ? 0.132 -14.355 -6.126 1.00 92.62 682 VAL A N 1
ATOM 5011 C CA . VAL A 1 682 ? 1.061 -15.312 -5.511 1.00 92.62 682 VAL A CA 1
ATOM 5012 C C . VAL A 1 682 ? 2.500 -15.040 -5.952 1.00 92.62 682 VAL A C 1
ATOM 5014 O O . VAL A 1 682 ? 2.766 -14.816 -7.130 1.00 92.62 682 VAL A O 1
ATOM 5017 N N . ILE A 1 683 ? 3.438 -15.087 -5.003 1.00 91.00 683 ILE A N 1
ATOM 5018 C CA . ILE A 1 683 ? 4.882 -15.143 -5.267 1.00 91.00 683 ILE A CA 1
ATOM 5019 C C . ILE A 1 683 ? 5.362 -16.525 -4.826 1.00 91.00 683 ILE A C 1
ATOM 5021 O O . ILE A 1 683 ? 5.390 -16.821 -3.631 1.00 91.00 683 ILE A O 1
ATOM 5025 N N . VAL A 1 684 ? 5.747 -17.371 -5.782 1.00 92.50 684 VAL A N 1
ATOM 5026 C CA . VAL A 1 684 ? 6.283 -18.712 -5.507 1.00 92.50 684 VAL A CA 1
ATOM 5027 C C . VAL A 1 684 ? 7.807 -18.657 -5.544 1.00 92.50 684 VAL A C 1
ATOM 5029 O O . VAL A 1 684 ? 8.393 -18.250 -6.544 1.00 92.50 684 VAL A O 1
ATOM 5032 N N . ARG A 1 685 ? 8.463 -19.076 -4.458 1.00 93.81 685 ARG A N 1
ATOM 5033 C CA . ARG A 1 685 ? 9.917 -19.291 -4.427 1.00 93.81 685 ARG A CA 1
ATOM 5034 C C . ARG A 1 685 ? 10.194 -20.787 -4.568 1.00 93.81 685 ARG A C 1
ATOM 5036 O O . ARG A 1 685 ? 9.626 -21.576 -3.821 1.00 93.81 685 ARG A O 1
ATOM 5043 N N . GLY A 1 686 ? 11.071 -21.166 -5.495 1.00 94.00 686 GLY A N 1
ATOM 5044 C CA . GLY A 1 686 ? 11.397 -22.567 -5.789 1.00 94.00 686 GLY A CA 1
ATOM 5045 C C . GLY A 1 686 ? 10.874 -23.041 -7.149 1.00 94.00 686 GLY A C 1
ATOM 5046 O O . GLY A 1 686 ? 10.532 -22.232 -8.008 1.00 94.00 686 GLY A O 1
ATOM 5047 N N . THR A 1 687 ? 10.859 -24.363 -7.357 1.00 90.06 687 THR A N 1
ATOM 5048 C CA . THR A 1 687 ? 10.433 -24.991 -8.624 1.00 90.06 687 THR A CA 1
ATOM 5049 C C . THR A 1 687 ? 8.923 -25.211 -8.648 1.00 90.06 687 THR A C 1
ATOM 5051 O O . THR A 1 687 ? 8.358 -25.730 -7.688 1.00 90.06 687 THR A O 1
ATOM 5054 N N . ILE A 1 688 ? 8.284 -24.875 -9.770 1.00 90.44 688 ILE A N 1
ATOM 5055 C CA . ILE A 1 688 ? 6.878 -25.188 -10.039 1.00 90.44 688 ILE A CA 1
ATOM 5056 C C . ILE A 1 688 ? 6.824 -26.462 -10.887 1.00 90.44 688 ILE A C 1
ATOM 5058 O O . ILE A 1 688 ? 7.340 -26.485 -12.002 1.00 90.44 688 ILE A O 1
ATOM 5062 N N . TYR A 1 689 ? 6.175 -27.508 -10.375 1.00 88.06 689 TYR A N 1
ATOM 5063 C CA . TYR A 1 689 ? 5.858 -28.714 -11.142 1.00 88.06 689 TYR A CA 1
ATOM 5064 C C . TYR A 1 689 ? 4.433 -28.599 -11.683 1.00 88.06 689 TYR A C 1
ATOM 5066 O O . TYR A 1 689 ? 3.474 -28.592 -10.916 1.00 88.06 689 TYR A O 1
ATOM 5074 N N . SER A 1 690 ? 4.293 -28.495 -13.002 1.00 87.19 690 SER A N 1
ATOM 5075 C CA . SER A 1 690 ? 3.002 -28.384 -13.684 1.00 87.19 690 SER A CA 1
ATOM 5076 C C . SER A 1 690 ? 2.914 -29.446 -14.776 1.00 87.19 690 SER A C 1
ATOM 5078 O O . SER A 1 690 ? 3.792 -29.538 -15.630 1.00 87.19 690 SER A O 1
ATOM 5080 N N . THR A 1 691 ? 1.858 -30.260 -14.741 1.00 87.19 691 THR A N 1
ATOM 5081 C CA . THR A 1 691 ? 1.509 -31.189 -15.831 1.00 87.19 691 THR A CA 1
ATOM 5082 C C . THR A 1 691 ? 0.640 -30.514 -16.897 1.00 87.19 691 THR A C 1
ATOM 5084 O O . THR A 1 691 ? 0.644 -30.935 -18.054 1.00 87.19 691 THR A O 1
ATOM 5087 N N . ALA A 1 692 ? -0.083 -29.456 -16.513 1.00 90.00 692 ALA A N 1
ATOM 5088 C CA . ALA A 1 692 ? -0.822 -28.559 -17.391 1.00 90.00 692 ALA A CA 1
ATOM 5089 C C . ALA A 1 692 ? -1.034 -27.181 -16.729 1.00 90.00 692 ALA A C 1
ATOM 5091 O O . ALA A 1 692 ? -1.057 -27.076 -15.499 1.00 90.00 692 ALA A O 1
ATOM 5092 N N . GLY A 1 693 ? -1.219 -26.126 -17.526 1.00 91.88 693 GLY A N 1
ATOM 5093 C CA . GLY A 1 693 ? -1.514 -24.780 -17.020 1.00 91.88 693 GLY A CA 1
ATOM 5094 C C . GLY A 1 693 ? -1.434 -23.689 -18.086 1.00 91.88 693 GLY A C 1
ATOM 5095 O O . GLY A 1 693 ? -1.124 -23.966 -19.240 1.00 91.88 693 GLY A O 1
ATOM 5096 N N . THR A 1 694 ? -1.696 -22.437 -17.704 1.00 90.12 694 THR A N 1
ATOM 5097 C CA . THR A 1 694 ? -1.549 -21.269 -18.589 1.00 90.12 694 THR A CA 1
ATOM 5098 C C . THR A 1 694 ? -0.790 -20.139 -17.896 1.00 90.12 694 THR A C 1
ATOM 5100 O O . THR A 1 694 ? -1.176 -19.741 -16.799 1.00 90.12 694 THR A O 1
ATOM 5103 N N . ILE A 1 695 ? 0.243 -19.582 -18.536 1.00 90.00 695 ILE A N 1
ATOM 5104 C CA . ILE A 1 695 ? 1.020 -18.427 -18.047 1.00 90.00 695 ILE A CA 1
ATOM 5105 C C . ILE A 1 695 ? 1.026 -17.350 -19.131 1.00 90.00 695 ILE A C 1
ATOM 5107 O O . ILE A 1 695 ? 1.629 -17.543 -20.180 1.00 90.00 695 ILE A O 1
ATOM 5111 N N . GLY A 1 696 ? 0.347 -16.219 -18.910 1.00 89.25 696 GLY A N 1
ATOM 5112 C CA . GLY A 1 696 ? 0.371 -15.090 -19.855 1.00 89.25 696 GLY A CA 1
ATOM 5113 C C . GLY A 1 696 ? -0.057 -15.449 -21.288 1.00 89.25 696 GLY A C 1
ATOM 5114 O O . GLY A 1 696 ? 0.501 -14.919 -22.242 1.00 89.25 696 GLY A O 1
ATOM 5115 N N . GLY A 1 697 ? -0.996 -16.392 -21.447 1.00 89.12 697 GLY A N 1
ATOM 5116 C CA . GLY A 1 697 ? -1.429 -16.914 -22.753 1.00 89.12 697 GLY A CA 1
ATOM 5117 C C . GLY A 1 697 ? -0.591 -18.076 -23.310 1.00 89.12 697 GLY A C 1
ATOM 5118 O O . GLY A 1 697 ? -0.921 -18.605 -24.369 1.00 89.12 697 GLY A O 1
ATOM 5119 N N . ILE A 1 698 ? 0.456 -18.510 -22.602 1.00 94.44 698 ILE A N 1
ATOM 5120 C CA . ILE A 1 698 ? 1.254 -19.700 -22.926 1.00 94.44 698 ILE A CA 1
ATOM 5121 C C . ILE A 1 698 ? 0.623 -20.911 -22.243 1.00 94.44 698 ILE A C 1
ATOM 5123 O O . ILE A 1 698 ? 0.520 -20.944 -21.020 1.00 94.44 698 ILE A O 1
ATOM 5127 N N . THR A 1 699 ? 0.230 -21.915 -23.016 1.00 94.94 699 THR A N 1
ATOM 5128 C CA . THR A 1 699 ? -0.291 -23.194 -22.528 1.00 94.94 699 THR A CA 1
ATOM 5129 C C . THR A 1 699 ? 0.852 -24.159 -22.226 1.00 94.94 699 THR A C 1
ATOM 5131 O O . THR A 1 699 ? 1.648 -24.493 -23.104 1.00 94.94 699 THR A O 1
ATOM 5134 N N . ILE A 1 700 ? 0.897 -24.644 -20.991 1.00 93.88 700 ILE A N 1
ATOM 5135 C CA . ILE A 1 700 ? 1.733 -25.748 -20.525 1.00 93.88 700 ILE A CA 1
ATOM 5136 C C . ILE A 1 700 ? 0.904 -27.023 -20.651 1.00 93.88 700 ILE A C 1
ATOM 5138 O O . ILE A 1 700 ? -0.218 -27.085 -20.148 1.00 93.88 700 ILE A O 1
ATOM 5142 N N . ASN A 1 701 ? 1.435 -28.041 -21.315 1.00 90.94 701 ASN A N 1
ATOM 5143 C CA . ASN A 1 701 ? 0.839 -29.374 -21.367 1.00 90.94 701 ASN A CA 1
ATOM 5144 C C . ASN A 1 701 ? 1.936 -30.441 -21.520 1.00 90.94 701 ASN A C 1
ATOM 5146 O O . ASN A 1 701 ? 3.121 -30.117 -21.595 1.00 90.94 701 ASN A O 1
ATOM 5150 N N . GLY A 1 702 ? 1.548 -31.717 -21.612 1.00 87.88 702 GLY A N 1
ATOM 5151 C CA . GLY A 1 702 ? 2.492 -32.833 -21.770 1.00 87.88 702 GLY A CA 1
ATOM 5152 C C . GLY A 1 702 ? 3.379 -32.768 -23.022 1.00 87.88 702 GLY A C 1
ATOM 5153 O O . GLY A 1 702 ? 4.379 -33.476 -23.087 1.00 87.88 702 GLY A O 1
ATOM 5154 N N . ASN A 1 703 ? 3.050 -31.910 -23.995 1.00 84.56 703 ASN A N 1
ATOM 5155 C CA . ASN A 1 703 ? 3.820 -31.730 -25.222 1.00 84.56 703 ASN A CA 1
ATOM 5156 C C . ASN A 1 703 ? 4.794 -30.543 -25.150 1.00 84.56 703 ASN A C 1
ATOM 5158 O O . ASN A 1 703 ? 5.627 -30.424 -26.041 1.00 84.56 703 ASN A O 1
ATOM 5162 N N . GLY A 1 704 ? 4.715 -29.671 -24.138 1.00 91.94 704 GLY A N 1
ATOM 5163 C CA . GLY A 1 704 ? 5.616 -28.525 -23.965 1.00 91.94 704 GLY A CA 1
ATOM 5164 C C . GLY A 1 704 ? 4.906 -27.203 -23.658 1.00 91.94 704 GLY A C 1
ATOM 5165 O O . GLY A 1 704 ? 3.766 -27.179 -23.188 1.00 91.94 704 GLY A O 1
ATOM 5166 N N . LEU A 1 705 ? 5.603 -26.098 -23.929 1.00 95.50 705 LEU A N 1
ATOM 5167 C CA . LEU A 1 705 ? 5.096 -24.728 -23.853 1.00 95.50 705 LEU A CA 1
ATOM 5168 C C . LEU A 1 705 ? 4.602 -24.298 -25.230 1.00 95.50 705 LEU A C 1
ATOM 5170 O O . LEU A 1 705 ? 5.356 -24.311 -26.201 1.00 95.50 705 LEU A O 1
ATOM 5174 N N . ASN A 1 706 ? 3.340 -23.904 -25.313 1.00 95.88 706 ASN A N 1
ATOM 5175 C CA . ASN A 1 706 ? 2.682 -23.588 -26.570 1.00 95.88 706 ASN A CA 1
ATOM 5176 C C . ASN A 1 706 ? 2.019 -22.218 -26.485 1.00 95.88 706 ASN A C 1
ATOM 5178 O O . ASN A 1 706 ? 1.334 -21.926 -25.510 1.00 95.88 706 ASN A O 1
ATOM 5182 N N . ALA A 1 707 ? 2.161 -21.395 -27.514 1.00 95.75 707 ALA A N 1
ATOM 5183 C CA . ALA A 1 707 ? 1.439 -20.135 -27.631 1.00 95.75 707 ALA A CA 1
ATOM 5184 C C . ALA A 1 707 ? 0.851 -19.981 -29.034 1.00 95.75 707 ALA A C 1
ATOM 5186 O O . ALA A 1 707 ? 1.416 -20.467 -30.017 1.00 95.75 707 ALA A O 1
ATOM 5187 N N . GLY A 1 708 ? -0.270 -19.268 -29.133 1.00 93.75 708 GLY A N 1
ATOM 5188 C CA . GLY A 1 708 ? -0.990 -19.094 -30.393 1.00 93.75 708 GLY A CA 1
ATOM 5189 C C . GLY A 1 708 ? -1.646 -20.396 -30.860 1.00 93.75 708 GLY A C 1
ATOM 5190 O O . GLY A 1 708 ? -2.348 -21.042 -30.090 1.00 93.75 708 GLY A O 1
ATOM 5191 N N . GLY A 1 709 ? -1.442 -20.772 -32.124 1.00 93.25 709 GLY A N 1
ATOM 5192 C CA . GLY A 1 709 ? -2.087 -21.950 -32.726 1.00 93.25 709 GLY A CA 1
ATOM 5193 C C . GLY A 1 709 ? -1.492 -23.309 -32.349 1.00 93.25 709 GLY A C 1
ATOM 5194 O O . GLY A 1 709 ? -2.022 -24.348 -32.740 1.00 93.25 709 GLY A O 1
ATOM 5195 N N . PHE A 1 710 ? -0.369 -23.326 -31.633 1.00 95.06 710 PHE A N 1
ATOM 5196 C CA . PHE A 1 710 ? 0.336 -24.560 -31.303 1.00 95.06 710 PHE A CA 1
ATOM 5197 C C . PHE A 1 710 ? -0.373 -25.341 -30.187 1.00 95.06 710 PHE A C 1
ATOM 5199 O O . PHE A 1 710 ? -0.749 -24.780 -29.162 1.00 95.06 710 PHE A O 1
ATOM 5206 N N . TRP A 1 711 ? -0.494 -26.659 -30.368 1.00 91.75 711 TRP A N 1
ATOM 5207 C CA . TRP A 1 711 ? -0.996 -27.609 -29.356 1.00 91.75 711 TRP A CA 1
ATOM 5208 C C . TRP A 1 711 ? 0.011 -28.727 -29.026 1.00 91.75 711 TRP A C 1
ATOM 5210 O O . TRP A 1 711 ? -0.222 -29.570 -28.155 1.00 91.75 711 TRP A O 1
ATOM 5220 N N . GLY A 1 712 ? 1.148 -28.730 -29.717 1.00 92.69 712 GLY A N 1
ATOM 5221 C CA . GLY A 1 712 ? 2.230 -29.695 -29.596 1.00 92.69 712 GLY A CA 1
ATOM 5222 C C . GLY A 1 712 ? 3.255 -29.482 -30.708 1.00 92.69 712 GLY A C 1
ATOM 5223 O O . GLY A 1 712 ? 3.221 -28.460 -31.397 1.00 92.69 712 GLY A O 1
ATOM 5224 N N . TYR A 1 713 ? 4.145 -30.457 -30.903 1.00 93.81 713 TYR A N 1
ATOM 5225 C CA . TYR A 1 713 ? 5.172 -30.403 -31.946 1.00 93.81 713 TYR A CA 1
ATOM 5226 C C . TYR A 1 713 ? 4.603 -30.764 -33.322 1.00 93.81 713 TYR A C 1
ATOM 5228 O O . TYR A 1 713 ? 4.860 -31.824 -33.887 1.00 93.81 713 TYR A O 1
ATOM 5236 N N . ALA A 1 714 ? 3.760 -29.882 -33.832 1.00 93.81 714 ALA A N 1
ATOM 5237 C CA . ALA A 1 714 ? 3.258 -29.913 -35.188 1.00 93.81 714 ALA A CA 1
ATOM 5238 C C . ALA A 1 714 ? 3.049 -28.471 -35.627 1.00 93.81 714 ALA A C 1
ATOM 5240 O O . ALA A 1 714 ? 2.557 -27.644 -34.854 1.00 93.81 714 ALA A O 1
ATOM 5241 N N . TRP A 1 715 ? 3.410 -28.172 -36.872 1.00 95.88 715 TRP A N 1
ATOM 5242 C CA . TRP A 1 715 ? 3.069 -26.889 -37.460 1.00 95.88 715 TRP A CA 1
ATOM 5243 C C . TRP A 1 715 ? 1.549 -26.731 -37.451 1.00 95.88 715 TRP A C 1
ATOM 5245 O O . TRP A 1 715 ? 0.849 -27.612 -37.964 1.00 95.88 715 TRP A O 1
ATOM 5255 N N . PRO A 1 716 ? 1.016 -25.652 -36.857 1.00 95.69 716 PRO A N 1
ATOM 5256 C CA . PRO A 1 716 ? -0.418 -25.474 -36.796 1.00 95.69 716 PRO A CA 1
ATOM 5257 C C . PRO A 1 716 ? -0.974 -25.265 -38.212 1.00 95.69 716 PRO A C 1
ATOM 5259 O O . PRO A 1 716 ? -0.207 -24.980 -39.150 1.00 95.69 716 PRO A O 1
ATOM 5262 N N . PRO A 1 717 ? -2.304 -25.393 -38.388 1.00 96.06 717 PRO A N 1
ATOM 5263 C CA . PRO A 1 717 ? -2.947 -25.107 -39.661 1.00 96.06 717 PRO A CA 1
ATOM 5264 C C . PRO A 1 717 ? -2.478 -23.770 -40.243 1.00 96.06 717 PRO A C 1
ATOM 5266 O O . PRO A 1 717 ? -2.192 -22.818 -39.506 1.00 96.06 717 PRO A O 1
ATOM 5269 N N . ALA A 1 718 ? -2.389 -23.704 -41.571 1.00 92.69 718 ALA A N 1
ATOM 5270 C CA . ALA A 1 718 ? -2.012 -22.478 -42.264 1.00 92.69 718 ALA A CA 1
ATOM 5271 C C . ALA A 1 718 ? -2.896 -21.304 -41.800 1.00 92.69 718 ALA A C 1
ATOM 5273 O O . ALA A 1 718 ? -4.100 -21.463 -41.592 1.00 92.69 718 ALA A O 1
ATOM 5274 N N . GLY A 1 719 ? -2.291 -20.134 -41.596 1.00 89.75 719 GLY A N 1
ATOM 5275 C CA . GLY A 1 719 ? -2.966 -18.963 -41.013 1.00 89.75 719 GLY A CA 1
ATOM 5276 C C . GLY A 1 719 ? -2.835 -18.837 -39.492 1.00 89.75 719 GLY A C 1
ATOM 5277 O O . GLY A 1 719 ? -3.227 -17.820 -38.928 1.00 89.75 719 GLY A O 1
ATOM 5278 N N . GLN A 1 720 ? -2.224 -19.817 -38.829 1.00 95.88 720 GLN A N 1
ATOM 5279 C CA . GLN A 1 720 ? -1.872 -19.724 -37.415 1.00 95.88 720 GLN A CA 1
ATOM 5280 C C . GLN A 1 720 ? -0.363 -19.566 -37.229 1.00 95.88 720 GLN A C 1
ATOM 5282 O O . GLN A 1 720 ? 0.435 -19.966 -38.080 1.00 95.88 720 GLN A O 1
ATOM 5287 N N . SER A 1 721 ? 0.028 -18.978 -36.104 1.00 93.62 721 SER A N 1
ATOM 5288 C CA . SER A 1 721 ? 1.420 -18.769 -35.713 1.00 93.62 721 SER A CA 1
ATOM 5289 C C . SER A 1 721 ? 1.541 -18.772 -34.196 1.00 93.62 721 SER A C 1
ATOM 5291 O O . SER A 1 721 ? 0.551 -18.894 -33.473 1.00 93.62 721 SER A O 1
ATOM 5293 N N . GLY A 1 722 ? 2.763 -18.591 -33.720 1.00 95.38 722 GLY A N 1
ATOM 5294 C CA . GLY A 1 722 ? 3.085 -18.517 -32.309 1.00 95.38 722 GLY A CA 1
ATOM 5295 C C . GLY A 1 722 ? 4.413 -19.200 -32.086 1.00 95.38 722 GLY A C 1
ATOM 5296 O O . GLY A 1 722 ? 5.316 -19.086 -32.925 1.00 95.38 722 GLY A O 1
ATOM 5297 N N . PHE A 1 723 ? 4.498 -19.933 -30.986 1.00 96.38 723 PHE A N 1
ATOM 5298 C CA . PHE A 1 723 ? 5.633 -20.794 -30.760 1.00 96.38 723 PHE A CA 1
ATOM 5299 C C . PHE A 1 723 ? 5.245 -22.093 -30.080 1.00 96.38 723 PHE A C 1
ATOM 5301 O O . PHE A 1 723 ? 4.267 -22.175 -29.335 1.00 96.38 723 PHE A O 1
ATOM 5308 N N . HIS A 1 724 ? 6.089 -23.083 -30.302 1.00 97.12 724 HIS A N 1
ATOM 5309 C CA . HIS A 1 724 ? 6.139 -24.296 -29.522 1.00 97.12 724 HIS A CA 1
ATOM 5310 C C . HIS A 1 724 ? 7.561 -24.503 -29.016 1.00 97.12 724 HIS A C 1
ATOM 5312 O O . HIS A 1 724 ? 8.513 -24.340 -29.776 1.00 97.12 724 HIS A O 1
ATOM 5318 N N . ILE A 1 725 ? 7.692 -24.883 -27.749 1.00 96.19 725 ILE A N 1
ATOM 5319 C CA . ILE A 1 725 ? 8.943 -25.325 -27.132 1.00 96.19 725 ILE A CA 1
ATOM 5320 C C . ILE A 1 725 ? 8.640 -26.636 -26.412 1.00 96.19 725 ILE A C 1
ATOM 5322 O O . ILE A 1 725 ? 7.912 -26.643 -25.419 1.00 96.19 725 ILE A O 1
ATOM 5326 N N . GLY A 1 726 ? 9.185 -27.744 -26.899 1.00 94.62 726 GLY A N 1
ATOM 5327 C CA . GLY A 1 726 ? 8.886 -29.069 -26.359 1.00 94.62 726 GLY A CA 1
ATOM 5328 C C . GLY A 1 726 ? 9.988 -30.091 -26.630 1.00 94.62 726 GLY A C 1
ATOM 5329 O O . GLY A 1 726 ? 11.026 -29.743 -27.197 1.00 94.62 726 GLY A O 1
ATOM 5330 N N . PRO A 1 727 ? 9.779 -31.369 -26.255 1.00 92.44 727 PRO A N 1
ATOM 5331 C CA . PRO A 1 727 ? 10.806 -32.412 -26.350 1.00 92.44 727 PRO A CA 1
ATOM 5332 C C . PRO A 1 727 ? 11.292 -32.676 -27.785 1.00 92.44 727 PRO A C 1
ATOM 5334 O O . PRO A 1 727 ? 12.364 -33.240 -27.979 1.00 92.44 727 PRO A O 1
ATOM 5337 N N . ASN A 1 728 ? 10.535 -32.241 -28.794 1.00 94.06 728 ASN A N 1
ATOM 5338 C CA . ASN A 1 728 ? 10.862 -32.421 -30.205 1.00 94.06 728 ASN A CA 1
ATOM 5339 C C . ASN A 1 728 ? 11.509 -31.180 -30.860 1.00 94.06 728 ASN A C 1
ATOM 5341 O O . ASN A 1 728 ? 11.946 -31.276 -32.003 1.00 94.06 728 ASN A O 1
ATOM 5345 N N . GLY A 1 729 ? 11.624 -30.041 -30.160 1.00 95.44 729 GLY A N 1
ATOM 5346 C CA . GLY A 1 729 ? 12.311 -28.838 -30.651 1.00 95.44 729 GLY A CA 1
ATOM 5347 C C . GLY A 1 729 ? 11.573 -27.520 -30.384 1.00 95.44 729 GLY A C 1
ATOM 5348 O O . GLY A 1 729 ? 10.601 -27.470 -29.626 1.00 95.44 729 GLY A O 1
ATOM 5349 N N . ILE A 1 730 ? 12.047 -26.453 -31.033 1.00 97.38 730 ILE A N 1
ATOM 5350 C CA . ILE A 1 730 ? 11.449 -25.116 -31.030 1.00 97.38 730 ILE A CA 1
ATOM 5351 C C . ILE A 1 730 ? 10.876 -24.829 -32.411 1.00 97.38 730 ILE A C 1
ATOM 5353 O O . ILE A 1 730 ? 11.571 -24.900 -33.420 1.00 97.38 730 ILE A O 1
ATOM 5357 N N . LEU A 1 731 ? 9.608 -24.458 -32.446 1.00 97.06 731 LEU A N 1
ATOM 5358 C CA . LEU A 1 731 ? 8.943 -23.976 -33.643 1.00 97.06 731 LEU A CA 1
ATOM 5359 C C . LEU A 1 731 ? 8.577 -22.522 -33.377 1.00 97.06 731 LEU A C 1
ATOM 5361 O O . LEU A 1 731 ? 7.790 -22.256 -32.475 1.00 97.06 731 LEU A O 1
ATOM 5365 N N . LEU A 1 732 ? 9.151 -21.582 -34.121 1.00 96.06 732 LEU A N 1
ATOM 5366 C CA . LEU A 1 732 ? 8.745 -20.176 -34.107 1.00 96.06 732 LEU A CA 1
ATOM 5367 C C . LEU A 1 732 ? 8.091 -19.853 -35.442 1.00 96.06 732 LEU A C 1
ATOM 5369 O O . LEU A 1 732 ? 8.614 -20.224 -36.492 1.00 96.06 732 LEU A O 1
ATOM 5373 N N . GLY A 1 733 ? 6.965 -19.146 -35.422 1.00 94.88 733 GLY A N 1
ATOM 5374 C CA . GLY A 1 733 ? 6.224 -18.853 -36.648 1.00 94.88 733 GLY A CA 1
ATOM 5375 C C . GLY A 1 733 ? 5.464 -20.082 -37.143 1.00 94.88 733 GLY A C 1
ATOM 5376 O O . GLY A 1 733 ? 4.769 -20.719 -36.356 1.00 94.88 733 GLY A O 1
ATOM 5377 N N . ASN A 1 734 ? 5.526 -20.381 -38.443 1.00 96.06 734 ASN A N 1
ATOM 5378 C CA . ASN A 1 734 ? 4.874 -21.560 -39.021 1.00 96.06 734 ASN A CA 1
ATOM 5379 C C . ASN A 1 734 ? 5.492 -21.939 -40.381 1.00 96.06 734 ASN A C 1
ATOM 5381 O O . ASN A 1 734 ? 5.466 -21.119 -41.301 1.00 96.06 734 ASN A O 1
ATOM 5385 N N . ALA A 1 735 ? 6.007 -23.163 -40.547 1.00 93.62 735 ALA A N 1
ATOM 5386 C CA . ALA A 1 735 ? 6.569 -23.609 -41.829 1.00 93.62 735 ALA A CA 1
ATOM 5387 C C . ALA A 1 735 ? 5.526 -23.714 -42.947 1.00 93.62 735 ALA A C 1
ATOM 5389 O O . ALA A 1 735 ? 5.844 -23.403 -44.093 1.00 93.62 735 ALA A O 1
ATOM 5390 N N . ASN A 1 736 ? 4.264 -24.024 -42.621 1.00 93.38 736 ASN A N 1
ATOM 5391 C CA . ASN A 1 736 ? 3.156 -23.944 -43.584 1.00 93.38 736 ASN A CA 1
ATOM 5392 C C . ASN A 1 736 ? 2.937 -22.506 -44.082 1.00 93.38 736 ASN A C 1
ATOM 5394 O O . ASN A 1 736 ? 2.383 -22.297 -45.157 1.00 93.38 736 ASN A O 1
ATOM 5398 N N . ASN A 1 737 ? 3.396 -21.516 -43.310 1.00 88.25 737 ASN A N 1
ATOM 5399 C CA . ASN A 1 737 ? 3.375 -20.107 -43.687 1.00 88.25 737 ASN A CA 1
ATOM 5400 C C . ASN A 1 737 ? 4.724 -19.636 -44.283 1.00 88.25 737 ASN A C 1
ATOM 5402 O O . ASN A 1 737 ? 4.874 -18.447 -44.561 1.00 88.25 737 ASN A O 1
ATOM 5406 N N . GLY A 1 738 ? 5.734 -20.508 -44.432 1.00 85.06 738 GLY A N 1
ATOM 5407 C CA . GLY A 1 738 ? 7.057 -20.196 -45.003 1.00 85.06 738 GLY A CA 1
ATOM 5408 C C . GLY A 1 738 ? 7.944 -19.252 -44.177 1.00 85.06 738 GLY A C 1
ATOM 5409 O O . GLY A 1 738 ? 9.103 -19.037 -44.522 1.00 85.06 738 GLY A O 1
ATOM 5410 N N . ARG A 1 739 ? 7.430 -18.706 -43.069 1.00 87.25 739 ARG A N 1
ATOM 5411 C CA . ARG A 1 739 ? 8.142 -17.821 -42.140 1.00 87.25 739 ARG A CA 1
ATOM 5412 C C . ARG A 1 739 ? 8.230 -18.492 -40.806 1.00 87.25 739 ARG A C 1
ATOM 5414 O O . ARG A 1 739 ? 7.276 -18.520 -40.021 1.00 87.25 739 ARG A O 1
ATOM 5421 N N . TYR A 1 740 ? 9.388 -19.056 -40.591 1.00 93.38 740 TYR A N 1
ATOM 5422 C CA . TYR A 1 740 ? 9.592 -19.857 -39.435 1.00 93.38 740 TYR A CA 1
ATOM 5423 C C . TYR A 1 740 ? 11.052 -19.878 -39.085 1.00 93.38 740 TYR A C 1
ATOM 5425 O O . TYR A 1 740 ? 11.934 -19.644 -39.912 1.00 93.38 740 TYR A O 1
ATOM 5433 N N . VAL A 1 741 ? 11.253 -20.160 -37.818 1.00 94.94 741 VAL A N 1
ATOM 5434 C CA . VAL A 1 741 ? 12.504 -20.693 -37.350 1.00 94.94 741 VAL A CA 1
ATOM 5435 C C . VAL A 1 741 ? 12.123 -22.031 -36.764 1.00 94.94 741 VAL A C 1
ATOM 5437 O O . VAL A 1 741 ? 11.499 -22.114 -35.706 1.00 94.94 741 VAL A O 1
ATOM 5440 N N . GLU A 1 742 ? 12.399 -23.075 -37.525 1.00 96.25 742 GLU A N 1
ATOM 5441 C CA . GLU A 1 742 ? 12.412 -24.414 -36.974 1.00 96.25 742 GLU A CA 1
ATOM 5442 C C . GLU A 1 742 ? 13.772 -24.635 -36.360 1.00 96.25 742 GLU A C 1
ATOM 5444 O O . GLU A 1 742 ? 14.788 -24.451 -37.025 1.00 96.25 742 GLU A O 1
ATOM 5449 N N . ILE A 1 743 ? 13.772 -25.069 -35.113 1.00 95.75 743 ILE A N 1
ATOM 5450 C CA . ILE A 1 743 ? 14.932 -25.639 -34.458 1.00 95.75 743 ILE A CA 1
ATOM 5451 C C . ILE A 1 743 ? 14.492 -27.027 -34.035 1.00 95.75 743 ILE A C 1
ATOM 5453 O O . ILE A 1 743 ? 13.830 -27.213 -33.014 1.00 95.75 743 ILE A O 1
ATOM 5457 N N . GLN A 1 744 ? 14.775 -28.009 -34.878 1.00 95.00 744 GLN A N 1
ATOM 5458 C CA . GLN A 1 744 ? 14.413 -29.394 -34.590 1.00 95.00 744 GLN A CA 1
ATOM 5459 C C . GLN A 1 744 ? 15.190 -29.911 -33.370 1.00 95.00 744 GLN A C 1
ATOM 5461 O O . GLN A 1 744 ? 16.280 -29.418 -33.081 1.00 95.00 744 GLN A O 1
ATOM 5466 N N . SER A 1 745 ? 14.690 -30.945 -32.681 1.00 92.50 745 SER A N 1
ATOM 5467 C CA . SER A 1 745 ? 15.465 -31.654 -31.640 1.00 92.50 745 SER A CA 1
ATOM 5468 C C . SER A 1 745 ? 16.768 -32.257 -32.181 1.00 92.50 745 SER A C 1
ATOM 5470 O O . SER A 1 745 ? 17.709 -32.467 -31.423 1.00 92.50 745 SER A O 1
ATOM 5472 N N . SER A 1 746 ? 16.851 -32.477 -33.498 1.00 93.19 746 SER A N 1
ATOM 5473 C CA . SER A 1 746 ? 18.067 -32.850 -34.232 1.00 93.19 746 SER A CA 1
ATOM 5474 C C . SER A 1 746 ? 19.060 -31.693 -34.440 1.00 93.19 746 SER A C 1
ATOM 5476 O O . SER A 1 746 ? 20.149 -31.918 -34.961 1.00 93.19 746 SER A O 1
ATOM 5478 N N . GLY A 1 747 ? 18.706 -30.465 -34.049 1.00 81.75 747 GLY A N 1
ATOM 5479 C CA . GLY A 1 747 ? 19.562 -29.277 -34.110 1.00 81.75 747 GLY A CA 1
ATOM 5480 C C . GLY A 1 747 ? 19.564 -28.520 -35.444 1.00 81.75 747 GLY A C 1
ATOM 5481 O O . GLY A 1 747 ? 20.188 -27.465 -35.530 1.00 81.75 747 GLY A O 1
ATOM 5482 N N . ASN A 1 748 ? 18.871 -29.002 -36.480 1.00 91.62 748 ASN A N 1
ATOM 5483 C CA . ASN A 1 748 ? 18.754 -28.279 -37.750 1.00 91.62 748 ASN A CA 1
ATOM 5484 C C . ASN A 1 748 ? 17.975 -26.971 -37.573 1.00 91.62 748 ASN A C 1
ATOM 5486 O O . ASN A 1 748 ? 16.861 -26.989 -37.039 1.00 91.62 748 ASN A O 1
ATOM 5490 N N . ILE A 1 749 ? 18.541 -25.869 -38.082 1.00 92.00 749 ILE A N 1
ATOM 5491 C CA . ILE A 1 749 ? 17.863 -24.576 -38.151 1.00 92.00 749 ILE A CA 1
ATOM 5492 C C . ILE A 1 749 ? 17.356 -24.366 -39.563 1.00 92.00 749 ILE A C 1
ATOM 5494 O O . ILE A 1 749 ? 18.104 -24.025 -40.481 1.00 92.00 749 ILE A O 1
ATOM 5498 N N . TYR A 1 750 ? 16.055 -24.520 -39.711 1.00 89.69 750 TYR A N 1
ATOM 5499 C CA . TYR A 1 750 ? 15.369 -24.055 -40.894 1.00 89.69 750 TYR A CA 1
ATOM 5500 C C . TYR A 1 750 ? 14.842 -22.673 -40.564 1.00 89.69 750 TYR A C 1
ATOM 5502 O O . TYR A 1 750 ? 13.745 -22.482 -40.046 1.00 89.69 750 TYR A O 1
ATOM 5510 N N . ALA A 1 751 ? 15.706 -21.704 -40.823 1.00 89.12 751 ALA A N 1
ATOM 5511 C CA . ALA A 1 751 ? 15.370 -20.297 -40.879 1.00 89.12 751 ALA A CA 1
ATOM 5512 C C . ALA A 1 751 ? 15.643 -19.894 -42.319 1.00 89.12 751 ALA A C 1
ATOM 5514 O O . ALA A 1 751 ? 16.777 -19.517 -42.622 1.00 89.12 751 ALA A O 1
ATOM 5515 N N . PRO A 1 752 ? 14.681 -20.113 -43.229 1.00 79.62 752 PRO A N 1
ATOM 5516 C CA . PRO A 1 752 ? 14.909 -19.973 -44.658 1.00 79.62 752 PRO A CA 1
ATOM 5517 C C . PRO A 1 752 ? 15.731 -18.715 -45.013 1.00 79.62 752 PRO A C 1
ATOM 5519 O O . PRO A 1 752 ? 15.219 -17.597 -44.979 1.00 79.62 752 PRO A O 1
ATOM 5522 N N . GLY A 1 753 ? 17.022 -18.949 -45.324 1.00 74.00 753 GLY A N 1
ATOM 5523 C CA . GLY A 1 753 ? 17.987 -18.057 -45.978 1.00 74.00 753 GLY A CA 1
ATOM 5524 C C . GLY A 1 753 ? 18.696 -16.958 -45.177 1.00 74.00 753 GLY A C 1
ATOM 5525 O O . GLY A 1 753 ? 19.338 -16.137 -45.828 1.00 74.00 753 GLY A O 1
ATOM 5526 N N . LEU A 1 754 ? 18.596 -16.847 -43.844 1.00 70.38 754 LEU A N 1
ATOM 5527 C CA . LEU A 1 754 ? 18.692 -15.486 -43.289 1.00 70.38 754 LEU A CA 1
ATOM 5528 C C . LEU A 1 754 ? 19.182 -15.324 -41.842 1.00 70.38 754 LEU A C 1
ATOM 5530 O O . LEU A 1 754 ? 18.657 -15.935 -40.915 1.00 70.38 754 LEU A O 1
ATOM 5534 N N . ARG A 1 755 ? 20.099 -14.360 -41.659 1.00 66.06 755 ARG A N 1
ATOM 5535 C CA . ARG A 1 755 ? 20.436 -13.692 -40.390 1.00 66.06 755 ARG A CA 1
ATOM 5536 C C . ARG A 1 755 ? 20.355 -12.184 -40.545 1.00 66.06 755 ARG A C 1
ATOM 5538 O O . ARG A 1 755 ? 20.779 -11.651 -41.564 1.00 66.06 755 ARG A O 1
ATOM 5545 N N . ILE A 1 756 ? 19.872 -11.517 -39.500 1.00 63.75 756 ILE A N 1
ATOM 5546 C CA . ILE A 1 756 ? 19.740 -10.062 -39.404 1.00 63.75 756 ILE A CA 1
ATOM 5547 C C . ILE A 1 756 ? 20.269 -9.633 -38.039 1.00 63.75 756 ILE A C 1
ATOM 5549 O O . ILE A 1 756 ? 19.812 -10.137 -37.016 1.00 63.75 756 ILE A O 1
ATOM 5553 N N . GLU A 1 757 ? 21.233 -8.718 -38.029 1.00 58.38 757 GLU A N 1
ATOM 5554 C CA . GLU A 1 757 ? 21.927 -8.294 -36.819 1.00 58.38 757 GLU A CA 1
ATOM 5555 C C . GLU A 1 757 ? 22.406 -6.850 -36.942 1.00 58.38 757 GLU A C 1
ATOM 5557 O O . GLU A 1 757 ? 23.155 -6.526 -37.860 1.00 58.38 757 GLU A O 1
ATOM 5562 N N . ASN A 1 758 ? 22.001 -5.986 -36.003 1.00 64.50 758 ASN A N 1
ATOM 5563 C CA . ASN A 1 758 ? 22.496 -4.606 -35.900 1.00 64.50 758 ASN A CA 1
ATOM 5564 C C . ASN A 1 758 ? 22.401 -3.822 -37.229 1.00 64.50 758 ASN A C 1
ATOM 5566 O O . ASN A 1 758 ? 23.268 -3.019 -37.560 1.00 64.50 758 ASN A O 1
ATOM 5570 N N . GLY A 1 759 ? 21.358 -4.112 -38.017 1.00 64.56 759 GLY A N 1
ATOM 5571 C CA . GLY A 1 759 ? 21.127 -3.560 -39.357 1.00 64.56 759 GLY A CA 1
ATOM 5572 C C . GLY A 1 759 ? 21.723 -4.362 -40.523 1.00 64.56 759 GLY A C 1
ATOM 5573 O O . GLY A 1 759 ? 21.339 -4.120 -41.662 1.00 64.56 759 GLY A O 1
ATOM 5574 N N . ASN A 1 760 ? 22.595 -5.342 -40.277 1.00 59.25 760 ASN A N 1
ATOM 5575 C CA . ASN A 1 760 ? 23.257 -6.134 -41.311 1.00 59.25 760 ASN A CA 1
ATOM 5576 C C . ASN A 1 760 ? 22.644 -7.518 -41.492 1.00 59.25 760 ASN A C 1
ATOM 5578 O O . ASN A 1 760 ? 22.485 -8.294 -40.547 1.00 59.25 760 ASN A O 1
ATOM 5582 N N . ALA A 1 761 ? 22.357 -7.838 -42.752 1.00 65.81 761 ALA A N 1
ATOM 5583 C CA . ALA A 1 761 ? 21.843 -9.130 -43.149 1.00 65.81 761 ALA A CA 1
ATOM 5584 C C . ALA A 1 761 ? 22.957 -9.986 -43.738 1.00 65.81 761 ALA A C 1
ATOM 5586 O O . ALA A 1 761 ? 23.639 -9.604 -44.688 1.00 65.81 761 ALA A O 1
ATOM 5587 N N . THR A 1 762 ? 23.118 -11.160 -43.146 1.00 51.28 762 THR A N 1
ATOM 5588 C CA . THR A 1 762 ? 24.031 -12.186 -43.624 1.00 51.28 762 THR A CA 1
ATOM 5589 C C . THR A 1 762 ? 23.180 -13.338 -44.125 1.00 51.28 762 THR A C 1
ATOM 5591 O O . THR A 1 762 ? 22.422 -13.951 -43.374 1.00 51.28 762 THR A O 1
ATOM 5594 N N . PHE A 1 763 ? 23.254 -13.575 -45.425 1.00 74.12 763 PHE A N 1
ATOM 5595 C CA . PHE A 1 763 ? 22.606 -14.698 -46.077 1.00 74.12 763 PHE A CA 1
ATOM 5596 C C . PHE A 1 763 ? 23.559 -15.874 -46.093 1.00 74.12 763 PHE A C 1
ATOM 5598 O O . PHE A 1 763 ? 24.780 -15.719 -46.180 1.00 74.12 763 PHE A O 1
ATOM 5605 N N . PHE A 1 764 ? 22.972 -17.053 -46.044 1.00 57.06 764 PHE A N 1
ATOM 5606 C CA . PHE A 1 764 ? 23.720 -18.286 -45.977 1.00 57.06 764 PHE A CA 1
ATOM 5607 C C . PHE A 1 764 ? 23.155 -19.312 -46.928 1.00 57.06 764 PHE A C 1
ATOM 5609 O O . PHE A 1 764 ? 22.128 -19.135 -47.580 1.00 57.06 764 PHE A O 1
ATOM 5616 N N . GLY A 1 765 ? 23.868 -20.422 -46.964 1.00 58.44 765 GLY A N 1
ATOM 5617 C CA . GLY A 1 765 ? 23.929 -21.224 -48.155 1.00 58.44 765 GLY A CA 1
ATOM 5618 C C . GLY A 1 765 ? 24.917 -20.588 -49.110 1.00 58.44 765 GLY A C 1
ATOM 5619 O O . GLY A 1 765 ? 25.513 -19.542 -48.842 1.00 58.44 765 GLY A O 1
ATOM 5620 N N . ASN A 1 766 ? 25.086 -21.252 -50.240 1.00 54.06 766 ASN A N 1
ATOM 5621 C CA . ASN A 1 766 ? 25.550 -20.589 -51.424 1.00 54.06 766 ASN A CA 1
ATOM 5622 C C . ASN A 1 766 ? 24.805 -19.243 -51.493 1.00 54.06 766 ASN A C 1
ATOM 5624 O O . ASN A 1 766 ? 23.623 -19.185 -51.825 1.00 54.06 766 ASN A O 1
ATOM 5628 N N . LEU A 1 767 ? 25.534 -18.148 -51.244 1.00 49.34 767 LEU A N 1
ATOM 5629 C CA . LEU A 1 767 ? 25.317 -16.965 -52.046 1.00 49.34 767 LEU A CA 1
ATOM 5630 C C . LEU A 1 767 ? 25.874 -17.386 -53.402 1.00 49.34 767 LEU A C 1
ATOM 5632 O O . LEU A 1 767 ? 26.995 -17.127 -53.815 1.00 49.34 767 LEU A O 1
ATOM 5636 N N . SER A 1 768 ? 25.126 -18.276 -54.004 1.00 53.44 768 SER A N 1
ATOM 5637 C CA . SER A 1 768 ? 25.463 -18.993 -55.191 1.00 53.44 768 SER A CA 1
ATOM 5638 C C . SER A 1 768 ? 24.117 -19.487 -55.687 1.00 53.44 768 SER A C 1
ATOM 5640 O O . SER A 1 768 ? 23.260 -19.980 -54.947 1.00 53.44 768 SER A O 1
ATOM 5642 N N . GLY A 1 769 ? 23.876 -19.000 -56.896 1.00 48.75 769 GLY A N 1
ATOM 5643 C CA . GLY A 1 769 ? 22.818 -18.004 -57.036 1.00 48.75 769 GLY A CA 1
ATOM 5644 C C . GLY A 1 769 ? 23.023 -16.625 -56.345 1.00 48.75 769 GLY A C 1
ATOM 5645 O O . GLY A 1 769 ? 22.048 -15.893 -56.272 1.00 48.75 769 GLY A O 1
ATOM 5646 N N . ALA A 1 770 ? 24.201 -16.212 -55.830 1.00 64.00 770 ALA A N 1
ATOM 5647 C CA . ALA A 1 770 ? 24.433 -14.834 -55.334 1.00 64.00 770 ALA A CA 1
ATOM 5648 C C . ALA A 1 770 ? 24.445 -13.823 -56.470 1.00 64.00 770 ALA A C 1
ATOM 5650 O O . ALA A 1 770 ? 25.100 -14.063 -57.478 1.00 64.00 770 ALA A O 1
ATOM 5651 N N . SER A 1 771 ? 23.913 -12.627 -56.243 1.00 53.31 771 SER A N 1
ATOM 5652 C CA . SER A 1 771 ? 24.095 -11.460 -57.118 1.00 53.31 771 SER A CA 1
ATOM 5653 C C . SER A 1 771 ? 23.792 -10.163 -56.346 1.00 53.31 771 SER A C 1
ATOM 5655 O O . SER A 1 771 ? 22.943 -10.199 -55.459 1.00 53.31 771 SER A O 1
ATOM 5657 N N . GLY A 1 772 ? 24.435 -9.027 -56.665 1.00 61.53 772 GLY A N 1
ATOM 5658 C CA . GLY A 1 772 ? 24.191 -7.702 -56.052 1.00 61.53 772 GLY A CA 1
ATOM 5659 C C . GLY A 1 772 ? 25.334 -6.688 -56.286 1.00 61.53 772 GLY A C 1
ATOM 5660 O O . GLY A 1 772 ? 26.426 -7.089 -56.685 1.00 61.53 772 GLY A O 1
ATOM 5661 N N . THR A 1 773 ? 25.098 -5.388 -56.043 1.00 60.16 773 THR A N 1
ATOM 5662 C CA . THR A 1 773 ? 26.121 -4.313 -56.073 1.00 60.16 773 THR A CA 1
ATOM 5663 C C . THR A 1 773 ? 26.690 -4.092 -54.671 1.00 60.16 773 THR A C 1
ATOM 5665 O O . THR A 1 773 ? 25.929 -3.966 -53.714 1.00 60.16 773 THR A O 1
ATOM 5668 N N . PHE A 1 774 ? 28.011 -3.987 -54.537 1.00 63.72 774 PHE A N 1
ATOM 5669 C CA . PHE A 1 774 ? 28.681 -3.761 -53.254 1.00 63.72 774 PHE A CA 1
ATOM 5670 C C . PHE A 1 774 ? 29.259 -2.337 -53.236 1.00 63.72 774 PHE A C 1
ATOM 5672 O O . PHE A 1 774 ? 30.109 -2.016 -54.059 1.00 63.72 774 PHE A O 1
ATOM 5679 N N . SER A 1 775 ? 28.809 -1.468 -52.322 1.00 65.44 775 SER A N 1
ATOM 5680 C CA . SER A 1 775 ? 29.339 -0.095 -52.171 1.00 65.44 775 SER A CA 1
ATOM 5681 C C . SER A 1 775 ? 30.661 -0.032 -51.387 1.00 65.44 775 SER A C 1
ATOM 5683 O O . SER A 1 775 ? 31.158 1.055 -51.106 1.00 65.44 775 SER A O 1
ATOM 5685 N N . GLY A 1 776 ? 31.197 -1.194 -50.997 1.00 65.44 776 GLY A N 1
ATOM 5686 C CA . GLY A 1 776 ? 32.441 -1.360 -50.248 1.00 65.44 776 GLY A CA 1
ATOM 5687 C C . GLY A 1 776 ? 33.441 -2.261 -50.973 1.00 65.44 776 GLY A C 1
ATOM 5688 O O . GLY A 1 776 ? 33.175 -2.776 -52.058 1.00 65.44 776 GLY A O 1
ATOM 5689 N N . THR A 1 777 ? 34.606 -2.463 -50.362 1.00 61.94 777 THR A N 1
ATOM 5690 C CA . THR A 1 777 ? 35.676 -3.301 -50.916 1.00 61.94 777 THR A CA 1
ATOM 5691 C C . THR A 1 777 ? 35.241 -4.765 -51.030 1.00 61.94 777 THR A C 1
ATOM 5693 O O . THR A 1 777 ? 34.900 -5.394 -50.030 1.00 61.94 777 THR A O 1
ATOM 5696 N N . ILE A 1 778 ? 35.311 -5.327 -52.241 1.00 70.12 778 ILE A N 1
ATOM 5697 C CA . ILE A 1 778 ? 35.211 -6.773 -52.475 1.00 70.12 778 ILE A CA 1
ATOM 5698 C C . ILE A 1 778 ? 36.629 -7.352 -52.472 1.00 70.12 778 ILE A C 1
ATOM 5700 O O . ILE A 1 778 ? 37.400 -7.130 -53.404 1.00 70.12 778 ILE A O 1
ATOM 5704 N N . THR A 1 779 ? 36.982 -8.122 -51.447 1.00 57.78 779 THR A N 1
ATOM 5705 C CA . THR A 1 779 ? 38.282 -8.804 -51.357 1.00 57.78 779 THR A CA 1
ATOM 5706 C C . THR A 1 779 ? 38.131 -10.242 -51.871 1.00 57.78 779 THR A C 1
ATOM 5708 O O . THR A 1 779 ? 37.624 -11.099 -51.152 1.00 57.78 779 THR A O 1
ATOM 5711 N N . ALA A 1 780 ? 38.522 -10.529 -53.120 1.00 64.06 780 ALA A N 1
ATOM 5712 C CA . ALA A 1 780 ? 38.394 -11.864 -53.732 1.00 64.06 780 ALA A CA 1
ATOM 5713 C C . ALA A 1 780 ? 39.575 -12.210 -54.671 1.00 64.06 780 ALA A C 1
ATOM 5715 O O . ALA A 1 780 ? 40.173 -11.325 -55.272 1.00 64.06 780 ALA A O 1
ATOM 5716 N N . GLN A 1 781 ? 39.913 -13.502 -54.823 1.00 49.53 781 GLN A N 1
ATOM 5717 C CA . GLN A 1 781 ? 41.106 -13.973 -55.564 1.00 49.53 781 GLN A CA 1
ATOM 5718 C C . GLN A 1 781 ? 40.989 -13.958 -57.110 1.00 49.53 781 GLN A C 1
ATOM 5720 O O . GLN A 1 781 ? 42.014 -14.010 -57.786 1.00 49.53 781 GLN A O 1
ATOM 5725 N N . LYS A 1 782 ? 39.777 -13.903 -57.691 1.00 55.91 782 LYS A N 1
ATOM 5726 C CA . LYS A 1 782 ? 39.518 -13.808 -59.149 1.00 55.91 782 LYS A CA 1
ATOM 5727 C C . LYS A 1 782 ? 38.289 -12.921 -59.405 1.00 55.91 782 LYS A C 1
ATOM 5729 O O . LYS A 1 782 ? 37.173 -13.384 -59.199 1.00 55.91 782 LYS A O 1
ATOM 5734 N N . VAL A 1 783 ? 38.483 -11.665 -59.822 1.00 60.19 783 VAL A N 1
ATOM 5735 C CA . VAL A 1 783 ? 37.389 -10.667 -59.956 1.00 60.19 783 VAL A CA 1
ATOM 5736 C C . VAL A 1 783 ? 37.104 -10.277 -61.412 1.00 60.19 783 VAL A C 1
ATOM 5738 O O . VAL A 1 783 ? 35.945 -10.127 -61.787 1.00 60.19 783 VAL A O 1
ATOM 5741 N N . ILE A 1 784 ? 38.130 -10.181 -62.264 1.00 58.03 784 ILE A N 1
ATOM 5742 C CA . ILE A 1 784 ? 37.979 -9.926 -63.705 1.00 58.03 784 ILE A CA 1
ATOM 5743 C C . ILE A 1 784 ? 38.577 -11.111 -64.463 1.00 58.03 784 ILE A C 1
ATOM 5745 O O . ILE A 1 784 ? 39.769 -11.390 -64.374 1.00 58.03 784 ILE A O 1
ATOM 5749 N N . THR A 1 785 ? 37.734 -11.828 -65.190 1.00 55.25 785 THR A N 1
ATOM 5750 C CA . THR A 1 785 ? 38.083 -12.888 -66.139 1.00 55.25 785 THR A CA 1
ATOM 5751 C C . THR A 1 785 ? 37.537 -12.488 -67.512 1.00 55.25 785 THR A C 1
ATOM 5753 O O . THR A 1 785 ? 36.617 -11.678 -67.610 1.00 55.25 785 THR A O 1
ATOM 5756 N N . THR A 1 786 ? 38.060 -13.038 -68.609 1.00 51.22 786 THR A N 1
ATOM 5757 C CA . THR A 1 786 ? 37.531 -12.719 -69.954 1.00 51.22 786 THR A CA 1
ATOM 5758 C C . THR A 1 786 ? 36.064 -13.150 -70.133 1.00 51.22 786 THR A C 1
ATOM 5760 O O . THR A 1 786 ? 35.367 -12.658 -71.023 1.00 51.22 786 THR A O 1
ATOM 5763 N N . GLY A 1 787 ? 35.558 -14.017 -69.246 1.00 52.78 787 GLY A N 1
ATOM 5764 C CA . GLY A 1 787 ? 34.185 -14.517 -69.248 1.00 52.78 787 GLY A CA 1
ATOM 5765 C C . GLY A 1 787 ? 33.127 -13.586 -68.642 1.00 52.78 787 GLY A C 1
ATOM 5766 O O . GLY A 1 787 ? 31.965 -13.739 -68.994 1.00 52.78 787 GLY A O 1
ATOM 5767 N N . ASN A 1 788 ? 33.485 -12.623 -67.782 1.00 58.91 788 ASN A N 1
ATOM 5768 C CA . ASN A 1 788 ? 32.518 -11.772 -67.056 1.00 58.91 788 ASN A CA 1
ATOM 5769 C C . ASN A 1 788 ? 32.507 -10.294 -67.498 1.00 58.91 788 ASN A C 1
ATOM 5771 O O . ASN A 1 788 ? 32.118 -9.427 -66.718 1.00 58.91 788 ASN A O 1
ATOM 5775 N N . LEU A 1 789 ? 32.930 -10.015 -68.737 1.00 59.72 789 LEU A N 1
ATOM 5776 C CA . LEU A 1 789 ? 32.853 -8.700 -69.393 1.00 59.72 789 LEU A CA 1
ATOM 5777 C C . LEU A 1 789 ? 31.874 -8.743 -70.582 1.00 59.72 789 LEU A C 1
ATOM 5779 O O . LEU A 1 789 ? 31.922 -9.703 -71.354 1.00 59.72 789 LEU A O 1
ATOM 5783 N N . GLU A 1 790 ? 31.037 -7.714 -70.736 1.00 54.69 790 GLU A N 1
ATOM 5784 C CA . GLU A 1 790 ? 30.125 -7.502 -71.882 1.00 54.69 790 GLU A CA 1
ATOM 5785 C C . GLU A 1 790 ? 30.874 -6.977 -73.129 1.00 54.69 790 GLU A C 1
ATOM 5787 O O . GLU A 1 790 ? 31.991 -6.453 -73.017 1.00 54.69 790 GLU A O 1
ATOM 5792 N N . ASP A 1 791 ? 30.264 -7.085 -74.315 1.00 57.31 791 ASP A N 1
ATOM 5793 C CA . ASP A 1 791 ? 30.845 -6.595 -75.577 1.00 57.31 791 ASP A CA 1
ATOM 5794 C C . ASP A 1 791 ? 31.129 -5.080 -75.493 1.00 57.31 791 ASP A C 1
ATOM 5796 O O . ASP A 1 791 ? 30.297 -4.291 -75.043 1.00 57.31 791 ASP A O 1
ATOM 5800 N N . ASN A 1 792 ? 32.325 -4.653 -75.919 1.00 55.03 792 ASN A N 1
ATOM 5801 C CA . ASN A 1 792 ? 32.831 -3.268 -75.831 1.00 55.03 792 ASN A CA 1
ATOM 5802 C C . ASN A 1 792 ? 32.969 -2.650 -74.416 1.00 55.03 792 ASN A C 1
ATOM 5804 O O . ASN A 1 792 ? 33.234 -1.453 -74.307 1.00 55.03 792 ASN A O 1
ATOM 5808 N N . ALA A 1 793 ? 32.843 -3.420 -73.328 1.00 55.12 793 ALA A N 1
ATOM 5809 C CA . ALA A 1 793 ? 32.804 -2.863 -71.967 1.00 55.12 793 ALA A CA 1
ATOM 5810 C C . ALA A 1 793 ? 34.158 -2.378 -71.400 1.00 55.12 793 ALA A C 1
ATOM 5812 O O . ALA A 1 793 ? 34.177 -1.646 -70.410 1.00 55.12 793 ALA A O 1
ATOM 5813 N N . ALA A 1 794 ? 35.292 -2.771 -71.991 1.00 57.47 794 ALA A N 1
ATOM 5814 C CA . ALA A 1 794 ? 36.623 -2.336 -71.561 1.00 57.47 794 ALA A CA 1
ATOM 5815 C C . ALA A 1 794 ? 37.657 -2.445 -72.695 1.00 57.47 794 ALA A C 1
ATOM 5817 O O . ALA A 1 794 ? 37.623 -3.396 -73.475 1.00 57.47 794 ALA A O 1
ATOM 5818 N N . ALA A 1 795 ? 38.605 -1.503 -72.751 1.00 60.84 795 ALA A N 1
ATOM 5819 C CA . ALA A 1 795 ? 39.751 -1.530 -73.660 1.00 60.84 795 ALA A CA 1
ATOM 5820 C C . ALA A 1 795 ? 41.058 -1.451 -72.860 1.00 60.84 795 ALA A C 1
ATOM 5822 O O . ALA A 1 795 ? 41.182 -0.636 -71.945 1.00 60.84 795 ALA A O 1
ATOM 5823 N N . VAL A 1 796 ? 42.042 -2.279 -73.221 1.00 67.62 796 VAL A N 1
ATOM 5824 C CA . VAL A 1 796 ? 43.392 -2.244 -72.635 1.00 67.62 796 VAL A CA 1
ATOM 5825 C C . VAL A 1 796 ? 44.374 -1.785 -73.715 1.00 67.62 796 VAL A C 1
ATOM 5827 O O . VAL A 1 796 ? 44.767 -2.610 -74.545 1.00 67.62 796 VAL A O 1
ATOM 5830 N N . PRO A 1 797 ? 44.733 -0.487 -73.770 1.00 70.19 797 PRO A N 1
ATOM 5831 C CA . PRO A 1 797 ? 45.702 0.013 -74.732 1.00 70.19 797 PRO A CA 1
ATOM 5832 C C . PRO A 1 797 ? 47.131 -0.279 -74.263 1.00 70.19 797 PRO A C 1
ATOM 5834 O O . PRO A 1 797 ? 47.504 -0.026 -73.119 1.00 70.19 797 PRO A O 1
ATOM 5837 N N . LEU A 1 798 ? 47.944 -0.786 -75.179 1.00 79.94 798 LEU A N 1
ATOM 5838 C CA . LEU A 1 798 ? 49.362 -1.071 -74.998 1.00 79.94 798 LEU A CA 1
ATOM 5839 C C . LEU A 1 798 ? 50.132 -0.343 -76.103 1.00 79.94 798 LEU A C 1
ATOM 5841 O O . LEU A 1 798 ? 49.726 -0.431 -77.257 1.00 79.94 798 LEU A O 1
ATOM 5845 N N . PHE A 1 799 ? 51.208 0.379 -75.784 1.00 81.50 799 PHE A N 1
ATOM 5846 C CA . PHE A 1 799 ? 51.885 1.271 -76.736 1.00 81.50 799 PHE A CA 1
ATOM 5847 C C . PHE A 1 799 ? 53.410 1.168 -76.650 1.00 81.50 799 PHE A C 1
ATOM 5849 O O . PHE A 1 799 ? 53.969 1.148 -75.554 1.00 81.50 799 PHE A O 1
ATOM 5856 N N . ALA A 1 800 ? 54.078 1.155 -77.805 1.00 83.81 800 ALA A N 1
ATOM 5857 C CA . ALA A 1 800 ? 55.530 1.236 -77.927 1.00 83.81 800 ALA A CA 1
ATOM 5858 C C . ALA A 1 800 ? 55.938 2.048 -79.172 1.00 83.81 800 ALA A C 1
ATOM 5860 O O . ALA A 1 800 ? 55.425 1.815 -80.267 1.00 83.81 800 ALA A O 1
ATOM 5861 N N . GLN A 1 801 ? 56.915 2.953 -79.043 1.00 84.00 801 GLN A N 1
ATOM 5862 C CA . GLN A 1 801 ? 57.499 3.701 -80.168 1.00 84.00 801 GLN A CA 1
ATOM 5863 C C . GLN A 1 801 ? 59.027 3.658 -80.136 1.00 84.00 801 GLN A C 1
ATOM 5865 O O . GLN A 1 801 ? 59.624 3.528 -79.069 1.00 84.00 801 GLN A O 1
ATOM 5870 N N . SER A 1 802 ? 59.657 3.814 -81.297 1.00 80.12 802 SER A N 1
ATOM 5871 C CA . SER A 1 802 ? 61.110 3.769 -81.454 1.00 80.12 802 SER A CA 1
ATOM 5872 C C . SER A 1 802 ? 61.572 4.677 -82.595 1.00 80.12 802 SER A C 1
ATOM 5874 O O . SER A 1 802 ? 60.951 4.693 -83.655 1.00 80.12 802 SER A O 1
ATOM 5876 N N . ALA A 1 803 ? 62.692 5.385 -82.409 1.00 81.81 803 ALA A N 1
ATOM 5877 C CA . ALA A 1 803 ? 63.384 6.161 -83.453 1.00 81.81 803 ALA A CA 1
ATOM 5878 C C . ALA A 1 803 ? 64.372 5.307 -84.270 1.00 81.81 803 ALA A C 1
ATOM 5880 O O . ALA A 1 803 ? 65.432 5.761 -84.702 1.00 81.81 803 ALA A O 1
ATOM 5881 N N . SER A 1 804 ? 64.041 4.028 -84.417 1.00 77.06 804 SER A N 1
ATOM 5882 C CA . SER A 1 804 ? 64.792 3.038 -85.173 1.00 77.06 804 SER A CA 1
ATOM 5883 C C . SER A 1 804 ? 63.869 2.388 -86.199 1.00 77.06 804 SER A C 1
ATOM 5885 O O . SER A 1 804 ? 62.665 2.626 -86.229 1.00 77.06 804 SER A O 1
ATOM 5887 N N . THR A 1 805 ? 64.408 1.502 -87.025 1.00 82.31 805 THR A N 1
ATOM 5888 C CA . THR A 1 805 ? 63.607 0.712 -87.961 1.00 82.31 805 THR A CA 1
ATOM 5889 C C . THR A 1 805 ? 62.843 -0.430 -87.282 1.00 82.31 805 THR A C 1
ATOM 5891 O O . THR A 1 805 ? 62.176 -1.192 -87.973 1.00 82.31 805 THR A O 1
ATOM 5894 N N . TYR A 1 806 ? 62.914 -0.568 -85.951 1.00 87.25 806 TYR A N 1
ATOM 5895 C CA . TYR A 1 806 ? 62.292 -1.652 -85.188 1.00 87.25 806 TYR A CA 1
ATOM 5896 C C . TYR A 1 806 ? 61.629 -1.163 -83.891 1.00 87.25 806 TYR A C 1
ATOM 5898 O O . TYR A 1 806 ? 62.227 -0.392 -83.136 1.00 87.25 806 TYR A O 1
ATOM 5906 N N . THR A 1 807 ? 60.433 -1.678 -83.591 1.00 89.00 807 THR A N 1
ATOM 5907 C CA . THR A 1 807 ? 59.812 -1.632 -82.255 1.00 89.00 807 THR A CA 1
ATOM 5908 C C . THR A 1 807 ? 59.024 -2.912 -81.983 1.00 89.00 807 THR A C 1
ATOM 5910 O O . THR A 1 807 ? 58.655 -3.619 -82.920 1.00 89.00 807 THR A O 1
ATOM 5913 N N . ALA A 1 808 ? 58.755 -3.220 -80.715 1.00 88.81 808 ALA A N 1
ATOM 5914 C CA . ALA A 1 808 ? 57.974 -4.389 -80.335 1.00 88.81 808 ALA A CA 1
ATOM 5915 C C . ALA A 1 808 ? 57.154 -4.168 -79.066 1.00 88.81 808 ALA A C 1
ATOM 5917 O O . ALA A 1 808 ? 57.468 -3.314 -78.238 1.00 88.81 808 ALA A O 1
ATOM 5918 N N . LEU A 1 809 ? 56.110 -4.976 -78.920 1.00 88.19 809 LEU A N 1
ATOM 5919 C CA . LEU A 1 809 ? 55.157 -4.934 -77.829 1.00 88.19 809 LEU A CA 1
ATOM 5920 C C . LEU A 1 809 ? 54.665 -6.345 -77.494 1.00 88.19 809 LEU A C 1
ATOM 5922 O O . LEU A 1 809 ? 54.359 -7.130 -78.387 1.00 88.19 809 LEU A O 1
ATOM 5926 N N . TRP A 1 810 ? 54.533 -6.647 -76.202 1.00 87.88 810 TRP A N 1
ATOM 5927 C CA . TRP A 1 810 ? 53.936 -7.897 -75.737 1.00 87.88 810 TRP A CA 1
ATOM 5928 C C . TRP A 1 810 ? 52.476 -7.692 -75.337 1.00 87.88 810 TRP A C 1
ATOM 5930 O O . TRP A 1 810 ? 52.169 -6.851 -74.491 1.00 87.88 810 TRP A O 1
ATOM 5940 N N . VAL A 1 811 ? 51.578 -8.487 -75.913 1.00 84.94 811 VAL A N 1
ATOM 5941 C CA . VAL A 1 811 ? 50.147 -8.490 -75.594 1.00 84.94 811 VAL A CA 1
ATOM 5942 C C . VAL A 1 811 ? 49.846 -9.659 -74.649 1.00 84.94 811 VAL A C 1
ATOM 5944 O O . VAL A 1 811 ? 50.247 -10.789 -74.940 1.00 84.94 811 VAL A O 1
ATOM 5947 N N . PRO A 1 812 ? 49.163 -9.430 -73.508 1.00 81.25 812 PRO A N 1
ATOM 5948 C CA . PRO A 1 812 ? 48.822 -10.485 -72.555 1.00 81.25 812 PRO A CA 1
ATOM 5949 C C . PRO A 1 812 ? 47.866 -11.507 -73.173 1.00 81.25 812 PRO A C 1
ATOM 5951 O O . PRO A 1 812 ? 47.244 -11.233 -74.191 1.00 81.25 812 PRO A O 1
ATOM 5954 N N . ALA A 1 813 ? 47.745 -12.685 -72.558 1.00 80.75 813 ALA A N 1
ATOM 5955 C CA . ALA A 1 813 ? 46.938 -13.773 -73.100 1.00 80.75 813 ALA A CA 1
ATOM 5956 C C . ALA A 1 813 ? 45.463 -13.391 -73.291 1.00 80.75 813 ALA A C 1
ATOM 5958 O O . ALA A 1 813 ? 44.824 -12.872 -72.378 1.00 80.75 813 ALA A O 1
ATOM 5959 N N . PHE A 1 814 ? 44.925 -13.693 -74.473 1.00 79.81 814 PHE A N 1
ATOM 5960 C CA . PHE A 1 814 ? 43.525 -13.463 -74.824 1.00 79.81 814 PHE A CA 1
ATOM 5961 C C . PHE A 1 814 ? 42.997 -14.601 -75.697 1.00 79.81 814 PHE A C 1
ATOM 5963 O O . PHE A 1 814 ? 43.743 -15.190 -76.482 1.00 79.81 814 PHE A O 1
ATOM 5970 N N . ASP A 1 815 ? 41.721 -14.943 -75.530 1.00 78.38 815 ASP A N 1
ATOM 5971 C CA . ASP A 1 815 ? 41.072 -16.052 -76.232 1.00 78.38 815 ASP A CA 1
ATOM 5972 C C . ASP A 1 815 ? 40.528 -15.649 -77.620 1.00 78.38 815 ASP A C 1
ATOM 5974 O O . ASP A 1 815 ? 40.620 -14.497 -78.048 1.00 78.38 815 ASP A O 1
ATOM 5978 N N . GLY A 1 816 ? 39.986 -16.625 -78.356 1.00 76.19 816 GLY A N 1
ATOM 5979 C CA . GLY A 1 816 ? 39.510 -16.440 -79.731 1.00 76.19 816 GLY A CA 1
ATOM 5980 C C . GLY A 1 816 ? 38.248 -15.583 -79.885 1.00 76.19 816 GLY A C 1
ATOM 5981 O O . GLY A 1 816 ? 37.945 -15.182 -81.010 1.00 76.19 816 GLY A O 1
ATOM 5982 N N . ALA A 1 817 ? 37.532 -15.276 -78.795 1.00 74.69 817 ALA A N 1
ATOM 5983 C CA . ALA A 1 817 ? 36.396 -14.348 -78.815 1.00 74.69 817 ALA A CA 1
ATOM 5984 C C . ALA A 1 817 ? 36.854 -12.879 -78.777 1.00 74.69 817 ALA A C 1
ATOM 5986 O O . ALA A 1 817 ? 36.101 -11.964 -79.105 1.00 74.69 817 ALA A O 1
ATOM 5987 N N . MET A 1 818 ? 38.115 -12.646 -78.422 1.00 76.25 818 MET A N 1
ATOM 5988 C CA . MET A 1 818 ? 38.720 -11.325 -78.353 1.00 76.25 818 MET A CA 1
ATOM 5989 C C . MET A 1 818 ? 39.495 -11.022 -79.649 1.00 76.25 818 MET A C 1
ATOM 5991 O O . MET A 1 818 ? 40.133 -11.893 -80.247 1.00 76.25 818 MET A O 1
ATOM 5995 N N . THR A 1 819 ? 39.461 -9.766 -80.095 1.00 83.31 819 THR A N 1
ATOM 5996 C CA . THR A 1 819 ? 40.265 -9.240 -81.207 1.00 83.31 819 THR A CA 1
ATOM 5997 C C . THR A 1 819 ? 41.283 -8.242 -80.685 1.00 83.31 819 THR A C 1
ATOM 5999 O O . THR A 1 819 ? 40.930 -7.273 -80.020 1.00 83.31 819 THR A O 1
ATOM 6002 N N . CYS A 1 820 ? 42.549 -8.453 -81.026 1.00 87.31 820 CYS A N 1
ATOM 6003 C CA . CYS A 1 820 ? 43.585 -7.451 -80.866 1.00 87.31 820 CYS A CA 1
ATOM 6004 C C . CYS A 1 820 ? 43.636 -6.595 -82.125 1.00 87.31 820 CYS A C 1
ATOM 6006 O O . CYS A 1 820 ? 43.911 -7.110 -83.210 1.00 87.31 820 CYS A O 1
ATOM 6008 N N . VAL A 1 821 ? 43.357 -5.303 -81.977 1.00 89.00 821 VAL A N 1
ATOM 6009 C CA . VAL A 1 821 ? 43.549 -4.307 -83.027 1.00 89.00 821 VAL A CA 1
ATOM 6010 C C . VAL A 1 821 ? 44.886 -3.627 -82.787 1.00 89.00 821 VAL A C 1
ATOM 6012 O O . VAL A 1 821 ? 45.124 -3.027 -81.739 1.00 89.00 821 VAL A O 1
ATOM 6015 N N . VAL A 1 822 ? 45.763 -3.743 -83.771 1.00 90.44 822 VAL A N 1
ATOM 6016 C CA . VAL A 1 822 ? 47.106 -3.191 -83.758 1.00 90.44 822 VAL A CA 1
ATOM 6017 C C . VAL A 1 822 ? 47.140 -1.982 -84.669 1.00 90.44 822 VAL A C 1
ATOM 6019 O O . VAL A 1 822 ? 47.076 -2.132 -85.884 1.00 90.44 822 VAL A O 1
ATOM 6022 N N . HIS A 1 823 ? 47.262 -0.794 -84.094 1.00 90.62 823 HIS A N 1
ATOM 6023 C CA . HIS A 1 823 ? 47.546 0.433 -84.822 1.00 90.62 823 HIS A CA 1
ATOM 6024 C C . HIS A 1 823 ? 49.048 0.620 -84.883 1.00 90.62 823 HIS A C 1
ATOM 6026 O O . HIS A 1 823 ? 49.720 0.634 -83.856 1.00 90.62 823 HIS A O 1
ATOM 6032 N N . TYR A 1 824 ? 49.593 0.751 -86.077 1.00 89.88 824 TYR A N 1
ATOM 6033 C CA . TYR A 1 824 ? 51.029 0.815 -86.244 1.00 89.88 824 TYR A CA 1
ATOM 6034 C C . TYR A 1 824 ? 51.393 1.728 -87.397 1.00 89.88 824 TYR A C 1
ATOM 6036 O O . TYR A 1 824 ? 50.636 1.892 -88.350 1.00 89.88 824 TYR A O 1
ATOM 6044 N N . GLY A 1 825 ? 52.557 2.342 -87.324 1.00 86.81 825 GLY A N 1
ATOM 6045 C CA . GLY A 1 825 ? 52.956 3.282 -88.350 1.00 86.81 825 GLY A CA 1
ATOM 6046 C C . GLY A 1 825 ? 54.412 3.645 -88.256 1.00 86.81 825 GLY A C 1
ATOM 6047 O O . GLY A 1 825 ? 55.115 3.267 -87.319 1.00 86.81 825 GLY A O 1
ATOM 6048 N N . GLY A 1 826 ? 54.863 4.387 -89.252 1.00 82.75 826 GLY A N 1
ATOM 6049 C CA . GLY A 1 826 ? 56.197 4.936 -89.226 1.00 82.75 826 GLY A CA 1
ATOM 6050 C C . GLY A 1 826 ? 56.461 5.948 -90.322 1.00 82.75 826 GLY A C 1
ATOM 6051 O O . GLY A 1 826 ? 55.763 6.006 -91.335 1.00 82.75 826 GLY A O 1
ATOM 6052 N N . SER A 1 827 ? 57.497 6.742 -90.089 1.00 79.31 827 SER A N 1
ATOM 6053 C CA . SER A 1 827 ? 58.024 7.751 -90.998 1.00 79.31 827 SER A CA 1
ATOM 6054 C C . SER A 1 827 ? 59.520 7.539 -91.207 1.00 79.31 827 SER A C 1
ATOM 6056 O O . SER A 1 827 ? 60.210 7.014 -90.332 1.00 79.31 827 SER A O 1
ATOM 6058 N N . PHE A 1 828 ? 60.032 7.928 -92.374 1.00 76.12 828 PHE A N 1
ATOM 6059 C CA . PHE A 1 828 ? 61.449 7.799 -92.728 1.00 76.12 828 PHE A CA 1
ATOM 6060 C C . PHE A 1 828 ? 61.900 8.942 -93.659 1.00 76.12 828 PHE A C 1
ATOM 6062 O O . PHE A 1 828 ? 61.075 9.508 -94.375 1.00 76.12 828 PHE A O 1
ATOM 6069 N N . ASN A 1 829 ? 63.199 9.280 -93.666 1.00 67.62 829 ASN A N 1
ATOM 6070 C CA . ASN A 1 829 ? 63.788 10.372 -94.472 1.00 67.62 829 ASN A CA 1
ATOM 6071 C C . ASN A 1 829 ? 65.091 9.936 -95.190 1.00 67.62 829 ASN A C 1
ATOM 6073 O O . ASN A 1 829 ? 65.913 9.264 -94.567 1.00 67.62 829 ASN A O 1
ATOM 6077 N N . PHE A 1 830 ? 65.326 10.363 -96.451 1.00 64.50 830 PHE A N 1
ATOM 6078 C CA . PHE A 1 830 ? 66.562 10.076 -97.223 1.00 64.50 830 PHE A CA 1
ATOM 6079 C C . PHE A 1 830 ? 67.013 11.187 -98.206 1.00 64.50 830 PHE A C 1
ATOM 6081 O O . PHE A 1 830 ? 66.197 11.987 -98.655 1.00 64.50 830 PHE A O 1
ATOM 6088 N N . MET A 1 831 ? 68.313 11.183 -98.573 1.00 53.66 831 MET A N 1
ATOM 6089 C CA . MET A 1 831 ? 68.953 12.009 -99.620 1.00 53.66 831 MET A CA 1
ATOM 6090 C C . MET A 1 831 ? 69.460 11.128 -100.793 1.00 53.66 831 MET A C 1
ATOM 6092 O O . MET A 1 831 ? 70.480 10.469 -100.637 1.00 53.66 831 MET A O 1
ATOM 6096 N N . ASN A 1 832 ? 68.755 11.165 -101.940 1.00 50.62 832 ASN A N 1
ATOM 6097 C CA . ASN A 1 832 ? 69.092 10.712 -103.315 1.00 50.62 832 ASN A CA 1
ATOM 6098 C C . ASN A 1 832 ? 69.696 9.300 -103.536 1.00 50.62 832 ASN A C 1
ATOM 6100 O O . ASN A 1 832 ? 70.830 9.104 -103.138 1.00 50.62 832 ASN A O 1
ATOM 6104 N N . PHE A 1 833 ? 69.002 8.397 -104.270 1.00 49.59 833 PHE A N 1
ATOM 6105 C CA . PHE A 1 833 ? 69.452 7.405 -105.305 1.00 49.59 833 PHE A CA 1
ATOM 6106 C C . PHE A 1 833 ? 68.283 6.410 -105.663 1.00 49.59 833 PHE A C 1
ATOM 6108 O O . PHE A 1 833 ? 67.215 6.501 -105.073 1.00 49.59 833 PHE A O 1
ATOM 6115 N N . ARG A 1 834 ? 68.430 5.552 -106.701 1.00 56.69 834 ARG A N 1
ATOM 6116 C CA . ARG A 1 834 ? 67.393 4.885 -107.569 1.00 56.69 834 ARG A CA 1
ATOM 6117 C C . ARG A 1 834 ? 66.160 4.169 -106.932 1.00 56.69 834 ARG A C 1
ATOM 6119 O O . ARG A 1 834 ? 66.171 3.762 -105.780 1.00 56.69 834 ARG A O 1
ATOM 6126 N N . ASP A 1 835 ? 65.128 3.983 -107.776 1.00 55.56 835 ASP A N 1
ATOM 6127 C CA . ASP A 1 835 ? 63.745 3.485 -107.560 1.00 55.56 835 ASP A CA 1
ATOM 6128 C C . ASP A 1 835 ? 63.563 2.116 -106.847 1.00 55.56 835 ASP A C 1
ATOM 6130 O O . ASP A 1 835 ? 63.152 1.133 -107.467 1.00 55.56 835 ASP A O 1
ATOM 6134 N N . GLU A 1 836 ? 63.778 2.041 -105.529 1.00 65.75 836 GLU A N 1
ATOM 6135 C CA . GLU A 1 836 ? 63.357 0.894 -104.700 1.00 65.75 836 GLU A CA 1
ATOM 6136 C C . GLU A 1 836 ? 62.282 1.270 -103.654 1.00 65.75 836 GLU A C 1
ATOM 6138 O O . GLU A 1 836 ? 62.224 2.398 -103.149 1.00 65.75 836 GLU A O 1
ATOM 6143 N N . ALA A 1 837 ? 61.395 0.316 -103.345 1.00 72.31 837 ALA A N 1
ATOM 6144 C CA . ALA A 1 837 ? 60.262 0.475 -102.428 1.00 72.31 837 ALA A CA 1
ATOM 6145 C C . ALA A 1 837 ? 60.660 0.236 -100.956 1.00 72.31 837 ALA A C 1
ATOM 6147 O O . ALA A 1 837 ? 61.386 -0.712 -100.652 1.00 72.31 837 ALA A O 1
ATOM 6148 N N . VAL A 1 838 ? 60.147 1.063 -100.035 1.00 75.94 838 VAL A N 1
ATOM 6149 C CA . VAL A 1 838 ? 60.358 0.928 -98.580 1.00 75.94 838 VAL A CA 1
ATOM 6150 C C . VAL A 1 838 ? 59.165 0.227 -97.946 1.00 75.94 838 VAL A C 1
ATOM 6152 O O . VAL A 1 838 ? 58.034 0.702 -98.061 1.00 75.94 838 VAL A O 1
ATOM 6155 N N . TYR A 1 839 ? 59.427 -0.870 -97.237 1.00 82.56 839 TYR A N 1
ATOM 6156 C CA . TYR A 1 839 ? 58.400 -1.704 -96.622 1.00 82.56 839 TYR A CA 1
ATOM 6157 C C . TYR A 1 839 ? 58.338 -1.502 -95.116 1.00 82.56 839 TYR A C 1
ATOM 6159 O O . TYR A 1 839 ? 59.344 -1.614 -94.416 1.00 82.56 839 TYR A O 1
ATOM 6167 N N . LEU A 1 840 ? 57.128 -1.295 -94.615 1.00 87.25 840 LEU A N 1
ATOM 6168 C CA . LEU A 1 840 ? 56.794 -1.420 -93.208 1.00 87.25 840 LEU A CA 1
ATOM 6169 C C . LEU A 1 840 ? 56.102 -2.767 -92.995 1.00 87.25 840 LEU A C 1
ATOM 6171 O O . LEU A 1 840 ? 55.018 -3.001 -93.528 1.00 87.25 840 LEU A O 1
ATOM 6175 N N . THR A 1 841 ? 56.741 -3.656 -92.238 1.00 89.62 841 THR A N 1
ATOM 6176 C CA . THR A 1 841 ? 56.287 -5.032 -92.024 1.00 89.62 841 THR A CA 1
ATOM 6177 C C . THR A 1 841 ? 55.961 -5.283 -90.559 1.00 89.62 841 THR A C 1
ATOM 6179 O O . THR A 1 841 ? 56.833 -5.193 -89.694 1.00 89.62 841 THR A O 1
ATOM 6182 N N . LEU A 1 842 ? 54.703 -5.623 -90.294 1.00 92.12 842 LEU A N 1
ATOM 6183 C CA . LEU A 1 842 ? 54.212 -6.079 -89.004 1.00 92.12 842 LEU A CA 1
ATOM 6184 C C . LEU A 1 842 ? 54.409 -7.591 -88.879 1.00 92.12 842 LEU A C 1
ATOM 6186 O O . LEU A 1 842 ? 54.030 -8.356 -89.771 1.00 92.12 842 LEU A O 1
ATOM 6190 N N . TYR A 1 843 ? 54.945 -8.012 -87.742 1.00 92.50 843 TYR A N 1
ATOM 6191 C CA . TYR A 1 843 ? 55.093 -9.396 -87.334 1.00 92.50 843 TYR A CA 1
ATOM 6192 C C . TYR A 1 843 ? 54.244 -9.661 -86.099 1.00 92.50 843 TYR A C 1
ATOM 6194 O O . TYR A 1 843 ? 54.211 -8.857 -85.167 1.00 92.50 843 TYR A O 1
ATOM 6202 N N . VAL A 1 844 ? 53.591 -10.817 -86.081 1.00 91.12 844 VAL A N 1
ATOM 6203 C CA . VAL A 1 844 ? 52.935 -11.348 -84.887 1.00 91.12 844 VAL A CA 1
ATOM 6204 C C . VAL A 1 844 ? 53.530 -12.720 -84.613 1.00 91.12 844 VAL A C 1
ATOM 6206 O O . VAL A 1 844 ? 53.558 -13.573 -85.497 1.00 91.12 844 VAL A O 1
ATOM 6209 N N . ASP A 1 845 ? 54.062 -12.900 -83.407 1.00 90.50 845 ASP A N 1
ATOM 6210 C CA . ASP A 1 845 ? 54.816 -14.079 -82.970 1.00 90.50 845 ASP A CA 1
ATOM 6211 C C . ASP A 1 845 ? 55.945 -14.465 -83.943 1.00 90.50 845 ASP A C 1
ATOM 6213 O O . ASP A 1 845 ? 56.155 -15.634 -84.265 1.00 90.50 845 ASP A O 1
ATOM 6217 N N . GLY A 1 846 ? 56.658 -13.461 -84.464 1.00 85.81 846 GLY A N 1
ATOM 6218 C CA . GLY A 1 846 ? 57.770 -13.654 -85.399 1.00 85.81 846 GLY A CA 1
ATOM 6219 C C . GLY A 1 846 ? 57.365 -13.986 -86.843 1.00 85.81 846 GLY A C 1
ATOM 6220 O O . GLY A 1 846 ? 58.243 -14.115 -87.694 1.00 85.81 846 GLY A O 1
ATOM 6221 N N . VAL A 1 847 ? 56.067 -14.072 -87.160 1.00 90.38 847 VAL A N 1
ATOM 6222 C CA . VAL A 1 847 ? 55.558 -14.291 -88.527 1.00 90.38 847 VAL A CA 1
ATOM 6223 C C . VAL A 1 847 ? 55.114 -12.966 -89.140 1.00 90.38 847 VAL A C 1
ATOM 6225 O O . VAL A 1 847 ? 54.337 -12.243 -88.524 1.00 90.38 847 VAL A O 1
ATOM 6228 N N . ALA A 1 848 ? 55.575 -12.645 -90.355 1.00 91.00 848 ALA A N 1
ATOM 6229 C CA . ALA A 1 848 ? 55.153 -11.437 -91.069 1.00 91.00 848 ALA A CA 1
ATOM 6230 C C . ALA A 1 848 ? 53.665 -11.540 -91.439 1.00 91.00 848 ALA A C 1
ATOM 6232 O O . ALA A 1 848 ? 53.287 -12.371 -92.264 1.00 91.00 848 ALA A O 1
ATOM 6233 N N . VAL A 1 849 ? 52.825 -10.700 -90.832 1.00 91.06 849 VAL A N 1
ATOM 6234 C CA . VAL A 1 849 ? 51.366 -10.719 -91.038 1.00 91.06 849 VAL A CA 1
ATOM 6235 C C . VAL A 1 849 ? 50.891 -9.652 -92.016 1.00 91.06 849 VAL A C 1
ATOM 6237 O O . VAL A 1 849 ? 49.871 -9.836 -92.674 1.00 91.06 849 VAL A O 1
ATOM 6240 N N . GLN A 1 850 ? 51.629 -8.549 -92.146 1.00 91.00 850 GLN A N 1
ATOM 6241 C CA . GLN A 1 850 ? 51.309 -7.493 -93.097 1.00 91.00 850 GLN A CA 1
ATOM 6242 C C . GLN A 1 850 ? 52.578 -6.740 -93.486 1.00 91.00 850 GLN A C 1
ATOM 6244 O O . GLN A 1 850 ? 53.344 -6.345 -92.615 1.00 91.00 850 GLN A O 1
ATOM 6249 N N . SER A 1 851 ? 52.800 -6.528 -94.783 1.00 88.38 851 SER A N 1
ATOM 6250 C CA . SER A 1 851 ? 53.915 -5.729 -95.300 1.00 88.38 851 SER A CA 1
ATOM 6251 C C . SER A 1 851 ? 53.380 -4.710 -96.294 1.00 88.38 851 SER A C 1
ATOM 6253 O O . SER A 1 851 ? 52.661 -5.074 -97.224 1.00 88.38 851 SER A O 1
ATOM 6255 N N . ILE A 1 852 ? 53.672 -3.433 -96.063 1.00 85.56 852 ILE A N 1
ATOM 6256 C CA . ILE A 1 852 ? 53.099 -2.319 -96.821 1.00 85.56 852 ILE A CA 1
ATOM 6257 C C . ILE A 1 852 ? 54.225 -1.441 -97.337 1.00 85.56 852 ILE A C 1
ATOM 6259 O O . ILE A 1 852 ? 55.113 -1.055 -96.579 1.00 85.56 852 ILE A O 1
ATOM 6263 N N . VAL A 1 853 ? 54.156 -1.085 -98.618 1.00 83.12 853 VAL A N 1
ATOM 6264 C CA . VAL A 1 853 ? 55.036 -0.068 -99.188 1.00 83.12 853 VAL A CA 1
ATOM 6265 C C . VAL A 1 853 ? 54.560 1.300 -98.720 1.00 83.12 853 VAL A C 1
ATOM 6267 O O . VAL A 1 853 ? 53.459 1.724 -99.061 1.00 83.12 853 VAL A O 1
ATOM 6270 N N . ILE A 1 854 ? 55.384 1.987 -97.938 1.00 75.81 854 ILE A N 1
ATOM 6271 C CA . ILE A 1 854 ? 55.048 3.298 -97.358 1.00 75.81 854 ILE A CA 1
ATOM 6272 C C . ILE A 1 854 ? 55.725 4.463 -98.087 1.00 75.81 854 ILE A C 1
ATOM 6274 O O . ILE A 1 854 ? 55.522 5.622 -97.739 1.00 75.81 854 ILE A O 1
ATOM 6278 N N . GLY A 1 855 ? 56.500 4.153 -99.124 1.00 70.44 855 GLY A N 1
ATOM 6279 C CA . GLY A 1 855 ? 57.082 5.103 -100.061 1.00 70.44 855 GLY A CA 1
ATOM 6280 C C . GLY A 1 855 ? 58.171 4.456 -100.915 1.00 70.44 855 GLY A C 1
ATOM 6281 O O . GLY A 1 855 ? 58.413 3.250 -100.850 1.00 70.44 855 GLY A O 1
ATOM 6282 N N . SER A 1 856 ? 58.841 5.280 -101.711 1.00 64.94 856 SER A N 1
ATOM 6283 C CA . SER A 1 856 ? 60.020 4.920 -102.509 1.00 64.94 856 SER A CA 1
ATOM 6284 C C . SER A 1 856 ? 61.174 5.842 -102.134 1.00 64.94 856 SER A C 1
ATOM 6286 O O . SER A 1 856 ? 60.918 6.972 -101.723 1.00 64.94 856 SER A O 1
ATOM 6288 N N . LEU A 1 857 ? 62.420 5.409 -102.326 1.00 57.97 857 LEU A N 1
ATOM 6289 C CA . LEU A 1 857 ? 63.642 6.071 -101.833 1.00 57.97 857 LEU A CA 1
ATOM 6290 C C . LEU A 1 857 ? 63.847 7.571 -102.178 1.00 57.97 857 LEU A C 1
ATOM 6292 O O . LEU A 1 857 ? 64.736 8.188 -101.600 1.00 57.97 857 LEU A O 1
ATOM 6296 N N . ASN A 1 858 ? 63.009 8.191 -103.021 1.00 56.50 858 ASN A N 1
ATOM 6297 C CA . ASN A 1 858 ? 63.076 9.617 -103.388 1.00 56.50 858 ASN A CA 1
ATOM 6298 C C . ASN A 1 858 ? 61.864 10.479 -102.956 1.00 56.50 858 ASN A C 1
ATOM 6300 O O . ASN A 1 858 ? 61.853 11.678 -103.227 1.00 56.50 858 ASN A O 1
ATOM 6304 N N . TYR A 1 859 ? 60.865 9.914 -102.264 1.00 60.22 859 TYR A N 1
ATOM 6305 C CA . TYR A 1 859 ? 59.741 10.663 -101.681 1.00 60.22 859 TYR A CA 1
ATOM 6306 C C . TYR A 1 859 ? 59.599 10.300 -100.196 1.00 60.22 859 TYR A C 1
ATOM 6308 O O . TYR A 1 859 ? 59.383 9.122 -99.900 1.00 60.22 859 TYR A O 1
ATOM 6316 N N . PRO A 1 860 ? 59.710 11.259 -99.252 1.00 62.31 860 PRO A N 1
ATOM 6317 C CA . PRO A 1 860 ? 59.487 10.965 -97.841 1.00 62.31 860 PRO A CA 1
ATOM 6318 C C . PRO A 1 860 ? 58.058 10.450 -97.649 1.00 62.31 860 PRO A C 1
ATOM 6320 O O . PRO A 1 860 ? 57.093 11.060 -98.113 1.00 62.31 860 PRO A O 1
ATOM 6323 N N . GLY A 1 861 ? 57.942 9.298 -96.992 1.00 64.88 861 GLY A N 1
ATOM 6324 C CA . GLY A 1 861 ? 56.684 8.596 -96.780 1.00 64.88 861 GLY A CA 1
ATOM 6325 C C . GLY A 1 861 ? 56.338 8.523 -95.300 1.00 64.88 861 GLY A C 1
ATOM 6326 O O . GLY A 1 861 ? 57.181 8.175 -94.471 1.00 64.88 861 GLY A O 1
ATOM 6327 N N . ASN A 1 862 ? 55.091 8.846 -94.965 1.00 72.88 862 ASN A N 1
ATOM 6328 C CA . ASN A 1 862 ? 54.513 8.587 -93.652 1.00 72.88 862 ASN A CA 1
ATOM 6329 C C . ASN A 1 862 ? 53.266 7.726 -93.842 1.00 72.88 862 ASN A C 1
ATOM 6331 O O . ASN A 1 862 ? 52.446 8.010 -94.717 1.00 72.88 862 ASN A O 1
ATOM 6335 N N . GLY A 1 863 ? 53.124 6.686 -93.028 1.00 73.56 863 GLY A N 1
ATOM 6336 C CA . GLY A 1 863 ? 51.977 5.797 -93.086 1.00 73.56 863 GLY A CA 1
ATOM 6337 C C . GLY A 1 863 ? 51.587 5.302 -91.703 1.00 73.56 863 GLY A C 1
ATOM 6338 O O . GLY A 1 863 ? 52.438 4.854 -90.934 1.00 73.56 863 GLY A O 1
ATOM 6339 N N . ALA A 1 864 ? 50.291 5.369 -91.410 1.00 80.38 864 ALA A N 1
ATOM 6340 C CA . ALA A 1 864 ? 49.671 4.750 -90.250 1.00 80.38 864 ALA A CA 1
ATOM 6341 C C . ALA A 1 864 ? 48.622 3.748 -90.737 1.00 80.38 864 ALA A C 1
ATOM 6343 O O . ALA A 1 864 ? 47.813 4.052 -91.614 1.00 80.38 864 ALA A O 1
ATOM 6344 N N . PHE A 1 865 ? 48.655 2.552 -90.169 1.00 88.69 865 PHE A N 1
ATOM 6345 C CA . PHE A 1 865 ? 47.879 1.398 -90.594 1.00 88.69 865 PHE A CA 1
ATOM 6346 C C . PHE A 1 865 ? 47.308 0.679 -89.381 1.00 88.69 865 PHE A C 1
ATOM 6348 O O . PHE A 1 865 ? 47.715 0.910 -88.240 1.00 88.69 865 PHE A O 1
ATOM 6355 N N . ALA A 1 866 ? 46.353 -0.204 -89.642 1.00 88.06 866 ALA A N 1
ATOM 6356 C CA . ALA A 1 866 ? 45.786 -1.059 -88.622 1.00 88.06 866 ALA A CA 1
ATOM 6357 C C . ALA A 1 866 ? 45.718 -2.501 -89.117 1.00 88.06 866 ALA A C 1
ATOM 6359 O O . ALA A 1 866 ? 45.378 -2.758 -90.273 1.00 88.06 866 ALA A O 1
ATOM 6360 N N . PHE A 1 867 ? 46.004 -3.430 -88.213 1.00 91.06 867 PHE A N 1
ATOM 6361 C CA . PHE A 1 867 ? 45.854 -4.860 -88.427 1.00 91.06 867 PHE A CA 1
ATOM 6362 C C . PHE A 1 867 ? 45.117 -5.471 -87.245 1.00 91.06 867 PHE A C 1
ATOM 6364 O O . PHE A 1 867 ? 45.414 -5.150 -86.099 1.00 91.06 867 PHE A O 1
ATOM 6371 N N . ALA A 1 868 ? 44.170 -6.364 -87.505 1.00 90.19 868 ALA A N 1
ATOM 6372 C CA . ALA A 1 868 ? 43.399 -7.013 -86.457 1.00 90.19 868 ALA A CA 1
ATOM 6373 C C . ALA A 1 868 ? 43.584 -8.529 -86.507 1.00 90.19 868 ALA A C 1
ATOM 6375 O O . ALA A 1 868 ? 43.546 -9.128 -87.581 1.00 90.19 868 ALA A O 1
ATOM 6376 N N . PHE A 1 869 ? 43.734 -9.159 -85.343 1.00 88.31 869 PHE A N 1
ATOM 6377 C CA . PHE A 1 869 ? 43.788 -10.616 -85.233 1.00 88.31 869 PHE A CA 1
ATOM 6378 C C . PHE A 1 869 ? 43.100 -11.130 -83.967 1.00 88.31 869 PHE A C 1
ATOM 6380 O O . PHE A 1 869 ? 43.000 -10.429 -82.962 1.00 88.31 869 PHE A O 1
ATOM 6387 N N . SER A 1 870 ? 42.609 -12.367 -84.023 1.00 87.25 870 SER A N 1
ATOM 6388 C CA . SER A 1 870 ? 41.968 -13.043 -82.888 1.00 87.25 870 SER A CA 1
ATOM 6389 C C . SER A 1 870 ? 42.987 -13.716 -81.967 1.00 87.25 870 SER A C 1
ATOM 6391 O O . SER A 1 870 ? 44.075 -14.093 -82.407 1.00 87.25 870 SER A O 1
ATOM 6393 N N . GLY A 1 871 ? 42.626 -13.880 -80.693 1.00 83.62 871 GLY A N 1
ATOM 6394 C CA . GLY A 1 871 ? 43.477 -14.525 -79.694 1.00 83.62 871 GLY A CA 1
ATOM 6395 C C . GLY A 1 871 ? 43.550 -16.040 -79.836 1.00 83.62 871 GLY A C 1
ATOM 6396 O O . GLY A 1 871 ? 42.680 -16.673 -80.430 1.00 83.62 871 GLY A O 1
ATOM 6397 N N . ASN A 1 872 ? 44.599 -16.634 -79.269 1.00 83.44 872 ASN A N 1
ATOM 6398 C CA . ASN A 1 872 ? 44.812 -18.086 -79.235 1.00 83.44 872 ASN A CA 1
ATOM 6399 C C . ASN A 1 872 ? 44.904 -18.645 -77.800 1.00 83.44 872 ASN A C 1
ATOM 6401 O O . ASN A 1 872 ? 45.290 -19.795 -77.611 1.00 83.44 872 ASN A O 1
ATOM 6405 N N . GLY A 1 873 ? 44.568 -17.834 -76.793 1.00 79.06 873 GLY A N 1
ATOM 6406 C CA . GLY A 1 873 ? 44.657 -18.176 -75.374 1.00 79.06 873 GLY A CA 1
ATOM 6407 C C . GLY A 1 873 ? 46.042 -17.974 -74.749 1.00 79.06 873 GLY A C 1
ATOM 6408 O O . GLY A 1 873 ? 46.182 -18.179 -73.546 1.00 79.06 873 GLY A O 1
ATOM 6409 N N . ALA A 1 874 ? 47.052 -17.553 -75.519 1.00 82.25 874 ALA A N 1
ATOM 6410 C CA . ALA A 1 874 ? 48.405 -17.257 -75.043 1.00 82.25 874 ALA A CA 1
ATOM 6411 C C . ALA A 1 874 ? 48.776 -15.781 -75.265 1.00 82.25 874 ALA A C 1
ATOM 6413 O O . ALA A 1 874 ? 48.127 -15.074 -76.036 1.00 82.25 874 ALA A O 1
ATOM 6414 N N . GLY A 1 875 ? 49.808 -15.303 -74.557 1.00 84.00 875 GLY A N 1
ATOM 6415 C CA . GLY A 1 875 ? 50.387 -13.979 -74.804 1.00 84.00 875 GLY A CA 1
ATOM 6416 C C . GLY A 1 875 ? 51.085 -13.933 -76.165 1.00 84.00 875 GLY A C 1
ATOM 6417 O O . GLY A 1 875 ? 51.608 -14.950 -76.619 1.00 84.00 875 GLY A O 1
ATOM 6418 N N . ARG A 1 876 ? 51.055 -12.772 -76.820 1.00 86.75 876 ARG A N 1
ATOM 6419 C CA . ARG A 1 876 ? 51.453 -12.598 -78.224 1.00 86.75 876 ARG A CA 1
ATOM 6420 C C . ARG A 1 876 ? 52.534 -11.525 -78.339 1.00 86.75 876 ARG A C 1
ATOM 6422 O O . ARG A 1 876 ? 52.379 -10.449 -77.762 1.00 86.75 876 ARG A O 1
ATOM 6429 N N . SER A 1 877 ? 53.588 -11.783 -79.110 1.00 90.56 877 SER A N 1
ATOM 6430 C CA . SER A 1 877 ? 54.600 -10.774 -79.455 1.00 90.56 877 SER A CA 1
ATOM 6431 C C . SER A 1 877 ? 54.180 -10.043 -80.719 1.00 90.56 877 SER A C 1
ATOM 6433 O O . SER A 1 877 ? 53.856 -10.675 -81.723 1.00 90.56 877 SER A O 1
ATOM 6435 N N . ILE A 1 878 ? 54.201 -8.718 -80.697 1.00 92.69 878 ILE A N 1
ATOM 6436 C CA . ILE A 1 878 ? 53.949 -7.885 -81.866 1.00 92.69 878 ILE A CA 1
ATOM 6437 C C . ILE A 1 878 ? 55.213 -7.094 -82.144 1.00 92.69 878 ILE A C 1
ATOM 6439 O O . ILE A 1 878 ? 55.677 -6.349 -81.290 1.00 92.69 878 ILE A O 1
ATOM 6443 N N . GLU A 1 879 ? 55.751 -7.219 -83.349 1.00 91.88 879 GLU A N 1
ATOM 6444 C CA . GLU A 1 879 ? 56.971 -6.526 -83.749 1.00 91.88 879 GLU A CA 1
ATOM 6445 C C . GLU A 1 879 ? 56.733 -5.782 -85.050 1.00 91.88 879 GLU A C 1
ATOM 6447 O O . GLU A 1 879 ? 56.101 -6.288 -85.971 1.00 91.88 879 GLU A O 1
ATOM 6452 N N . LEU A 1 880 ? 57.274 -4.582 -85.157 1.00 92.12 880 LEU A N 1
ATOM 6453 C CA . LEU A 1 880 ? 57.178 -3.770 -86.352 1.00 92.12 880 LEU A CA 1
ATOM 6454 C C . LEU A 1 880 ? 58.576 -3.482 -86.868 1.00 92.12 880 LEU A C 1
ATOM 6456 O O . LEU A 1 880 ? 59.420 -2.993 -86.119 1.00 92.12 880 LEU A O 1
ATOM 6460 N N . ARG A 1 881 ? 58.809 -3.782 -88.147 1.00 89.06 881 ARG A N 1
ATOM 6461 C CA . ARG A 1 881 ? 60.111 -3.615 -88.796 1.00 89.06 881 ARG A CA 1
ATOM 6462 C C . ARG A 1 881 ? 59.979 -2.828 -90.089 1.00 89.06 881 ARG A C 1
ATOM 6464 O O . ARG A 1 881 ? 59.108 -3.117 -90.903 1.00 89.06 881 ARG A O 1
ATOM 6471 N N . LEU A 1 882 ? 60.875 -1.883 -90.307 1.00 83.31 882 LEU A N 1
ATOM 6472 C CA . LEU A 1 882 ? 60.977 -1.094 -91.525 1.00 83.31 882 LEU A CA 1
ATOM 6473 C C . LEU A 1 882 ? 62.227 -1.529 -92.305 1.00 83.31 882 LEU A C 1
ATOM 6475 O O . LEU A 1 882 ? 63.316 -1.620 -91.742 1.00 83.31 882 LEU A O 1
ATOM 6479 N N . SER A 1 883 ? 62.078 -1.824 -93.597 1.00 77.75 883 SER A N 1
ATOM 6480 C CA . SER A 1 883 ? 63.157 -2.352 -94.445 1.00 77.75 883 SER A CA 1
ATOM 6481 C C . SER A 1 883 ? 63.154 -1.736 -95.847 1.00 77.75 883 SER A C 1
ATOM 6483 O O . SER A 1 883 ? 62.101 -1.644 -96.477 1.00 77.75 883 SER A O 1
ATOM 6485 N N . ALA A 1 884 ? 64.337 -1.382 -96.354 1.00 68.88 884 ALA A N 1
ATOM 6486 C CA . ALA A 1 884 ? 64.600 -0.951 -97.730 1.00 68.88 884 ALA A CA 1
ATOM 6487 C C . ALA A 1 884 ? 65.781 -1.768 -98.290 1.00 68.88 884 ALA A C 1
ATOM 6489 O O . ALA A 1 884 ? 66.653 -2.165 -97.515 1.00 68.88 884 ALA A O 1
ATOM 6490 N N . GLY A 1 885 ? 65.801 -2.063 -99.594 1.00 61.31 885 GLY A N 1
ATOM 6491 C CA . GLY A 1 885 ? 66.780 -2.954 -100.233 1.00 61.31 885 GLY A CA 1
ATOM 6492 C C . GLY A 1 885 ? 68.237 -2.505 -100.059 1.00 61.31 885 GLY A C 1
ATOM 6493 O O . GLY A 1 885 ? 68.797 -1.779 -100.866 1.00 61.31 885 GLY A O 1
ATOM 6494 N N . GLY A 1 886 ? 68.878 -2.954 -98.976 1.00 61.09 886 GLY A N 1
ATOM 6495 C CA . GLY A 1 886 ? 70.321 -2.831 -98.749 1.00 61.09 886 GLY A CA 1
ATOM 6496 C C . GLY A 1 886 ? 70.831 -1.582 -98.009 1.00 61.09 886 GLY A C 1
ATOM 6497 O O . GLY A 1 886 ? 72.049 -1.451 -97.886 1.00 61.09 886 GLY A O 1
ATOM 6498 N N . GLN A 1 887 ? 69.977 -0.686 -97.487 1.00 58.16 887 GLN A N 1
ATOM 6499 C CA . GLN A 1 887 ? 70.387 0.479 -96.666 1.00 58.16 887 GLN A CA 1
ATOM 6500 C C . GLN A 1 887 ? 69.422 0.729 -95.486 1.00 58.16 887 GLN A C 1
ATOM 6502 O O . GLN A 1 887 ? 68.215 0.527 -95.622 1.00 58.16 887 GLN A O 1
ATOM 6507 N N . THR A 1 888 ? 69.933 1.197 -94.337 1.00 61.84 888 THR A N 1
ATOM 6508 C CA . THR A 1 888 ? 69.136 1.449 -93.116 1.00 61.84 888 THR A CA 1
ATOM 6509 C C . THR A 1 888 ? 68.702 2.926 -93.014 1.00 61.84 888 THR A C 1
ATOM 6511 O O . THR A 1 888 ? 69.562 3.782 -92.802 1.00 61.84 888 THR A O 1
ATOM 6514 N N . PRO A 1 889 ? 67.402 3.261 -93.138 1.00 63.09 889 PRO A N 1
ATOM 6515 C CA . PRO A 1 889 ? 66.895 4.626 -92.932 1.00 63.09 889 PRO A CA 1
ATOM 6516 C C . PRO A 1 889 ? 67.042 5.142 -91.505 1.00 63.09 889 PRO A C 1
ATOM 6518 O O . PRO A 1 889 ? 66.921 4.378 -90.549 1.00 63.09 889 PRO A O 1
ATOM 6521 N N . SER A 1 890 ? 67.123 6.470 -91.369 1.00 67.69 890 SER A N 1
ATOM 6522 C CA . SER A 1 890 ? 66.616 7.137 -90.167 1.00 67.69 890 SER A CA 1
ATOM 6523 C C . SER A 1 890 ? 65.088 7.099 -90.210 1.00 67.69 890 SER A C 1
ATOM 6525 O O . SER A 1 890 ? 64.480 7.595 -91.166 1.00 67.69 890 SER A O 1
ATOM 6527 N N . ALA A 1 891 ? 64.479 6.454 -89.216 1.00 74.19 891 ALA A N 1
ATOM 6528 C CA . ALA A 1 891 ? 63.050 6.182 -89.180 1.00 74.19 891 ALA A CA 1
ATOM 6529 C C . ALA A 1 891 ? 62.487 6.310 -87.763 1.00 74.19 891 ALA A C 1
ATOM 6531 O O . ALA A 1 891 ? 63.180 6.039 -86.790 1.00 74.19 891 ALA A O 1
ATOM 6532 N N . ASN A 1 892 ? 61.214 6.677 -87.662 1.00 81.81 892 ASN A N 1
ATOM 6533 C CA . ASN A 1 892 ? 60.429 6.558 -86.440 1.00 81.81 892 ASN A CA 1
ATOM 6534 C C . ASN A 1 892 ? 59.300 5.570 -86.697 1.00 81.81 892 ASN A C 1
ATOM 6536 O O . ASN A 1 892 ? 58.549 5.752 -87.650 1.00 81.81 892 ASN A O 1
ATOM 6540 N N . VAL A 1 893 ? 59.155 4.554 -85.852 1.00 86.31 893 VAL A N 1
ATOM 6541 C CA . VAL A 1 893 ? 58.086 3.554 -85.947 1.00 86.31 893 VAL A CA 1
ATOM 6542 C C . VAL A 1 893 ? 57.352 3.424 -84.612 1.00 86.31 893 VAL A C 1
ATOM 6544 O O . VAL A 1 893 ? 57.958 3.527 -83.545 1.00 86.31 893 VAL A O 1
ATOM 6547 N N . PHE A 1 894 ? 56.045 3.183 -84.649 1.00 86.81 894 PHE A N 1
ATOM 6548 C CA . PHE A 1 894 ? 55.221 2.956 -83.464 1.00 86.81 894 PHE A CA 1
ATOM 6549 C C . PHE A 1 894 ? 54.266 1.785 -83.669 1.00 86.81 894 PHE A C 1
ATOM 6551 O O . PHE A 1 894 ? 53.826 1.507 -84.785 1.00 86.81 894 PHE A O 1
ATOM 6558 N N . VAL A 1 895 ? 53.924 1.123 -82.568 1.00 88.62 895 VAL A N 1
ATOM 6559 C CA . VAL A 1 895 ? 52.911 0.078 -82.506 1.00 88.62 895 VAL A CA 1
ATOM 6560 C C . VAL A 1 895 ? 52.075 0.245 -81.242 1.00 88.62 895 VAL A C 1
ATOM 6562 O O . VAL A 1 895 ? 52.590 0.460 -80.146 1.00 88.62 895 VAL A O 1
ATOM 6565 N N . GLN A 1 896 ? 50.768 0.135 -81.403 1.00 88.31 896 GLN A N 1
ATOM 6566 C CA . GLN A 1 896 ? 49.778 0.177 -80.348 1.00 88.31 896 GLN A CA 1
ATOM 6567 C C . GLN A 1 8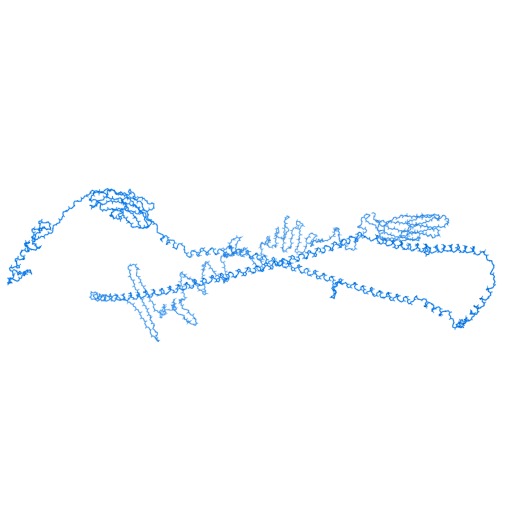96 ? 48.857 -1.020 -80.508 1.00 88.31 896 GLN A C 1
ATOM 6569 O O . GLN A 1 896 ? 48.282 -1.199 -81.573 1.00 88.31 896 GLN A O 1
ATOM 6574 N N . ALA A 1 897 ? 48.671 -1.813 -79.463 1.00 86.06 897 ALA A N 1
ATOM 6575 C CA . ALA A 1 897 ? 47.724 -2.917 -79.450 1.00 86.06 897 ALA A CA 1
ATOM 6576 C C . ALA A 1 897 ? 46.572 -2.600 -78.500 1.00 86.06 897 ALA A C 1
ATOM 6578 O O . ALA A 1 897 ? 46.790 -2.147 -77.381 1.00 86.06 897 ALA A O 1
ATOM 6579 N N . THR A 1 898 ? 45.343 -2.841 -78.940 1.00 85.06 898 THR A N 1
ATOM 6580 C CA . THR A 1 898 ? 44.143 -2.708 -78.110 1.00 85.06 898 THR A CA 1
ATOM 6581 C C . THR A 1 898 ? 43.336 -3.994 -78.192 1.00 85.06 898 THR A C 1
ATOM 6583 O O . THR A 1 898 ? 43.065 -4.495 -79.282 1.00 85.06 898 THR A O 1
ATOM 6586 N N . LEU A 1 899 ? 42.994 -4.562 -77.036 1.00 80.38 899 LEU A N 1
ATOM 6587 C CA . LEU A 1 899 ? 42.153 -5.755 -76.950 1.00 80.38 899 LEU A CA 1
ATOM 6588 C C . LEU A 1 899 ? 40.680 -5.358 -76.867 1.00 80.38 899 LEU A C 1
ATOM 6590 O O . LEU A 1 899 ? 40.293 -4.589 -75.990 1.00 80.38 899 LEU A O 1
ATOM 6594 N N . HIS A 1 900 ? 39.879 -5.932 -77.757 1.00 74.00 900 HIS A N 1
ATOM 6595 C CA . HIS A 1 900 ? 38.429 -5.791 -77.808 1.00 74.00 900 HIS A CA 1
ATOM 6596 C C . HIS A 1 900 ? 37.781 -7.164 -77.655 1.00 74.00 900 HIS A C 1
ATOM 6598 O O . HIS A 1 900 ? 38.273 -8.140 -78.223 1.00 74.00 900 HIS A O 1
ATOM 6604 N N . LYS A 1 901 ? 36.663 -7.245 -76.934 1.00 69.12 901 LYS A N 1
ATOM 6605 C CA . LYS A 1 901 ? 35.769 -8.406 -76.995 1.00 69.12 901 LYS A CA 1
ATOM 6606 C C . LYS A 1 901 ? 34.813 -8.208 -78.171 1.00 69.12 901 LYS A C 1
ATOM 6608 O O . LYS A 1 901 ? 34.253 -7.116 -78.266 1.00 69.12 901 LYS A O 1
ATOM 6613 N N . ARG A 1 902 ? 34.754 -9.178 -79.096 1.00 60.72 902 ARG A N 1
ATOM 6614 C CA . ARG A 1 902 ? 33.868 -9.109 -80.272 1.00 60.72 902 ARG A CA 1
ATOM 6615 C C . ARG A 1 902 ? 32.415 -9.214 -79.884 1.00 60.72 902 ARG A C 1
ATOM 6617 O O . ARG A 1 902 ? 32.156 -10.105 -79.050 1.00 60.72 902 ARG A O 1
#

Radius of gyration: 82.68 Å; Cα contacts (8 Å, |Δi|>4): 1029; chains: 1; bounding box: 209×137×224 Å

Foldseek 3Di:
DDDDPPPQADPPPDPCRVVSVVVVVCQCCVNDDPHHDDDPVNCVVVQQWDADPPRDTDGHDDDDDDWQQDAAAAWAQWDWEAEFFKIKTFTDDFPDCGRNGFDKKWKWKDWDDPPDDQDFPVPIDTQDIDPDGMDMGTHHGFTKMFMWMWTAHPSGHTHPDIPQPGRGDIYGHHDDVVVVVVVVPPPCDPVNVCVVVVVVVCQCPDCPHPVVVVVVVVVVVVVVVVVVVVVVVVVVVVVVVVVVVVVVVVVVVCVVQQWDADPVPRDIDRPVVVVVVVVVVVVVVVVVVVVVVVVVVPDCVVVVVVCVVPPDDPPPPPPPPDDPDPPPPVVPPPVPPPPDPDDDDDDDCVVVVVVVVVVVVVVVVVVVVVVVCVCPPVNVVVVVVVVVVVVVVVVVVVVVPPPVVVVVVVVVVVVVVVVVVVVVVVVVVVVVVVVVVVVVVVVVVVVVVVVVVVVVVVVVVVVVVVVVVVVVVVVVVVVVVVVVVVVVVVVVVVVVVVVVVVVVVVVVVVVVVVVVVVVVCVVCCVVPNDDDDADWDKDWDDDPHDIDIWTWGWDWDDDPPPGIDIDIDTDDQWDFDADDPPDDPPGDRDRQKIAHQAWDQDPNDIDGGDIDGPDDDDPDDDDPDDDDPDDDDPDDDDPDDPDPPPDDDPDQDPAKDWDPPDDPPADTWIAGSVGDIDGPDDDDDDDDDDCWDDDPQWTQHVQATDHWQDPHPDFGPPPIFDWGDGPQFIWHGGVSPVQIFTQGNVRDTPRPFWDADPRDIDGDDPCPCPDDDDPDDDDDDDDDDPVPDDFPRDKDKDKDKDQFQKDKDKAFADAQQKKKKKKKWKWFDADDDDWWFKWKFKDKQNHTPDIDGQDTRPDTGIDIDMDMDGGHRGMMMIMIGIDIPPDTTRMMMMMMIMMGRD

pLDDT: mean 77.11, std 14.3, range [33.88, 97.81]

Nearest PDB structures (foldseek):
  8a28-assembly1_A  TM=3.819E-01  e=3.026E-03  Limulus polyphemus
  4qaw-assembly7_G  TM=2.736E-01  e=8.821E-03  Paenibacillus barcinonensis
  1yi9-assembly1_A  TM=2.941E-01  e=3.286E-01  Rattus norvegicus
  3mll-assembly1_A  TM=2.502E-01  e=2.820E-01  Rattus norvegicus
  8dsl-assembly2_B  TM=2.387E-01  e=2.186E-01  Rattus norvegicus

=== Feature glossary ===
A reading guide for the features in this record.

Start from the sequence.

  · This is the polypeptide sequence — one letter per residue, N-terminus first. Length ranges from a few dozen residues for small domains to over a thousand for large multi-domain proteins.

Fold it, and you get atomic coordinates and the backbone conformation that goes with them.

  · Structure coordinates are given as an mmCIF _atom_site loop: one row per atom with element, residue name, chain id, sequence number, and x/y/z position in Å. Only the four main-chain atoms per residue are included here; side chains are omitted to keep the record compact.

  · Backbone dihedral angles. Every residue except chain termini has a φ (preceding-C → N → Cα → C) and a ψ (N → Cα → C → next-N). They are reported in degrees following the IUPAC sign convention. Secondary structure is essentially a statement about which (φ, ψ) basin each residue occupies.

  · The SS8 string is DSSP's per-residue secondary-structure call. α-helix (H) means an i→i+4 H-bond ladder; β-strand (E) means the residue participates in a β-sheet; 3₁₀ (G) and π (I) are tighter and wider helices; T/S are turns/bends; '-' is loop.

  · SS3 is a coarse helix/strand/coil call (letters a/b/c) made by the P-SEA algorithm from inter-Cα distances and dihedrals. It is less detailed than DSSP but needs only Cα positions.

Summarize the fold with a handful of shape descriptors and a per-residue structural alphabet.

  · Radius of gyration (Rg) is the root-mean-square distance of Cα atoms from their centroid — a single number for overall size and compactness. A globular domain of N residues has Rg ≈ 2.2·N^0.38 Å; an extended or disordered chain has a much larger Rg. The Cα contact count is the number of residue pairs whose Cα atoms are within 8 Å and are more than four positions apart in sequence — a standard proxy for tertiary packing density. The bounding box is the smallest axis-aligned box enclosing all Cα atoms.

  · The Foldseek 3Di string encodes local tertiary geometry as a 20-letter alphabet — one character per residue — derived from the relative positions of nearby Cα atoms. Unlike the amino-acid sequence, 3Di is a direct function of the 3D structure, so two proteins with the same fold have similar 3Di strings even at low sequence identity.

  · Solvent-accessible surface area (SASA) is the area in Å² traced out by the centre of a 1.4 Å probe sphere (a water molecule) rolled over the protein's van der Waals surface (Shrake–Rupley / Lee–Richards construction). Buried residues have near-zero SASA; fully exposed residues can exceed 200 Å². The total SASA scales roughly with the number of surface residues.

Ask how reliable the model is.

  · pLDDT (predicted Local Distance Difference Test) is AlphaFold's per-residue confidence score, ranging from 0 to 100. Values above 90 indicate high confidence (typically well-packed cores); 70–90 is confident; 50–70 low confidence; below 50 usually means the region is disordered or the prediction is unreliable there. AlphaFold stores pLDDT in the mmCIF B-factor column.

  · B-factor (Debye–Waller factor) reflects atomic displacement in the crystal lattice. It is an experimental observable (units Å²), not a prediction; low values mean the atom is pinned down, high values mean it moves or is heterogeneous across the crystal.

  · Predicted Aligned Error (PAE) is an AlphaFold confidence matrix: entry (i, j) is the expected error in the position of residue j, in ångströms, when the prediction is superimposed on the true structure at residue i. Low PAE within a block of residues means that block is internally rigid and well-predicted; high PAE between two blocks means their relative placement is uncertain even if each block individually is confident.

Place it in context: what it resembles, what it is annotated as, and how it looks.

  · Nearest PDB neighbors are the top structural matches found by Foldseek when searching this structure against the entire Protein Data Bank. Each hit reports a TM-score (0 to 1; >0.5 almost always implies the same fold) and an E-value. These are *structural* homologs — they may share no detectable sequence similarity.

  · Functional annotations link the protein to curated databases. InterPro entries identify conserved domains and families by matching the sequence against member-database signatures (Pfam, PROSITE, CDD, …). Gene Ontology (GO) terms describe molecular function, biological process, and cellular component in a controlled vocabulary. CATH places the structure in a hierarchical fold classification (Class/Architecture/Topology/Homologous-superfamily). The organism is the source species.

  · Three diagnostic plots accompany the record. The Cα contact map visualizes the tertiary structure as a 2D adjacency matrix (8 Å cutoff, sequence-local contacts suppressed). The Ramachandran plot shows the distribution of backbone (φ, ψ) torsions, with points in the α and β basins reflecting secondary structure content. The PAE plot shows AlphaFold's inter-residue confidence as a color matrix.

  · Six rendered views show the 3D structure from the faces of a cube — i.e. along ±x, ±y, ±z. Rendering representation is drawn randomly per protein from cartoon (secondary-structure ribbons), sticks (backbone bonds), or molecular surface; coloring is either N→C rainbow (blue at the N-terminus through red at the C-terminus) or one color per chain.